Protein 3NO6 (pdb70)

Solvent-accessible surface area: 38160 Å² total

Sequence (870 aa):
HENLYFQGTFSKELREASRPIIDDDIYNDGFIQDLLLAGKLSNQAVRRQYLRADASYLKEFTNIYALIPKSSEDVKFLVEQIEFLEGEVEAHEVLADFINEPYEEIVKEKVWPPSGDHYIKHYFNAFARRENAAFTIAAAPCPYVYAVIGKRRAEDPKLNKESVVTSKWFQFYSTEDELVDDVFDQLDRRLTKHCSETEKKEEIKENFLQSTIHERHFFNAYINEKWEYGGNNTFSKELRREASRPIIDDIYNDGFIQDLLAGKLSNQAVRQQYLRADDAASSYYLLKKEEFFTTNIYALIPKSSEDVKFLVEQIEFLEGEVEAHEVLADFINEPYEEIVKKEEKKVVWWPPSGDHYIIKHYFNAFARENAAFTIIAAAPCPYVYAVIGKRAEDPKLNKESVTSKWFQFYSTEDELVDDVFDQLDRRLTKHCSETEKKEIKENFLQSTIHERHFFNAYINEKWEYGGNTFSKKELREASRPIIDDIYNDGFIQDLLLAGKLSNQAVRQYLRADASYLKEFTNIYALIPKSSEDVKFLVEQIEFLEGEVEAHEVLADFINNEEPYEEEIVKEKVWWPPSGDHYIKHYFNAFARRENAAFTIAAAPCPYVYAVIGKKRAEDPKLNKESVVTSKWFQFYSTEDELVDVFDQLDRRLTKHCSEETEKKEEIKEENFLQSTIHERHFFNAYINEKWEYGGNTFSKELREASRPIIDDIYNDGFIQDLLAGKLSNQAVRQYLRADASYLKEFTNIYALIPKSSEDVKFLVEQIEFLEGEVEAHEVLADFINNEPYEEEIVKEEKVWPPSGDHYIKHYFNAFARENAAFTIAAAPCPYVYAVIGKRAEEDPKLNKESVVTSKWFQQFYSTEDEELVDVFDQLDRRLTKHCSETEKKEIKENFLQSTIHERHFFNAYINEKWEYGGNN

Structure (mmCIF, N/CA/C/O backbone):
data_3NO6
#
_entry.id   3NO6
#
_cell.length_a   70.155
_cell.length_b   92.713
_cell.length_c   165.037
_cell.angle_alpha   90.000
_cell.angle_beta   90.000
_cell.angle_gamma   90.000
#
_symmetry.space_group_name_H-M   'P 21 21 21'
#
loop_
_entity.id
_entity.type
_entity.pdbx_description
1 polymer 'Transcriptional activator TenA'
2 non-polymer IMIDAZOLE
3 non-polymer 'ACETATE ION'
4 non-polymer (4S)-2-METHYL-2,4-PENTANEDIOL
5 non-polymer (4R)-2-METHYLPENTANE-2,4-DIOL
6 non-polymer 'SULFATE ION'
7 water water
#
loop_
_atom_site.group_PDB
_atom_site.id
_atom_site.type_symbol
_atom_site.label_atom_id
_atom_site.label_alt_id
_atom_site.label_comp_id
_atom_site.label_asym_id
_atom_site.label_entity_id
_atom_site.label_seq_id
_atom_site.pdbx_PDB_ins_code
_atom_site.Cartn_x
_atom_site.Cartn_y
_atom_site.Cartn_z
_atom_site.occupancy
_atom_site.B_iso_or_equiv
_atom_site.auth_seq_id
_atom_site.auth_comp_id
_atom_site.auth_asym_id
_atom_site.auth_atom_id
_atom_site.pdbx_PDB_model_num
ATOM 1 N N . HIS A 1 12 ? 86.232 15.759 81.864 1.00 72.14 -7 HIS A N 1
ATOM 2 C CA . HIS A 1 12 ? 86.123 16.463 80.541 1.00 71.99 -7 HIS A CA 1
ATOM 3 C C . HIS A 1 12 ? 85.632 15.497 79.474 1.00 71.03 -7 HIS A C 1
ATOM 4 O O . HIS A 1 12 ? 84.615 15.759 78.815 1.00 69.95 -7 HIS A O 1
ATOM 11 N N . GLU A 1 13 ? 86.406 14.416 79.280 1.00 71.00 -6 GLU A N 1
ATOM 12 C CA . GLU A 1 13 ? 86.099 13.345 78.299 1.00 70.16 -6 GLU A CA 1
ATOM 13 C C . GLU A 1 13 ? 84.740 12.677 78.562 1.00 68.28 -6 GLU A C 1
ATOM 14 O O . GLU A 1 13 ? 84.132 12.110 77.646 1.00 68.04 -6 GLU A O 1
ATOM 20 N N . ASN A 1 14 ? 84.294 12.747 79.820 1.00 66.82 -5 ASN A N 1
ATOM 21 C CA . ASN A 1 14 ? 82.974 12.302 80.241 1.00 64.90 -5 ASN A CA 1
ATOM 22 C C . ASN A 1 14 ? 81.883 13.259 79.679 1.00 61.92 -5 ASN A C 1
ATOM 23 O O . ASN A 1 14 ? 80.899 12.785 79.108 1.00 61.49 -5 ASN A O 1
ATOM 28 N N . LEU A 1 15 ? 82.077 14.584 79.805 1.00 59.27 -4 LEU A N 1
ATOM 29 C CA . LEU A 1 15 ? 81.075 15.594 79.357 1.00 56.30 -4 LEU A CA 1
ATOM 30 C C . LEU A 1 15 ? 80.899 15.754 77.825 1.00 53.73 -4 LEU A C 1
ATOM 31 O O . LEU A 1 15 ? 79.755 15.888 77.350 1.00 51.79 -4 LEU A O 1
ATOM 33 N N . TYR A 1 16 ? 82.005 15.714 77.069 1.00 51.64 -3 TYR A N 1
ATOM 34 C CA . TYR A 1 16 ? 81.992 15.915 75.603 1.00 49.70 -3 TYR A CA 1
ATOM 35 C C . TYR A 1 16 ? 82.543 14.725 74.797 1.00 48.42 -3 TYR A C 1
ATOM 36 O O . TYR A 1 16 ? 83.441 14.022 75.259 1.00 49.98 -3 TYR A O 1
ATOM 45 N N . PHE A 1 17 ? 81.971 14.498 73.615 1.00 45.65 -2 PHE A N 1
ATOM 46 C CA . PHE A 1 17 ? 82.396 13.468 72.643 1.00 44.16 -2 PHE A CA 1
ATOM 47 C C . PHE A 1 17 ? 82.504 14.170 71.292 1.00 41.42 -2 PHE A C 1
ATOM 48 O O . PHE A 1 17 ? 81.496 14.706 70.800 1.00 38.57 -2 PHE A O 1
ATOM 56 N N . GLN A 1 18 ? 83.716 14.168 70.711 1.00 38.69 -1 GLN A N 1
ATOM 57 C CA . GLN A 1 18 ? 84.007 14.838 69.439 1.00 36.56 -1 GLN A CA 1
ATOM 58 C C . GLN A 1 18 ? 83.545 16.317 69.467 1.00 32.15 -1 GLN A C 1
ATOM 59 O O . GLN A 1 18 ? 82.895 16.800 68.535 1.00 29.51 -1 GLN A O 1
ATOM 65 N N . GLY A 1 19 ? 83.826 16.987 70.581 1.00 29.26 0 GLY A N 1
ATOM 66 C CA . GLY A 1 19 ? 83.483 18.396 70.771 1.00 27.29 0 GLY A CA 1
ATOM 67 C C . GLY A 1 19 ? 82.034 18.732 71.047 1.00 25.22 0 GLY A C 1
ATOM 68 O O . GLY A 1 19 ? 81.687 19.894 71.041 1.00 23.75 0 GLY A O 1
ATOM 77 N N . THR A 1 21 ? 78.287 18.139 73.403 1.00 20.07 2 THR A N 1
ATOM 78 C CA . THR A 1 21 ? 77.596 17.659 74.588 1.00 21.13 2 THR A CA 1
ATOM 79 C C . THR A 1 21 ? 76.759 16.438 74.143 1.00 19.79 2 THR A C 1
ATOM 80 O O . THR A 1 21 ? 76.579 16.197 72.947 1.00 19.59 2 THR A O 1
ATOM 84 N N . PHE A 1 22 ? 76.247 15.684 75.113 1.00 19.78 3 PHE A N 1
ATOM 85 C CA . PHE A 1 22 ? 75.395 14.522 74.804 1.00 19.97 3 PHE A CA 1
ATOM 86 C C . PHE A 1 22 ? 74.138 14.918 74.012 1.00 18.87 3 PHE A C 1
ATOM 87 O O . PHE A 1 22 ? 73.852 14.295 72.971 1.00 19.15 3 PHE A O 1
ATOM 95 N N . SER A 1 23 ? 73.427 15.968 74.441 1.00 18.37 4 SER A N 1
ATOM 96 C CA . SER A 1 23 ? 72.244 16.428 73.700 1.00 18.34 4 SER A CA 1
ATOM 97 C C . SER A 1 23 ? 72.554 16.872 72.283 1.00 18.33 4 SER A C 1
ATOM 98 O O . SER A 1 23 ? 71.774 16.611 71.361 1.00 17.95 4 SER A O 1
ATOM 101 N N . LYS A 1 24 ? 73.674 17.552 72.105 1.00 18.81 5 LYS A N 1
ATOM 102 C CA . LYS A 1 24 ? 74.090 17.992 70.785 1.00 19.14 5 LYS A CA 1
ATOM 103 C C . LYS A 1 24 ? 74.415 16.788 69.876 1.00 18.32 5 LYS A C 1
ATOM 104 O O . LYS A 1 24 ? 74.014 16.758 68.719 1.00 17.90 5 LYS A O 1
ATOM 110 N N . GLU A 1 25 ? 75.086 15.792 70.434 1.00 17.63 6 GLU A N 1
ATOM 111 C CA . GLU A 1 25 ? 75.387 14.551 69.691 1.00 18.65 6 GLU A CA 1
ATOM 112 C C . GLU A 1 25 ? 74.103 13.901 69.199 1.00 18.01 6 GLU A C 1
ATOM 113 O O . GLU A 1 25 ? 74.013 13.496 68.027 1.00 17.69 6 GLU A O 1
ATOM 119 N N . LEU A 1 26 ? 73.106 13.805 70.090 1.00 17.32 7 LEU A N 1
ATOM 120 C CA . LEU A 1 26 ? 71.833 13.219 69.705 1.00 16.94 7 LEU A CA 1
ATOM 121 C C . LEU A 1 26 ? 71.141 14.030 68.602 1.00 17.04 7 LEU A C 1
ATOM 122 O O . LEU A 1 26 ? 70.681 13.458 67.600 1.00 17.32 7 LEU A O 1
ATOM 127 N N . ARG A 1 27 ? 71.034 15.338 68.799 1.00 16.71 8 ARG A N 1
ATOM 128 C CA . ARG A 1 27 ? 70.421 16.226 67.791 1.00 16.01 8 ARG A CA 1
ATOM 129 C C . ARG A 1 27 ? 71.109 16.082 66.445 1.00 17.13 8 ARG A C 1
ATOM 130 O O . ARG A 1 27 ? 70.456 15.907 65.419 1.00 17.46 8 ARG A O 1
ATOM 138 N N . GLU A 1 28 ? 72.426 16.132 66.448 1.00 18.02 9 GLU A N 1
ATOM 139 C CA . GLU A 1 28 ? 73.183 15.970 65.189 1.00 20.24 9 GLU A CA 1
ATOM 140 C C . GLU A 1 28 ? 72.961 14.640 64.492 1.00 19.43 9 GLU A C 1
ATOM 141 O O . GLU A 1 28 ? 72.785 14.600 63.267 1.00 18.30 9 GLU A O 1
ATOM 147 N N . ALA A 1 29 ? 72.934 13.570 65.279 1.00 18.30 10 ALA A N 1
ATOM 148 C CA . ALA A 1 29 ? 72.729 12.236 64.729 1.00 18.99 10 ALA A CA 1
ATOM 149 C C . ALA A 1 29 ? 71.343 12.126 64.113 1.00 18.57 10 ALA A C 1
ATOM 150 O O . ALA A 1 29 ? 71.176 11.364 63.167 1.00 18.79 10 ALA A O 1
ATOM 152 N N . SER A 1 30 ? 70.363 12.854 64.642 1.00 17.19 11 SER A N 1
ATOM 153 C CA . SER A 1 30 ? 69.003 12.789 64.149 1.00 17.01 11 SER A CA 1
ATOM 154 C C . SER A 1 30 ? 68.772 13.614 62.908 1.00 17.47 11 SER A C 1
ATOM 155 O O . SER A 1 30 ? 67.787 13.368 62.227 1.00 17.30 11 SER A O 1
ATOM 158 N N . ARG A 1 31 ? 69.632 14.590 62.607 1.00 16.98 12 ARG A N 1
ATOM 159 C CA . ARG A 1 31 ? 69.352 15.492 61.482 1.00 18.34 12 ARG A CA 1
ATOM 160 C C . ARG A 1 31 ? 69.127 14.865 60.097 1.00 18.14 12 ARG A C 1
ATOM 161 O O . ARG A 1 31 ? 68.254 15.346 59.385 1.00 17.77 12 ARG A O 1
ATOM 169 N N . PRO A 1 32 ? 69.885 13.819 59.726 1.00 18.37 13 PRO A N 1
ATOM 170 C CA . PRO A 1 32 ? 69.620 13.172 58.438 1.00 19.22 13 PRO A CA 1
ATOM 171 C C . PRO A 1 32 ? 68.201 12.596 58.330 1.00 18.73 13 PRO A C 1
ATOM 172 O O . PRO A 1 32 ? 67.583 12.665 57.255 1.00 19.65 13 PRO A O 1
ATOM 176 N N . ILE A 1 33 ? 67.660 12.098 59.450 1.00 18.62 14 ILE A N 1
ATOM 177 C CA . ILE A 1 33 ? 66.297 11.577 59.488 1.00 18.36 14 ILE A CA 1
ATOM 178 C C . ILE A 1 33 ? 65.309 12.751 59.333 1.00 17.19 14 ILE A C 1
ATOM 179 O O . ILE A 1 33 ? 64.334 12.636 58.569 1.00 17.21 14 ILE A O 1
ATOM 184 N N . ILE A 1 34 ? 65.589 13.885 59.985 1.00 16.93 15 ILE A N 1
ATOM 185 C CA . ILE A 1 34 ? 64.719 15.078 59.899 1.00 16.79 15 ILE A CA 1
ATOM 186 C C . ILE A 1 34 ? 64.687 15.592 58.460 1.00 16.99 15 ILE A C 1
ATOM 187 O O . ILE A 1 34 ? 63.629 15.978 57.956 1.00 16.43 15 ILE A O 1
ATOM 192 N N . ASP A 1 35 ? 65.823 15.540 57.769 1.00 17.89 16 ASP A N 1
ATOM 193 C CA A ASP A 1 35 ? 65.869 15.954 56.362 0.60 18.32 16 ASP A CA 1
ATOM 194 C CA B ASP A 1 35 ? 65.902 15.898 56.315 0.40 19.22 16 ASP A CA 1
ATOM 195 C C . ASP A 1 35 ? 64.903 15.079 55.531 1.00 19.29 16 ASP A C 1
ATOM 196 O O . ASP A 1 35 ? 64.184 15.588 54.683 1.00 19.50 16 ASP A O 1
ATOM 205 N N . ASP A 1 36 ? 64.886 13.773 55.805 1.00 19.33 17 ASP A N 1
ATOM 206 C CA . ASP A 1 36 ? 63.972 12.847 55.158 1.00 19.71 17 ASP A CA 1
ATOM 207 C C . ASP A 1 36 ? 62.509 13.195 55.465 1.00 18.66 17 ASP A C 1
ATOM 208 O O . ASP A 1 36 ? 61.680 13.190 54.558 1.00 19.40 17 ASP A O 1
ATOM 213 N N . ILE A 1 37 ? 62.211 13.515 56.726 1.00 17.74 18 ILE A N 1
ATOM 214 C CA . ILE A 1 37 ? 60.865 13.921 57.121 1.00 16.53 18 ILE A CA 1
ATOM 215 C C . ILE A 1 37 ? 60.430 15.162 56.341 1.00 15.59 18 ILE A C 1
ATOM 216 O O . ILE A 1 37 ? 59.329 15.209 55.765 1.00 16.21 18 ILE A O 1
ATOM 221 N N . TYR A 1 38 ? 61.314 16.154 56.282 1.00 16.61 19 TYR A N 1
ATOM 222 C CA . TYR A 1 38 ? 61.005 17.433 55.607 1.00 16.67 19 TYR A CA 1
ATOM 223 C C . TYR A 1 38 ? 60.726 17.266 54.134 1.00 17.98 19 TYR A C 1
ATOM 224 O O . TYR A 1 38 ? 59.880 17.950 53.599 1.00 18.05 19 TYR A O 1
ATOM 233 N N . ASN A 1 39 ? 61.418 16.318 53.499 1.00 19.01 20 ASN A N 1
ATOM 234 C CA . ASN A 1 39 ? 61.278 16.036 52.072 1.00 19.18 20 ASN A CA 1
ATOM 235 C C . ASN A 1 39 ? 60.284 14.967 51.690 1.00 19.17 20 ASN A C 1
ATOM 236 O O . ASN A 1 39 ? 60.129 14.695 50.488 1.00 20.82 20 ASN A O 1
ATOM 241 N N . ASP A 1 40 ? 59.617 14.377 52.686 1.00 18.67 21 ASP A N 1
ATOM 242 C CA . ASP A 1 40 ? 58.533 13.402 52.496 1.00 19.06 21 ASP A CA 1
ATOM 243 C C . ASP A 1 40 ? 57.242 14.149 52.094 1.00 19.25 21 ASP A C 1
ATOM 244 O O . ASP A 1 40 ? 57.108 15.357 52.244 1.00 18.29 21 ASP A O 1
ATOM 249 N N . GLY A 1 41 ? 56.271 13.366 51.644 1.00 18.73 22 GLY A N 1
ATOM 250 C CA . GLY A 1 41 ? 55.024 13.889 51.104 1.00 19.23 22 GLY A CA 1
ATOM 251 C C . GLY A 1 41 ? 54.193 14.720 52.050 1.00 18.64 22 GLY A C 1
ATOM 252 O O . GLY A 1 41 ? 53.666 15.762 51.663 1.00 19.19 22 GLY A O 1
ATOM 253 N N . PHE A 1 42 ? 54.059 14.272 53.291 1.00 17.65 23 PHE A N 1
ATOM 254 C CA . PHE A 1 42 ? 53.245 15.026 54.250 1.00 16.96 23 PHE A CA 1
ATOM 255 C C . PHE A 1 42 ? 53.726 16.487 54.416 1.00 16.30 23 PHE A C 1
ATOM 256 O O . PHE A 1 42 ? 52.955 17.419 54.172 1.00 17.04 23 PHE A O 1
ATOM 264 N N . ILE A 1 43 ? 54.992 16.691 54.751 1.00 17.01 24 ILE A N 1
ATOM 265 C CA . ILE A 1 43 ? 55.512 18.046 54.977 1.00 16.01 24 ILE A CA 1
ATOM 266 C C . ILE A 1 43 ? 55.607 18.826 53.673 1.00 16.77 24 ILE A C 1
ATOM 267 O O . ILE A 1 43 ? 55.283 20.012 53.643 1.00 16.44 24 ILE A O 1
ATOM 272 N N . GLN A 1 44 ? 56.000 18.167 52.593 1.00 17.35 25 GLN A N 1
ATOM 273 C CA . GLN A 1 44 ? 56.086 18.853 51.311 1.00 18.37 25 GLN A CA 1
ATOM 274 C C . GLN A 1 44 ? 54.736 19.337 50.849 1.00 17.64 25 GLN A C 1
ATOM 275 O O . GLN A 1 44 ? 54.618 20.483 50.389 1.00 18.40 25 GLN A O 1
ATOM 281 N N . ASP A 1 45 ? 53.708 18.497 50.977 1.00 18.93 26 ASP A N 1
ATOM 282 C CA . ASP A 1 45 ? 52.346 18.923 50.578 1.00 19.16 26 ASP A CA 1
ATOM 283 C C . ASP A 1 45 ? 51.830 20.031 51.490 1.00 18.99 26 ASP A C 1
ATOM 284 O O . ASP A 1 45 ? 51.230 20.977 51.011 1.00 18.87 26 ASP A O 1
ATOM 289 N N . LEU A 1 46 ? 52.130 19.938 52.780 1.00 18.17 27 LEU A N 1
ATOM 290 C CA . LEU A 1 46 ? 51.675 20.923 53.740 1.00 18.49 27 LEU A CA 1
ATOM 291 C C . LEU A 1 46 ? 52.361 22.265 53.477 1.00 17.54 27 LEU A C 1
ATOM 292 O O . LEU A 1 46 ? 51.686 23.287 53.502 1.00 17.98 27 LEU A O 1
ATOM 297 N N . LEU A 1 47 ? 53.667 22.236 53.185 1.00 17.71 28 LEU A N 1
ATOM 298 C CA A LEU A 1 47 ? 54.422 23.444 52.816 0.50 17.38 28 LEU A CA 1
ATOM 299 C CA B LEU A 1 47 ? 54.423 23.455 52.796 0.50 17.43 28 LEU A CA 1
ATOM 300 C C . LEU A 1 47 ? 53.721 24.190 51.664 1.00 18.75 28 LEU A C 1
ATOM 301 O O . LEU A 1 47 ? 53.517 25.417 51.723 1.00 19.61 28 LEU A O 1
ATOM 310 N N . ALA A 1 48 ? 53.336 23.428 50.632 1.00 18.34 29 ALA A N 1
ATOM 311 C CA . ALA A 1 48 ? 52.675 23.961 49.451 1.00 19.26 29 ALA A CA 1
ATOM 312 C C . ALA A 1 48 ? 51.203 24.336 49.666 1.00 19.27 29 ALA A C 1
ATOM 313 O O . ALA A 1 48 ? 50.616 24.918 48.775 1.00 19.36 29 ALA A O 1
ATOM 315 N N . GLY A 1 49 ? 50.605 24.028 50.821 1.00 19.04 30 GLY A N 1
ATOM 316 C CA . GLY A 1 49 ? 49.161 24.213 51.035 1.00 18.98 30 GLY A CA 1
ATOM 317 C C . GLY A 1 49 ? 48.307 23.242 50.203 1.00 18.22 30 GLY A C 1
ATOM 318 O O . GLY A 1 49 ? 47.140 23.556 49.862 1.00 19.77 30 GLY A O 1
ATOM 319 N N . LYS A 1 50 ? 48.887 22.083 49.861 1.00 18.22 31 LYS A N 1
ATOM 320 C CA . LYS A 1 50 ? 48.275 21.082 48.971 1.00 18.86 31 LYS A CA 1
ATOM 321 C C . LYS A 1 50 ? 47.994 19.731 49.647 1.00 19.05 31 LYS A C 1
ATOM 322 O O . LYS A 1 50 ? 47.585 18.772 48.990 1.00 20.44 31 LYS A O 1
ATOM 328 N N . LEU A 1 51 ? 48.194 19.659 50.963 1.00 19.60 32 LEU A N 1
ATOM 329 C CA . LEU A 1 51 ? 47.901 18.471 51.719 1.00 18.40 32 LEU A CA 1
ATOM 330 C C . LEU A 1 51 ? 46.395 18.204 51.675 1.00 18.74 32 LEU A C 1
ATOM 331 O O . LEU A 1 51 ? 45.582 19.082 51.859 1.00 18.90 32 LEU A O 1
ATOM 336 N N . SER A 1 52 ? 46.027 16.958 51.404 1.00 19.63 33 SER A N 1
ATOM 337 C CA . SER A 1 52 ? 44.644 16.573 51.289 1.00 20.14 33 SER A CA 1
ATOM 338 C C . SER A 1 52 ? 43.860 16.734 52.581 1.00 20.20 33 SER A C 1
ATOM 339 O O . SER A 1 52 ? 44.419 16.583 53.685 1.00 18.62 33 SER A O 1
ATOM 342 N N . ASN A 1 53 ? 42.567 17.025 52.448 1.00 21.73 34 ASN A N 1
ATOM 343 C CA . ASN A 1 53 ? 41.703 17.106 53.644 1.00 22.63 34 ASN A CA 1
ATOM 344 C C . ASN A 1 53 ? 41.723 15.799 54.475 1.00 21.94 34 ASN A C 1
ATOM 345 O O . ASN A 1 53 ? 41.762 15.838 55.709 1.00 21.05 34 ASN A O 1
ATOM 350 N N . GLN A 1 54 ? 41.763 14.672 53.774 1.00 22.94 35 GLN A N 1
ATOM 351 C CA . GLN A 1 54 ? 41.822 13.351 54.388 1.00 23.76 35 GLN A CA 1
ATOM 352 C C . GLN A 1 54 ? 43.078 13.197 55.228 1.00 20.97 35 GLN A C 1
ATOM 353 O O . GLN A 1 54 ? 43.021 12.736 56.372 1.00 20.37 35 GLN A O 1
ATOM 359 N N . ALA A 1 55 ? 44.230 13.561 54.670 1.00 19.51 36 ALA A N 1
ATOM 360 C CA . ALA A 1 55 ? 45.480 13.501 55.400 1.00 18.80 36 ALA A CA 1
ATOM 361 C C . ALA A 1 55 ? 45.462 14.401 56.650 1.00 19.05 36 ALA A C 1
ATOM 362 O O . ALA A 1 55 ? 45.949 14.004 57.701 1.00 18.75 36 ALA A O 1
ATOM 364 N N . VAL A 1 56 ? 44.862 15.593 56.512 1.00 18.31 37 VAL A N 1
ATOM 365 C CA . VAL A 1 56 ? 44.736 16.523 57.637 1.00 18.59 37 VAL A CA 1
ATOM 366 C C . VAL A 1 56 ? 43.907 15.871 58.751 1.00 18.75 37 VAL A C 1
ATOM 367 O O . VAL A 1 56 ? 44.311 15.888 59.895 1.00 18.77 37 VAL A O 1
ATOM 371 N N . ARG A 1 57 ? 42.742 15.325 58.404 1.00 19.98 38 ARG A N 1
ATOM 372 C CA A ARG A 1 57 ? 41.869 14.668 59.400 0.60 20.35 38 ARG A CA 1
ATOM 373 C CA B ARG A 1 57 ? 41.876 14.706 59.418 0.40 20.56 38 ARG A CA 1
ATOM 374 C C . ARG A 1 57 ? 42.551 13.502 60.079 1.00 19.68 38 ARG A C 1
ATOM 375 O O . ARG A 1 57 ? 42.455 13.339 61.303 1.00 21.00 38 ARG A O 1
ATOM 390 N N . GLN A 1 58 ? 43.228 12.676 59.278 1.00 19.42 39 GLN A N 1
ATOM 391 C CA . GLN A 1 58 ? 43.972 11.508 59.798 1.00 19.15 39 GLN A CA 1
ATOM 392 C C . GLN A 1 58 ? 45.080 11.929 60.777 1.00 18.98 39 GLN A C 1
ATOM 393 O O . GLN A 1 58 ? 45.268 11.298 61.827 1.00 19.58 39 GLN A O 1
ATOM 399 N N . TYR A 1 59 ? 45.798 12.993 60.416 1.00 18.49 40 TYR A N 1
ATOM 400 C CA . TYR A 1 59 ? 46.834 13.564 61.260 1.00 17.51 40 TYR A CA 1
ATOM 401 C C . TYR A 1 59 ? 46.223 14.075 62.575 1.00 18.59 40 TYR A C 1
ATOM 402 O O . TYR A 1 59 ? 46.709 13.726 63.663 1.00 18.03 40 TYR A O 1
ATOM 411 N N . LEU A 1 60 ? 45.191 14.901 62.469 1.00 18.22 41 LEU A N 1
ATOM 412 C CA . LEU A 1 60 ? 44.575 15.504 63.676 1.00 18.93 41 LEU A CA 1
ATOM 413 C C . LEU A 1 60 ? 44.024 14.451 64.649 1.00 19.58 41 LEU A C 1
ATOM 414 O O . LEU A 1 60 ? 44.260 14.559 65.839 1.00 20.80 41 LEU A O 1
ATOM 419 N N . ARG A 1 61 ? 43.390 13.414 64.127 1.00 19.96 42 ARG A N 1
ATOM 420 C CA . ARG A 1 61 ? 42.833 12.342 64.961 1.00 20.58 42 ARG A CA 1
ATOM 421 C C . ARG A 1 61 ? 43.939 11.614 65.712 1.00 20.34 42 ARG A C 1
ATOM 422 O O . ARG A 1 61 ? 43.873 11.484 66.928 1.00 21.65 42 ARG A O 1
ATOM 430 N N . ALA A 1 62 ? 44.997 11.228 64.997 1.00 19.51 43 ALA A N 1
ATOM 431 C CA . ALA A 1 62 ? 46.111 10.519 65.612 1.00 19.01 43 ALA A CA 1
ATOM 432 C C . ALA A 1 62 ? 46.907 11.426 66.538 1.00 19.50 43 ALA A C 1
ATOM 433 O O . ALA A 1 62 ? 47.376 10.984 67.606 1.00 19.84 43 ALA A O 1
ATOM 435 N N . ASP A 1 63 ? 47.102 12.678 66.132 1.00 19.45 44 ASP A N 1
ATOM 436 C CA . ASP A 1 63 ? 47.899 13.603 66.921 1.00 20.69 44 ASP A CA 1
ATOM 437 C C . ASP A 1 63 ? 47.231 13.920 68.252 1.00 20.74 44 ASP A C 1
ATOM 438 O O . ASP A 1 63 ? 47.935 14.007 69.291 1.00 21.79 44 ASP A O 1
ATOM 443 N N . ALA A 1 64 ? 45.911 14.070 68.254 1.00 21.16 45 ALA A N 1
ATOM 444 C CA . ALA A 1 64 ? 45.163 14.314 69.506 1.00 22.04 45 ALA A CA 1
ATOM 445 C C . ALA A 1 64 ? 45.375 13.124 70.482 1.00 21.45 45 ALA A C 1
ATOM 446 O O . ALA A 1 64 ? 45.624 13.314 71.695 1.00 22.04 45 ALA A O 1
ATOM 448 N N . SER A 1 65 ? 45.328 11.907 69.954 1.00 21.56 46 SER A N 1
ATOM 449 C CA . SER A 1 65 ? 45.604 10.706 70.778 1.00 20.82 46 SER A CA 1
ATOM 450 C C . SER A 1 65 ? 47.025 10.677 71.274 1.00 20.61 46 SER A C 1
ATOM 451 O O . SER A 1 65 ? 47.272 10.371 72.427 1.00 20.78 46 SER A O 1
ATOM 454 N N . TYR A 1 66 ? 47.985 11.005 70.413 1.00 19.33 47 TYR A N 1
ATOM 455 C CA . TYR A 1 66 ? 49.370 11.048 70.833 1.00 19.29 47 TYR A CA 1
ATOM 456 C C . TYR A 1 66 ? 49.606 12.063 71.958 1.00 19.91 47 TYR A C 1
ATOM 457 O O . TYR A 1 66 ? 50.297 11.739 72.935 1.00 19.76 47 TYR A O 1
ATOM 466 N N . LEU A 1 67 ? 49.042 13.270 71.822 1.00 19.93 48 LEU A N 1
ATOM 467 C CA . LEU A 1 67 ? 49.284 14.343 72.803 1.00 20.10 48 LEU A CA 1
ATOM 468 C C . LEU A 1 67 ? 48.674 14.009 74.157 1.00 19.90 48 LEU A C 1
ATOM 469 O O . LEU A 1 67 ? 49.263 14.379 75.182 1.00 19.98 48 LEU A O 1
ATOM 474 N N . LYS A 1 68 ? 47.543 13.305 74.159 1.00 19.48 49 LYS A N 1
ATOM 475 C CA . LYS A 1 68 ? 46.953 12.820 75.413 1.00 20.61 49 LYS A CA 1
ATOM 476 C C . LYS A 1 68 ? 47.963 11.938 76.161 1.00 19.57 49 LYS A C 1
ATOM 477 O O . LYS A 1 68 ? 48.122 12.062 77.382 1.00 21.46 49 LYS A O 1
ATOM 483 N N . GLU A 1 69 ? 48.614 11.019 75.445 1.00 18.80 50 GLU A N 1
ATOM 484 C CA . GLU A 1 69 ? 49.597 10.138 76.078 1.00 17.85 50 GLU A CA 1
ATOM 485 C C . GLU A 1 69 ? 50.863 10.869 76.470 1.00 17.97 50 GLU A C 1
ATOM 486 O O . GLU A 1 69 ? 51.463 10.562 77.533 1.00 17.96 50 GLU A O 1
ATOM 492 N N . PHE A 1 70 ? 51.304 11.817 75.645 1.00 18.13 51 PHE A N 1
ATOM 493 C CA . PHE A 1 70 ? 52.456 12.665 75.946 1.00 17.47 51 PHE A CA 1
ATOM 494 C C . PHE A 1 70 ? 52.282 13.352 77.322 1.00 18.19 51 PHE A C 1
ATOM 495 O O . PHE A 1 70 ? 53.228 13.421 78.112 1.00 18.42 51 PHE A O 1
ATOM 503 N N . THR A 1 71 ? 51.069 13.817 77.601 1.00 18.88 52 THR A N 1
ATOM 504 C CA . THR A 1 71 ? 50.719 14.414 78.872 1.00 20.06 52 THR A CA 1
ATOM 505 C C . THR A 1 71 ? 50.911 13.417 80.026 1.00 18.91 52 THR A C 1
ATOM 506 O O . THR A 1 71 ? 51.420 13.773 81.069 1.00 19.04 52 THR A O 1
ATOM 510 N N . ASN A 1 72 ? 50.473 12.180 79.820 1.00 17.66 53 ASN A N 1
ATOM 511 C CA . ASN A 1 72 ? 50.633 11.108 80.851 1.00 17.25 53 ASN A CA 1
ATOM 512 C C . ASN A 1 72 ? 52.095 10.831 81.097 1.00 16.76 53 ASN A C 1
ATOM 513 O O . ASN A 1 72 ? 52.478 10.614 82.237 1.00 18.61 53 ASN A O 1
ATOM 518 N N . ILE A 1 73 ? 52.896 10.855 80.028 1.00 15.93 54 ILE A N 1
ATOM 519 C CA . ILE A 1 73 ? 54.349 10.661 80.143 1.00 16.63 54 ILE A CA 1
ATOM 520 C C . ILE A 1 73 ? 54.982 11.761 81.034 1.00 16.85 54 ILE A C 1
ATOM 521 O O . ILE A 1 73 ? 55.764 11.461 81.936 1.00 16.46 54 ILE A O 1
ATOM 526 N N . TYR A 1 74 ? 54.606 13.015 80.820 1.00 16.21 55 TYR A N 1
ATOM 527 C CA . TYR A 1 74 ? 55.069 14.084 81.718 1.00 16.24 55 TYR A CA 1
ATOM 528 C C . TYR A 1 74 ? 54.744 13.777 83.192 1.00 16.04 55 TYR A C 1
ATOM 529 O O . TYR A 1 74 ? 55.598 14.015 84.060 1.00 17.77 55 TYR A O 1
ATOM 538 N N . ALA A 1 75 ? 53.517 13.303 83.477 1.00 15.42 56 ALA A N 1
ATOM 539 C CA . ALA A 1 75 ? 53.117 12.991 84.838 1.00 16.16 56 ALA A CA 1
ATOM 540 C C . ALA A 1 75 ? 54.018 11.881 85.425 1.00 16.39 56 ALA A C 1
ATOM 541 O O . ALA A 1 75 ? 54.488 11.993 86.547 1.00 17.72 56 ALA A O 1
ATOM 551 N N . LEU A 1 77 ? 57.074 11.261 84.608 1.00 15.87 58 LEU A N 1
ATOM 552 C CA . LEU A 1 77 ? 58.424 11.783 84.848 1.00 16.80 58 LEU A CA 1
ATOM 553 C C . LEU A 1 77 ? 58.571 12.499 86.207 1.00 17.61 58 LEU A C 1
ATOM 554 O O . LEU A 1 77 ? 59.676 12.551 86.742 1.00 17.52 58 LEU A O 1
ATOM 559 N N . ILE A 1 78 ? 57.484 13.068 86.744 1.00 17.10 59 ILE A N 1
ATOM 560 C CA . ILE A 1 78 ? 57.551 13.830 88.005 1.00 17.23 59 ILE A CA 1
ATOM 561 C C . ILE A 1 78 ? 58.304 13.093 89.146 1.00 18.31 59 ILE A C 1
ATOM 562 O O . ILE A 1 78 ? 59.201 13.666 89.754 1.00 18.31 59 ILE A O 1
ATOM 567 N N . PRO A 1 79 ? 57.916 11.846 89.449 1.00 17.39 60 PRO A N 1
ATOM 568 C CA . PRO A 1 79 ? 58.646 11.124 90.520 1.00 19.51 60 PRO A CA 1
ATOM 569 C C . PRO A 1 79 ? 60.108 10.811 90.221 1.00 19.85 60 PRO A C 1
ATOM 570 O O . PRO A 1 79 ? 60.866 10.540 91.170 1.00 22.55 60 PRO A O 1
ATOM 574 N N . LYS A 1 80 ? 60.507 10.854 88.962 1.00 19.61 61 LYS A N 1
ATOM 575 C CA . LYS A 1 80 ? 61.891 10.610 88.592 1.00 20.59 61 LYS A CA 1
ATOM 576 C C . LYS A 1 80 ? 62.776 11.823 88.804 1.00 22.84 61 LYS A C 1
ATOM 577 O O . LYS A 1 80 ? 64.007 11.666 88.740 1.00 25.92 61 LYS A O 1
ATOM 591 N N . SER A 1 82 ? 64.713 14.780 90.696 1.00 28.29 63 SER A N 1
ATOM 592 C CA . SER A 1 82 ? 65.244 15.081 92.011 1.00 30.25 63 SER A CA 1
ATOM 593 C C . SER A 1 82 ? 65.030 16.532 92.385 1.00 30.12 63 SER A C 1
ATOM 594 O O . SER A 1 82 ? 64.919 16.817 93.570 1.00 31.87 63 SER A O 1
ATOM 597 N N . SER A 1 83 ? 64.982 17.422 91.387 1.00 29.60 64 SER A N 1
ATOM 598 C CA . SER A 1 83 ? 64.846 18.863 91.573 1.00 30.38 64 SER A CA 1
ATOM 599 C C . SER A 1 83 ? 63.397 19.325 91.539 1.00 29.99 64 SER A C 1
ATOM 600 O O . SER A 1 83 ? 62.672 19.013 90.589 1.00 28.05 64 SER A O 1
ATOM 611 N N . GLU A 1 85 ? 62.411 22.362 90.976 1.00 29.20 66 GLU A N 1
ATOM 612 C CA . GLU A 1 85 ? 62.284 23.216 89.802 1.00 29.03 66 GLU A CA 1
ATOM 613 C C . GLU A 1 85 ? 61.887 22.392 88.553 1.00 26.81 66 GLU A C 1
ATOM 614 O 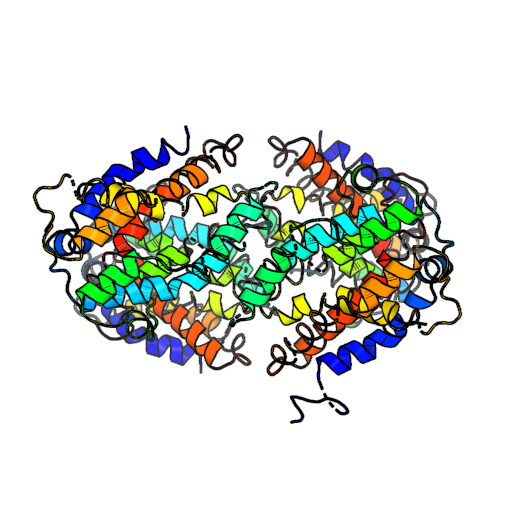O . GLU A 1 85 ? 61.099 22.858 87.732 1.00 26.51 66 GLU A O 1
ATOM 617 N N . ASP A 1 86 ? 62.463 21.198 88.403 1.00 26.18 67 ASP A N 1
ATOM 618 C CA . ASP A 1 86 ? 62.133 20.303 87.294 1.00 24.54 67 ASP A CA 1
ATOM 619 C C . ASP A 1 86 ? 60.693 19.807 87.401 1.00 22.98 67 ASP A C 1
ATOM 620 O O . ASP A 1 86 ? 59.986 19.747 86.388 1.00 22.03 67 ASP A O 1
ATOM 625 N N . VAL A 1 87 ? 60.262 19.488 88.626 1.00 23.21 68 VAL A N 1
ATOM 626 C CA . VAL A 1 87 ? 58.868 19.093 88.865 1.00 22.13 68 VAL A CA 1
ATOM 627 C C . VAL A 1 87 ? 57.923 20.239 88.442 1.00 22.29 68 VAL A C 1
ATOM 628 O O . VAL A 1 87 ? 56.952 20.045 87.684 1.00 21.50 68 VAL A O 1
ATOM 632 N N . LYS A 1 88 ? 58.248 21.462 88.864 1.00 23.27 69 LYS A N 1
ATOM 633 C CA . LYS A 1 88 ? 57.431 22.630 88.501 1.00 23.49 69 LYS A CA 1
ATOM 634 C C . LYS A 1 88 ? 57.322 22.824 86.985 1.00 22.26 69 LYS A C 1
ATOM 635 O O . LYS A 1 88 ? 56.235 23.084 86.482 1.00 21.28 69 LYS A O 1
ATOM 641 N N . PHE A 1 89 ? 58.426 22.616 86.266 1.00 21.36 70 PHE A N 1
ATOM 642 C CA . PHE A 1 89 ? 58.422 22.674 84.784 1.00 22.07 70 PHE A CA 1
ATOM 643 C C . PHE A 1 89 ? 57.437 21.662 84.177 1.00 20.10 70 PHE A C 1
ATOM 644 O O . PHE A 1 89 ? 56.626 22.008 83.318 1.00 19.35 70 PHE A O 1
ATOM 652 N N . LEU A 1 90 ? 57.494 20.426 84.688 1.00 20.19 71 LEU A N 1
ATOM 653 C CA . LEU A 1 90 ? 56.608 19.347 84.204 1.00 20.34 71 LEU A CA 1
ATOM 654 C C . LEU A 1 90 ? 55.139 19.641 84.482 1.00 19.69 71 LEU A C 1
ATOM 655 O O . LEU A 1 90 ? 54.280 19.462 83.608 1.00 19.27 71 LEU A O 1
ATOM 660 N N . VAL A 1 91 ? 54.849 20.084 85.704 1.00 21.38 72 VAL A N 1
ATOM 661 C CA . VAL A 1 91 ? 53.465 20.467 86.092 1.00 22.19 72 VAL A CA 1
ATOM 662 C C . VAL A 1 91 ? 52.948 21.610 85.183 1.00 22.20 72 VAL A C 1
ATOM 663 O O . VAL A 1 91 ? 51.797 21.578 84.709 1.00 23.08 72 VAL A O 1
ATOM 667 N N . GLU A 1 92 ? 53.803 22.596 84.919 1.00 23.24 73 GLU A N 1
ATOM 668 C CA . GLU A 1 92 ? 53.442 23.686 83.994 1.00 24.43 73 GLU A CA 1
ATOM 669 C C . GLU A 1 92 ? 53.101 23.155 82.585 1.00 25.03 73 GLU A C 1
ATOM 670 O O . GLU A 1 92 ? 52.103 23.620 81.929 1.00 22.08 73 GLU A O 1
ATOM 676 N N . GLN A 1 93 ? 53.893 22.166 82.115 1.00 22.03 74 GLN A N 1
ATOM 677 C CA . GLN A 1 93 ? 53.638 21.619 80.796 1.00 22.14 74 GLN A CA 1
ATOM 678 C C . GLN A 1 93 ? 52.324 20.898 80.791 1.00 20.77 74 GLN A C 1
ATOM 679 O O . GLN A 1 93 ? 51.561 21.062 79.867 1.00 22.04 74 GLN A O 1
ATOM 685 N N . ILE A 1 94 ? 52.033 20.142 81.849 1.00 19.95 75 ILE A N 1
ATOM 686 C CA . ILE A 1 94 ? 50.758 19.420 81.942 1.00 20.00 75 ILE A CA 1
ATOM 687 C C . ILE A 1 94 ? 49.586 20.413 81.981 1.00 20.20 75 ILE A C 1
ATOM 688 O O . ILE A 1 94 ? 48.648 20.270 81.236 1.00 21.70 75 ILE A O 1
ATOM 693 N N . GLU A 1 95 ? 49.679 21.410 82.848 1.00 22.38 76 GLU A N 1
ATOM 694 C CA . GLU A 1 95 ? 48.673 22.509 82.927 1.00 24.36 76 GLU A CA 1
ATOM 695 C C . GLU A 1 95 ? 48.374 23.113 81.530 1.00 25.25 76 GLU A C 1
ATOM 696 O O . GLU A 1 95 ? 47.192 23.248 81.146 1.00 25.56 76 GLU A O 1
ATOM 702 N N . PHE A 1 96 ? 49.436 23.436 80.782 1.00 25.88 77 PHE A N 1
ATOM 703 C CA . PHE A 1 96 ? 49.332 23.967 79.399 1.00 27.21 77 PHE A CA 1
ATOM 704 C C . PHE A 1 96 ? 48.611 22.998 78.456 1.00 28.43 77 PHE A C 1
ATOM 705 O O . PHE A 1 96 ? 47.710 23.402 77.701 1.00 28.57 77 PHE A O 1
ATOM 720 N N . LEU A 1 98 ? 46.449 20.723 79.276 1.00 30.95 79 LEU A N 1
ATOM 721 C CA . LEU A 1 98 ? 45.051 20.644 79.706 1.00 32.84 79 LEU A CA 1
ATOM 722 C C . LEU A 1 98 ? 44.189 21.864 79.330 1.00 34.88 79 LEU A C 1
ATOM 723 O O . LEU A 1 98 ? 42.971 21.724 79.303 1.00 35.70 79 LEU A O 1
ATOM 728 N N . GLU A 1 99 ? 44.792 23.025 79.064 1.00 37.75 80 GLU A N 1
ATOM 729 C CA . GLU A 1 99 ? 44.021 24.232 78.631 1.00 41.34 80 GLU A CA 1
ATOM 730 C C . GLU A 1 99 ? 43.223 23.987 77.355 1.00 42.85 80 GLU A C 1
ATOM 731 O O . GLU A 1 99 ? 42.199 24.637 77.129 1.00 44.10 80 GLU A O 1
ATOM 737 N N . GLY A 1 100 ? 43.711 23.077 76.518 1.00 44.16 81 GLY A N 1
ATOM 738 C CA . GLY A 1 100 ? 42.981 22.629 75.340 1.00 45.24 81 GLY A CA 1
ATOM 739 C C . GLY A 1 100 ? 43.599 23.118 74.069 1.00 45.29 81 GLY A C 1
ATOM 740 O O . GLY A 1 100 ? 44.467 24.002 74.101 1.00 46.02 81 GLY A O 1
ATOM 741 N N . GLU A 1 101 ? 43.088 22.531 72.979 1.00 45.77 82 GLU A N 1
ATOM 742 C CA . GLU A 1 101 ? 43.506 22.686 71.570 1.00 45.50 82 GLU A CA 1
ATOM 743 C C . GLU A 1 101 ? 44.817 23.438 71.299 1.00 44.28 82 GLU A C 1
ATOM 744 O O . GLU A 1 101 ? 44.907 24.649 71.537 1.00 44.46 82 GLU A O 1
ATOM 746 N N . VAL A 1 102 ? 45.823 22.715 70.804 1.00 42.46 83 VAL A N 1
ATOM 747 C CA . VAL A 1 102 ? 47.051 23.374 70.353 1.00 40.99 83 VAL A CA 1
ATOM 748 C C . VAL A 1 102 ? 46.579 24.250 69.173 1.00 39.02 83 VAL A C 1
ATOM 749 O O . VAL A 1 102 ? 45.744 23.822 68.352 1.00 39.05 83 VAL A O 1
ATOM 753 N N . GLU A 1 103 ? 47.029 25.500 69.151 1.00 35.93 84 GLU A N 1
ATOM 754 C CA . GLU A 1 103 ? 46.706 26.454 68.083 1.00 33.86 84 GLU A CA 1
ATOM 755 C C . GLU A 1 103 ? 47.007 25.902 66.676 1.00 31.15 84 GLU A C 1
ATOM 756 O O . GLU A 1 103 ? 46.324 26.248 65.700 1.00 29.62 84 GLU A O 1
ATOM 759 N N . ALA A 1 104 ? 48.035 25.050 66.588 1.00 28.13 85 ALA A N 1
ATOM 760 C CA . ALA A 1 104 ? 48.399 24.406 65.328 1.00 26.02 85 ALA A CA 1
ATOM 761 C C . ALA A 1 104 ? 47.276 23.543 64.806 1.00 25.02 85 ALA A C 1
ATOM 762 O O . ALA A 1 104 ? 47.088 23.444 63.590 1.00 23.69 85 ALA A O 1
ATOM 764 N N . HIS A 1 105 ? 46.565 22.865 65.715 1.00 24.74 86 HIS A N 1
ATOM 765 C CA . HIS A 1 105 ? 45.418 22.045 65.330 1.00 25.02 86 HIS A CA 1
ATOM 766 C C . HIS A 1 105 ? 44.289 22.900 64.764 1.00 24.97 86 HIS A C 1
ATOM 767 O O . HIS A 1 105 ? 43.631 22.497 63.803 1.00 24.45 86 HIS A O 1
ATOM 774 N N . GLU A 1 106 ? 44.039 24.058 65.365 1.00 24.89 87 GLU A N 1
ATOM 775 C CA . GLU A 1 106 ? 43.005 24.964 64.873 1.00 25.28 87 GLU A CA 1
ATOM 776 C C . GLU A 1 106 ? 43.329 25.495 63.479 1.00 24.11 87 GLU A C 1
ATOM 777 O O . GLU A 1 106 ? 42.403 25.652 62.651 1.00 23.10 87 GLU A O 1
ATOM 783 N N . VAL A 1 107 ? 44.627 25.713 63.204 1.00 22.47 88 VAL A N 1
ATOM 784 C CA . VAL A 1 107 ? 45.056 26.148 61.879 1.00 22.56 88 VAL A CA 1
ATOM 785 C C . VAL A 1 107 ? 44.682 25.083 60.825 1.00 21.54 88 VAL A C 1
ATOM 786 O O . VAL A 1 107 ? 44.102 25.410 59.799 1.00 22.20 88 VAL A O 1
ATOM 790 N N . LEU A 1 108 ? 44.982 23.813 61.101 1.00 20.63 89 LEU A N 1
ATOM 791 C CA . LEU A 1 108 ? 44.671 22.753 60.144 1.00 20.40 89 LEU A CA 1
ATOM 792 C C . LEU A 1 108 ? 43.156 22.564 59.958 1.00 21.56 89 LEU A C 1
ATOM 793 O O . LEU A 1 108 ? 42.706 22.282 58.856 1.00 21.13 89 LEU A O 1
ATOM 798 N N . ALA A 1 109 ? 42.390 22.681 61.051 1.00 21.37 90 ALA A N 1
ATOM 799 C CA . ALA A 1 109 ? 40.913 22.617 60.964 1.00 22.66 90 ALA A CA 1
ATOM 800 C C . ALA A 1 109 ? 40.371 23.744 60.068 1.00 23.18 90 ALA A C 1
ATOM 801 O O . ALA A 1 109 ? 39.499 23.522 59.201 1.00 23.19 90 ALA A O 1
ATOM 803 N N . ASP A 1 110 ? 40.911 24.955 60.245 1.00 23.68 91 ASP A N 1
ATOM 804 C CA . ASP A 1 110 ? 40.536 26.093 59.410 1.00 24.88 91 ASP A CA 1
ATOM 805 C C . ASP A 1 110 ? 40.897 25.832 57.936 1.00 23.59 91 ASP A C 1
ATOM 806 O O . ASP A 1 110 ? 40.103 26.134 57.067 1.00 24.15 91 ASP A O 1
ATOM 811 N N . PHE A 1 111 ? 42.055 25.213 57.683 1.00 22.17 92 PHE A N 1
ATOM 812 C CA . PHE A 1 111 ? 42.503 24.876 56.314 1.00 22.01 92 PHE A CA 1
ATOM 813 C C . PHE A 1 111 ? 41.521 23.965 55.585 1.00 22.55 92 PHE A C 1
ATOM 814 O O . PHE A 1 111 ? 41.314 24.139 54.366 1.00 22.74 92 PHE A O 1
ATOM 822 N N . ILE A 1 112 ? 40.892 23.041 56.321 1.00 22.77 93 ILE A N 1
ATOM 823 C CA . ILE A 1 112 ? 39.896 22.138 55.729 1.00 23.77 93 ILE A CA 1
ATOM 824 C C . ILE A 1 112 ? 38.454 22.586 55.919 1.00 25.45 93 ILE A C 1
ATOM 825 O O . ILE A 1 112 ? 37.524 21.859 55.507 1.00 26.02 93 ILE A O 1
ATOM 830 N N . ASN A 1 113 ? 38.245 23.782 56.478 1.00 26.27 94 ASN A N 1
ATOM 831 C CA . ASN A 1 113 ? 36.896 24.365 56.653 1.00 28.05 94 ASN A CA 1
ATOM 832 C C . ASN A 1 113 ? 35.972 23.503 57.497 1.00 28.16 94 ASN A C 1
ATOM 833 O O . ASN A 1 113 ? 34.797 23.337 57.164 1.00 27.58 94 ASN A O 1
ATOM 838 N N . GLU A 1 114 ? 36.505 22.944 58.578 1.00 27.81 95 GLU A N 1
ATOM 839 C CA . GLU A 1 114 ? 35.722 22.124 59.518 1.00 28.88 95 GLU A CA 1
ATOM 840 C C . GLU A 1 114 ? 36.038 22.482 60.947 1.00 29.45 95 GLU A C 1
ATOM 841 O O . GLU A 1 114 ? 37.190 22.799 61.245 1.00 28.51 95 GLU A O 1
ATOM 847 N N . PRO A 1 115 ? 35.035 22.422 61.854 1.00 31.12 96 PRO A N 1
ATOM 848 C CA . PRO A 1 115 ? 35.349 22.678 63.266 1.00 31.85 96 PRO A CA 1
ATOM 849 C C . PRO A 1 115 ? 36.196 21.533 63.821 1.00 32.25 96 PRO A C 1
ATOM 850 O O . PRO A 1 115 ? 35.902 20.360 63.544 1.00 32.57 96 PRO A O 1
ATOM 854 N N . TYR A 1 116 ? 37.240 21.876 64.573 1.00 32.56 97 TYR A N 1
ATOM 855 C CA . TYR A 1 116 ? 38.149 20.877 65.154 1.00 33.39 97 TYR A CA 1
ATOM 856 C C . TYR A 1 116 ? 37.405 19.779 65.954 1.00 34.24 97 TYR A C 1
ATOM 857 O O . TYR A 1 116 ? 37.674 18.589 65.775 1.00 33.48 97 TYR A O 1
ATOM 866 N N . GLU A 1 117 ? 36.448 20.190 66.792 1.00 36.24 98 GLU A N 1
ATOM 867 C CA . GLU A 1 117 ? 35.650 19.246 67.611 1.00 37.31 98 GLU A CA 1
ATOM 868 C C . GLU A 1 117 ? 34.843 18.197 66.814 1.00 38.65 98 GLU A C 1
ATOM 869 O O . GLU A 1 117 ? 34.493 17.158 67.369 1.00 39.78 98 GLU A O 1
ATOM 871 N N . GLU A 1 118 ? 34.523 18.475 65.543 1.00 39.50 99 GLU A N 1
ATOM 872 C CA . GLU A 1 118 ? 33.853 17.492 64.661 1.00 40.83 99 GLU A CA 1
ATOM 873 C C . GLU A 1 118 ? 34.843 16.543 63.951 1.00 40.17 99 GLU A C 1
ATOM 874 O O . GLU A 1 118 ? 34.433 15.478 63.454 1.00 40.46 99 GLU A O 1
ATOM 880 N N . ILE A 1 119 ? 36.127 16.931 63.893 1.00 38.71 100 ILE A N 1
ATOM 881 C CA . ILE A 1 119 ? 37.156 16.122 63.241 1.00 37.49 100 ILE A CA 1
ATOM 882 C C . ILE A 1 119 ? 37.628 15.021 64.189 1.00 37.83 100 ILE A C 1
ATOM 883 O O . ILE A 1 119 ? 37.624 13.839 63.823 1.00 37.99 100 ILE A O 1
ATOM 888 N N . VAL A 1 120 ? 38.045 15.416 65.394 1.00 38.27 101 VAL A N 1
ATOM 889 C CA . VAL A 1 120 ? 38.586 14.482 66.377 1.00 38.52 101 VAL A CA 1
ATOM 890 C C . VAL A 1 120 ? 37.479 14.110 67.340 1.00 40.07 101 VAL A C 1
ATOM 891 O O . VAL A 1 120 ? 37.066 14.942 68.133 1.00 40.82 101 VAL A O 1
ATOM 895 N N . LYS A 1 121 ? 36.995 12.872 67.237 1.00 41.46 102 LYS A N 1
ATOM 896 C CA . LYS A 1 121 ? 35.934 12.348 68.116 1.00 43.35 102 LYS A CA 1
ATOM 897 C C . LYS A 1 121 ? 36.305 11.130 68.980 1.00 43.53 102 LYS A C 1
ATOM 898 O O . LYS A 1 121 ? 35.691 10.933 70.042 1.00 44.13 102 LYS A O 1
ATOM 904 N N . GLU A 1 122 ? 37.281 10.322 68.551 1.00 43.07 103 GLU A N 1
ATOM 905 C CA . GLU A 1 122 ? 37.668 9.111 69.292 1.00 42.89 103 GLU A CA 1
ATOM 906 C C . GLU A 1 122 ? 39.172 8.853 69.273 1.00 40.44 103 GLU A C 1
ATOM 907 O O . GLU A 1 122 ? 39.887 9.346 68.393 1.00 39.27 103 GLU A O 1
ATOM 913 N N . LYS A 1 123 ? 39.613 8.098 70.278 1.00 38.42 104 LYS A N 1
ATOM 914 C CA . LYS A 1 123 ? 41.002 7.684 70.450 1.00 36.99 104 LYS A CA 1
ATOM 915 C C . LYS A 1 123 ? 41.378 6.751 69.317 1.00 34.93 104 LYS A C 1
ATOM 916 O O . LYS A 1 123 ? 40.590 5.895 68.946 1.00 34.99 104 LYS A O 1
ATOM 920 N N . VAL A 1 124 ? 42.563 6.949 68.740 1.00 31.95 105 VAL A N 1
ATOM 921 C CA . VAL A 1 124 ? 43.066 6.036 67.715 1.00 30.37 105 VAL A CA 1
ATOM 922 C C . VAL A 1 124 ? 44.587 5.996 67.801 1.00 27.78 105 VAL A C 1
ATOM 923 O O . VAL A 1 124 ? 45.231 7.079 67.856 1.00 25.56 105 VAL A O 1
ATOM 927 N N . TRP A 1 125 ? 45.136 4.773 67.900 1.00 26.56 106 TRP A N 1
ATOM 928 C CA . TRP A 1 125 ? 46.575 4.533 67.823 1.00 23.76 106 TRP A CA 1
ATOM 929 C C . TRP A 1 125 ? 46.823 3.622 66.605 1.00 23.43 106 TRP A C 1
ATOM 930 O O . TRP A 1 125 ? 46.893 2.382 66.734 1.00 22.11 106 TRP A O 1
ATOM 941 N N . PRO A 1 126 ? 46.918 4.226 65.403 1.00 21.62 107 PRO A N 1
ATOM 942 C CA . PRO A 1 126 ? 47.309 3.417 64.249 1.00 21.26 107 PRO A CA 1
ATOM 943 C C . PRO A 1 126 ? 48.705 2.785 64.465 1.00 20.70 107 PRO A C 1
ATOM 944 O O . PRO A 1 126 ? 49.442 3.210 65.396 1.00 19.56 107 PRO A O 1
ATOM 948 N N . PRO A 1 127 ? 49.114 1.856 63.593 1.00 20.96 108 PRO A N 1
ATOM 949 C CA . PRO A 1 127 ? 50.358 1.109 63.838 1.00 20.47 108 PRO A CA 1
ATOM 950 C C . PRO A 1 127 ? 51.569 1.945 64.222 1.00 19.74 108 PRO A C 1
ATOM 951 O O . PRO A 1 127 ? 52.218 1.655 65.251 1.00 20.51 108 PRO A O 1
ATOM 955 N N . SER A 1 128 ? 51.880 2.962 63.431 1.00 18.79 109 SER A N 1
ATOM 956 C CA . SER A 1 128 ? 53.048 3.815 63.733 1.00 19.27 109 SER A CA 1
ATOM 957 C C . SER A 1 128 ? 52.904 4.603 65.031 1.00 18.56 109 SER A C 1
ATOM 958 O O . SER A 1 128 ? 53.877 4.772 65.768 1.00 18.27 109 SER A O 1
ATOM 961 N N . GLY A 1 129 ? 51.705 5.077 65.316 1.00 18.00 110 GLY A N 1
ATOM 962 C CA . GLY A 1 129 ? 51.434 5.801 66.568 1.00 18.53 110 GLY A CA 1
ATOM 963 C C . GLY A 1 129 ? 51.501 4.871 67.768 1.00 18.33 110 GLY A C 1
ATOM 964 O O . GLY A 1 129 ? 52.018 5.234 68.834 1.00 17.94 110 GLY A O 1
ATOM 965 N N . ASP A 1 130 ? 50.936 3.675 67.599 1.00 18.36 111 ASP A N 1
ATOM 966 C CA . ASP A 1 130 ? 50.959 2.624 68.616 1.00 18.61 111 ASP A CA 1
ATOM 967 C C . ASP A 1 130 ? 52.406 2.298 69.019 1.00 18.37 111 ASP A C 1
ATOM 968 O O . ASP A 1 130 ? 52.742 2.262 70.212 1.00 18.20 111 ASP A O 1
ATOM 973 N N . HIS A 1 131 ? 53.285 2.161 68.021 1.00 17.10 112 HIS A N 1
ATOM 974 C CA . HIS A 1 131 ? 54.690 1.871 68.308 1.00 16.98 112 HIS A CA 1
ATOM 975 C C . HIS A 1 131 ? 55.349 3.026 69.084 1.00 16.47 112 HIS A C 1
ATOM 976 O O . HIS A 1 131 ? 56.047 2.795 70.073 1.00 16.55 112 HIS A O 1
ATOM 983 N N . TYR A 1 132 ? 55.136 4.247 68.605 1.00 16.33 113 TYR A N 1
ATOM 984 C CA . TYR A 1 132 ? 55.715 5.439 69.214 1.00 16.37 113 TYR A CA 1
ATOM 985 C C . TYR A 1 132 ? 55.260 5.601 70.684 1.00 15.94 113 TYR A C 1
ATOM 986 O O . TYR A 1 132 ? 56.078 5.744 71.621 1.00 15.82 113 TYR A O 1
ATOM 995 N N . ILE A 1 133 ? 53.963 5.512 70.877 1.00 16.56 114 ILE A N 1
ATOM 996 C CA . ILE A 1 133 ? 53.373 5.645 72.231 1.00 16.58 114 ILE A CA 1
ATOM 997 C C . ILE A 1 133 ? 53.893 4.550 73.161 1.00 15.56 114 ILE A C 1
ATOM 998 O O . ILE A 1 133 ? 54.299 4.851 74.266 1.00 15.11 114 ILE A O 1
ATOM 1003 N N . LYS A 1 134 ? 53.933 3.297 72.683 1.00 15.65 115 LYS A N 1
ATOM 1004 C CA . LYS A 1 134 ? 54.409 2.177 73.534 1.00 16.23 115 LYS A CA 1
ATOM 1005 C C . LYS A 1 134 ? 55.908 2.252 73.851 1.00 15.88 115 LYS A C 1
ATOM 1006 O O . LYS A 1 134 ? 56.350 1.791 74.892 1.00 15.83 115 LYS A O 1
ATOM 1012 N N . HIS A 1 135 ? 56.673 2.846 72.941 1.00 15.51 116 HIS A N 1
ATOM 1013 C CA . HIS A 1 135 ? 58.112 3.170 73.153 1.00 15.99 116 HIS A CA 1
ATOM 1014 C C . HIS A 1 135 ? 58.307 4.193 74.277 1.00 15.95 116 HIS A C 1
ATOM 1015 O O . HIS A 1 135 ? 59.115 3.963 75.198 1.00 16.25 116 HIS A O 1
ATOM 1030 N N . TYR A 1 137 ? 56.070 4.899 76.668 1.00 15.51 118 TYR A N 1
ATOM 1031 C CA . TYR A 1 137 ? 55.628 4.187 77.876 1.00 16.49 118 TYR A CA 1
ATOM 1032 C C . TYR A 1 137 ? 56.611 3.156 78.399 1.00 15.48 118 TYR A C 1
ATOM 1033 O O . TYR A 1 137 ? 56.809 3.056 79.617 1.00 17.15 118 TYR A O 1
ATOM 1042 N N . PHE A 1 138 ? 57.278 2.434 77.496 1.00 16.00 119 PHE A N 1
ATOM 1043 C CA . PHE A 1 138 ? 58.234 1.444 77.959 1.00 16.52 119 PHE A CA 1
ATOM 1044 C C . PHE A 1 138 ? 59.274 2.112 78.847 1.00 16.25 119 PHE A C 1
ATOM 1045 O O . PHE A 1 138 ? 59.615 1.622 79.926 1.00 16.98 119 PHE A O 1
ATOM 1053 N N . ASN A 1 139 ? 59.838 3.210 78.329 1.00 15.90 120 ASN A N 1
ATOM 1054 C CA . ASN A 1 139 ? 60.849 3.918 79.050 1.00 16.29 120 ASN A CA 1
ATOM 1055 C C . ASN A 1 139 ? 60.355 4.527 80.343 1.00 16.56 120 ASN A C 1
ATOM 1056 O O . ASN A 1 139 ? 61.059 4.463 81.344 1.00 16.56 120 ASN A O 1
ATOM 1061 N N . ALA A 1 140 ? 59.143 5.090 80.316 1.00 16.17 121 ALA A N 1
ATOM 1062 C CA . ALA A 1 140 ? 58.536 5.703 81.497 1.00 16.82 121 ALA A CA 1
ATOM 1063 C C . ALA A 1 140 ? 58.311 4.695 82.625 1.00 17.20 121 ALA A C 1
ATOM 1064 O O . ALA A 1 140 ? 58.558 4.986 83.775 1.00 17.63 121 ALA A O 1
ATOM 1066 N N . PHE A 1 141 ? 57.891 3.488 82.260 1.00 16.99 122 PHE A N 1
ATOM 1067 C CA . PHE A 1 141 ? 57.706 2.430 83.207 1.00 17.98 122 PHE A CA 1
ATOM 1068 C C . PHE A 1 141 ? 59.008 1.729 83.638 1.00 18.84 122 PHE A C 1
ATOM 1069 O O . PHE A 1 141 ? 59.194 1.458 84.828 1.00 21.29 122 PHE A O 1
ATOM 1077 N N . ALA A 1 142 ? 59.867 1.411 82.675 1.00 19.39 123 ALA A N 1
ATOM 1078 C CA . ALA A 1 142 ? 61.016 0.536 82.913 1.00 20.00 123 ALA A CA 1
ATOM 1079 C C . ALA A 1 142 ? 62.317 1.180 83.373 1.00 20.58 123 ALA A C 1
ATOM 1080 O O . ALA A 1 142 ? 63.123 0.508 84.026 1.00 22.88 123 ALA A O 1
ATOM 1082 N N . ARG A 1 143 ? 62.535 2.454 83.047 1.00 19.20 124 ARG A N 1
ATOM 1083 C CA A ARG A 1 143 ? 63.800 3.118 83.309 0.50 19.05 124 ARG A CA 1
ATOM 1084 C CA B ARG A 1 143 ? 63.800 3.131 83.307 0.50 18.77 124 ARG A CA 1
ATOM 1085 C C . ARG A 1 143 ? 63.689 4.198 84.387 1.00 18.79 124 ARG A C 1
ATOM 1086 O O . ARG A 1 143 ? 62.872 5.117 84.283 1.00 18.12 124 ARG A O 1
ATOM 1101 N N . GLU A 1 144 ? 64.526 4.069 85.409 1.00 18.23 125 GLU A N 1
ATOM 1102 C CA . GLU A 1 144 ? 64.565 4.952 86.546 1.00 18.39 125 GLU A CA 1
ATOM 1103 C C . GLU A 1 144 ? 65.077 6.355 86.206 1.00 19.36 125 GLU A C 1
ATOM 1104 O O . GLU A 1 144 ? 64.527 7.346 86.698 1.00 19.87 125 GLU A O 1
ATOM 1110 N N . ASN A 1 145 ? 66.140 6.430 85.412 1.00 19.21 126 ASN A N 1
ATOM 1111 C CA . ASN A 1 145 ? 66.744 7.690 85.014 1.00 19.66 126 ASN A CA 1
ATOM 1112 C C . ASN A 1 145 ? 65.822 8.295 83.957 1.00 18.25 126 ASN A C 1
ATOM 1113 O O . ASN A 1 145 ? 65.609 7.718 82.895 1.00 18.03 126 ASN A O 1
ATOM 1118 N N . ALA A 1 146 ? 65.310 9.479 84.258 1.00 17.50 127 ALA A N 1
ATOM 1119 C CA . ALA A 1 146 ? 64.390 10.205 83.353 1.00 17.61 127 ALA A CA 1
ATOM 1120 C C . ALA A 1 146 ? 64.961 10.442 81.963 1.00 17.12 127 ALA A C 1
ATOM 1121 O O . ALA A 1 146 ? 64.192 10.616 81.024 1.00 17.25 127 ALA A O 1
ATOM 1123 N N . ALA A 1 147 ? 66.288 10.444 81.821 1.00 17.95 128 ALA A N 1
ATOM 1124 C CA . ALA A 1 147 ? 66.905 10.609 80.498 1.00 18.16 128 ALA A CA 1
ATOM 1125 C C . ALA A 1 147 ? 66.408 9.629 79.434 1.00 16.97 128 ALA A C 1
ATOM 1126 O O . ALA A 1 147 ? 66.274 9.992 78.265 1.00 16.48 128 ALA A O 1
ATOM 1128 N N . PHE A 1 148 ? 66.126 8.385 79.844 1.00 17.59 129 PHE A N 1
ATOM 1129 C CA . PHE A 1 148 ? 65.636 7.384 78.868 1.00 17.07 129 PHE A CA 1
ATOM 1130 C C . PHE A 1 148 ? 64.313 7.802 78.268 1.00 16.17 129 PHE A C 1
ATOM 1131 O O . PHE A 1 148 ? 64.105 7.618 77.081 1.00 16.94 129 PHE A O 1
ATOM 1139 N N . THR A 1 149 ? 63.416 8.329 79.114 1.00 15.82 130 THR A N 1
ATOM 1140 C CA . THR A 1 149 ? 62.088 8.761 78.692 1.00 14.87 130 THR A CA 1
ATOM 1141 C C . THR A 1 149 ? 62.155 10.104 77.979 1.00 15.84 130 THR A C 1
ATOM 1142 O O . THR A 1 149 ? 61.493 10.294 76.938 1.00 15.76 130 THR A O 1
ATOM 1146 N N . ILE A 1 150 ? 62.928 11.041 78.515 1.00 15.57 131 ILE A N 1
ATOM 1147 C CA . ILE A 1 150 ? 63.126 12.337 77.824 1.00 16.14 131 ILE A CA 1
ATOM 1148 C C . ILE A 1 150 ? 63.654 12.117 76.398 1.00 16.06 131 ILE A C 1
ATOM 1149 O O . ILE A 1 150 ? 63.142 12.717 75.460 1.00 15.96 131 ILE A O 1
ATOM 1154 N N . ALA A 1 151 ? 64.625 11.222 76.231 1.00 16.00 132 ALA A N 1
ATOM 1155 C CA . ALA A 1 151 ? 65.147 10.884 74.921 1.00 15.44 132 ALA A CA 1
ATOM 1156 C C . ALA A 1 151 ? 64.067 10.344 73.968 1.00 16.53 132 ALA A C 1
ATOM 1157 O O . ALA A 1 151 ? 64.069 10.681 72.799 1.00 17.26 132 ALA A O 1
ATOM 1159 N N . ALA A 1 152 ? 63.175 9.498 74.470 1.00 15.04 133 ALA A N 1
ATOM 1160 C CA . ALA A 1 152 ? 62.048 8.966 73.698 1.00 16.38 133 ALA A CA 1
ATOM 1161 C C . ALA A 1 152 ? 61.011 10.010 73.312 1.00 17.03 133 ALA A C 1
ATOM 1162 O O . ALA A 1 152 ? 60.291 9.813 72.336 1.00 18.33 133 ALA A O 1
ATOM 1172 N N . ALA A 1 154 ? 61.713 13.674 73.326 1.00 17.91 135 ALA A N 1
ATOM 1173 C CA . ALA A 1 154 ? 62.327 14.925 72.845 1.00 18.28 135 ALA A CA 1
ATOM 1174 C C . ALA A 1 154 ? 62.319 15.144 71.332 1.00 18.47 135 ALA A C 1
ATOM 1175 O O . ALA A 1 154 ? 62.265 16.288 70.916 1.00 17.73 135 ALA A O 1
ATOM 1177 N N . PRO A 1 155 ? 62.327 14.061 70.500 1.00 18.05 136 PRO A N 1
ATOM 1178 C CA . PRO A 1 155 ? 62.227 14.333 69.070 1.00 17.56 136 PRO A CA 1
ATOM 1179 C C . PRO A 1 155 ? 60.928 15.021 68.675 1.00 18.18 136 PRO A C 1
ATOM 1180 O O . PRO A 1 155 ? 60.882 15.616 67.616 1.00 17.88 136 PRO A O 1
ATOM 1184 N N . CYS A 1 156 ? 59.868 14.951 69.486 1.00 16.93 137 CYS A N 1
ATOM 1185 C CA . CYS A 1 156 ? 58.624 15.596 69.155 1.00 17.86 137 CYS A CA 1
ATOM 1186 C C . CYS A 1 156 ? 58.837 17.115 69.045 1.00 17.50 137 CYS A C 1
ATOM 1187 O O . CYS A 1 156 ? 58.698 17.666 67.953 1.00 17.89 137 CYS A O 1
ATOM 1190 N N . PRO A 1 157 ? 59.254 17.771 70.130 1.00 17.85 138 PRO A N 1
ATOM 1191 C CA . PRO A 1 157 ? 59.476 19.233 69.939 1.00 18.38 138 PRO A CA 1
ATOM 1192 C C . PRO A 1 157 ? 60.652 19.548 69.024 1.00 17.34 138 PRO A C 1
ATOM 1193 O O . PRO A 1 157 ? 60.575 20.531 68.262 1.00 18.26 138 PRO A O 1
ATOM 1197 N N . TYR A 1 158 ? 61.702 18.724 69.030 1.00 17.48 139 TYR A N 1
ATOM 1198 C CA . TYR A 1 158 ? 62.877 18.983 68.196 1.00 17.02 139 TYR A CA 1
ATOM 1199 C C . TYR A 1 158 ? 62.574 18.901 66.691 1.00 16.42 139 TYR A C 1
ATOM 1200 O O . TYR A 1 158 ? 62.913 19.834 65.936 1.00 16.01 139 TYR A O 1
ATOM 1209 N N . VAL A 1 159 ? 61.938 17.809 66.271 1.00 15.62 140 VAL A N 1
ATOM 1210 C CA . VAL A 1 159 ? 61.548 17.639 64.859 1.00 15.41 140 VAL A CA 1
ATOM 1211 C C . VAL A 1 159 ? 60.665 18.797 64.425 1.00 15.91 140 VAL A C 1
ATOM 1212 O O . VAL A 1 159 ? 60.909 19.413 63.378 1.00 15.17 140 VAL A O 1
ATOM 1216 N N . TYR A 1 160 ? 59.656 19.118 65.238 1.00 15.13 141 TYR A N 1
ATOM 1217 C CA . TYR A 1 160 ? 58.717 20.179 64.872 1.00 15.81 141 TYR A CA 1
ATOM 1218 C C . TYR A 1 160 ? 59.401 21.554 64.786 1.00 14.09 141 TYR A C 1
ATOM 1219 O O . TYR A 1 160 ? 59.109 22.319 63.848 1.00 16.30 141 TYR A O 1
ATOM 1228 N N . ALA A 1 161 ? 60.318 21.848 65.707 1.00 14.48 142 ALA A N 1
ATOM 1229 C CA . ALA A 1 161 ? 61.069 23.104 65.678 1.00 14.95 142 ALA A CA 1
ATOM 1230 C C . ALA A 1 161 ? 61.943 23.229 64.433 1.00 15.54 142 ALA A C 1
ATOM 1231 O O . ALA A 1 161 ? 61.960 24.274 63.787 1.00 15.89 142 ALA A O 1
ATOM 1233 N N . VAL A 1 162 ? 62.662 22.153 64.123 1.00 16.13 143 VAL A N 1
ATOM 1234 C CA . VAL A 1 162 ? 63.566 22.157 62.968 1.00 16.58 143 VAL A CA 1
ATOM 1235 C C . VAL A 1 162 ? 62.758 22.369 61.678 1.00 15.91 143 VAL A C 1
ATOM 1236 O O . VAL A 1 162 ? 63.122 23.214 60.860 1.00 16.91 143 VAL A O 1
ATOM 1240 N N . ILE A 1 163 ? 61.648 21.637 61.549 1.00 15.53 144 ILE A N 1
ATOM 1241 C CA . ILE A 1 163 ? 60.752 21.763 60.387 1.00 15.02 144 ILE A CA 1
ATOM 1242 C C . ILE A 1 163 ? 60.167 23.187 60.264 1.00 15.59 144 ILE A C 1
ATOM 1243 O O . ILE A 1 163 ? 60.199 23.778 59.183 1.00 14.70 144 ILE A O 1
ATOM 1248 N N . GLY A 1 164 ? 59.628 23.709 61.358 1.00 15.78 145 GLY A N 1
ATOM 1249 C CA . GLY A 1 164 ? 59.027 25.036 61.374 1.00 17.06 145 GLY A CA 1
ATOM 1250 C C . GLY A 1 164 ? 60.037 26.092 60.978 1.00 15.89 145 GLY A C 1
ATOM 1251 O O . GLY A 1 164 ? 59.758 26.936 60.117 1.00 16.96 145 GLY A O 1
ATOM 1252 N N . LYS A 1 165 ? 61.240 26.027 61.556 1.00 16.15 146 LYS A N 1
ATOM 1253 C CA . LYS A 1 165 ? 62.263 27.044 61.248 1.00 16.47 146 LYS A CA 1
ATOM 1254 C C . LYS A 1 165 ? 62.732 26.942 59.795 1.00 17.32 146 LYS A C 1
ATOM 1255 O O . LYS A 1 165 ? 62.945 27.955 59.117 1.00 17.60 146 LYS A O 1
ATOM 1261 N N . ARG A 1 166 ? 62.868 25.716 59.309 1.00 16.29 147 ARG A N 1
ATOM 1262 C CA A ARG A 1 166 ? 63.298 25.466 57.932 0.65 16.80 147 ARG A CA 1
ATOM 1263 C CA B ARG A 1 166 ? 63.311 25.493 57.934 0.35 16.69 147 ARG A CA 1
ATOM 1264 C C . ARG A 1 166 ? 62.256 26.014 56.944 1.00 16.59 147 ARG A C 1
ATOM 1265 O O . ARG A 1 166 ? 62.606 26.703 55.954 1.00 18.20 147 ARG A O 1
ATOM 1280 N N . ALA A 1 167 ? 60.995 25.725 57.231 1.00 17.52 148 ALA A N 1
ATOM 1281 C CA . ALA A 1 167 ? 59.882 26.187 56.393 1.00 17.50 148 ALA A CA 1
ATOM 1282 C C . ALA A 1 167 ? 59.780 27.686 56.280 1.00 19.68 148 ALA A C 1
ATOM 1283 O O . ALA A 1 167 ? 59.483 28.189 55.181 1.00 19.93 148 ALA A O 1
ATOM 1298 N N . GLU A 1 169 ? 62.040 29.852 56.079 1.00 25.16 150 GLU A N 1
ATOM 1299 C CA . GLU A 1 169 ? 63.064 30.331 55.159 1.00 27.18 150 GLU A CA 1
ATOM 1300 C C . GLU A 1 169 ? 62.969 29.705 53.749 1.00 25.58 150 GLU A C 1
ATOM 1301 O O . GLU A 1 169 ? 63.729 30.078 52.850 1.00 25.86 150 GLU A O 1
ATOM 1307 N N . ASP A 1 170 ? 62.041 28.772 53.546 1.00 23.97 151 ASP A N 1
ATOM 1308 C CA . ASP A 1 170 ? 61.968 27.978 52.329 1.00 24.15 151 ASP A CA 1
ATOM 1309 C C . ASP A 1 170 ? 61.142 28.697 51.288 1.00 25.00 151 ASP A C 1
ATOM 1310 O O . ASP A 1 170 ? 59.979 28.978 51.539 1.00 24.70 151 ASP A O 1
ATOM 1315 N N . PRO A 1 171 ? 61.719 28.942 50.087 1.00 26.90 152 PRO A N 1
ATOM 1316 C CA . PRO A 1 171 ? 60.916 29.624 49.043 1.00 28.50 152 PRO A CA 1
ATOM 1317 C C . PRO A 1 171 ? 59.673 28.836 48.563 1.00 29.35 152 PRO A C 1
ATOM 1318 O O . PRO A 1 171 ? 58.772 29.436 47.964 1.00 30.63 152 PRO A O 1
ATOM 1322 N N . LYS A 1 172 ? 59.616 27.527 48.842 1.00 28.39 153 LYS A N 1
ATOM 1323 C CA . LYS A 1 172 ? 58.466 26.684 48.519 1.00 28.83 153 LYS A CA 1
ATOM 1324 C C . LYS A 1 172 ? 57.293 26.864 49.504 1.00 26.89 153 LYS A C 1
ATOM 1325 O O . LYS A 1 172 ? 56.195 26.334 49.260 1.00 27.05 153 LYS A O 1
ATOM 1331 N N . LEU A 1 173 ? 57.500 27.600 50.600 1.00 24.15 154 LEU A N 1
ATOM 1332 C CA . LEU A 1 173 ? 56.418 27.849 51.562 1.00 23.48 154 LEU A CA 1
ATOM 1333 C C . LEU A 1 173 ? 55.328 28.667 50.907 1.00 24.39 154 LEU A C 1
ATOM 1334 O O . LEU A 1 173 ? 55.589 29.770 50.437 1.00 24.45 154 LEU A O 1
ATOM 1339 N N . ASN A 1 174 ? 54.117 28.124 50.902 1.00 24.26 155 ASN A N 1
ATOM 1340 C CA . ASN A 1 174 ? 52.964 28.814 50.369 1.00 24.80 155 ASN A CA 1
ATOM 1341 C C . ASN A 1 174 ? 52.444 29.748 51.453 1.00 25.59 155 ASN A C 1
ATOM 1342 O O . ASN A 1 174 ? 51.715 29.328 52.330 1.00 23.94 155 ASN A O 1
ATOM 1347 N N . LYS A 1 175 ? 52.796 31.034 51.342 1.00 27.84 156 LYS A N 1
ATOM 1348 C CA . LYS A 1 175 ? 52.394 32.040 52.351 1.00 29.75 156 LYS A CA 1
ATOM 1349 C C . LYS A 1 175 ? 50.938 32.500 52.220 1.00 31.27 156 LYS A C 1
ATOM 1350 O O . LYS A 1 175 ? 50.409 33.112 53.139 1.00 32.10 156 LYS A O 1
ATOM 1356 N N . GLU A 1 176 ? 50.290 32.163 51.108 1.00 31.39 157 GLU A N 1
ATOM 1357 C CA . GLU A 1 176 ? 48.877 32.506 50.874 1.00 33.26 157 GLU A CA 1
ATOM 1358 C C . GLU A 1 176 ? 47.932 31.536 51.576 1.00 31.60 157 GLU A C 1
ATOM 1359 O O . GLU A 1 176 ? 46.758 31.842 51.719 1.00 34.13 157 GLU A O 1
ATOM 1365 N N . SER A 1 177 ? 48.410 30.335 51.898 1.00 28.50 158 SER A N 1
ATOM 1366 C CA . SER A 1 177 ? 47.615 29.317 52.574 1.00 27.00 158 SER A CA 1
ATOM 1367 C C . SER A 1 177 ? 47.757 29.491 54.067 1.00 25.25 158 SER A C 1
ATOM 1368 O O . SER A 1 177 ? 48.880 29.765 54.544 1.00 23.05 158 SER A O 1
ATOM 1371 N N . VAL A 1 178 ? 46.665 29.245 54.803 1.00 24.22 159 VAL A N 1
ATOM 1372 C CA A VAL A 1 178 ? 46.674 29.296 56.285 0.50 24.29 159 VAL A CA 1
ATOM 1373 C CA B VAL A 1 178 ? 46.690 29.318 56.282 0.50 24.48 159 VAL A CA 1
ATOM 1374 C C . VAL A 1 178 ? 47.636 28.256 56.887 1.00 23.48 159 VAL A C 1
ATOM 1375 O O . VAL A 1 178 ? 48.093 28.397 58.035 1.00 23.57 159 VAL A O 1
ATOM 1382 N N . THR A 1 179 ? 47.952 27.207 56.116 1.00 22.68 160 THR A N 1
ATOM 1383 C CA . THR A 1 179 ? 48.946 26.198 56.509 1.00 21.57 160 THR A CA 1
ATOM 1384 C C . THR A 1 179 ? 50.317 26.828 56.829 1.00 21.18 160 THR A C 1
ATOM 1385 O O . THR A 1 179 ? 51.073 26.239 57.612 1.00 20.65 160 THR A O 1
ATOM 1389 N N . SER A 1 180 ? 50.652 27.984 56.244 1.00 21.75 161 SER A N 1
ATOM 1390 C CA . SER A 1 180 ? 51.907 28.667 56.610 1.00 22.26 161 SER A CA 1
ATOM 1391 C C . SER A 1 180 ? 51.958 28.988 58.124 1.00 21.85 161 SER A C 1
ATOM 1392 O O . SER A 1 180 ? 53.061 29.018 58.695 1.00 20.33 161 SER A O 1
ATOM 1395 N N . LYS A 1 181 ? 50.784 29.198 58.756 1.00 21.18 162 LYS A N 1
ATOM 1396 C CA . LYS A 1 181 ? 50.687 29.484 60.187 1.00 21.34 162 LYS A CA 1
ATOM 1397 C C . LYS A 1 181 ? 51.046 28.277 61.060 1.00 20.55 162 LYS A C 1
ATOM 1398 O O . LYS A 1 181 ? 51.468 28.452 62.220 1.00 19.59 162 LYS A O 1
ATOM 1401 N N . TRP A 1 182 ? 50.862 27.057 60.525 1.00 18.76 163 TRP A N 1
ATOM 1402 C CA . TRP A 1 182 ? 51.259 25.834 61.223 1.00 18.33 163 TRP A CA 1
ATOM 1403 C C . TRP A 1 182 ? 52.792 25.839 61.388 1.00 18.23 163 TRP A C 1
ATOM 1404 O O . TRP A 1 182 ? 53.311 25.620 62.480 1.00 18.40 163 TRP A O 1
ATOM 1415 N N . PHE A 1 183 ? 53.500 26.085 60.292 1.00 17.88 164 PHE A N 1
ATOM 1416 C CA . PHE A 1 183 ? 54.962 26.144 60.338 1.00 17.90 164 PHE A CA 1
ATOM 1417 C C . PHE A 1 183 ? 55.424 27.293 61.231 1.00 19.35 164 PHE A C 1
ATOM 1418 O O . PHE A 1 183 ? 56.364 27.133 62.043 1.00 19.03 164 PHE A O 1
ATOM 1426 N N . GLN A 1 184 ? 54.758 28.443 61.114 1.00 21.01 165 GLN A N 1
ATOM 1427 C CA . GLN A 1 184 ? 55.131 29.604 61.933 1.00 21.18 165 GLN A CA 1
ATOM 1428 C C . GLN A 1 184 ? 55.019 29.286 63.422 1.00 21.15 165 GLN A C 1
ATOM 1429 O O . GLN A 1 184 ? 55.904 29.654 64.192 1.00 21.53 165 GLN A O 1
ATOM 1435 N N . PHE A 1 185 ? 53.925 28.632 63.824 1.00 20.24 166 PHE A N 1
ATOM 1436 C CA . PHE A 1 185 ? 53.732 28.239 65.209 1.00 19.87 166 PHE A CA 1
ATOM 1437 C C . PHE A 1 185 ? 54.911 27.373 65.718 1.00 19.04 166 PHE A C 1
ATOM 1438 O O . PHE A 1 185 ? 55.541 27.700 66.735 1.00 18.24 166 PHE A O 1
ATOM 1446 N N . TYR A 1 186 ? 55.230 26.320 64.982 1.00 18.40 167 TYR A N 1
ATOM 1447 C CA . TYR A 1 186 ? 56.310 25.414 65.368 1.00 17.89 167 TYR A CA 1
ATOM 1448 C C . TYR A 1 186 ? 57.708 26.006 65.262 1.00 18.47 167 TYR A C 1
ATOM 1449 O O . TYR A 1 186 ? 58.618 25.501 65.921 1.00 18.22 167 TYR A O 1
ATOM 1458 N N . SER A 1 187 ? 57.863 27.078 64.493 1.00 16.59 168 SER A N 1
ATOM 1459 C CA . SER A 1 187 ? 59.170 27.742 64.383 1.00 19.11 168 SER A CA 1
ATOM 1460 C C . SER A 1 187 ? 59.624 28.398 65.693 1.00 20.12 168 SER A C 1
ATOM 1461 O O . SER A 1 187 ? 60.819 28.572 65.886 1.00 20.98 168 SER A O 1
ATOM 1464 N N . THR A 1 188 ? 58.692 28.728 66.601 1.00 21.22 169 THR A N 1
ATOM 1465 C CA . THR A 1 188 ? 59.058 29.345 67.897 1.00 22.92 169 THR A CA 1
ATOM 1466 C C . THR A 1 188 ? 58.502 28.642 69.136 1.00 22.42 169 THR A C 1
ATOM 1467 O O . THR A 1 188 ? 59.146 28.680 70.189 1.00 22.88 169 THR A O 1
ATOM 1471 N N . GLU A 1 189 ? 57.327 28.021 69.043 1.00 21.62 170 GLU A N 1
ATOM 1472 C CA . GLU A 1 189 ? 56.671 27.522 70.247 1.00 22.33 170 GLU A CA 1
ATOM 1473 C C . GLU A 1 189 ? 57.248 26.301 70.913 1.00 22.41 170 GLU A C 1
ATOM 1474 O O . GLU A 1 189 ? 56.896 26.050 72.055 1.00 22.96 170 GLU A O 1
ATOM 1488 N N . ASP A 1 191 ? 60.683 26.031 71.291 1.00 21.06 172 ASP A N 1
ATOM 1489 C CA . ASP A 1 191 ? 62.075 26.373 71.660 1.00 21.56 172 ASP A CA 1
ATOM 1490 C C . ASP A 1 191 ? 62.377 26.195 73.137 1.00 22.10 172 ASP A C 1
ATOM 1491 O O . ASP A 1 191 ? 63.413 25.646 73.476 1.00 21.20 172 ASP A O 1
ATOM 1496 N N . GLU A 1 192 ? 61.463 26.606 74.008 1.00 23.44 173 GLU A N 1
ATOM 1497 C CA . GLU A 1 192 ? 61.698 26.443 75.463 1.00 24.54 173 GLU A CA 1
ATOM 1498 C C . GLU A 1 192 ? 61.824 24.979 75.842 1.00 23.15 173 GLU A C 1
ATOM 1499 O O . GLU A 1 192 ? 62.710 24.598 76.607 1.00 23.61 173 GLU A O 1
ATOM 1505 N N . LEU A 1 193 ? 60.931 24.148 75.306 1.00 21.90 174 LEU A N 1
ATOM 1506 C CA . LEU A 1 193 ? 60.926 22.741 75.613 1.00 21.71 174 LEU A CA 1
ATOM 1507 C C . LEU A 1 193 ? 62.165 22.022 75.066 1.00 20.08 174 LEU A C 1
ATOM 1508 O O . LEU A 1 193 ? 62.746 21.168 75.750 1.00 20.38 174 LEU A O 1
ATOM 1513 N N . VAL A 1 194 ? 62.589 22.383 73.853 1.00 18.50 175 VAL A N 1
ATOM 1514 C CA . VAL A 1 194 ? 63.810 21.822 73.281 1.00 18.38 175 VAL A CA 1
ATOM 1515 C C . VAL A 1 194 ? 65.002 22.146 74.225 1.00 19.06 175 VAL A C 1
ATOM 1516 O O . VAL A 1 194 ? 65.799 21.273 74.543 1.00 19.94 175 VAL A O 1
ATOM 1520 N N . ASP A 1 195 ? 65.085 23.401 74.655 1.00 20.45 176 ASP A N 1
ATOM 1521 C CA A ASP A 1 195 ? 66.166 23.882 75.525 0.50 21.15 176 ASP A CA 1
ATOM 1522 C CA B ASP A 1 195 ? 66.175 23.870 75.521 0.50 21.46 176 ASP A CA 1
ATOM 1523 C C . ASP A 1 195 ? 66.164 23.126 76.856 1.00 20.75 176 ASP A C 1
ATOM 1524 O O . ASP A 1 195 ? 67.203 22.655 77.304 1.00 20.42 176 ASP A O 1
ATOM 1533 N N . VAL A 1 196 ? 64.983 23.009 77.474 1.00 19.75 177 VAL A N 1
ATOM 1534 C CA . VAL A 1 196 ? 64.862 22.307 78.752 1.00 20.03 177 VAL A CA 1
ATOM 1535 C C . VAL A 1 196 ? 65.226 20.824 78.623 1.00 19.14 177 VAL A C 1
ATOM 1536 O O . VAL A 1 196 ? 65.976 20.308 79.451 1.00 19.25 177 VAL A O 1
ATOM 1540 N N . PHE A 1 197 ? 64.704 20.136 77.601 1.00 18.03 178 PHE A N 1
ATOM 1541 C CA . PHE A 1 197 ? 65.035 18.757 77.373 1.00 19.07 178 PHE A CA 1
ATOM 1542 C C . PHE A 1 197 ? 66.521 18.552 77.132 1.00 18.79 178 PHE A C 1
ATOM 1543 O O . PHE A 1 197 ? 67.092 17.617 77.664 1.00 19.93 178 PHE A O 1
ATOM 1551 N N . ASP A 1 198 ? 67.138 19.423 76.339 1.00 20.36 179 ASP A N 1
ATOM 1552 C CA . ASP A 1 198 ? 68.596 19.330 76.120 1.00 20.59 179 ASP A CA 1
ATOM 1553 C C . ASP A 1 198 ? 69.401 19.471 77.437 1.00 20.98 179 ASP A C 1
ATOM 1554 O O . ASP A 1 198 ? 70.297 18.676 77.709 1.00 22.22 179 ASP A O 1
ATOM 1559 N N . GLN A 1 199 ? 69.026 20.452 78.265 1.00 21.26 180 GLN A N 1
ATOM 1560 C CA . GLN A 1 199 ? 69.664 20.677 79.547 1.00 22.06 180 GLN A CA 1
ATOM 1561 C C . GLN A 1 199 ? 69.514 19.439 80.456 1.00 21.97 180 GLN A C 1
ATOM 1562 O O . GLN A 1 199 ? 70.496 19.007 81.072 1.00 21.78 180 GLN A O 1
ATOM 1568 N N . LEU A 1 200 ? 68.297 18.882 80.504 1.00 21.13 181 LEU A N 1
ATOM 1569 C CA . LEU A 1 200 ? 68.010 17.689 81.314 1.00 20.68 181 LEU A CA 1
ATOM 1570 C C . LEU A 1 200 ? 68.800 16.484 80.823 1.00 21.07 181 LEU A C 1
ATOM 1571 O O . LEU A 1 200 ? 69.386 15.776 81.636 1.00 22.12 181 LEU A O 1
ATOM 1584 N N . ASP A 1 202 ? 71.661 16.461 79.166 1.00 22.32 183 ASP A N 1
ATOM 1585 C CA . ASP A 1 202 ? 73.067 16.717 79.522 1.00 22.88 183 ASP A CA 1
ATOM 1586 C C . ASP A 1 202 ? 73.320 16.485 81.021 1.00 23.52 183 ASP A C 1
ATOM 1587 O O . ASP A 1 202 ? 74.305 15.826 81.368 1.00 25.11 183 ASP A O 1
ATOM 1592 N N . ARG A 1 203 ? 72.447 16.987 81.895 1.00 23.10 184 ARG A N 1
ATOM 1593 C CA A ARG A 1 203 ? 72.591 16.851 83.344 0.50 24.14 184 ARG A CA 1
ATOM 1594 C CA B ARG A 1 203 ? 72.658 16.835 83.327 0.50 24.31 184 ARG A CA 1
ATOM 1595 C C . ARG A 1 203 ? 72.430 15.394 83.800 1.00 23.53 184 ARG A C 1
ATOM 1596 O O . ARG A 1 203 ? 73.232 14.867 84.560 1.00 23.37 184 ARG A O 1
ATOM 1611 N N . LEU A 1 204 ? 71.357 14.766 83.335 1.00 23.37 185 LEU A N 1
ATOM 1612 C CA . LEU A 1 204 ? 71.003 13.389 83.770 1.00 24.16 185 LEU A CA 1
ATOM 1613 C C . LEU A 1 204 ? 71.914 12.260 83.266 1.00 24.54 185 LEU A C 1
ATOM 1614 O O . LEU A 1 204 ? 71.908 11.166 83.870 1.00 24.33 185 LEU A O 1
ATOM 1619 N N . THR A 1 205 ? 72.699 12.514 82.198 1.00 23.30 186 THR A N 1
ATOM 1620 C CA . THR A 1 205 ? 73.614 11.513 81.641 1.00 23.73 186 THR A CA 1
ATOM 1621 C C . THR A 1 205 ? 75.065 11.675 82.094 1.00 25.04 186 THR A C 1
ATOM 1622 O O . THR A 1 205 ? 75.907 10.894 81.692 1.00 26.31 186 THR A O 1
ATOM 1626 N N . LYS A 1 206 ? 75.357 12.672 82.930 1.00 26.98 187 LYS A N 1
ATOM 1627 C CA . LYS A 1 206 ? 76.726 12.943 83.412 1.00 29.56 187 LYS A CA 1
ATOM 1628 C C . LYS A 1 206 ? 77.486 11.731 83.964 1.00 30.52 187 LYS A C 1
ATOM 1629 O O . LYS A 1 206 ? 78.707 11.615 83.771 1.00 32.38 187 LYS A O 1
ATOM 1632 N N . HIS A 1 207 ? 76.774 10.857 84.660 1.00 30.69 188 HIS A N 1
ATOM 1633 C CA . HIS A 1 207 ? 77.351 9.657 85.283 1.00 32.25 188 HIS A CA 1
ATOM 1634 C C . HIS A 1 207 ? 76.834 8.353 84.687 1.00 31.68 188 HIS A C 1
ATOM 1635 O O . HIS A 1 207 ? 76.971 7.290 85.312 1.00 32.43 188 HIS A O 1
ATOM 1642 N N . CYS A 1 208 ? 76.266 8.413 83.482 1.00 29.00 189 CYS A N 1
ATOM 1643 C CA . CYS A 1 208 ? 75.774 7.213 82.831 1.00 28.68 189 CYS A CA 1
ATOM 1644 C C . CYS A 1 208 ? 76.952 6.460 82.222 1.00 29.25 189 CYS A C 1
ATOM 1645 O O . CYS A 1 208 ? 77.980 7.045 81.852 1.00 29.59 189 CYS A O 1
ATOM 1648 N N . SER A 1 209 ? 76.790 5.154 82.105 1.00 28.84 190 SER A N 1
ATOM 1649 C CA . SER A 1 209 ? 77.782 4.304 81.475 1.00 29.30 190 SER A CA 1
ATOM 1650 C C . SER A 1 209 ? 77.670 4.466 79.969 1.00 29.23 190 SER A C 1
ATOM 1651 O O . SER A 1 209 ? 76.656 4.989 79.465 1.00 26.53 190 SER A O 1
ATOM 1654 N N . GLU A 1 210 ? 78.687 4.008 79.240 1.00 30.10 191 GLU A N 1
ATOM 1655 C CA . GLU A 1 210 ? 78.620 4.026 77.775 1.00 31.13 191 GLU A CA 1
ATOM 1656 C C . GLU A 1 210 ? 77.428 3.202 77.252 1.00 29.34 191 GLU A C 1
ATOM 1657 O O . GLU A 1 210 ? 76.799 3.615 76.289 1.00 28.91 191 GLU A O 1
ATOM 1663 N N . THR A 1 211 ? 77.112 2.075 77.905 1.00 28.72 192 THR A N 1
ATOM 1664 C CA . THR A 1 211 ? 75.941 1.259 77.520 1.00 28.01 192 THR A CA 1
ATOM 1665 C C . THR A 1 211 ? 74.620 2.027 77.675 1.00 25.52 192 THR A C 1
ATOM 1666 O O . THR A 1 211 ? 73.791 2.001 76.756 1.00 23.82 192 THR A O 1
ATOM 1670 N N . GLU A 1 212 ? 74.438 2.688 78.815 1.00 24.59 193 GLU A N 1
ATOM 1671 C CA . GLU A 1 212 ? 73.263 3.532 79.057 1.00 23.94 193 GLU A CA 1
ATOM 1672 C C . GLU A 1 212 ? 73.161 4.641 78.000 1.00 22.82 193 GLU A C 1
ATOM 1673 O O . GLU A 1 212 ? 72.088 4.854 77.405 1.00 19.87 193 GLU A O 1
ATOM 1679 N N . LYS A 1 213 ? 74.264 5.350 77.772 1.00 22.55 194 LYS A N 1
ATOM 1680 C CA . LYS A 1 213 ? 74.275 6.435 76.753 1.00 22.34 194 LYS A CA 1
ATOM 1681 C C . LYS A 1 213 ? 73.898 5.938 75.367 1.00 22.17 194 LYS A C 1
ATOM 1682 O O . LYS A 1 213 ? 73.116 6.592 74.676 1.00 21.20 194 LYS A O 1
ATOM 1688 N N . LYS A 1 214 ? 74.398 4.763 74.975 1.00 23.31 195 LYS A N 1
ATOM 1689 C CA . LYS A 1 214 ? 74.048 4.180 73.687 1.00 23.45 195 LYS A CA 1
ATOM 1690 C C . LYS A 1 214 ? 72.524 3.945 73.595 1.00 21.99 195 LYS A C 1
ATOM 1691 O O . LYS A 1 214 ? 71.909 4.285 72.622 1.00 20.35 195 LYS A O 1
ATOM 1697 N N . GLU A 1 215 ? 71.945 3.368 74.648 1.00 21.48 196 GLU A N 1
ATOM 1698 C CA A GLU A 1 215 ? 70.492 3.096 74.683 0.50 20.89 196 GLU A CA 1
ATOM 1699 C CA B GLU A 1 215 ? 70.508 3.098 74.699 0.50 20.93 196 GLU A CA 1
ATOM 1700 C C . GLU A 1 215 ? 69.657 4.381 74.690 1.00 19.69 196 GLU A C 1
ATOM 1701 O O . GLU A 1 215 ? 68.629 4.429 74.055 1.00 19.04 196 GLU A O 1
ATOM 1712 N N . ILE A 1 216 ? 70.116 5.416 75.403 1.00 17.86 197 ILE A N 1
ATOM 1713 C CA . ILE A 1 216 ? 69.409 6.713 75.451 1.00 17.52 197 ILE A CA 1
ATOM 1714 C C . ILE A 1 216 ? 69.476 7.344 74.039 1.00 17.32 197 ILE A C 1
ATOM 1715 O O . ILE A 1 216 ? 68.454 7.827 73.494 1.00 16.43 197 ILE A O 1
ATOM 1720 N N . LYS A 1 217 ? 70.662 7.289 73.438 1.00 18.02 198 LYS A N 1
ATOM 1721 C CA . LYS A 1 217 ? 70.834 7.816 72.064 1.00 18.02 198 LYS A CA 1
ATOM 1722 C C . LYS A 1 217 ? 69.909 7.066 71.086 1.00 17.88 198 LYS A C 1
ATOM 1723 O O . LYS A 1 217 ? 69.227 7.712 70.277 1.00 17.33 198 LYS A O 1
ATOM 1729 N N . GLU A 1 218 ? 69.883 5.734 71.163 1.00 18.39 199 GLU A N 1
ATOM 1730 C CA . GLU A 1 218 ? 68.988 4.936 70.290 1.00 20.23 199 GLU A CA 1
ATOM 1731 C C . GLU A 1 218 ? 67.533 5.291 70.532 1.00 18.27 199 GLU A C 1
ATOM 1732 O O . GLU A 1 218 ? 66.755 5.378 69.580 1.00 17.21 199 GLU A O 1
ATOM 1738 N N . ASN A 1 219 ? 67.141 5.533 71.781 1.00 17.37 200 ASN A N 1
ATOM 1739 C CA . ASN A 1 219 ? 65.767 6.017 72.031 1.00 16.76 200 ASN A CA 1
ATOM 1740 C C . ASN A 1 219 ? 65.407 7.286 71.249 1.00 15.58 200 ASN A C 1
ATOM 1741 O O . ASN A 1 219 ? 64.307 7.416 70.681 1.00 16.23 200 ASN A O 1
ATOM 1746 N N . PHE A 1 220 ? 66.349 8.218 71.195 1.00 15.25 201 PHE A N 1
ATOM 1747 C CA . PHE A 1 220 ? 66.139 9.491 70.504 1.00 14.83 201 PHE A CA 1
ATOM 1748 C C . PHE A 1 220 ? 66.047 9.282 68.987 1.00 15.65 201 PHE A C 1
ATOM 1749 O O . PHE A 1 220 ? 65.161 9.814 68.338 1.00 15.31 201 PHE A O 1
ATOM 1757 N N . LEU A 1 221 ? 66.965 8.491 68.446 1.00 16.63 202 LEU A N 1
ATOM 1758 C CA . LEU A 1 221 ? 66.965 8.232 66.993 1.00 16.32 202 LEU A CA 1
ATOM 1759 C C . LEU A 1 221 ? 65.745 7.423 66.599 1.00 15.99 202 LEU A C 1
ATOM 1760 O O . LEU A 1 221 ? 65.127 7.722 65.573 1.00 17.01 202 LEU A O 1
ATOM 1765 N N . GLN A 1 222 ? 65.367 6.437 67.418 1.00 16.75 203 GLN A N 1
ATOM 1766 C CA . GLN A 1 222 ? 64.121 5.676 67.161 1.00 16.63 203 GLN A CA 1
ATOM 1767 C C . GLN A 1 222 ? 62.907 6.597 67.130 1.00 16.25 203 GLN A C 1
ATOM 1768 O O . GLN A 1 222 ? 62.082 6.505 66.206 1.00 15.28 203 GLN A O 1
ATOM 1774 N N . SER A 1 223 ? 62.808 7.501 68.111 1.00 15.22 204 SER A N 1
ATOM 1775 C CA . SER A 1 223 ? 61.695 8.454 68.144 1.00 15.42 204 SER A CA 1
ATOM 1776 C C . SER A 1 223 ? 61.696 9.429 66.971 1.00 15.29 204 SER A C 1
ATOM 1777 O O . SER A 1 223 ? 60.619 9.866 66.536 1.00 15.32 204 SER A O 1
ATOM 1780 N N . THR A 1 224 ? 62.875 9.763 66.445 1.00 15.90 205 THR A N 1
ATOM 1781 C CA . THR A 1 224 ? 62.952 10.632 65.258 1.00 16.22 205 THR A CA 1
ATOM 1782 C C . THR A 1 224 ? 62.382 9.816 64.069 1.00 16.21 205 THR A C 1
ATOM 1783 O O . THR A 1 224 ? 61.613 10.350 63.276 1.00 16.75 205 THR A O 1
ATOM 1787 N N . ILE A 1 225 ? 62.755 8.537 63.967 1.00 16.14 206 ILE A N 1
ATOM 1788 C CA . ILE A 1 225 ? 62.172 7.632 62.950 1.00 16.71 206 ILE A CA 1
ATOM 1789 C C . ILE A 1 225 ? 60.645 7.499 63.163 1.00 15.85 206 ILE A C 1
ATOM 1790 O O . ILE A 1 225 ? 59.849 7.574 62.219 1.00 15.81 206 ILE A O 1
ATOM 1795 N N . HIS A 1 226 ? 60.223 7.367 64.419 1.00 16.45 207 HIS A N 1
ATOM 1796 C CA . HIS A 1 226 ? 58.780 7.351 64.716 1.00 16.96 207 HIS A CA 1
ATOM 1797 C C . HIS A 1 226 ? 58.048 8.614 64.223 1.00 17.00 207 HIS A C 1
ATOM 1798 O O . HIS A 1 226 ? 56.901 8.523 63.773 1.00 16.22 207 HIS A O 1
ATOM 1805 N N . GLU A 1 227 ? 58.691 9.778 64.359 1.00 16.74 208 GLU A N 1
ATOM 1806 C CA . GLU A 1 227 ? 58.118 11.044 63.866 1.00 16.19 208 GLU A CA 1
ATOM 1807 C C . GLU A 1 227 ? 57.944 10.977 62.368 1.00 16.54 208 GLU A C 1
ATOM 1808 O O . GLU A 1 227 ? 56.891 11.358 61.874 1.00 16.62 208 GLU A O 1
ATOM 1814 N N . ARG A 1 228 ? 58.934 10.439 61.657 1.00 16.43 209 ARG A N 1
ATOM 1815 C CA . ARG A 1 228 ? 58.821 10.275 60.192 1.00 16.60 209 ARG A CA 1
ATOM 1816 C C . ARG A 1 228 ? 57.637 9.394 59.855 1.00 17.18 209 ARG A C 1
ATOM 1817 O O . ARG A 1 228 ? 56.832 9.706 58.981 1.00 17.05 209 ARG A O 1
ATOM 1825 N N . HIS A 1 229 ? 57.535 8.272 60.564 1.00 17.85 210 HIS A N 1
ATOM 1826 C CA . HIS A 1 229 ? 56.436 7.323 60.338 1.00 18.20 210 HIS A CA 1
ATOM 1827 C C . HIS A 1 229 ? 55.067 7.848 60.734 1.00 18.66 210 HIS A C 1
ATOM 1828 O O . HIS A 1 229 ? 54.071 7.464 60.091 1.00 18.89 210 HIS A O 1
ATOM 1835 N N . PHE A 1 230 ? 55.012 8.703 61.754 1.00 16.53 211 PHE A N 1
ATOM 1836 C CA . PHE A 1 230 ? 53.768 9.325 62.211 1.00 16.42 211 PHE A CA 1
ATOM 1837 C C . PHE A 1 230 ? 53.218 10.248 61.113 1.00 17.26 211 PHE A C 1
ATOM 1838 O O . PHE A 1 230 ? 52.064 10.144 60.749 1.00 18.34 211 PHE A O 1
ATOM 1846 N N . PHE A 1 231 ? 54.050 11.142 60.593 1.00 17.87 212 PHE A N 1
ATOM 1847 C CA . PHE A 1 231 ? 53.611 11.980 59.489 1.00 17.69 212 PHE A CA 1
ATOM 1848 C C . PHE A 1 231 ? 53.178 11.117 58.285 1.00 18.67 212 PHE A C 1
ATOM 1849 O O . PHE A 1 231 ? 52.125 11.360 57.660 1.00 19.49 212 PHE A O 1
ATOM 1857 N N . ASN A 1 232 ? 53.975 10.105 57.953 1.00 18.33 213 ASN A N 1
ATOM 1858 C CA . ASN A 1 232 ? 53.653 9.269 56.799 1.00 19.69 213 ASN A CA 1
ATOM 1859 C C . ASN A 1 232 ? 52.379 8.420 57.017 1.00 19.70 213 ASN A C 1
ATOM 1860 O O . ASN A 1 232 ? 51.623 8.197 56.079 1.00 19.49 213 ASN A O 1
ATOM 1873 N N . ALA A 1 234 ? 49.706 9.370 58.679 1.00 19.76 215 ALA A N 1
ATOM 1874 C CA . ALA A 1 234 ? 48.597 10.271 58.323 1.00 19.80 215 ALA A CA 1
ATOM 1875 C C . ALA A 1 234 ? 48.505 10.454 56.789 1.00 20.16 215 ALA A C 1
ATOM 1876 O O . ALA A 1 234 ? 47.411 10.507 56.210 1.00 21.38 215 ALA A O 1
ATOM 1878 N N . TYR A 1 235 ? 49.664 10.563 56.140 1.00 19.22 216 TYR A N 1
ATOM 1879 C CA . TYR A 1 235 ? 49.731 10.789 54.699 1.00 19.86 216 TYR A CA 1
ATOM 1880 C C . TYR A 1 235 ? 49.072 9.697 53.877 1.00 21.40 216 TYR A C 1
ATOM 1881 O O . TYR A 1 235 ? 48.347 9.990 52.919 1.00 21.76 216 TYR A O 1
ATOM 1890 N N . ILE A 1 236 ? 49.331 8.441 54.263 1.00 21.56 217 ILE A N 1
ATOM 1891 C CA . ILE A 1 236 ? 48.883 7.268 53.506 1.00 23.01 217 ILE A CA 1
ATOM 1892 C C . ILE A 1 236 ? 47.676 6.557 54.142 1.00 23.23 217 ILE A C 1
ATOM 1893 O O . ILE A 1 236 ? 47.237 5.513 53.627 1.00 23.53 217 ILE A O 1
ATOM 1898 N N . ASN A 1 237 ? 47.126 7.110 55.223 1.00 22.17 218 ASN A N 1
ATOM 1899 C CA . ASN A 1 237 ? 46.023 6.491 55.951 1.00 23.11 218 ASN A CA 1
ATOM 1900 C C . ASN A 1 237 ? 46.357 5.073 56.485 1.00 23.71 218 ASN A C 1
ATOM 1901 O O . ASN A 1 237 ? 45.611 4.096 56.270 1.00 23.28 218 ASN A O 1
ATOM 1906 N N . GLU A 1 238 ? 47.525 4.966 57.106 1.00 22.69 219 GLU A N 1
ATOM 1907 C CA . GLU A 1 238 ? 47.966 3.713 57.688 1.00 23.37 219 GLU A CA 1
ATOM 1908 C C . GLU A 1 238 ? 46.992 3.354 58.784 1.00 24.98 219 GLU A C 1
ATOM 1909 O O . GLU A 1 238 ? 46.622 4.223 59.588 1.00 25.46 219 GLU A O 1
ATOM 1915 N N . LYS A 1 239 ? 46.591 2.093 58.802 1.00 25.51 220 LYS A N 1
ATOM 1916 C CA . LYS A 1 239 ? 45.647 1.614 59.817 1.00 26.34 220 LYS A CA 1
ATOM 1917 C C . LYS A 1 239 ? 45.871 0.141 60.083 1.00 25.12 220 LYS A C 1
ATOM 1918 O O . LYS A 1 239 ? 46.532 -0.535 59.310 1.00 23.62 220 LYS A O 1
ATOM 1924 N N . TRP A 1 240 ? 45.427 -0.320 61.257 1.00 25.18 221 TRP A N 1
ATOM 1925 C CA . TRP A 1 240 ? 45.501 -1.741 61.588 1.00 26.08 221 TRP A CA 1
ATOM 1926 C C . TRP A 1 240 ? 44.551 -2.487 60.637 1.00 28.68 221 TRP A C 1
ATOM 1927 O O . TRP A 1 240 ? 43.368 -2.126 60.546 1.00 28.75 221 TRP A O 1
ATOM 1938 N N . GLU A 1 241 ? 45.083 -3.495 59.941 1.00 29.61 222 GLU A N 1
ATOM 1939 C CA . GLU A 1 241 ? 44.324 -4.273 58.964 1.00 32.61 222 GLU A CA 1
ATOM 1940 C C . GLU A 1 241 ? 44.149 -5.661 59.532 1.00 34.14 222 GLU A C 1
ATOM 1941 O O . GLU A 1 241 ? 45.022 -6.515 59.419 1.00 34.28 222 GLU A O 1
ATOM 1947 N N . TYR A 1 242 ? 43.026 -5.854 60.202 1.00 36.80 223 TYR A N 1
ATOM 1948 C CA . TYR A 1 242 ? 42.723 -7.125 60.841 1.00 39.06 223 TYR A CA 1
ATOM 1949 C C . TYR A 1 242 ? 42.075 -8.186 59.925 1.00 42.15 223 TYR A C 1
ATOM 1950 O O . TYR A 1 242 ? 41.891 -9.330 60.361 1.00 42.15 223 TYR A O 1
ATOM 1959 N N . GLY A 1 243 ? 41.755 -7.839 58.671 1.00 44.75 224 GLY A N 1
ATOM 1960 C CA . GLY A 1 243 ? 41.128 -8.770 57.718 1.00 47.68 224 GLY A CA 1
ATOM 1961 C C . GLY A 1 243 ? 42.127 -9.619 56.942 1.00 49.90 224 GLY A C 1
ATOM 1962 O O . GLY A 1 243 ? 43.345 -9.513 57.144 1.00 49.46 224 GLY A O 1
ATOM 1963 N N . GLY A 1 244 ? 41.605 -10.457 56.052 1.00 52.96 225 GLY A N 1
ATOM 1964 C CA . GLY A 1 244 ? 42.428 -11.334 55.207 1.00 55.31 225 GLY A CA 1
ATOM 1965 C C . GLY A 1 244 ? 43.014 -10.641 53.981 1.00 56.82 225 GLY A C 1
ATOM 1966 O O . GLY A 1 244 ? 42.790 -9.437 53.769 1.00 55.95 225 GLY A O 1
ATOM 1967 N N . ASN A 1 245 ? 43.772 -11.418 53.188 1.00 59.30 226 ASN A N 1
ATOM 1968 C CA . ASN A 1 245 ? 44.402 -10.980 51.918 1.00 60.70 226 ASN A CA 1
ATOM 1969 C C . ASN A 1 245 ? 44.996 -9.559 51.914 1.00 60.56 226 ASN A C 1
ATOM 1970 O O . ASN A 1 245 ? 44.559 -8.695 51.146 1.00 61.11 226 ASN A O 1
ATOM 1975 N N . ASN A 1 246 ? 45.955 -9.321 52.811 1.00 60.72 227 ASN A N 1
ATOM 1976 C CA . ASN A 1 246 ? 46.655 -8.030 52.919 1.00 60.34 227 ASN A CA 1
ATOM 1977 C C . ASN A 1 246 ? 48.007 -8.088 52.203 1.00 60.51 227 ASN A C 1
ATOM 1978 O O . ASN A 1 246 ? 48.993 -8.586 52.747 1.00 60.32 227 ASN A O 1
ATOM 1991 N N . THR B 1 21 ? 32.675 -18.593 72.709 1.00 47.51 2 THR B N 1
ATOM 1992 C CA . THR B 1 21 ? 33.407 -18.066 73.852 1.00 44.71 2 THR B CA 1
ATOM 1993 C C . THR B 1 21 ? 34.375 -16.976 73.369 1.00 40.98 2 THR B C 1
ATOM 1994 O O . THR B 1 21 ? 34.687 -16.876 72.179 1.00 38.36 2 THR B O 1
ATOM 1998 N N . PHE B 1 22 ? 34.869 -16.209 74.330 1.00 38.91 3 PHE B N 1
ATOM 1999 C CA . PHE B 1 22 ? 35.814 -15.116 74.068 1.00 36.48 3 PHE B CA 1
ATOM 2000 C C . PHE B 1 22 ? 37.099 -15.577 73.368 1.00 35.12 3 PHE B C 1
ATOM 2001 O O . PHE B 1 22 ? 37.458 -15.010 72.330 1.00 34.04 3 PHE B O 1
ATOM 2009 N N . SER B 1 23 ? 37.784 -16.573 73.921 1.00 33.83 4 SER B N 1
ATOM 2010 C CA . SER B 1 23 ? 39.030 -17.049 73.304 1.00 32.88 4 SER B CA 1
ATOM 2011 C C . SER B 1 23 ? 38.802 -17.629 71.889 1.00 32.53 4 SER B C 1
ATOM 2012 O O . SER B 1 23 ? 39.670 -17.485 71.033 1.00 31.27 4 SER B O 1
ATOM 2015 N N . LYS B 1 24 ? 37.664 -18.293 71.659 1.00 33.08 5 LYS B N 1
ATOM 2016 C CA . LYS B 1 24 ? 37.326 -18.828 70.338 1.00 33.49 5 LYS B CA 1
ATOM 2017 C C . LYS B 1 24 ? 37.125 -17.689 69.332 1.00 33.47 5 LYS B C 1
ATOM 2018 O O . LYS B 1 24 ? 37.636 -17.779 68.200 1.00 33.47 5 LYS B O 1
ATOM 2020 N N . GLU B 1 25 ? 36.441 -16.626 69.764 1.00 34.42 6 GLU B N 1
ATOM 2021 C CA . GLU B 1 25 ? 36.202 -15.412 68.955 1.00 35.01 6 GLU B CA 1
ATOM 2022 C C . GLU B 1 25 ? 37.539 -14.792 68.540 1.00 32.98 6 GLU B C 1
ATOM 2023 O O . GLU B 1 25 ? 37.716 -14.401 67.385 1.00 31.50 6 GLU B O 1
ATOM 2029 N N . LEU B 1 26 ? 38.457 -14.690 69.498 1.00 32.37 7 LEU B N 1
ATOM 2030 C CA . LEU B 1 26 ? 39.806 -14.160 69.218 1.00 30.09 7 LEU B CA 1
ATOM 2031 C C . LEU B 1 26 ? 40.545 -15.019 68.204 1.00 29.88 7 LEU B C 1
ATOM 2032 O O . LEU B 1 26 ? 41.060 -14.488 67.209 1.00 28.68 7 LEU B O 1
ATOM 2037 N N A ARG B 1 27 ? 40.590 -16.329 68.458 0.50 30.66 8 ARG B N 1
ATOM 2038 N N B ARG B 1 27 ? 40.592 -16.325 68.455 0.50 30.31 8 ARG B N 1
ATOM 2039 C CA A ARG B 1 27 ? 41.238 -17.279 67.550 0.50 30.87 8 ARG B CA 1
ATOM 2040 C CA B ARG B 1 27 ? 41.250 -17.259 67.545 0.50 30.25 8 ARG B CA 1
ATOM 2041 C C A ARG B 1 27 ? 40.661 -17.211 66.142 0.50 30.41 8 ARG B C 1
ATOM 2042 C C B ARG B 1 27 ? 40.662 -17.205 66.139 0.50 30.07 8 ARG B C 1
ATOM 2043 O O A ARG B 1 27 ? 41.437 -17.076 65.200 0.50 29.14 8 ARG B O 1
ATOM 2044 O O B ARG B 1 27 ? 41.434 -17.073 65.193 0.50 28.80 8 ARG B O 1
ATOM 2059 N N . GLU B 1 28 ? 39.331 -17.230 66.020 1.00 31.06 9 GLU B N 1
ATOM 2060 C CA . GLU B 1 28 ? 38.640 -17.146 64.705 1.00 30.98 9 GLU B CA 1
ATOM 2061 C C . GLU B 1 28 ? 38.946 -15.826 63.983 1.00 30.29 9 GLU B C 1
ATOM 2062 O O . GLU B 1 28 ? 39.280 -15.845 62.801 1.00 29.84 9 GLU B O 1
ATOM 2064 N N . ALA B 1 29 ? 38.907 -14.704 64.712 1.00 28.94 10 ALA B N 1
ATOM 2065 C CA . ALA B 1 29 ? 39.217 -13.382 64.130 1.00 28.88 10 ALA B CA 1
ATOM 2066 C C . ALA B 1 29 ? 40.661 -13.299 63.604 1.00 27.00 10 ALA B C 1
ATOM 2067 O O . ALA B 1 29 ? 40.926 -12.584 62.636 1.00 28.61 10 ALA B O 1
ATOM 2069 N N . SER B 1 30 ? 41.568 -14.022 64.241 1.00 26.04 11 SER B N 1
ATOM 2070 C CA . SER B 1 30 ? 42.972 -14.027 63.844 1.00 24.99 11 SER B CA 1
ATOM 2071 C C . SER B 1 30 ? 43.291 -14.892 62.640 1.00 24.37 11 SER B C 1
ATOM 2072 O O . SER B 1 30 ? 44.350 -14.703 62.014 1.00 23.43 11 SER B O 1
ATOM 2075 N N . ARG B 1 31 ? 42.434 -15.874 62.325 1.00 25.14 12 ARG B N 1
ATOM 2076 C CA . ARG B 1 31 ? 42.779 -16.814 61.235 1.00 25.09 12 ARG B CA 1
ATOM 2077 C C . ARG B 1 31 ? 43.115 -16.204 59.852 1.00 24.95 12 ARG B C 1
ATOM 2078 O O . ARG B 1 31 ? 44.056 -16.657 59.218 1.00 23.15 12 ARG B O 1
ATOM 2086 N N . PRO B 1 32 ? 42.392 -15.161 59.408 1.00 25.53 13 PRO B N 1
ATOM 2087 C CA . PRO B 1 32 ? 42.784 -14.552 58.104 1.00 25.71 13 PRO B CA 1
ATOM 2088 C C . PRO B 1 32 ? 44.201 -13.960 58.094 1.00 24.48 13 PRO B C 1
ATOM 2089 O O . PRO B 1 32 ? 44.893 -14.003 57.060 1.00 22.88 13 PRO B O 1
ATOM 2093 N N . ILE B 1 33 ? 44.629 -13.444 59.239 1.00 24.31 14 ILE B N 1
ATOM 2094 C CA . ILE B 1 33 ? 45.981 -12.911 59.376 1.00 23.65 14 ILE B CA 1
ATOM 2095 C C . ILE B 1 33 ? 46.976 -14.089 59.293 1.00 22.14 14 ILE B C 1
ATOM 2096 O O . ILE B 1 33 ? 47.963 -14.014 58.613 1.00 22.03 14 ILE B O 1
ATOM 2101 N N . ILE B 1 34 ? 46.669 -15.188 59.970 1.00 20.89 15 ILE B N 1
ATOM 2102 C CA . ILE B 1 34 ? 47.530 -16.384 59.953 1.00 20.85 15 ILE B CA 1
ATOM 2103 C C . ILE B 1 34 ? 47.646 -16.932 58.507 1.00 20.37 15 ILE B C 1
ATOM 2104 O O . ILE B 1 34 ? 48.714 -17.332 58.097 1.00 19.20 15 ILE B O 1
ATOM 2109 N N . ASP B 1 35 ? 46.560 -16.869 57.739 1.00 21.90 16 ASP B N 1
ATOM 2110 C CA . ASP B 1 35 ? 46.617 -17.291 56.338 1.00 22.78 16 ASP B CA 1
ATOM 2111 C C . ASP B 1 35 ? 47.639 -16.437 55.582 1.00 22.40 16 ASP B C 1
ATOM 2112 O O . ASP B 1 35 ? 48.404 -16.977 54.795 1.00 21.60 16 ASP B O 1
ATOM 2117 N N . ASP B 1 36 ? 47.678 -15.123 55.858 1.00 22.47 17 ASP B N 1
ATOM 2118 C CA . ASP B 1 36 ? 48.675 -14.240 55.243 1.00 21.80 17 ASP B CA 1
ATOM 2119 C C . ASP B 1 36 ? 50.087 -14.609 55.672 1.00 21.51 17 ASP B C 1
ATOM 2120 O O . ASP B 1 36 ? 51.006 -14.652 54.845 1.00 20.32 17 ASP B O 1
ATOM 2125 N N . ILE B 1 37 ? 50.264 -14.950 56.952 1.00 19.52 18 ILE B N 1
ATOM 2126 C CA . ILE B 1 37 ? 51.586 -15.389 57.427 1.00 19.45 18 ILE B CA 1
ATOM 2127 C C . ILE B 1 37 ? 52.032 -16.649 56.664 1.00 18.13 18 ILE B C 1
ATOM 2128 O O . ILE B 1 37 ? 53.168 -16.740 56.176 1.00 18.38 18 ILE B O 1
ATOM 2133 N N . TYR B 1 38 ? 51.121 -17.615 56.538 1.00 18.47 19 TYR B N 1
ATOM 2134 C CA . TYR B 1 38 ? 51.430 -18.888 55.919 1.00 18.50 19 TYR B CA 1
ATOM 2135 C C . TYR B 1 38 ? 51.877 -18.731 54.465 1.00 19.60 19 TYR B C 1
ATOM 2136 O O . TYR B 1 38 ? 52.741 -19.472 54.005 1.00 19.03 19 TYR B O 1
ATOM 2145 N N . ASN B 1 39 ? 51.265 -17.752 53.791 1.00 20.33 20 ASN B N 1
ATOM 2146 C CA . ASN B 1 39 ? 51.520 -17.442 52.391 1.00 21.01 20 ASN B CA 1
ATOM 2147 C C . ASN B 1 39 ? 52.611 -16.437 52.136 1.00 21.47 20 ASN B C 1
ATOM 2148 O O . ASN B 1 39 ? 52.946 -16.183 50.957 1.00 21.74 20 ASN B O 1
ATOM 2153 N N . ASP B 1 40 ? 53.200 -15.887 53.209 1.00 21.09 21 ASP B N 1
ATOM 2154 C CA . ASP B 1 40 ? 54.366 -14.981 53.084 1.00 22.04 21 ASP B CA 1
ATOM 2155 C C . ASP B 1 40 ? 55.628 -15.788 52.763 1.00 21.53 21 ASP B C 1
ATOM 2156 O O . ASP B 1 40 ? 55.652 -16.999 52.902 1.00 19.76 21 ASP B O 1
ATOM 2161 N N . GLY B 1 41 ? 56.675 -15.076 52.354 1.00 21.10 22 GLY B N 1
ATOM 2162 C CA . GLY B 1 41 ? 57.887 -15.682 51.898 1.00 20.49 22 GLY B CA 1
ATOM 2163 C C . GLY B 1 41 ? 58.640 -16.530 52.895 1.00 19.99 22 GLY B C 1
ATOM 2164 O O . GLY B 1 41 ? 59.180 -17.567 52.522 1.00 19.07 22 GLY B O 1
ATOM 2165 N N . PHE B 1 42 ? 58.681 -16.097 54.156 1.00 18.91 23 PHE B N 1
ATOM 2166 C CA . PHE B 1 42 ? 59.394 -16.862 55.169 1.00 19.75 23 PHE B CA 1
ATOM 2167 C C . PHE B 1 42 ? 58.822 -18.291 55.300 1.00 19.29 23 PHE B C 1
ATOM 2168 O O . PHE B 1 42 ? 59.516 -19.283 55.084 1.00 18.40 23 PHE B O 1
ATOM 2176 N N . ILE B 1 43 ? 57.547 -18.389 55.630 1.00 18.88 24 ILE B N 1
ATOM 2177 C CA . ILE B 1 43 ? 56.926 -19.698 55.802 1.00 19.09 24 ILE B CA 1
ATOM 2178 C C . ILE B 1 43 ? 56.860 -20.483 54.478 1.00 19.49 24 ILE B C 1
ATOM 2179 O O . ILE B 1 43 ? 57.125 -21.680 54.465 1.00 20.23 24 ILE B O 1
ATOM 2184 N N . GLN B 1 44 ? 56.590 -19.798 53.365 1.00 20.08 25 GLN B N 1
ATOM 2185 C CA . GLN B 1 44 ? 56.593 -20.493 52.062 1.00 19.59 25 GLN B CA 1
ATOM 2186 C C . GLN B 1 44 ? 57.925 -21.113 51.696 1.00 19.62 25 GLN B C 1
ATOM 2187 O O . GLN B 1 44 ? 57.975 -22.262 51.220 1.00 20.40 25 GLN B O 1
ATOM 2193 N N . ASP B 1 45 ? 58.994 -20.352 51.870 1.00 19.97 26 ASP B N 1
ATOM 2194 C CA . ASP B 1 45 ? 60.322 -20.857 51.568 1.00 21.48 26 ASP B CA 1
ATOM 2195 C C . ASP B 1 45 ? 60.706 -21.949 52.567 1.00 21.38 26 ASP B C 1
ATOM 2196 O O . ASP B 1 45 ? 61.363 -22.926 52.180 1.00 21.32 26 ASP B O 1
ATOM 2201 N N . LEU B 1 46 ? 60.305 -21.790 53.833 1.00 21.98 27 LEU B N 1
ATOM 2202 C CA . LEU B 1 46 ? 60.638 -22.805 54.835 1.00 22.41 27 LEU B CA 1
ATOM 2203 C C . LEU B 1 46 ? 59.877 -24.121 54.521 1.00 22.57 27 LEU B C 1
ATOM 2204 O O . LEU B 1 46 ? 60.471 -25.210 54.554 1.00 21.92 27 LEU B O 1
ATOM 2209 N N . LEU B 1 47 ? 58.598 -24.007 54.135 1.00 21.42 28 LEU B N 1
ATOM 2210 C CA . LEU B 1 47 ? 57.763 -25.168 53.695 1.00 22.52 28 LEU B CA 1
ATOM 2211 C C . LEU B 1 47 ? 58.480 -25.975 52.591 1.00 22.73 28 LEU B C 1
ATOM 2212 O O . LEU B 1 47 ? 58.582 -27.211 52.651 1.00 23.06 28 LEU B O 1
ATOM 2217 N N . ALA B 1 48 ? 59.028 -25.243 51.628 1.00 24.16 29 ALA B N 1
ATOM 2218 C CA . ALA B 1 48 ? 59.759 -25.807 50.484 1.00 23.71 29 ALA B CA 1
ATOM 2219 C C . ALA B 1 48 ? 61.186 -26.305 50.796 1.00 25.20 29 ALA B C 1
ATOM 2220 O O . ALA B 1 48 ? 61.809 -26.935 49.926 1.00 25.94 29 ALA B O 1
ATOM 2222 N N . GLY B 1 49 ? 61.699 -26.033 52.001 1.00 24.65 30 GLY B N 1
ATOM 2223 C CA . GLY B 1 49 ? 63.063 -26.361 52.383 1.00 25.81 30 GLY B CA 1
ATOM 2224 C C . GLY B 1 49 ? 64.105 -25.532 51.642 1.00 26.30 30 GLY B C 1
ATOM 2225 O O . GLY B 1 49 ? 65.228 -26.009 51.413 1.00 26.86 30 GLY B O 1
ATOM 2226 N N . LYS B 1 50 ? 63.739 -24.298 51.294 1.00 26.53 31 LYS B N 1
ATOM 2227 C CA . LYS B 1 50 ? 64.579 -23.388 50.512 1.00 27.10 31 LYS B CA 1
ATOM 2228 C C . LYS B 1 50 ? 64.774 -22.020 51.154 1.00 26.56 31 LYS B C 1
ATOM 2229 O O . LYS B 1 50 ? 65.253 -21.104 50.471 1.00 28.19 31 LYS B O 1
ATOM 2235 N N . LEU B 1 51 ? 64.466 -21.865 52.448 1.00 25.19 32 LEU B N 1
ATOM 2236 C CA . LEU B 1 51 ? 64.647 -20.583 53.130 1.00 24.63 32 LEU B CA 1
ATOM 2237 C C . LEU B 1 51 ? 66.151 -20.260 53.199 1.00 24.94 32 LEU B C 1
ATOM 2238 O O . LEU B 1 51 ? 66.966 -21.138 53.489 1.00 24.58 32 LEU B O 1
ATOM 2243 N N . SER B 1 52 ? 66.497 -19.006 52.905 1.00 25.72 33 SER B N 1
ATOM 2244 C CA . SER B 1 52 ? 67.898 -18.587 52.838 1.00 27.22 33 SER B CA 1
ATOM 2245 C C . SER B 1 52 ? 68.596 -18.708 54.194 1.00 27.28 33 SER B C 1
ATOM 2246 O O . SER B 1 52 ? 67.961 -18.558 55.240 1.00 26.56 33 SER B O 1
ATOM 2249 N N . ASN B 1 53 ? 69.910 -18.966 54.153 1.00 29.34 34 ASN B N 1
ATOM 2250 C CA . ASN B 1 53 ? 70.737 -19.056 55.380 1.00 30.28 34 ASN B CA 1
ATOM 2251 C C . ASN B 1 53 ? 70.634 -17.805 56.208 1.00 30.28 34 ASN B C 1
ATOM 2252 O O . ASN B 1 53 ? 70.482 -17.866 57.437 1.00 29.61 34 ASN B O 1
ATOM 2257 N N . GLN B 1 54 ? 70.670 -16.670 55.527 1.00 29.69 35 GLN B N 1
ATOM 2258 C CA . GLN B 1 54 ? 70.577 -15.363 56.160 1.00 30.08 35 GLN B CA 1
ATOM 2259 C C . GLN B 1 54 ? 69.219 -15.189 56.879 1.00 27.98 35 GLN B C 1
ATOM 2260 O O . GLN B 1 54 ? 69.195 -14.744 58.036 1.00 26.66 35 GLN B O 1
ATOM 2266 N N . ALA B 1 55 ? 68.114 -15.581 56.240 1.00 26.54 36 ALA B N 1
ATOM 2267 C CA . ALA B 1 55 ? 66.790 -15.436 56.869 1.00 25.63 36 ALA B CA 1
ATOM 2268 C C . ALA B 1 55 ? 66.677 -16.307 58.136 1.00 25.22 36 ALA B C 1
ATOM 2269 O O . ALA B 1 55 ? 66.181 -15.829 59.178 1.00 25.20 36 ALA B O 1
ATOM 2271 N N . VAL B 1 56 ? 67.174 -17.552 58.040 1.00 25.51 37 VAL B N 1
ATOM 2272 C CA . VAL B 1 56 ? 67.197 -18.472 59.179 1.00 26.31 37 VAL B CA 1
ATOM 2273 C C . VAL B 1 56 ? 68.047 -17.868 60.332 1.00 27.47 37 VAL B C 1
ATOM 2274 O O . VAL B 1 56 ? 67.618 -17.807 61.500 1.00 26.61 37 VAL B O 1
ATOM 2278 N N . ARG B 1 57 ? 69.234 -17.369 59.988 1.00 29.06 38 ARG B N 1
ATOM 2279 C CA . ARG B 1 57 ? 70.139 -16.814 60.996 1.00 30.65 38 ARG B CA 1
ATOM 2280 C C . ARG B 1 57 ? 69.502 -15.623 61.722 1.00 30.17 38 ARG B C 1
ATOM 2281 O O . ARG B 1 57 ? 69.506 -15.575 62.971 1.00 31.07 38 ARG B O 1
ATOM 2289 N N . GLN B 1 58 ? 68.921 -14.705 60.945 1.00 29.13 39 GLN B N 1
ATOM 2290 C CA A GLN B 1 58 ? 68.318 -13.509 61.518 0.50 28.73 39 GLN B CA 1
ATOM 2291 C CA B GLN B 1 58 ? 68.264 -13.497 61.440 0.50 28.55 39 GLN B CA 1
ATOM 2292 C C . GLN B 1 58 ? 67.074 -13.853 62.333 1.00 27.59 39 GLN B C 1
ATOM 2293 O O . GLN B 1 58 ? 66.878 -13.251 63.404 1.00 26.02 39 GLN B O 1
ATOM 2304 N N . TYR B 1 59 ? 66.278 -14.819 61.862 1.00 26.24 40 TYR B N 1
ATOM 2305 C CA . TYR B 1 59 ? 65.151 -15.321 62.635 1.00 25.78 40 TYR B CA 1
ATOM 2306 C C . TYR B 1 59 ? 65.621 -15.908 63.994 1.00 26.84 40 TYR B C 1
ATOM 2307 O O . TYR B 1 59 ? 65.083 -15.502 65.032 1.00 27.35 40 TYR B O 1
ATOM 2316 N N . LEU B 1 60 ? 66.579 -16.847 63.982 1.00 28.84 41 LEU B N 1
ATOM 2317 C CA . LEU B 1 60 ? 67.096 -17.512 65.207 1.00 30.51 41 LEU B CA 1
ATOM 2318 C C . LEU B 1 60 ? 67.687 -16.535 66.200 1.00 31.78 41 LEU B C 1
ATOM 2319 O O . LEU B 1 60 ? 67.463 -16.687 67.413 1.00 33.53 41 LEU B O 1
ATOM 2324 N N . ARG B 1 61 ? 68.377 -15.517 65.692 1.00 32.69 42 ARG B N 1
ATOM 2325 C CA . ARG B 1 61 ? 69.007 -14.477 66.535 1.00 33.84 42 ARG B CA 1
ATOM 2326 C C . ARG B 1 61 ? 67.947 -13.601 67.168 1.00 32.94 42 ARG B C 1
ATOM 2327 O O . ARG B 1 61 ? 67.970 -13.393 68.377 1.00 33.92 42 ARG B O 1
ATOM 2335 N N . ALA B 1 62 ? 67.000 -13.112 66.365 1.00 31.52 43 ALA B N 1
ATOM 2336 C CA . ALA B 1 62 ? 65.892 -12.309 66.883 1.00 31.13 43 ALA B CA 1
ATOM 2337 C C . ALA B 1 62 ? 65.045 -13.126 67.872 1.00 30.82 43 ALA B C 1
ATOM 2338 O O . ALA B 1 62 ? 64.665 -12.584 68.899 1.00 31.90 43 ALA B O 1
ATOM 2340 N N A ASP B 1 63 ? 64.550 -14.259 67.385 0.60 30.40 44 ASP B N 1
ATOM 2341 N N B ASP B 1 63 ? 65.020 -14.469 67.759 0.40 29.41 44 ASP B N 1
ATOM 2342 C CA A ASP B 1 63 ? 63.657 -15.142 68.136 0.60 29.99 44 ASP B CA 1
ATOM 2343 C CA B ASP B 1 63 ? 64.380 -15.369 68.768 0.40 28.49 44 ASP B CA 1
ATOM 2344 C C A ASP B 1 63 ? 64.142 -15.237 69.579 0.60 29.82 44 ASP B C 1
ATOM 2345 C C B ASP B 1 63 ? 65.213 -15.646 70.067 0.40 28.15 44 ASP B C 1
ATOM 2346 O O A ASP B 1 63 ? 63.346 -15.039 70.494 0.60 28.41 44 ASP B O 1
ATOM 2347 O O B ASP B 1 63 ? 64.655 -15.633 71.177 0.40 27.85 44 ASP B O 1
ATOM 2356 N N A ALA B 1 64 ? 65.455 -15.474 69.755 0.60 29.74 45 ALA B N 1
ATOM 2357 N N B ALA B 1 64 ? 66.510 -15.943 69.956 0.40 27.04 45 ALA B N 1
ATOM 2358 C CA A ALA B 1 64 ? 66.107 -15.511 71.070 0.60 29.31 45 ALA B CA 1
ATOM 2359 C CA B ALA B 1 64 ? 67.315 -16.181 71.167 0.40 27.00 45 ALA B CA 1
ATOM 2360 C C A ALA B 1 64 ? 65.865 -14.254 71.901 0.60 28.29 45 ALA B C 1
ATOM 2361 C C B ALA B 1 64 ? 67.489 -14.880 71.928 0.40 25.76 45 ALA B C 1
ATOM 2362 O O A ALA B 1 64 ? 65.591 -14.369 73.094 0.60 28.00 45 ALA B O 1
ATOM 2363 O O B ALA B 1 64 ? 67.615 -14.867 73.158 0.40 26.51 45 ALA B O 1
ATOM 2366 N N A SER B 1 65 ? 65.965 -13.066 71.291 0.60 26.88 46 SER B N 1
ATOM 2367 N N B SER B 1 65 ? 67.484 -13.779 71.188 0.40 24.16 46 SER B N 1
ATOM 2368 C CA A SER B 1 65 ? 65.716 -11.798 72.017 0.60 26.18 46 SER B CA 1
ATOM 2369 C CA B SER B 1 65 ? 67.676 -12.469 71.773 0.40 23.08 46 SER B CA 1
ATOM 2370 C C A SER B 1 65 ? 64.255 -11.681 72.453 0.60 24.47 46 SER B C 1
ATOM 2371 C C B SER B 1 65 ? 66.460 -11.971 72.539 0.40 22.70 46 SER B C 1
ATOM 2372 O O A SER B 1 65 ? 63.980 -11.304 73.594 0.60 24.35 46 SER B O 1
ATOM 2373 O O B SER B 1 65 ? 66.622 -11.270 73.519 0.40 23.27 46 SER B O 1
ATOM 2378 N N A TYR B 1 66 ? 63.336 -12.007 71.535 0.60 23.44 47 TYR B N 1
ATOM 2379 N N B TYR B 1 66 ? 65.256 -12.321 72.092 0.40 22.19 47 TYR B N 1
ATOM 2380 C CA A TYR B 1 66 ? 61.903 -11.993 71.808 0.60 21.73 47 TYR B CA 1
ATOM 2381 C CA B TYR B 1 66 ? 64.029 -11.896 72.790 0.40 22.05 47 TYR B CA 1
ATOM 2382 C C A TYR B 1 66 ? 61.560 -12.968 72.938 0.60 21.83 47 TYR B C 1
ATOM 2383 C C B TYR B 1 66 ? 63.590 -12.825 73.932 0.40 22.86 47 TYR B C 1
ATOM 2384 O O A TYR B 1 66 ? 60.832 -12.613 73.887 0.60 20.96 47 TYR B O 1
ATOM 2385 O O B TYR B 1 66 ? 62.695 -12.464 74.683 0.40 23.39 47 TYR B O 1
ATOM 2402 N N A LEU B 1 67 ? 62.091 -14.187 72.833 0.60 21.90 48 LEU B N 1
ATOM 2403 N N B LEU B 1 67 ? 64.235 -13.989 74.075 0.40 24.24 48 LEU B N 1
ATOM 2404 C CA A LEU B 1 67 ? 61.808 -15.223 73.834 0.60 22.66 48 LEU B CA 1
ATOM 2405 C CA B LEU B 1 67 ? 63.869 -14.986 75.124 0.40 25.08 48 LEU B CA 1
ATOM 2406 C C A LEU B 1 67 ? 62.298 -14.854 75.241 0.60 22.90 48 LEU B C 1
ATOM 2407 C C B LEU B 1 67 ? 63.904 -14.451 76.557 0.40 25.42 48 LEU B C 1
ATOM 2408 O O A LEU B 1 67 ? 61.634 -15.160 76.240 0.60 23.11 48 LEU B O 1
ATOM 2409 O O B LEU B 1 67 ? 63.010 -14.770 77.358 0.40 25.14 48 LEU B O 1
ATOM 2418 N N A LYS B 1 68 ? 63.437 -14.170 75.312 0.60 23.39 49 LYS B N 1
ATOM 2419 N N B LYS B 1 68 ? 64.921 -13.649 76.877 0.40 25.92 49 LYS B N 1
ATOM 2420 C CA A LYS B 1 68 ? 63.958 -13.652 76.587 0.60 23.87 49 LYS B CA 1
ATOM 2421 C CA B LYS B 1 68 ? 65.017 -13.010 78.195 0.40 26.63 49 LYS B CA 1
ATOM 2422 C C A LYS B 1 68 ? 62.932 -12.697 77.217 0.60 21.79 49 LYS B C 1
ATOM 2423 C C B LYS B 1 68 ? 63.793 -12.149 78.437 0.40 26.17 49 LYS B C 1
ATOM 2424 O O A LYS B 1 68 ? 62.697 -12.754 78.412 0.60 21.88 49 LYS B O 1
ATOM 2425 O O B LYS B 1 68 ? 63.151 -12.240 79.475 0.40 25.09 49 LYS B O 1
ATOM 2436 N N A GLU B 1 69 ? 62.335 -11.824 76.409 0.60 21.74 50 GLU B N 1
ATOM 2437 N N B GLU B 1 69 ? 63.469 -11.310 77.461 0.40 26.09 50 GLU B N 1
ATOM 2438 C CA A GLU B 1 69 ? 61.313 -10.905 76.925 0.60 20.65 50 GLU B CA 1
ATOM 2439 C CA B GLU B 1 69 ? 62.347 -10.398 77.606 0.40 25.53 50 GLU B CA 1
ATOM 2440 C C A GLU B 1 69 ? 59.979 -11.602 77.242 0.60 20.46 50 GLU B C 1
ATOM 2441 C C B GLU B 1 69 ? 61.013 -11.125 77.704 0.40 25.63 50 GLU B C 1
ATOM 2442 O O A GLU B 1 69 ? 59.347 -11.274 78.243 0.60 20.07 50 GLU B O 1
ATOM 2443 O O B GLU B 1 69 ? 60.160 -10.724 78.471 0.40 24.66 50 GLU B O 1
ATOM 2454 N N A PHE B 1 70 ? 59.571 -12.570 76.432 0.60 21.26 51 PHE B N 1
ATOM 2455 N N B PHE B 1 70 ? 60.828 -12.186 76.927 0.40 26.31 51 PHE B N 1
ATOM 2456 C CA A PHE B 1 70 ? 58.353 -13.387 76.704 0.60 21.37 51 PHE B CA 1
ATOM 2457 C CA B PHE B 1 70 ? 59.597 -12.976 76.971 0.40 26.89 51 PHE B CA 1
ATOM 2458 C C A PHE B 1 70 ? 58.432 -13.985 78.142 0.60 22.73 51 PHE B C 1
ATOM 2459 C C B PHE B 1 70 ? 59.428 -13.584 78.349 0.40 27.62 51 PHE B C 1
ATOM 2460 O O A PHE B 1 70 ? 57.435 -14.012 78.862 0.60 21.22 51 PHE B O 1
ATOM 2461 O O B PHE B 1 70 ? 58.385 -13.462 79.021 0.40 27.00 51 PHE B O 1
ATOM 2476 N N A THR B 1 71 ? 59.647 -14.389 78.554 0.60 24.39 52 THR B N 1
ATOM 2477 N N B THR B 1 71 ? 60.480 -14.270 78.773 0.40 28.17 52 THR B N 1
ATOM 2478 C CA A THR B 1 71 ? 59.953 -14.869 79.926 0.60 26.08 52 THR B CA 1
ATOM 2479 C CA B THR B 1 71 ? 60.505 -14.855 80.101 0.40 28.84 52 THR B CA 1
ATOM 2480 C C A THR B 1 71 ? 59.829 -13.765 81.021 0.60 26.12 52 THR B C 1
ATOM 2481 C C B THR B 1 71 ? 60.016 -13.811 81.090 0.40 27.78 52 THR B C 1
ATOM 2482 O O A THR B 1 71 ? 59.224 -14.031 82.075 0.60 26.37 52 THR B O 1
ATOM 2483 O O B THR B 1 71 ? 59.305 -14.121 82.052 0.40 28.10 52 THR B O 1
ATOM 2490 N N . ASN B 1 72 ? 60.442 -12.573 80.857 1.00 25.97 53 ASN B N 1
ATOM 2491 C CA . ASN B 1 72 ? 60.175 -11.447 81.755 1.00 25.58 53 ASN B CA 1
ATOM 2492 C C . ASN B 1 72 ? 58.701 -11.119 81.871 1.00 23.77 53 ASN B C 1
ATOM 2493 O O . ASN B 1 72 ? 58.247 -10.810 82.992 1.00 24.65 53 ASN B O 1
ATOM 2498 N N . ILE B 1 73 ? 57.985 -11.210 80.751 1.00 22.32 54 ILE B N 1
ATOM 2499 C CA . ILE B 1 73 ? 56.546 -10.954 80.747 1.00 22.53 54 ILE B CA 1
ATOM 2500 C C . ILE B 1 73 ? 55.835 -11.995 81.649 1.00 22.53 54 ILE B C 1
ATOM 2501 O O . ILE B 1 73 ? 55.016 -11.649 82.514 1.00 21.33 54 ILE B O 1
ATOM 2506 N N . TYR B 1 74 ? 56.158 -13.286 81.490 1.00 23.13 55 TYR B N 1
ATOM 2507 C CA . TYR B 1 74 ? 55.582 -14.286 82.394 1.00 23.80 55 TYR B CA 1
ATOM 2508 C C . TYR B 1 74 ? 55.797 -13.955 83.884 1.00 23.97 55 TYR B C 1
ATOM 2509 O O . TYR B 1 74 ? 54.861 -14.067 84.704 1.00 23.96 55 TYR B O 1
ATOM 2518 N N . ALA B 1 75 ? 57.010 -13.535 84.231 1.00 22.48 56 ALA B N 1
ATOM 2519 C CA . ALA B 1 75 ? 57.370 -13.176 85.593 1.00 23.64 56 ALA B CA 1
ATOM 2520 C C . ALA B 1 75 ? 56.505 -12.011 86.085 1.00 23.27 56 ALA B C 1
ATOM 2521 O O . ALA B 1 75 ? 56.018 -12.024 87.188 1.00 24.24 56 ALA B O 1
ATOM 2531 N N . LEU B 1 77 ? 53.528 -11.328 85.173 1.00 23.81 58 LEU B N 1
ATOM 2532 C CA . LEU B 1 77 ? 52.139 -11.786 85.377 1.00 24.38 58 LEU B CA 1
ATOM 2533 C C . LEU B 1 77 ? 51.923 -12.419 86.759 1.00 25.02 58 LEU B C 1
ATOM 2534 O O . LEU B 1 77 ? 50.786 -12.429 87.250 1.00 25.15 58 LEU B O 1
ATOM 2539 N N . ILE B 1 78 ? 52.985 -12.935 87.393 1.00 24.27 59 ILE B N 1
ATOM 2540 C CA . ILE B 1 78 ? 52.851 -13.648 88.685 1.00 26.01 59 ILE B CA 1
ATOM 2541 C C . ILE B 1 78 ? 52.095 -12.826 89.748 1.00 25.87 59 ILE B C 1
ATOM 2542 O O . ILE B 1 78 ? 51.129 -13.351 90.353 1.00 26.68 59 ILE B O 1
ATOM 2547 N N . PRO B 1 79 ? 52.502 -11.554 89.973 1.00 25.38 60 PRO B N 1
ATOM 2548 C CA . PRO B 1 79 ? 51.721 -10.754 90.930 1.00 26.35 60 PRO B CA 1
ATOM 2549 C C . PRO B 1 79 ? 50.255 -10.454 90.548 1.00 27.27 60 PRO B C 1
ATOM 2550 O O . PRO B 1 79 ? 49.471 -10.139 91.450 1.00 28.93 60 PRO B O 1
ATOM 2554 N N . LYS B 1 80 ? 49.877 -10.585 89.278 1.00 27.38 61 LYS B N 1
ATOM 2555 C CA . LYS B 1 80 ? 48.502 -10.331 88.828 1.00 28.18 61 LYS B CA 1
ATOM 2556 C C . LYS B 1 80 ? 47.566 -11.505 89.116 1.00 30.87 61 LYS B C 1
ATOM 2557 O O . LYS B 1 80 ? 46.356 -11.304 89.104 1.00 32.22 61 LYS B O 1
ATOM 2571 N N . SER B 1 82 ? 45.658 -14.366 91.305 1.00 40.82 63 SER B N 1
ATOM 2572 C CA . SER B 1 82 ? 45.102 -14.634 92.633 1.00 44.35 63 SER B CA 1
ATOM 2573 C C . SER B 1 82 ? 45.068 -16.141 92.913 1.00 45.99 63 SER B C 1
ATOM 2574 O O . SER B 1 82 ? 45.082 -16.544 94.072 1.00 48.25 63 SER B O 1
ATOM 2577 N N . SER B 1 83 ? 45.014 -16.961 91.859 1.00 45.65 64 SER B N 1
ATOM 2578 C CA . SER B 1 83 ? 44.943 -18.414 91.979 1.00 47.35 64 SER B CA 1
ATOM 2579 C C . SER B 1 83 ? 46.328 -19.032 92.015 1.00 46.95 64 SER B C 1
ATOM 2580 O O . SER B 1 83 ? 47.211 -18.688 91.220 1.00 45.33 64 SER B O 1
ATOM 2591 N N . GLU B 1 85 ? 47.171 -22.255 91.252 1.00 45.42 66 GLU B N 1
ATOM 2592 C CA . GLU B 1 85 ? 47.374 -23.036 90.034 1.00 43.78 66 GLU B CA 1
ATOM 2593 C C . GLU B 1 85 ? 47.895 -22.149 88.898 1.00 40.95 66 GLU B C 1
ATOM 2594 O O . GLU B 1 85 ? 48.757 -22.578 88.129 1.00 38.78 66 GLU B O 1
ATOM 2596 N N . ASP B 1 86 ? 47.381 -20.915 88.809 1.00 39.08 67 ASP B N 1
ATOM 2597 C CA . ASP B 1 86 ? 47.822 -19.994 87.762 1.00 36.70 67 ASP B CA 1
ATOM 2598 C C . ASP B 1 86 ? 49.275 -19.571 87.988 1.00 34.66 67 ASP B C 1
ATOM 2599 O O . ASP B 1 86 ? 50.038 -19.501 87.017 1.00 32.48 67 ASP B O 1
ATOM 2604 N N . VAL B 1 87 ? 49.650 -19.298 89.248 1.00 34.24 68 VAL B N 1
ATOM 2605 C CA . VAL B 1 87 ? 51.036 -18.944 89.592 1.00 33.21 68 VAL B CA 1
ATOM 2606 C C . VAL B 1 87 ? 51.991 -20.097 89.260 1.00 34.42 68 VAL B C 1
ATOM 2607 O O . VAL B 1 87 ? 53.017 -19.862 88.624 1.00 33.81 68 VAL B O 1
ATOM 2611 N N . LYS B 1 88 ? 51.652 -21.329 89.666 1.00 36.98 69 LYS B N 1
ATOM 2612 C CA . LYS B 1 88 ? 52.505 -22.496 89.344 1.00 38.33 69 LYS B CA 1
ATOM 2613 C C . LYS B 1 88 ? 52.643 -22.695 87.825 1.00 36.89 69 LYS B C 1
ATOM 2614 O O . LYS B 1 88 ? 53.744 -22.968 87.335 1.00 35.69 69 LYS B O 1
ATOM 2620 N N . PHE B 1 89 ? 51.552 -22.491 87.076 1.00 36.73 70 PHE B N 1
ATOM 2621 C CA . PHE B 1 89 ? 51.618 -22.492 85.588 1.00 34.73 70 PHE B CA 1
ATOM 2622 C C . PHE B 1 89 ? 52.678 -21.524 85.062 1.00 32.37 70 PHE B C 1
ATOM 2623 O O . PHE B 1 89 ? 53.485 -21.895 84.205 1.00 30.87 70 PHE B O 1
ATOM 2631 N N . LEU B 1 90 ? 52.652 -20.283 85.553 1.00 31.18 71 LEU B N 1
ATOM 2632 C CA . LEU B 1 90 ? 53.617 -19.264 85.145 1.00 29.71 71 LEU B CA 1
ATOM 2633 C C . LEU B 1 90 ? 55.057 -19.635 85.489 1.00 29.68 71 LEU B C 1
ATOM 2634 O O . LEU B 1 90 ? 55.963 -19.470 84.660 1.00 28.39 71 LEU B O 1
ATOM 2639 N N . VAL B 1 91 ? 55.250 -20.163 86.689 1.00 31.40 72 VAL B N 1
ATOM 2640 C CA . VAL B 1 91 ? 56.592 -20.576 87.133 1.00 32.63 72 VAL B CA 1
ATOM 2641 C C . VAL B 1 91 ? 57.096 -21.759 86.296 1.00 32.86 72 VAL B C 1
ATOM 2642 O O . VAL B 1 91 ? 58.263 -21.765 85.884 1.00 32.66 72 VAL B O 1
ATOM 2646 N N . GLU B 1 92 ? 56.202 -22.724 86.016 1.00 34.07 73 GLU B N 1
ATOM 2647 C CA . GLU B 1 92 ? 56.521 -23.880 85.169 1.00 33.97 73 GLU B CA 1
ATOM 2648 C C . GLU B 1 92 ? 56.920 -23.423 83.771 1.00 32.18 73 GLU B C 1
ATOM 2649 O O . GLU B 1 92 ? 57.851 -23.974 83.203 1.00 32.13 73 GLU B O 1
ATOM 2651 N N . GLN B 1 93 ? 56.239 -22.403 83.234 1.00 30.91 74 GLN B N 1
ATOM 2652 C CA . GLN B 1 93 ? 56.600 -21.846 81.928 1.00 29.33 74 GLN B CA 1
ATOM 2653 C C . GLN B 1 93 ? 57.978 -21.208 81.921 1.00 27.76 74 GLN B C 1
ATOM 2654 O O . GLN B 1 93 ? 58.731 -21.390 80.980 1.00 28.60 74 GLN B O 1
ATOM 2660 N N . ILE B 1 94 ? 58.291 -20.436 82.948 1.00 26.63 75 ILE B N 1
ATOM 2661 C CA . ILE B 1 94 ? 59.594 -19.784 83.078 1.00 26.71 75 ILE B CA 1
ATOM 2662 C C . ILE B 1 94 ? 60.716 -20.844 83.121 1.00 29.27 75 ILE B C 1
ATOM 2663 O O . ILE B 1 94 ? 61.713 -20.704 82.444 1.00 28.76 75 ILE B O 1
ATOM 2668 N N . GLU B 1 95 ? 60.490 -21.900 83.896 1.00 31.42 76 GLU B N 1
ATOM 2669 C CA . GLU B 1 95 ? 61.444 -23.019 83.998 1.00 34.05 76 GLU B CA 1
ATOM 2670 C C . GLU B 1 95 ? 61.645 -23.742 82.673 1.00 35.09 76 GLU B C 1
ATOM 2671 O O . GLU B 1 95 ? 62.792 -23.988 82.288 1.00 36.27 76 GLU B O 1
ATOM 2677 N N . PHE B 1 96 ? 60.549 -23.992 81.941 1.00 35.45 77 PHE B N 1
ATOM 2678 C CA . PHE B 1 96 ? 60.614 -24.602 80.604 1.00 35.77 77 PHE B CA 1
ATOM 2679 C C . PHE B 1 96 ? 61.434 -23.703 79.653 1.00 35.74 77 PHE B C 1
ATOM 2680 O O . PHE B 1 96 ? 62.270 -24.203 78.900 1.00 36.43 77 PHE B O 1
ATOM 2695 N N . LEU B 1 98 ? 63.776 -21.478 80.523 1.00 38.28 79 LEU B N 1
ATOM 2696 C CA . LEU B 1 98 ? 65.176 -21.420 80.999 1.00 40.55 79 LEU B CA 1
ATOM 2697 C C . LEU B 1 98 ? 66.006 -22.683 80.624 1.00 43.27 79 LEU B C 1
ATOM 2698 O O . LEU B 1 98 ? 67.235 -22.598 80.575 1.00 43.81 79 LEU B O 1
ATOM 2703 N N . GLU B 1 99 ? 65.341 -23.824 80.400 1.00 45.35 80 GLU B N 1
ATOM 2704 C CA . GLU B 1 99 ? 66.019 -25.075 79.984 1.00 48.21 80 GLU B CA 1
ATOM 2705 C C . GLU B 1 99 ? 66.551 -24.943 78.549 1.00 48.88 80 GLU B C 1
ATOM 2706 O O . GLU B 1 99 ? 67.596 -25.508 78.232 1.00 50.54 80 GLU B O 1
ATOM 2708 N N . GLY B 1 100 ? 65.829 -24.200 77.699 1.00 48.83 81 GLY B N 1
ATOM 2709 C CA . GLY B 1 100 ? 66.211 -23.956 76.299 1.00 48.89 81 GLY B CA 1
ATOM 2710 C C . GLY B 1 100 ? 66.218 -25.233 75.483 1.00 49.98 81 GLY B C 1
ATOM 2711 O O . GLY B 1 100 ? 65.397 -26.135 75.737 1.00 51.59 81 GLY B O 1
ATOM 2712 N N . GLU B 1 101 ? 67.151 -25.312 74.524 1.00 50.06 82 GLU B N 1
ATOM 2713 C CA . GLU B 1 101 ? 67.355 -26.491 73.639 1.00 49.90 82 GLU B CA 1
ATOM 2714 C C . GLU B 1 101 ? 66.078 -26.976 72.907 1.00 48.20 82 GLU B C 1
ATOM 2715 O O . GLU B 1 101 ? 65.841 -28.190 72.803 1.00 50.33 82 GLU B O 1
ATOM 2717 N N . VAL B 1 102 ? 65.278 -26.027 72.395 1.00 44.94 83 VAL B N 1
ATOM 2718 C CA . VAL B 1 102 ? 64.006 -26.328 71.674 1.00 41.79 83 VAL B CA 1
ATOM 2719 C C . VAL B 1 102 ? 64.362 -27.079 70.395 1.00 40.49 83 VAL B C 1
ATOM 2720 O O . VAL B 1 102 ? 65.173 -26.575 69.612 1.00 39.59 83 VAL B O 1
ATOM 2724 N N . GLU B 1 103 ? 63.770 -28.261 70.185 1.00 39.26 84 GLU B N 1
ATOM 2725 C CA . GLU B 1 103 ? 64.113 -29.105 69.027 1.00 39.01 84 GLU B CA 1
ATOM 2726 C C . GLU B 1 103 ? 64.029 -28.349 67.686 1.00 37.81 84 GLU B C 1
ATOM 2727 O O . GLU B 1 103 ? 64.889 -28.554 66.826 1.00 37.46 84 GLU B O 1
ATOM 2729 N N . ALA B 1 104 ? 63.032 -27.458 67.558 1.00 36.79 85 ALA B N 1
ATOM 2730 C CA . ALA B 1 104 ? 62.826 -26.640 66.335 1.00 36.35 85 ALA B CA 1
ATOM 2731 C C . ALA B 1 104 ? 64.028 -25.735 66.013 1.00 36.82 85 ALA B C 1
ATOM 2732 O O . ALA B 1 104 ? 64.371 -25.571 64.842 1.00 34.91 85 ALA B O 1
ATOM 2734 N N . HIS B 1 105 ? 64.657 -25.159 67.044 1.00 37.50 86 HIS B N 1
ATOM 2735 C CA . HIS B 1 105 ? 65.861 -24.334 66.832 1.00 38.69 86 HIS B CA 1
ATOM 2736 C C . HIS B 1 105 ? 67.011 -25.178 66.302 1.00 39.35 86 HIS B C 1
ATOM 2737 O O . HIS B 1 105 ? 67.725 -24.724 65.404 1.00 39.17 86 HIS B O 1
ATOM 2744 N N . GLU B 1 106 ? 67.187 -26.382 66.875 1.00 40.12 87 GLU B N 1
ATOM 2745 C CA . GLU B 1 106 ? 68.219 -27.349 66.446 1.00 41.25 87 GLU B CA 1
ATOM 2746 C C . GLU B 1 106 ? 68.005 -27.770 64.992 1.00 40.73 87 GLU B C 1
ATOM 2747 O O . GLU B 1 106 ? 68.984 -27.940 64.265 1.00 41.36 87 GLU B O 1
ATOM 2749 N N . VAL B 1 107 ? 66.734 -27.929 64.584 1.00 39.05 88 VAL B N 1
ATOM 2750 C CA . VAL B 1 107 ? 66.376 -28.247 63.201 1.00 38.57 88 VAL B CA 1
ATOM 2751 C C . VAL B 1 107 ? 66.881 -27.121 62.270 1.00 37.75 88 VAL B C 1
ATOM 2752 O O . VAL B 1 107 ? 67.586 -27.412 61.299 1.00 38.42 88 VAL B O 1
ATOM 2756 N N . LEU B 1 108 ? 66.566 -25.866 62.601 1.00 36.20 89 LEU B N 1
ATOM 2757 C CA . LEU B 1 108 ? 67.016 -24.714 61.777 1.00 35.71 89 LEU B CA 1
ATOM 2758 C C . LEU B 1 108 ? 68.552 -24.530 61.765 1.00 37.28 89 LEU B C 1
ATOM 2759 O O . LEU B 1 108 ? 69.129 -24.190 60.718 1.00 36.14 89 LEU B O 1
ATOM 2764 N N . ALA B 1 109 ? 69.178 -24.747 62.922 1.00 38.29 90 ALA B N 1
ATOM 2765 C CA . ALA B 1 109 ? 70.650 -24.718 63.046 1.00 40.41 90 ALA B CA 1
ATOM 2766 C C . ALA B 1 109 ? 71.316 -25.772 62.133 1.00 41.84 90 ALA B C 1
ATOM 2767 O O . ALA B 1 109 ? 72.265 -25.452 61.400 1.00 43.08 90 ALA B O 1
ATOM 2769 N N . ASP B 1 110 ? 70.803 -27.002 62.166 1.00 41.96 91 ASP B N 1
ATOM 2770 C CA . ASP B 1 110 ? 71.268 -28.094 61.315 1.00 43.65 91 ASP B CA 1
ATOM 2771 C C . ASP B 1 110 ? 71.121 -27.728 59.828 1.00 42.71 91 ASP B C 1
ATOM 2772 O O . ASP B 1 110 ? 72.063 -27.896 59.033 1.00 42.62 91 ASP B O 1
ATOM 2777 N N . PHE B 1 111 ? 69.946 -27.185 59.489 1.00 40.62 92 PHE B N 1
ATOM 2778 C CA . PHE B 1 111 ? 69.608 -26.795 58.123 1.00 39.82 92 PHE B CA 1
ATOM 2779 C C . PHE B 1 111 ? 70.617 -25.839 57.477 1.00 40.28 92 PHE B C 1
ATOM 2780 O O . PHE B 1 111 ? 70.880 -25.988 56.285 1.00 40.67 92 PHE B O 1
ATOM 2788 N N . ILE B 1 112 ? 71.160 -24.890 58.247 1.00 40.22 93 ILE B N 1
ATOM 2789 C CA . ILE B 1 112 ? 72.150 -23.925 57.739 1.00 41.42 93 ILE B CA 1
ATOM 2790 C C . ILE B 1 112 ? 73.638 -24.260 58.084 1.00 44.75 93 ILE B C 1
ATOM 2791 O O . ILE B 1 112 ? 74.519 -23.450 57.773 1.00 45.81 93 ILE B O 1
ATOM 2796 N N . ASN B 1 113 ? 73.894 -25.439 58.675 1.00 46.41 94 ASN B N 1
ATOM 2797 C CA . ASN B 1 113 ? 75.252 -25.932 59.032 1.00 49.55 94 ASN B CA 1
ATOM 2798 C C . ASN B 1 113 ? 76.066 -24.974 59.904 1.00 51.05 94 ASN B C 1
ATOM 2799 O O . ASN B 1 113 ? 77.235 -24.688 59.622 1.00 52.83 94 ASN B O 1
ATOM 2804 N N . GLU B 1 114 ? 75.404 -24.431 60.922 1.00 51.04 95 GLU B N 1
ATOM 2805 C CA . GLU B 1 114 ? 76.035 -23.580 61.921 1.00 52.64 95 GLU B CA 1
ATOM 2806 C C . GLU B 1 114 ? 75.461 -24.057 63.254 1.00 53.03 95 GLU B C 1
ATOM 2807 O O . GLU B 1 114 ? 74.246 -24.302 63.328 1.00 51.62 95 GLU B O 1
ATOM 2813 N N . PRO B 1 115 ? 76.318 -24.243 64.290 1.00 54.95 96 PRO B N 1
ATOM 2814 C CA . PRO B 1 115 ? 75.764 -24.648 65.600 1.00 54.79 96 PRO B CA 1
ATOM 2815 C C . PRO B 1 115 ? 74.923 -23.533 66.204 1.00 53.54 96 PRO B C 1
ATOM 2816 O O . PRO B 1 115 ? 75.254 -22.357 66.012 1.00 53.02 96 PRO B O 1
ATOM 2820 N N . TYR B 1 116 ? 73.845 -23.901 66.903 1.00 53.09 97 TYR B N 1
ATOM 2821 C CA . TYR B 1 116 ? 72.941 -22.916 67.540 1.00 52.34 97 TYR B CA 1
ATOM 2822 C C . TYR B 1 116 ? 73.679 -21.951 68.489 1.00 53.31 97 TYR B C 1
ATOM 2823 O O . TYR B 1 116 ? 73.371 -20.760 68.506 1.00 51.90 97 TYR B O 1
ATOM 2832 N N . GLU B 1 117 ? 74.652 -22.483 69.244 1.00 55.56 98 GLU B N 1
ATOM 2833 C CA . GLU B 1 117 ? 75.507 -21.694 70.156 1.00 56.60 98 GLU B CA 1
ATOM 2834 C C . GLU B 1 117 ? 76.271 -20.586 69.397 1.00 56.77 98 GLU B C 1
ATOM 2835 O O . GLU B 1 117 ? 76.292 -19.438 69.852 1.00 56.83 98 GLU B O 1
ATOM 2837 N N . GLU B 1 118 ? 76.860 -20.935 68.239 1.00 57.14 99 GLU B N 1
ATOM 2838 C CA . GLU B 1 118 ? 77.607 -19.965 67.405 1.00 57.35 99 GLU B CA 1
ATOM 2839 C C . GLU B 1 118 ? 76.693 -18.927 66.724 1.00 55.43 99 GLU B C 1
ATOM 2840 O O . GLU B 1 118 ? 77.066 -17.758 66.656 1.00 55.94 99 GLU B O 1
ATOM 2842 N N . ILE B 1 119 ? 75.515 -19.354 66.241 1.00 53.72 100 ILE B N 1
ATOM 2843 C CA . ILE B 1 119 ? 74.508 -18.457 65.590 1.00 51.88 100 ILE B CA 1
ATOM 2844 C C . ILE B 1 119 ? 73.996 -17.345 66.511 1.00 50.71 100 ILE B C 1
ATOM 2845 O O . ILE B 1 119 ? 73.938 -16.183 66.104 1.00 50.05 100 ILE B O 1
ATOM 2850 N N . VAL B 1 120 ? 73.631 -17.713 67.746 1.00 50.41 101 VAL B N 1
ATOM 2851 C CA . VAL B 1 120 ? 73.022 -16.780 68.738 1.00 49.16 101 VAL B CA 1
ATOM 2852 C C . VAL B 1 120 ? 73.967 -15.898 69.641 1.00 49.56 101 VAL B C 1
ATOM 2853 O O . VAL B 1 120 ? 73.631 -15.616 70.788 1.00 49.67 101 VAL B O 1
ATOM 2857 N N A LYS B 1 121 ? 74.926 -15.198 69.035 0.40 50.21 102 LYS B N 1
ATOM 2858 N N B LYS B 1 121 ? 75.235 -15.818 69.204 0.60 50.37 102 LYS B N 1
ATOM 2859 C CA A LYS B 1 121 ? 75.837 -14.275 69.774 0.40 50.37 102 LYS B CA 1
ATOM 2860 C CA B LYS B 1 121 ? 76.286 -15.015 69.849 0.60 50.68 102 LYS B CA 1
ATOM 2861 C C A LYS B 1 121 ? 75.243 -13.114 70.650 0.40 48.78 102 LYS B C 1
ATOM 2862 C C B LYS B 1 121 ? 76.137 -13.544 69.427 0.60 49.47 102 LYS B C 1
ATOM 2863 O O A LYS B 1 121 ? 75.609 -13.004 71.820 0.40 49.39 102 LYS B O 1
ATOM 2864 O O B LYS B 1 121 ? 76.660 -12.650 70.106 0.60 49.60 102 LYS B O 1
ATOM 2867 N N A GLU B 1 122 ? 74.345 -12.266 70.131 0.40 46.42 103 GLU B N 1
ATOM 2868 N N B GLU B 1 122 ? 75.471 -13.327 68.281 0.60 47.63 103 GLU B N 1
ATOM 2869 C CA A GLU B 1 122 ? 73.867 -11.113 70.938 0.40 44.68 103 GLU B CA 1
ATOM 2870 C CA B GLU B 1 122 ? 75.146 -12.011 67.750 0.60 46.27 103 GLU B CA 1
ATOM 2871 C C A GLU B 1 122 ? 72.395 -10.683 70.784 0.40 41.81 103 GLU B C 1
ATOM 2872 C C B GLU B 1 122 ? 73.676 -11.781 68.053 0.60 43.28 103 GLU B C 1
ATOM 2873 O O A GLU B 1 122 ? 71.658 -11.199 69.947 0.40 40.98 103 GLU B O 1
ATOM 2874 O O B GLU B 1 122 ? 72.818 -12.500 67.534 0.60 42.04 103 GLU B O 1
ATOM 2885 N N A LYS B 1 123 ? 71.993 -9.707 71.594 0.40 39.47 104 LYS B N 1
ATOM 2886 N N B LYS B 1 123 ? 73.396 -10.808 68.924 0.60 41.26 104 LYS B N 1
ATOM 2887 C CA A LYS B 1 123 ? 70.620 -9.207 71.616 0.40 36.57 104 LYS B CA 1
ATOM 2888 C CA B LYS B 1 123 ? 72.026 -10.418 69.243 0.60 38.85 104 LYS B CA 1
ATOM 2889 C C A LYS B 1 123 ? 70.263 -8.236 70.483 0.40 34.74 104 LYS B C 1
ATOM 2890 C C B LYS B 1 123 ? 71.463 -9.608 68.062 0.60 37.42 104 LYS B C 1
ATOM 2891 O O A LYS B 1 123 ? 71.095 -7.432 70.052 0.40 35.03 104 LYS B O 1
ATOM 2892 O O B LYS B 1 123 ? 72.203 -8.883 67.387 0.60 37.84 104 LYS B O 1
ATOM 2895 N N A VAL B 1 124 ? 69.012 -8.297 70.019 0.40 31.46 105 VAL B N 1
ATOM 2896 N N B VAL B 1 124 ? 70.160 -9.763 67.829 0.60 34.86 105 VAL B N 1
ATOM 2897 C CA A VAL B 1 124 ? 68.563 -7.385 68.971 0.40 29.67 105 VAL B CA 1
ATOM 2898 C CA B VAL B 1 124 ? 69.403 -9.101 66.747 0.60 33.68 105 VAL B CA 1
ATOM 2899 C C A VAL B 1 124 ? 67.053 -7.228 68.903 0.40 27.82 105 VAL B C 1
ATOM 2900 C C B VAL B 1 124 ? 68.087 -8.560 67.354 0.60 31.40 105 VAL B C 1
ATOM 2901 O O A VAL B 1 124 ? 66.298 -8.213 68.912 0.40 25.93 105 VAL B O 1
ATOM 2902 O O B VAL B 1 124 ? 67.255 -9.348 67.808 0.60 30.50 105 VAL B O 1
ATOM 2909 N N A TRP B 1 125 ? 66.616 -5.977 68.850 0.60 26.72 106 TRP B N 1
ATOM 2910 N N B TRP B 1 125 ? 67.954 -7.223 67.405 0.40 30.29 106 TRP B N 1
ATOM 2911 C CA A TRP B 1 125 ? 65.202 -5.712 68.635 0.60 24.92 106 TRP B CA 1
ATOM 2912 C CA B TRP B 1 125 ? 66.800 -6.476 67.992 0.40 29.04 106 TRP B CA 1
ATOM 2913 C C A TRP B 1 125 ? 65.137 -5.002 67.285 0.60 25.89 106 TRP B C 1
ATOM 2914 C C B TRP B 1 125 ? 66.251 -5.443 66.946 0.40 27.51 106 TRP B C 1
ATOM 2915 O O A TRP B 1 125 ? 65.083 -3.721 67.304 0.60 25.29 106 TRP B O 1
ATOM 2916 O O B TRP B 1 125 ? 66.711 -4.329 66.944 0.40 27.25 106 TRP B O 1
ATOM 2937 N N . PRO B 1 126 ? 65.230 -5.789 66.115 1.00 26.32 107 PRO B N 1
ATOM 2938 C CA . PRO B 1 126 ? 64.839 -4.941 64.943 1.00 25.57 107 PRO B CA 1
ATOM 2939 C C . PRO B 1 126 ? 63.501 -4.218 65.105 1.00 23.43 107 PRO B C 1
ATOM 2940 O O . PRO B 1 126 ? 62.740 -4.556 66.021 1.00 23.48 107 PRO B O 1
ATOM 2944 N N . PRO B 1 127 ? 63.197 -3.254 64.226 1.00 23.06 108 PRO B N 1
ATOM 2945 C CA . PRO B 1 127 ? 61.960 -2.453 64.447 1.00 22.76 108 PRO B CA 1
ATOM 2946 C C . PRO B 1 127 ? 60.684 -3.219 64.747 1.00 22.25 108 PRO B C 1
ATOM 2947 O O . PRO B 1 127 ? 60.006 -2.907 65.713 1.00 21.12 108 PRO B O 1
ATOM 2951 N N . SER B 1 128 ? 60.391 -4.264 63.974 1.00 21.05 109 SER B N 1
ATOM 2952 C CA . SER B 1 128 ? 59.160 -5.027 64.232 1.00 20.40 109 SER B CA 1
ATOM 2953 C C . SER B 1 128 ? 59.176 -5.792 65.560 1.00 19.59 109 SER B C 1
ATOM 2954 O O . SER B 1 128 ? 58.143 -5.917 66.190 1.00 19.32 109 SER B O 1
ATOM 2957 N N . GLY B 1 129 ? 60.357 -6.256 65.966 1.00 19.21 110 GLY B N 1
ATOM 2958 C CA . GLY B 1 129 ? 60.557 -6.919 67.239 1.00 19.66 110 GLY B CA 1
ATOM 2959 C C . GLY B 1 129 ? 60.373 -5.950 68.388 1.00 17.33 110 GLY B C 1
ATOM 2960 O O . GLY B 1 129 ? 59.752 -6.270 69.399 1.00 18.24 110 GLY B O 1
ATOM 2961 N N . ASP B 1 130 ? 60.930 -4.748 68.220 1.00 17.30 111 ASP B N 1
ATOM 2962 C CA . ASP B 1 130 ? 60.826 -3.689 69.223 1.00 17.66 111 ASP B CA 1
ATOM 2963 C C . ASP B 1 130 ? 59.347 -3.338 69.461 1.00 16.70 111 ASP B C 1
ATOM 2964 O O . ASP B 1 130 ? 58.899 -3.186 70.590 1.00 16.49 111 ASP B O 1
ATOM 2969 N N . HIS B 1 131 ? 58.592 -3.191 68.377 1.00 17.07 112 HIS B N 1
ATOM 2970 C CA . HIS B 1 131 ? 57.158 -2.918 68.502 1.00 17.59 112 HIS B CA 1
ATOM 2971 C C . HIS B 1 131 ? 56.441 -4.038 69.255 1.00 17.00 112 HIS B C 1
ATOM 2972 O O . HIS B 1 131 ? 55.676 -3.785 70.196 1.00 16.48 112 HIS B O 1
ATOM 2979 N N . TYR B 1 132 ? 56.666 -5.286 68.842 1.00 17.09 113 TYR B N 1
ATOM 2980 C CA . TYR B 1 132 ? 56.000 -6.428 69.465 1.00 17.09 113 TYR B CA 1
ATOM 2981 C C . TYR B 1 132 ? 56.324 -6.520 70.966 1.00 16.57 113 TYR B C 1
ATOM 2982 O O . TYR B 1 132 ? 55.416 -6.640 71.812 1.00 17.61 113 TYR B O 1
ATOM 2991 N N . ILE B 1 133 ? 57.607 -6.460 71.303 1.00 16.15 114 ILE B N 1
ATOM 2992 C CA A ILE B 1 133 ? 58.069 -6.551 72.681 0.60 17.31 114 ILE B CA 1
ATOM 2993 C CA B ILE B 1 133 ? 58.027 -6.578 72.717 0.40 17.14 114 ILE B CA 1
ATOM 2994 C C . ILE B 1 133 ? 57.476 -5.404 73.552 1.00 17.11 114 ILE B C 1
ATOM 2995 O O . ILE B 1 133 ? 57.025 -5.605 74.682 1.00 17.94 114 ILE B O 1
ATOM 3004 N N . LYS B 1 134 ? 57.508 -4.184 72.995 1.00 16.89 115 LYS B N 1
ATOM 3005 C CA . LYS B 1 134 ? 56.971 -3.024 73.736 1.00 16.66 115 LYS B CA 1
ATOM 3006 C C . LYS B 1 134 ? 55.435 -3.096 73.899 1.00 16.59 115 LYS B C 1
ATOM 3007 O O . LYS B 1 134 ? 54.902 -2.579 74.864 1.00 17.10 115 LYS B O 1
ATOM 3013 N N . HIS B 1 135 ? 54.750 -3.770 72.984 1.00 15.94 116 HIS B N 1
ATOM 3014 C CA . HIS B 1 135 ? 53.305 -4.065 73.105 1.00 16.99 116 HIS B CA 1
ATOM 3015 C C . HIS B 1 135 ? 53.059 -4.989 74.297 1.00 17.53 116 HIS B C 1
ATOM 3016 O O . HIS B 1 135 ? 52.165 -4.727 75.147 1.00 17.29 116 HIS B O 1
ATOM 3036 N N . TYR B 1 137 ? 55.107 -5.483 76.935 1.00 18.90 118 TYR B N 1
ATOM 3037 C CA . TYR B 1 137 ? 55.463 -4.734 78.141 1.00 18.69 118 TYR B CA 1
ATOM 3038 C C . TYR B 1 137 ? 54.432 -3.670 78.516 1.00 18.56 118 TYR B C 1
ATOM 3039 O O . TYR B 1 137 ? 54.142 -3.486 79.685 1.00 19.69 118 TYR B O 1
ATOM 3048 N N . PHE B 1 138 ? 53.853 -3.000 77.533 1.00 18.60 119 PHE B N 1
ATOM 3049 C CA . PHE B 1 138 ? 52.888 -1.957 77.840 1.00 18.08 119 PHE B CA 1
ATOM 3050 C C . PHE B 1 138 ? 51.762 -2.551 78.655 1.00 18.36 119 PHE B C 1
ATOM 3051 O O . PHE B 1 138 ? 51.380 -2.022 79.680 1.00 18.26 119 PHE B O 1
ATOM 3059 N N . ASN B 1 139 ? 51.255 -3.680 78.174 1.00 17.45 120 ASN B N 1
ATOM 3060 C CA . ASN B 1 139 ? 50.166 -4.345 78.875 1.00 17.86 120 ASN B CA 1
ATOM 3061 C C . ASN B 1 139 ? 50.579 -4.865 80.246 1.00 17.48 120 ASN B C 1
ATOM 3062 O O . ASN B 1 139 ? 49.824 -4.736 81.205 1.00 19.42 120 ASN B O 1
ATOM 3067 N N . ALA B 1 140 ? 51.776 -5.440 80.328 1.00 18.45 121 ALA B N 1
ATOM 3068 C CA . ALA B 1 140 ? 52.262 -6.001 81.576 1.00 19.13 121 ALA B CA 1
ATOM 3069 C C . ALA B 1 140 ? 52.435 -4.929 82.655 1.00 20.12 121 ALA B C 1
ATOM 3070 O O . ALA B 1 140 ? 52.177 -5.169 83.837 1.00 19.92 121 ALA B O 1
ATOM 3072 N N . PHE B 1 141 ? 52.862 -3.726 82.260 1.00 19.14 122 PHE B N 1
ATOM 3073 C CA . PHE B 1 141 ? 52.999 -2.637 83.219 1.00 19.41 122 PHE B CA 1
ATOM 3074 C C . PHE B 1 141 ? 51.689 -1.925 83.535 1.00 18.84 122 PHE B C 1
ATOM 3075 O O . PHE B 1 141 ? 51.423 -1.593 84.681 1.00 20.87 122 PHE B O 1
ATOM 3083 N N . ALA B 1 142 ? 50.910 -1.653 82.490 1.00 20.50 123 ALA B N 1
ATOM 3084 C CA . ALA B 1 142 ? 49.743 -0.751 82.582 1.00 19.51 123 ALA B CA 1
ATOM 3085 C C . ALA B 1 142 ? 48.425 -1.372 83.013 1.00 20.38 123 ALA B C 1
ATOM 3086 O O . ALA B 1 142 ? 47.550 -0.645 83.480 1.00 22.09 123 ALA B O 1
ATOM 3088 N N . ARG B 1 143 ? 48.254 -2.686 82.825 1.00 20.08 124 ARG B N 1
ATOM 3089 C CA . ARG B 1 143 ? 46.996 -3.375 83.075 1.00 20.36 124 ARG B CA 1
ATOM 3090 C C . ARG B 1 143 ? 47.103 -4.365 84.201 1.00 21.56 124 ARG B C 1
ATOM 3091 O O . ARG B 1 143 ? 47.896 -5.304 84.144 1.00 21.50 124 ARG B O 1
ATOM 3099 N N . GLU B 1 144 ? 46.248 -4.191 85.188 1.00 21.72 125 GLU B N 1
ATOM 3100 C CA . GLU B 1 144 ? 46.208 -5.066 86.360 1.00 23.19 125 GLU B CA 1
ATOM 3101 C C . GLU B 1 144 ? 45.659 -6.456 86.043 1.00 23.64 125 GLU B C 1
ATOM 3102 O O . GLU B 1 144 ? 46.061 -7.406 86.667 1.00 25.23 125 GLU B O 1
ATOM 3108 N N . ASN B 1 145 ? 44.692 -6.541 85.138 1.00 24.40 126 ASN B N 1
ATOM 3109 C CA . ASN B 1 145 ? 44.067 -7.827 84.762 1.00 25.99 126 ASN B CA 1
ATOM 3110 C C . ASN B 1 145 ? 45.032 -8.478 83.776 1.00 24.36 126 ASN B C 1
ATOM 3111 O O . ASN B 1 145 ? 45.340 -7.916 82.714 1.00 24.30 126 ASN B O 1
ATOM 3116 N N . ALA B 1 146 ? 45.494 -9.685 84.125 1.00 25.44 127 ALA B N 1
ATOM 3117 C CA . ALA B 1 146 ? 46.424 -10.457 83.284 1.00 23.89 127 ALA B CA 1
ATOM 3118 C C . ALA B 1 146 ? 45.919 -10.743 81.883 1.00 24.36 127 ALA B C 1
ATOM 3119 O O . ALA B 1 146 ? 46.741 -10.897 80.978 1.00 24.05 127 ALA B O 1
ATOM 3121 N N . ALA B 1 147 ? 44.607 -10.764 81.677 1.00 25.02 128 ALA B N 1
ATOM 3122 C CA . ALA B 1 147 ? 44.022 -11.003 80.331 1.00 25.01 128 ALA B CA 1
ATOM 3123 C C . ALA B 1 147 ? 44.571 -10.070 79.252 1.00 22.36 128 ALA B C 1
ATOM 3124 O O . ALA B 1 147 ? 44.811 -10.481 78.111 1.00 21.90 128 ALA B O 1
ATOM 3126 N N . PHE B 1 148 ? 44.837 -8.805 79.612 1.00 22.19 129 PHE B N 1
ATOM 3127 C CA . PHE B 1 148 ? 45.390 -7.846 78.626 1.00 20.77 129 PHE B CA 1
ATOM 3128 C C . PHE B 1 148 ? 46.755 -8.290 78.076 1.00 20.09 129 PHE B C 1
ATOM 3129 O O . PHE B 1 148 ? 47.030 -8.148 76.887 1.00 20.59 129 PHE B O 1
ATOM 3137 N N . THR B 1 149 ? 47.600 -8.817 78.963 1.00 19.88 130 THR B N 1
ATOM 3138 C CA . THR B 1 149 ? 48.935 -9.267 78.610 1.00 20.33 130 THR B CA 1
ATOM 3139 C C . THR B 1 149 ? 48.891 -10.638 77.992 1.00 20.66 130 THR B C 1
ATOM 3140 O O . THR B 1 149 ? 49.608 -10.890 77.009 1.00 20.68 130 THR B O 1
ATOM 3144 N N . ILE B 1 150 ? 48.055 -11.517 78.542 1.00 22.64 131 ILE B N 1
ATOM 3145 C CA A ILE B 1 150 ? 47.924 -12.864 77.989 0.50 23.47 131 ILE B CA 1
ATOM 3146 C CA B ILE B 1 150 ? 47.921 -12.865 77.994 0.50 23.24 131 ILE B CA 1
ATOM 3147 C C . ILE B 1 150 ? 47.487 -12.769 76.529 1.00 23.37 131 ILE B C 1
ATOM 3148 O O . ILE B 1 150 ? 48.022 -13.493 75.684 1.00 23.03 131 ILE B O 1
ATOM 3157 N N . ALA B 1 151 ? 46.538 -11.869 76.230 1.00 23.76 132 ALA B N 1
ATOM 3158 C CA . ALA B 1 151 ? 46.060 -11.666 74.844 1.00 23.65 132 ALA B CA 1
ATOM 3159 C C . ALA B 1 151 ? 47.185 -11.192 73.918 1.00 23.26 132 ALA B C 1
ATOM 3160 O O . ALA B 1 151 ? 47.196 -11.460 72.734 1.00 22.95 132 ALA B O 1
ATOM 3162 N N . ALA B 1 152 ? 48.141 -10.450 74.466 1.00 22.16 133 ALA B N 1
ATOM 3163 C CA . ALA B 1 152 ? 49.281 -9.970 73.703 1.00 22.33 133 ALA B CA 1
ATOM 3164 C C . ALA B 1 152 ? 50.337 -11.048 73.429 1.00 23.03 133 ALA B C 1
ATOM 3165 O O . ALA B 1 152 ? 51.133 -10.891 72.472 1.00 23.77 133 ALA B O 1
ATOM 3180 N N . ALA B 1 154 ? 49.504 -14.692 73.647 1.00 24.15 135 ALA B N 1
ATOM 3181 C CA . ALA B 1 154 ? 48.829 -15.897 73.143 1.00 24.83 135 ALA B CA 1
ATOM 3182 C C . ALA B 1 154 ? 48.920 -16.188 71.639 1.00 23.98 135 ALA B C 1
ATOM 3183 O O . ALA B 1 154 ? 48.911 -17.366 71.271 1.00 24.33 135 ALA B O 1
ATOM 3185 N N . PRO B 1 155 ? 48.956 -15.145 70.789 1.00 24.22 136 PRO B N 1
ATOM 3186 C CA . PRO B 1 155 ? 49.093 -15.401 69.360 1.00 23.73 136 PRO B CA 1
ATOM 3187 C C . PRO B 1 155 ? 50.367 -16.126 68.998 1.00 25.62 136 PRO B C 1
ATOM 3188 O O . PRO B 1 155 ? 50.371 -16.831 67.989 1.00 28.00 136 PRO B O 1
ATOM 3192 N N . CYS B 1 156 ? 51.412 -16.018 69.809 1.00 23.67 137 CYS B N 1
ATOM 3193 C CA . CYS B 1 156 ? 52.640 -16.760 69.512 1.00 24.46 137 CYS B CA 1
ATOM 3194 C C . CYS B 1 156 ? 52.430 -18.286 69.404 1.00 23.83 137 CYS B C 1
ATOM 3195 O O . CYS B 1 156 ? 52.576 -18.860 68.315 1.00 24.74 137 CYS B O 1
ATOM 3198 N N . PRO B 1 157 ? 51.993 -18.972 70.472 1.00 23.78 138 PRO B N 1
ATOM 3199 C CA . PRO B 1 157 ? 51.796 -20.401 70.275 1.00 23.59 138 PRO B CA 1
ATOM 3200 C C . PRO B 1 157 ? 50.641 -20.773 69.310 1.00 23.81 138 PRO B C 1
ATOM 3201 O O . PRO B 1 157 ? 50.726 -21.795 68.635 1.00 23.97 138 PRO B O 1
ATOM 3205 N N . TYR B 1 158 ? 49.607 -19.935 69.240 1.00 23.86 139 TYR B N 1
ATOM 3206 C CA . TYR B 1 158 ? 48.460 -20.251 68.353 1.00 24.95 139 TYR B CA 1
ATOM 3207 C C . TYR B 1 158 ? 48.893 -20.182 66.881 1.00 22.91 139 TYR B C 1
ATOM 3208 O O . TYR B 1 158 ? 48.617 -21.103 66.110 1.00 22.14 139 TYR B O 1
ATOM 3217 N N . VAL B 1 159 ? 49.603 -19.115 66.529 1.00 21.97 140 VAL B N 1
ATOM 3218 C CA . VAL B 1 159 ? 50.105 -18.940 65.143 1.00 20.62 140 VAL B CA 1
ATOM 3219 C C . VAL B 1 159 ? 50.980 -20.100 64.730 1.00 21.30 140 VAL B C 1
ATOM 3220 O O . VAL B 1 159 ? 50.803 -20.700 63.647 1.00 20.09 140 VAL B O 1
ATOM 3224 N N . TYR B 1 160 ? 51.926 -20.458 65.595 1.00 20.11 141 TYR B N 1
ATOM 3225 C CA . TYR B 1 160 ? 52.824 -21.570 65.291 1.00 21.04 141 TYR B CA 1
ATOM 3226 C C . TYR B 1 160 ? 52.085 -22.906 65.146 1.00 21.58 141 TYR B C 1
ATOM 3227 O O . TYR B 1 160 ? 52.397 -23.710 64.267 1.00 22.41 141 TYR B O 1
ATOM 3236 N N . ALA B 1 161 ? 51.099 -23.153 66.024 1.00 22.11 142 ALA B N 1
ATOM 3237 C CA . ALA B 1 161 ? 50.306 -24.363 65.962 1.00 22.56 142 ALA B CA 1
ATOM 3238 C C . ALA B 1 161 ? 49.534 -24.473 64.640 1.00 22.67 142 ALA B C 1
ATOM 3239 O O . ALA B 1 161 ? 49.570 -25.525 63.998 1.00 23.31 142 ALA B O 1
ATOM 3241 N N . VAL B 1 162 ? 48.876 -23.381 64.256 1.00 22.12 143 VAL B N 1
ATOM 3242 C CA . VAL B 1 162 ? 48.068 -23.365 63.011 1.00 22.55 143 VAL B CA 1
ATOM 3243 C C . VAL B 1 162 ? 48.984 -23.651 61.816 1.00 21.28 143 VAL B C 1
ATOM 3244 O O . VAL B 1 162 ? 48.660 -24.513 60.974 1.00 21.62 143 VAL B O 1
ATOM 3248 N N . ILE B 1 163 ? 50.126 -22.963 61.779 1.00 21.44 144 ILE B N 1
ATOM 3249 C CA . ILE B 1 163 ? 51.076 -23.118 60.696 1.00 21.18 144 ILE B CA 1
ATOM 3250 C C . ILE B 1 163 ? 51.604 -24.539 60.605 1.00 22.13 144 ILE B C 1
ATOM 3251 O O . ILE B 1 163 ? 51.600 -25.120 59.525 1.00 22.33 144 ILE B O 1
ATOM 3256 N N . GLY B 1 164 ? 52.055 -25.088 61.737 1.00 21.81 145 GLY B N 1
ATOM 3257 C CA . GLY B 1 164 ? 52.574 -26.447 61.769 1.00 22.43 145 GLY B CA 1
ATOM 3258 C C . GLY B 1 164 ? 51.580 -27.479 61.284 1.00 22.89 145 GLY B C 1
ATOM 3259 O O . GLY B 1 164 ? 51.928 -28.333 60.459 1.00 24.09 145 GLY B O 1
ATOM 3260 N N . LYS B 1 165 ? 50.336 -27.371 61.760 1.00 23.83 146 LYS B N 1
ATOM 3261 C CA . LYS B 1 165 ? 49.282 -28.335 61.414 1.00 25.19 146 LYS B CA 1
ATOM 3262 C C . LYS B 1 165 ? 48.938 -28.260 59.930 1.00 24.71 146 LYS B C 1
ATOM 3263 O O . LYS B 1 165 ? 48.769 -29.293 59.254 1.00 25.86 146 LYS B O 1
ATOM 3269 N N . ARG B 1 166 ? 48.846 -27.037 59.428 1.00 23.30 147 ARG B N 1
ATOM 3270 C CA . ARG B 1 166 ? 48.562 -26.808 58.020 1.00 22.86 147 ARG B CA 1
ATOM 3271 C C . ARG B 1 166 ? 49.667 -27.377 57.111 1.00 22.88 147 ARG B C 1
ATOM 3272 O O . ARG B 1 166 ? 49.378 -28.048 56.107 1.00 23.10 147 ARG B O 1
ATOM 3280 N N . ALA B 1 167 ? 50.928 -27.116 57.485 1.00 22.24 148 ALA B N 1
ATOM 3281 C CA . ALA B 1 167 ? 52.083 -27.605 56.729 1.00 22.25 148 ALA B CA 1
ATOM 3282 C C . ALA B 1 167 ? 52.085 -29.135 56.616 1.00 23.61 148 ALA B C 1
ATOM 3283 O O . ALA B 1 167 ? 52.311 -29.682 55.539 1.00 24.56 148 ALA B O 1
ATOM 3293 N N . GLU B 1 169 ? 49.741 -31.166 56.270 1.00 27.77 150 GLU B N 1
ATOM 3294 C CA . GLU B 1 169 ? 48.791 -31.608 55.243 1.00 28.10 150 GLU B CA 1
ATOM 3295 C C . GLU B 1 169 ? 48.856 -30.883 53.919 1.00 26.77 150 GLU B C 1
ATOM 3296 O O . GLU B 1 169 ? 48.012 -31.094 53.029 1.00 26.38 150 GLU B O 1
ATOM 3302 N N . ASP B 1 170 ? 49.898 -30.071 53.756 1.00 25.17 151 ASP B N 1
ATOM 3303 C CA . ASP B 1 170 ? 50.068 -29.295 52.567 1.00 24.78 151 ASP B CA 1
ATOM 3304 C C . ASP B 1 170 ? 50.860 -30.175 51.591 1.00 25.93 151 ASP B C 1
ATOM 3305 O O . ASP B 1 170 ? 51.972 -30.591 51.944 1.00 25.08 151 ASP B O 1
ATOM 3310 N N . PRO B 1 171 ? 50.312 -30.439 50.368 1.00 27.35 152 PRO B N 1
ATOM 3311 C CA . PRO B 1 171 ? 51.058 -31.221 49.371 1.00 29.19 152 PRO B CA 1
ATOM 3312 C C . PRO B 1 171 ? 52.431 -30.594 48.985 1.00 29.51 152 PRO B C 1
ATOM 3313 O O . PRO B 1 171 ? 53.305 -31.319 48.469 1.00 30.11 152 PRO B O 1
ATOM 3317 N N . LYS B 1 172 ? 52.607 -29.291 49.236 1.00 28.40 153 LYS B N 1
ATOM 3318 C CA . LYS B 1 172 ? 53.867 -28.575 48.943 1.00 28.80 153 LYS B CA 1
ATOM 3319 C C . LYS B 1 172 ? 54.924 -28.673 50.051 1.00 28.25 153 LYS B C 1
ATOM 3320 O O . LYS B 1 172 ? 56.026 -28.152 49.883 1.00 28.03 153 LYS B O 1
ATOM 3326 N N . LEU B 1 173 ? 54.614 -29.333 51.160 1.00 28.01 154 LEU B N 1
ATOM 3327 C CA . LEU B 1 173 ? 55.610 -29.586 52.200 1.00 28.38 154 LEU B CA 1
ATOM 3328 C C . LEU B 1 173 ? 56.761 -30.422 51.648 1.00 29.43 154 LEU B C 1
ATOM 3329 O O . LEU B 1 173 ? 56.524 -31.525 51.120 1.00 30.71 154 LEU B O 1
ATOM 3334 N N . ASN B 1 174 ? 57.989 -29.913 51.781 1.00 30.04 155 ASN B N 1
ATOM 3335 C CA . ASN B 1 174 ? 59.188 -30.641 51.352 1.00 31.73 155 ASN B CA 1
ATOM 3336 C C . ASN B 1 174 ? 59.540 -31.566 52.518 1.00 34.02 155 ASN B C 1
ATOM 3337 O O . ASN B 1 174 ? 60.145 -31.141 53.507 1.00 33.55 155 ASN B O 1
ATOM 3342 N N . LYS B 1 175 ? 59.127 -32.826 52.381 1.00 36.43 156 LYS B N 1
ATOM 3343 C CA . LYS B 1 175 ? 59.364 -33.848 53.399 1.00 39.60 156 LYS B CA 1
ATOM 3344 C C . LYS B 1 175 ? 60.795 -34.391 53.376 1.00 40.95 156 LYS B C 1
ATOM 3345 O O . LYS B 1 175 ? 61.212 -35.001 54.354 1.00 42.47 156 LYS B O 1
ATOM 3351 N N . GLU B 1 176 ? 61.539 -34.122 52.301 1.00 41.57 157 GLU B N 1
ATOM 3352 C CA . GLU B 1 176 ? 62.930 -34.577 52.145 1.00 43.71 157 GLU B CA 1
ATOM 3353 C C . GLU B 1 176 ? 63.947 -33.631 52.786 1.00 42.77 157 GLU B C 1
ATOM 3354 O O . GLU B 1 176 ? 65.136 -33.947 52.793 1.00 44.78 157 GLU B O 1
ATOM 3360 N N . SER B 1 177 ? 63.486 -32.485 53.296 1.00 40.40 158 SER B N 1
ATOM 3361 C CA . SER B 1 177 ? 64.321 -31.507 53.981 1.00 38.62 158 SER B CA 1
ATOM 3362 C C . SER B 1 177 ? 64.078 -31.616 55.474 1.00 37.84 158 SER B C 1
ATOM 3363 O O . SER B 1 177 ? 62.951 -31.868 55.913 1.00 36.30 158 SER B O 1
ATOM 3366 N N . VAL B 1 178 ? 65.132 -31.382 56.253 1.00 37.70 159 VAL B N 1
ATOM 3367 C CA . VAL B 1 178 ? 65.030 -31.380 57.728 1.00 37.31 159 VAL B CA 1
ATOM 3368 C C . VAL B 1 178 ? 64.073 -30.285 58.246 1.00 35.20 159 VAL B C 1
ATOM 3369 O O . VAL B 1 178 ? 63.564 -30.398 59.357 1.00 35.13 159 VAL B O 1
ATOM 3373 N N . THR B 1 179 ? 63.842 -29.235 57.438 1.00 33.32 160 THR B N 1
ATOM 3374 C CA . THR B 1 179 ? 62.868 -28.173 57.745 1.00 31.69 160 THR B CA 1
ATOM 3375 C C . THR B 1 179 ? 61.455 -28.733 58.007 1.00 31.24 160 THR B C 1
ATOM 3376 O O . THR B 1 179 ? 60.682 -28.092 58.706 1.00 30.52 160 THR B O 1
ATOM 3380 N N . SER B 1 180 ? 61.120 -29.897 57.432 1.00 32.09 161 SER B N 1
ATOM 3381 C CA . SER B 1 180 ? 59.819 -30.558 57.691 1.00 32.75 161 SER B CA 1
ATOM 3382 C C . SER B 1 180 ? 59.586 -30.832 59.180 1.00 33.27 161 SER B C 1
ATOM 3383 O O . SER B 1 180 ? 58.447 -30.720 59.647 1.00 32.75 161 SER B O 1
ATOM 3386 N N . LYS B 1 181 ? 60.665 -31.135 59.917 1.00 33.71 162 LYS B N 1
ATOM 3387 C CA . LYS B 1 181 ? 60.591 -31.384 61.362 1.00 34.42 162 LYS B CA 1
ATOM 3388 C C . LYS B 1 181 ? 60.267 -30.145 62.198 1.00 32.94 162 LYS B C 1
ATOM 3389 O O . LYS B 1 181 ? 59.743 -30.261 63.316 1.00 31.96 162 LYS B O 1
ATOM 3395 N N . TRP B 1 182 ? 60.568 -28.956 61.664 1.00 30.71 163 TRP B N 1
ATOM 3396 C CA . TRP B 1 182 ? 60.196 -27.708 62.294 1.00 28.55 163 TRP B CA 1
ATOM 3397 C C . TRP B 1 182 ? 58.653 -27.624 62.338 1.00 27.37 163 TRP B C 1
ATOM 3398 O O . TRP B 1 182 ? 58.076 -27.386 63.393 1.00 28.00 163 TRP B O 1
ATOM 3409 N N . PHE B 1 183 ? 58.007 -27.872 61.193 1.00 26.84 164 PHE B N 1
ATOM 3410 C CA . PHE B 1 183 ? 56.539 -27.854 61.122 1.00 26.04 164 PHE B CA 1
ATOM 3411 C C . PHE B 1 183 ? 55.925 -28.969 61.989 1.00 27.17 164 PHE B C 1
ATOM 3412 O O . PHE B 1 183 ? 54.981 -28.712 62.738 1.00 27.35 164 PHE B O 1
ATOM 3420 N N . GLN B 1 184 ? 56.504 -30.172 61.918 1.00 28.47 165 GLN B N 1
ATOM 3421 C CA . GLN B 1 184 ? 56.036 -31.318 62.737 1.00 30.19 165 GLN B CA 1
ATOM 3422 C C . GLN B 1 184 ? 56.063 -30.966 64.217 1.00 29.82 165 GLN B C 1
ATOM 3423 O O . GLN B 1 184 ? 55.094 -31.224 64.926 1.00 30.17 165 GLN B O 1
ATOM 3429 N N . PHE B 1 185 ? 57.162 -30.355 64.671 1.00 29.31 166 PHE B N 1
ATOM 3430 C CA . PHE B 1 185 ? 57.276 -29.885 66.065 1.00 28.72 166 PHE B CA 1
ATOM 3431 C C . PHE B 1 185 ? 56.111 -28.957 66.488 1.00 28.64 166 PHE B C 1
ATOM 3432 O O . PHE B 1 185 ? 55.421 -29.205 67.482 1.00 29.61 166 PHE B O 1
ATOM 3440 N N . TYR B 1 186 ? 55.892 -27.887 65.744 1.00 26.31 167 TYR B N 1
ATOM 3441 C CA . TYR B 1 186 ? 54.828 -26.918 66.083 1.00 25.94 167 TYR B CA 1
ATOM 3442 C C . TYR B 1 186 ? 53.378 -27.426 65.901 1.00 25.94 167 TYR B C 1
ATOM 3443 O O . TYR B 1 186 ? 52.454 -26.870 66.502 1.00 25.55 167 TYR B O 1
ATOM 3452 N N . SER B 1 187 ? 53.221 -28.466 65.098 1.00 27.26 168 SER B N 1
ATOM 3453 C CA . SER B 1 187 ? 51.919 -29.095 64.838 1.00 28.26 168 SER B CA 1
ATOM 3454 C C . SER B 1 187 ? 51.331 -29.748 66.110 1.00 30.88 168 SER B C 1
ATOM 3455 O O . SER B 1 187 ? 50.102 -29.883 66.218 1.00 31.41 168 SER B O 1
ATOM 3458 N N . THR B 1 188 ? 52.208 -30.150 67.035 1.00 31.89 169 THR B N 1
ATOM 3459 C CA . THR B 1 188 ? 51.776 -30.810 68.290 1.00 34.75 169 THR B CA 1
ATOM 3460 C C . THR B 1 188 ? 52.232 -30.127 69.586 1.00 34.99 169 THR B C 1
ATOM 3461 O O . THR B 1 188 ? 51.457 -30.104 70.569 1.00 35.78 169 THR B O 1
ATOM 3465 N N . GLU B 1 189 ? 53.436 -29.542 69.604 1.00 33.86 170 GLU B N 1
ATOM 3466 C CA . GLU B 1 189 ? 54.006 -29.045 70.879 1.00 34.29 170 GLU B CA 1
ATOM 3467 C C . GLU B 1 189 ? 53.458 -27.761 71.475 1.00 32.79 170 GLU B C 1
ATOM 3468 O O . GLU B 1 189 ? 53.790 -27.440 72.621 1.00 33.03 170 GLU B O 1
ATOM 3482 N N . ASP B 1 191 ? 49.905 -27.072 71.557 1.00 31.84 172 ASP B N 1
ATOM 3483 C CA . ASP B 1 191 ? 48.473 -27.268 71.914 1.00 32.98 172 ASP B CA 1
ATOM 3484 C C . ASP B 1 191 ? 48.162 -27.114 73.401 1.00 34.04 172 ASP B C 1
ATOM 3485 O O . ASP B 1 191 ? 47.196 -26.432 73.763 1.00 33.18 172 ASP B O 1
ATOM 3490 N N . GLU B 1 192 ? 49.009 -27.690 74.248 1.00 35.61 173 GLU B N 1
ATOM 3491 C CA . GLU B 1 192 ? 48.821 -27.590 75.713 1.00 36.60 173 GLU B CA 1
ATOM 3492 C C . GLU B 1 192 ? 48.845 -26.125 76.176 1.00 35.27 173 GLU B C 1
ATOM 3493 O O . GLU B 1 192 ? 47.960 -25.683 76.905 1.00 36.71 173 GLU B O 1
ATOM 3495 N N . LEU B 1 193 ? 49.807 -25.336 75.685 1.00 33.76 174 LEU B N 1
ATOM 3496 C CA . LEU B 1 193 ? 49.904 -23.923 76.030 1.00 31.82 174 LEU B CA 1
ATOM 3497 C C . LEU B 1 193 ? 48.725 -23.123 75.436 1.00 30.94 174 LEU B C 1
ATOM 3498 O O . LEU B 1 193 ? 48.186 -22.252 76.096 1.00 30.88 174 LEU B O 1
ATOM 3503 N N . VAL B 1 194 ? 48.326 -23.417 74.190 1.00 29.98 175 VAL B N 1
ATOM 3504 C CA . VAL B 1 194 ? 47.178 -22.730 73.577 1.00 29.33 175 VAL B CA 1
ATOM 3505 C C . VAL B 1 194 ? 45.900 -22.958 74.454 1.00 30.37 175 VAL B C 1
ATOM 3506 O O . VAL B 1 194 ? 45.167 -21.995 74.748 1.00 30.36 175 VAL B O 1
ATOM 3510 N N . ASP B 1 195 ? 45.697 -24.192 74.907 1.00 32.70 176 ASP B N 1
ATOM 3511 C CA A ASP B 1 195 ? 44.523 -24.530 75.733 0.50 34.37 176 ASP B CA 1
ATOM 3512 C CA B ASP B 1 195 ? 44.528 -24.557 75.761 0.50 34.56 176 ASP B CA 1
ATOM 3513 C C . ASP B 1 195 ? 44.513 -23.747 77.063 1.00 34.94 176 ASP B C 1
ATOM 3514 O O . ASP B 1 195 ? 43.460 -23.217 77.463 1.00 34.49 176 ASP B O 1
ATOM 3523 N N . VAL B 1 196 ? 45.685 -23.627 77.699 1.00 34.82 177 VAL B N 1
ATOM 3524 C CA . VAL B 1 196 ? 45.816 -22.880 78.960 1.00 34.68 177 VAL B CA 1
ATOM 3525 C C . VAL B 1 196 ? 45.540 -21.414 78.752 1.00 33.69 177 VAL B C 1
ATOM 3526 O O . VAL B 1 196 ? 44.768 -20.822 79.503 1.00 34.48 177 VAL B O 1
ATOM 3530 N N . PHE B 1 197 ? 46.160 -20.798 77.727 1.00 30.85 178 PHE B N 1
ATOM 3531 C CA . PHE B 1 197 ? 45.868 -19.411 77.461 1.00 30.79 178 PHE B CA 1
ATOM 3532 C C . PHE B 1 197 ? 44.381 -19.153 77.159 1.00 31.57 178 PHE B C 1
ATOM 3533 O O . PHE B 1 197 ? 43.848 -18.125 77.586 1.00 31.08 178 PHE B O 1
ATOM 3541 N N . ASP B 1 198 ? 43.729 -20.062 76.417 1.00 32.82 179 ASP B N 1
ATOM 3542 C CA . ASP B 1 198 ? 42.291 -19.896 76.133 1.00 34.26 179 ASP B CA 1
ATOM 3543 C C . ASP B 1 198 ? 41.477 -19.934 77.438 1.00 34.96 179 ASP B C 1
ATOM 3544 O O . ASP B 1 198 ? 40.645 -19.050 77.652 1.00 36.23 179 ASP B O 1
ATOM 3549 N N . GLN B 1 199 ? 41.765 -20.908 78.303 1.00 35.36 180 GLN B N 1
ATOM 3550 C CA . GLN B 1 199 ? 41.078 -21.035 79.624 1.00 37.24 180 GLN B CA 1
ATOM 3551 C C . GLN B 1 199 ? 41.276 -19.781 80.492 1.00 36.91 180 GLN B C 1
ATOM 3552 O O . GLN B 1 199 ? 40.359 -19.356 81.177 1.00 36.45 180 GLN B O 1
ATOM 3558 N N . LEU B 1 200 ? 42.477 -19.207 80.448 1.00 34.93 181 LEU B N 1
ATOM 3559 C CA . LEU B 1 200 ? 42.780 -17.989 81.222 1.00 34.35 181 LEU B CA 1
ATOM 3560 C C . LEU B 1 200 ? 42.039 -16.787 80.637 1.00 34.34 181 LEU B C 1
ATOM 3561 O O . LEU B 1 200 ? 41.404 -16.052 81.363 1.00 34.73 181 LEU B O 1
ATOM 3574 N N . ASP B 1 202 ? 39.297 -16.757 78.869 1.00 35.86 183 ASP B N 1
ATOM 3575 C CA . ASP B 1 202 ? 37.877 -16.980 79.136 1.00 36.37 183 ASP B CA 1
ATOM 3576 C C . ASP B 1 202 ? 37.502 -16.665 80.592 1.00 37.41 183 ASP B C 1
ATOM 3577 O O . ASP B 1 202 ? 36.496 -15.975 80.818 1.00 37.84 183 ASP B O 1
ATOM 3582 N N . ARG B 1 203 ? 38.346 -17.113 81.532 1.00 36.41 184 ARG B N 1
ATOM 3583 C CA A ARG B 1 203 ? 38.127 -16.932 82.964 0.60 37.34 184 ARG B CA 1
ATOM 3584 C CA B ARG B 1 203 ? 38.074 -16.918 82.960 0.40 37.81 184 ARG B CA 1
ATOM 3585 C C . ARG B 1 203 ? 38.397 -15.501 83.430 1.00 36.68 184 ARG B C 1
ATOM 3586 O O . ARG B 1 203 ? 37.599 -14.901 84.137 1.00 36.24 184 ARG B O 1
ATOM 3601 N N . LEU B 1 204 ? 39.552 -14.963 83.037 1.00 35.48 185 LEU B N 1
ATOM 3602 C CA . LEU B 1 204 ? 39.931 -13.593 83.471 1.00 35.37 185 LEU B CA 1
ATOM 3603 C C . LEU B 1 204 ? 39.057 -12.480 82.885 1.00 36.62 185 LEU B C 1
ATOM 3604 O O . LEU B 1 204 ? 39.066 -11.365 83.428 1.00 37.13 185 LEU B O 1
ATOM 3609 N N . THR B 1 205 ? 38.326 -12.750 81.797 1.00 36.98 186 THR B N 1
ATOM 3610 C CA . THR B 1 205 ? 37.457 -11.749 81.165 1.00 37.98 186 THR B CA 1
ATOM 3611 C C . THR B 1 205 ? 35.959 -11.859 81.485 1.00 41.19 186 THR B C 1
ATOM 3612 O O . THR B 1 205 ? 35.171 -11.080 80.933 1.00 41.99 186 THR B O 1
ATOM 3616 N N . LYS B 1 206 ? 35.561 -12.777 82.377 1.00 45.13 187 LYS B N 1
ATOM 3617 C CA . LYS B 1 206 ? 34.126 -12.981 82.746 1.00 48.56 187 LYS B CA 1
ATOM 3618 C C . LYS B 1 206 ? 33.401 -11.720 83.236 1.00 49.34 187 LYS B C 1
ATOM 3619 O O . LYS B 1 206 ? 32.218 -11.506 82.929 1.00 51.94 187 LYS B O 1
ATOM 3625 N N . HIS B 1 207 ? 34.102 -10.928 84.036 1.00 48.57 188 HIS B N 1
ATOM 3626 C CA . HIS B 1 207 ? 33.568 -9.698 84.622 1.00 48.94 188 HIS B CA 1
ATOM 3627 C C . HIS B 1 207 ? 34.087 -8.418 83.954 1.00 46.97 188 HIS B C 1
ATOM 3628 O O . HIS B 1 207 ? 33.935 -7.336 84.521 1.00 47.16 188 HIS B O 1
ATOM 3635 N N . CYS B 1 208 ? 34.693 -8.533 82.761 1.00 44.77 189 CYS B N 1
ATOM 3636 C CA . CYS B 1 208 ? 35.167 -7.370 82.022 1.00 43.12 189 CYS B CA 1
ATOM 3637 C C . CYS B 1 208 ? 34.042 -6.681 81.266 1.00 43.96 189 CYS B C 1
ATOM 3638 O O . CYS B 1 208 ? 33.114 -7.331 80.765 1.00 45.17 189 CYS B O 1
ATOM 3641 N N . SER B 1 209 ? 34.170 -5.366 81.120 1.00 43.60 190 SER B N 1
ATOM 3642 C CA . SER B 1 209 ? 33.228 -4.579 80.318 1.00 44.48 190 SER B CA 1
ATOM 3643 C C . SER B 1 209 ? 33.439 -4.833 78.822 1.00 43.87 190 SER B C 1
ATOM 3644 O O . SER B 1 209 ? 34.480 -5.380 78.402 1.00 41.22 190 SER B O 1
ATOM 3647 N N . GLU B 1 210 ? 32.471 -4.409 78.009 1.00 45.03 191 GLU B N 1
ATOM 3648 C CA . GLU B 1 210 ? 32.601 -4.527 76.540 1.00 44.92 191 GLU B CA 1
ATOM 3649 C C . GLU B 1 210 ? 33.814 -3.737 75.991 1.00 41.92 191 GLU B C 1
ATOM 3650 O O . GLU B 1 210 ? 34.487 -4.212 75.076 1.00 40.50 191 GLU B O 1
ATOM 3656 N N . THR B 1 211 ? 34.109 -2.562 76.557 1.00 41.00 192 THR B N 1
ATOM 3657 C CA . THR B 1 211 ? 35.274 -1.756 76.121 1.00 39.33 192 THR B CA 1
ATOM 3658 C C . THR B 1 211 ? 36.599 -2.466 76.447 1.00 36.62 192 THR B C 1
ATOM 3659 O O . THR B 1 211 ? 37.531 -2.458 75.624 1.00 34.25 192 THR B O 1
ATOM 3663 N N . GLU B 1 212 ? 36.672 -3.090 77.628 1.00 35.02 193 GLU B N 1
ATOM 3664 C CA . GLU B 1 212 ? 37.845 -3.897 78.005 1.00 33.05 193 GLU B CA 1
ATOM 3665 C C . GLU B 1 212 ? 38.025 -5.093 77.089 1.00 31.06 193 GLU B C 1
ATOM 3666 O O . GLU B 1 212 ? 39.121 -5.338 76.614 1.00 28.21 193 GLU B O 1
ATOM 3672 N N . LYS B 1 213 ? 36.947 -5.837 76.844 1.00 31.30 194 LYS B N 1
ATOM 3673 C CA . LYS B 1 213 ? 37.023 -7.006 75.961 1.00 31.09 194 LYS B CA 1
ATOM 3674 C C . LYS B 1 213 ? 37.474 -6.594 74.534 1.00 29.95 194 LYS B C 1
ATOM 3675 O O . LYS B 1 213 ? 38.252 -7.303 73.902 1.00 29.16 194 LYS B O 1
ATOM 3681 N N . LYS B 1 214 ? 37.044 -5.424 74.068 1.00 31.32 195 LYS B N 1
ATOM 3682 C CA . LYS B 1 214 ? 37.450 -4.912 72.750 1.00 31.59 195 LYS B CA 1
ATOM 3683 C C . LYS B 1 214 ? 38.967 -4.675 72.710 1.00 29.81 195 LYS B C 1
ATOM 3684 O O . LYS B 1 214 ? 39.646 -5.061 71.761 1.00 29.03 195 LYS B O 1
ATOM 3690 N N . GLU B 1 215 ? 39.479 -4.036 73.757 1.00 28.88 196 GLU B N 1
ATOM 3691 C CA . GLU B 1 215 ? 40.909 -3.785 73.890 1.00 27.74 196 GLU B CA 1
ATOM 3692 C C . GLU B 1 215 ? 41.748 -5.081 73.968 1.00 26.06 196 GLU B C 1
ATOM 3693 O O . GLU B 1 215 ? 42.818 -5.171 73.369 1.00 24.58 196 GLU B O 1
ATOM 3699 N N . ILE B 1 216 ? 41.251 -6.067 74.715 1.00 26.19 197 ILE B N 1
ATOM 3700 C CA . ILE B 1 216 ? 41.921 -7.367 74.863 1.00 25.56 197 ILE B CA 1
ATOM 3701 C C . ILE B 1 216 ? 41.933 -8.096 73.508 1.00 24.92 197 ILE B C 1
ATOM 3702 O O . ILE B 1 216 ? 42.952 -8.636 73.108 1.00 24.63 197 ILE B O 1
ATOM 3707 N N . LYS B 1 217 ? 40.798 -8.080 72.807 1.00 25.90 198 LYS B N 1
ATOM 3708 C CA . LYS B 1 217 ? 40.688 -8.661 71.450 1.00 26.30 198 LYS B CA 1
ATOM 3709 C C . LYS B 1 217 ? 41.682 -8.002 70.492 1.00 24.02 198 LYS B C 1
ATOM 3710 O O . LYS B 1 217 ? 42.393 -8.697 69.733 1.00 24.04 198 LYS B O 1
ATOM 3716 N N . GLU B 1 218 ? 41.723 -6.664 70.518 1.00 24.79 199 GLU B N 1
ATOM 3717 C CA . GLU B 1 218 ? 42.666 -5.906 69.701 1.00 25.03 199 GLU B CA 1
ATOM 3718 C C . GLU B 1 218 ? 44.120 -6.294 70.014 1.00 22.20 199 GLU B C 1
ATOM 3719 O O . GLU B 1 218 ? 44.927 -6.394 69.093 1.00 21.05 199 GLU B O 1
ATOM 3725 N N . ASN B 1 219 ? 44.446 -6.517 71.292 1.00 20.36 200 ASN B N 1
ATOM 3726 C CA . ASN B 1 219 ? 45.777 -6.938 71.676 1.00 20.61 200 ASN B CA 1
ATOM 3727 C C . ASN B 1 219 ? 46.177 -8.232 71.002 1.00 19.95 200 ASN B C 1
ATOM 3728 O O . ASN B 1 219 ? 47.318 -8.355 70.542 1.00 19.16 200 ASN B O 1
ATOM 3733 N N . PHE B 1 220 ? 45.219 -9.169 70.945 1.00 19.98 201 PHE B N 1
ATOM 3734 C CA . PHE B 1 220 ? 45.431 -10.470 70.305 1.00 19.99 201 PHE B CA 1
ATOM 3735 C C . PHE B 1 220 ? 45.607 -10.311 68.795 1.00 18.84 201 PHE B C 1
ATOM 3736 O O . PHE B 1 220 ? 46.537 -10.904 68.219 1.00 20.00 201 PHE B O 1
ATOM 3744 N N . LEU B 1 221 ? 44.743 -9.535 68.149 1.00 19.48 202 LEU B N 1
ATOM 3745 C CA . LEU B 1 221 ? 44.850 -9.333 66.706 1.00 20.17 202 LEU B CA 1
ATOM 3746 C C . LEU B 1 221 ? 46.153 -8.618 66.354 1.00 20.34 202 LEU B C 1
ATOM 3747 O O . LEU B 1 221 ? 46.860 -9.043 65.386 1.00 21.57 202 LEU B O 1
ATOM 3752 N N . GLN B 1 222 ? 46.502 -7.586 67.131 1.00 20.77 203 GLN B N 1
ATOM 3753 C CA . GLN B 1 222 ? 47.782 -6.877 66.900 1.00 19.62 203 GLN B CA 1
ATOM 3754 C C . GLN B 1 222 ? 48.989 -7.801 67.039 1.00 19.24 203 GLN B C 1
ATOM 3755 O O . GLN B 1 222 ? 49.892 -7.741 66.213 1.00 19.18 203 GLN B O 1
ATOM 3761 N N . SER B 1 223 ? 48.998 -8.652 68.058 1.00 19.23 204 SER B N 1
ATOM 3762 C CA . SER B 1 223 ? 50.078 -9.628 68.236 1.00 20.23 204 SER B CA 1
ATOM 3763 C C . SER B 1 223 ? 50.138 -10.660 67.136 1.00 20.45 204 SER B C 1
ATOM 3764 O O . SER B 1 223 ? 51.241 -11.109 66.803 1.00 21.18 204 SER B O 1
ATOM 3767 N N . THR B 1 224 ? 48.988 -11.021 66.562 1.00 21.18 205 THR B N 1
ATOM 3768 C CA . THR B 1 224 ? 48.996 -11.920 65.379 1.00 21.08 205 THR B CA 1
ATOM 3769 C C . THR B 1 224 ? 49.705 -11.170 64.202 1.00 20.78 205 THR B C 1
ATOM 3770 O O . THR B 1 224 ? 50.525 -11.743 63.490 1.00 21.37 205 THR B O 1
ATOM 3774 N N . ILE B 1 225 ? 49.386 -9.881 64.020 1.00 21.20 206 ILE B N 1
ATOM 3775 C CA . ILE B 1 225 ? 50.076 -9.026 63.013 1.00 21.95 206 ILE B CA 1
ATOM 3776 C C . ILE B 1 225 ? 51.573 -8.930 63.337 1.00 21.76 206 ILE B C 1
ATOM 3777 O O . ILE B 1 225 ? 52.394 -8.995 62.415 1.00 21.10 206 ILE B O 1
ATOM 3782 N N . HIS B 1 226 ? 51.916 -8.788 64.626 1.00 22.01 207 HIS B N 1
ATOM 3783 C CA . HIS B 1 226 ? 53.332 -8.727 65.057 1.00 22.11 207 HIS B CA 1
ATOM 3784 C C . HIS B 1 226 ? 54.097 -10.012 64.700 1.00 22.33 207 HIS B C 1
ATOM 3785 O O . HIS B 1 226 ? 55.260 -9.975 64.303 1.00 20.56 207 HIS B O 1
ATOM 3792 N N . GLU B 1 227 ? 53.396 -11.150 64.775 1.00 21.33 208 GLU B N 1
ATOM 3793 C CA . GLU B 1 227 ? 53.963 -12.426 64.371 1.00 22.69 208 GLU B CA 1
ATOM 3794 C C . GLU B 1 227 ? 54.263 -12.463 62.892 1.00 21.89 208 GLU B C 1
ATOM 3795 O O . GLU B 1 227 ? 55.306 -12.998 62.500 1.00 22.87 208 GLU B O 1
ATOM 3801 N N . ARG B 1 228 ? 53.337 -11.965 62.084 1.00 22.33 209 ARG B N 1
ATOM 3802 C CA . ARG B 1 228 ? 53.538 -11.831 60.641 1.00 22.75 209 ARG B CA 1
ATOM 3803 C C . ARG B 1 228 ? 54.786 -10.998 60.373 1.00 24.58 209 ARG B C 1
ATOM 3804 O O . ARG B 1 228 ? 55.681 -11.393 59.577 1.00 23.94 209 ARG B O 1
ATOM 3812 N N . HIS B 1 229 ? 54.836 -9.844 61.044 1.00 24.94 210 HIS B N 1
ATOM 3813 C CA . HIS B 1 229 ? 55.972 -8.931 60.879 1.00 26.21 210 HIS B CA 1
ATOM 3814 C C . HIS B 1 229 ? 57.286 -9.472 61.392 1.00 27.28 210 HIS B C 1
ATOM 3815 O O . HIS B 1 229 ? 58.352 -9.088 60.832 1.00 27.89 210 HIS B O 1
ATOM 3822 N N . PHE B 1 230 ? 57.236 -10.341 62.395 1.00 26.43 211 PHE B N 1
ATOM 3823 C CA . PHE B 1 230 ? 58.413 -10.958 62.969 1.00 27.56 211 PHE B CA 1
ATOM 3824 C C . PHE B 1 230 ? 59.058 -11.936 61.978 1.00 27.29 211 PHE B C 1
ATOM 3825 O O . PHE B 1 230 ? 60.273 -11.886 61.727 1.00 27.52 211 PHE B O 1
ATOM 3833 N N . PHE B 1 231 ? 58.263 -12.861 61.438 1.00 25.79 212 PHE B N 1
ATOM 3834 C CA . PHE B 1 231 ? 58.834 -13.720 60.386 1.00 24.54 212 PHE B CA 1
ATOM 3835 C C . PHE B 1 231 ? 59.394 -12.890 59.215 1.00 24.53 212 PHE B C 1
ATOM 3836 O O . PHE B 1 231 ? 60.487 -13.199 58.688 1.00 25.19 212 PHE B O 1
ATOM 3844 N N . ASN B 1 232 ? 58.648 -11.881 58.780 1.00 23.56 213 ASN B N 1
ATOM 3845 C CA . ASN B 1 232 ? 59.058 -11.074 57.631 1.00 24.58 213 ASN B CA 1
ATOM 3846 C C . ASN B 1 232 ? 60.292 -10.218 57.902 1.00 24.43 213 ASN B C 1
ATOM 3847 O O . ASN B 1 232 ? 61.122 -10.034 57.015 1.00 23.80 213 ASN B O 1
ATOM 3860 N N . ALA B 1 234 ? 62.833 -11.068 59.716 1.00 24.49 215 ALA B N 1
ATOM 3861 C CA . ALA B 1 234 ? 63.933 -11.990 59.431 1.00 24.28 215 ALA B CA 1
ATOM 3862 C C . ALA B 1 234 ? 64.097 -12.183 57.915 1.00 24.25 215 ALA B C 1
ATOM 3863 O O . ALA B 1 234 ? 65.207 -12.198 57.413 1.00 24.90 215 ALA B O 1
ATOM 3865 N N . TYR B 1 235 ? 62.973 -12.323 57.214 1.00 22.95 216 TYR B N 1
ATOM 3866 C CA . TYR B 1 235 ? 62.997 -12.553 55.767 1.00 23.87 216 TYR B CA 1
ATOM 3867 C C . TYR B 1 235 ? 63.648 -11.437 54.969 1.00 25.33 216 TYR B C 1
ATOM 3868 O O . TYR B 1 235 ? 64.383 -11.713 53.989 1.00 25.71 216 TYR B O 1
ATOM 3877 N N . ILE B 1 236 ? 63.366 -10.194 55.362 1.00 25.26 217 ILE B N 1
ATOM 3878 C CA . ILE B 1 236 ? 63.884 -9.009 54.622 1.00 26.08 217 ILE B CA 1
ATOM 3879 C C . ILE B 1 236 ? 65.089 -8.311 55.271 1.00 27.19 217 ILE B C 1
ATOM 3880 O O . ILE B 1 236 ? 65.572 -7.310 54.724 1.00 27.21 217 ILE B O 1
ATOM 3885 N N . ASN B 1 237 ? 65.595 -8.865 56.364 1.00 26.17 218 ASN B N 1
ATOM 3886 C CA . ASN B 1 237 ? 66.678 -8.274 57.162 1.00 27.15 218 ASN B CA 1
ATOM 3887 C C . ASN B 1 237 ? 66.377 -6.823 57.563 1.00 26.83 218 ASN B C 1
ATOM 3888 O O . ASN B 1 237 ? 67.194 -5.893 57.377 1.00 26.97 218 ASN B O 1
ATOM 3893 N N . GLU B 1 238 ? 65.197 -6.670 58.156 1.00 24.32 219 GLU B N 1
ATOM 3894 C CA . GLU B 1 238 ? 64.725 -5.369 58.628 1.00 26.01 219 GLU B CA 1
ATOM 3895 C C . GLU B 1 238 ? 65.688 -4.870 59.689 1.00 25.84 219 GLU B C 1
ATOM 3896 O O . GLU B 1 238 ? 66.083 -5.633 60.578 1.00 25.47 219 GLU B O 1
ATOM 3902 N N . LYS B 1 239 ? 66.100 -3.612 59.554 1.00 26.21 220 LYS B N 1
ATOM 3903 C CA . LYS B 1 239 ? 66.974 -2.971 60.524 1.00 27.53 220 LYS B CA 1
ATOM 3904 C C . LYS B 1 239 ? 66.509 -1.539 60.803 1.00 26.86 220 LYS B C 1
ATOM 3905 O O . LYS B 1 239 ? 65.814 -0.921 59.994 1.00 26.67 220 LYS B O 1
ATOM 3908 N N . TRP B 1 240 ? 66.953 -1.007 61.927 1.00 27.29 221 TRP B N 1
ATOM 3909 C CA . TRP B 1 240 ? 66.753 0.392 62.233 1.00 27.87 221 TRP B CA 1
ATOM 3910 C C . TRP B 1 240 ? 67.729 1.119 61.357 1.00 30.90 221 TRP B C 1
ATOM 3911 O O . TRP B 1 240 ? 68.949 0.839 61.417 1.00 31.31 221 TRP B O 1
ATOM 3922 N N . GLU B 1 241 ? 67.200 2.027 60.542 1.00 32.24 222 GLU B N 1
ATOM 3923 C CA . GLU B 1 241 ? 68.005 2.790 59.595 1.00 34.46 222 GLU B CA 1
ATOM 3924 C C . GLU B 1 241 ? 68.181 4.185 60.141 1.00 35.55 222 GLU B C 1
ATOM 3925 O O . GLU B 1 241 ? 67.416 5.077 59.857 1.00 35.62 222 GLU B O 1
ATOM 3931 N N . TYR B 1 242 ? 69.217 4.333 60.943 1.00 36.54 223 TYR B N 1
ATOM 3932 C CA . TYR B 1 242 ? 69.516 5.585 61.609 1.00 39.05 223 TYR B CA 1
ATOM 3933 C C . TYR B 1 242 ? 70.215 6.625 60.745 1.00 42.30 223 TYR B C 1
ATOM 3934 O O . TYR B 1 242 ? 70.196 7.809 61.095 1.00 43.09 223 TYR B O 1
ATOM 3943 N N . GLY B 1 243 ? 70.828 6.221 59.633 1.00 45.29 224 GLY B N 1
ATOM 3944 C CA . GLY B 1 243 ? 71.498 7.163 58.734 1.00 48.98 224 GLY B CA 1
ATOM 3945 C C . GLY B 1 243 ? 70.573 7.933 57.801 1.00 51.09 224 GLY B C 1
ATOM 3946 O O . GLY B 1 243 ? 71.027 8.823 57.093 1.00 52.44 224 GLY B O 1
ATOM 3947 N N . GLY B 1 244 ? 69.275 7.595 57.800 1.00 52.34 225 GLY B N 1
ATOM 3948 C CA . GLY B 1 244 ? 68.317 8.233 56.916 1.00 54.96 225 GLY B CA 1
ATOM 3949 C C . GLY B 1 244 ? 68.502 7.731 55.490 1.00 57.52 225 GLY B C 1
ATOM 3950 O O . GLY B 1 244 ? 68.746 6.535 55.297 1.00 58.34 225 GLY B O 1
ATOM 3951 N N . ASN B 1 245 ? 68.363 8.637 54.510 1.00 61.02 226 ASN B N 1
ATOM 3952 C CA . ASN B 1 245 ? 68.494 8.356 53.062 1.00 63.09 226 ASN B CA 1
ATOM 3953 C C . ASN B 1 245 ? 69.286 9.479 52.388 1.00 65.80 226 ASN B C 1
ATOM 3954 O O . ASN B 1 245 ? 69.476 9.485 51.161 1.00 67.60 226 ASN B O 1
ATOM 3967 N N . THR C 1 21 ? 26.564 6.154 101.528 1.00 32.75 2 THR C N 1
ATOM 3968 C CA . THR C 1 21 ? 27.507 6.026 100.408 1.00 30.08 2 THR C CA 1
ATOM 3969 C C . THR C 1 21 ? 28.775 5.302 100.897 1.00 27.12 2 THR C C 1
ATOM 3970 O O . THR C 1 21 ? 29.042 5.246 102.103 1.00 26.13 2 THR C O 1
ATOM 3974 N N . PHE C 1 22 ? 29.542 4.791 99.949 1.00 25.00 3 PHE C N 1
ATOM 3975 C CA . PHE C 1 22 ? 30.796 4.105 100.250 1.00 23.64 3 PHE C CA 1
ATOM 3976 C C . PHE C 1 22 ? 31.733 4.996 101.040 1.00 22.29 3 PHE C C 1
ATOM 3977 O O . PHE C 1 22 ? 32.265 4.584 102.072 1.00 21.85 3 PHE C O 1
ATOM 3985 N N . SER C 1 23 ? 31.941 6.217 100.563 1.00 21.23 4 SER C N 1
ATOM 3986 C CA . SER C 1 23 ? 32.852 7.144 101.247 1.00 20.70 4 SER C CA 1
ATOM 3987 C C . SER C 1 23 ? 32.386 7.504 102.640 1.00 20.29 4 SER C C 1
ATOM 3988 O O . SER C 1 23 ? 33.222 7.596 103.535 1.00 19.13 4 SER C O 1
ATOM 3991 N N . LYS C 1 24 ? 31.084 7.700 102.839 1.00 20.98 5 LYS C N 1
ATOM 3992 C CA A LYS C 1 24 ? 30.551 8.015 104.180 0.50 21.11 5 LYS C CA 1
ATOM 3993 C CA B LYS C 1 24 ? 30.570 8.027 104.183 0.50 21.33 5 LYS C CA 1
ATOM 3994 C C . LYS C 1 24 ? 30.772 6.829 105.127 1.00 20.62 5 LYS C C 1
ATOM 3995 O O . LYS C 1 24 ? 31.051 7.009 106.323 1.00 21.14 5 LYS C O 1
ATOM 4006 N N . GLU C 1 25 ? 30.638 5.615 104.598 1.00 20.98 6 GLU C N 1
ATOM 4007 C CA . GLU C 1 25 ? 30.875 4.376 105.374 1.00 22.18 6 GLU C CA 1
ATOM 4008 C C . GLU C 1 25 ? 32.333 4.349 105.867 1.00 20.55 6 GLU C C 1
ATOM 4009 O O . GLU C 1 25 ? 32.606 4.005 107.027 1.00 19.41 6 GLU C O 1
ATOM 4015 N N . LEU C 1 26 ? 33.261 4.674 104.971 1.00 19.27 7 LEU C N 1
ATOM 4016 C CA . LEU C 1 26 ? 34.676 4.732 105.336 1.00 18.81 7 LEU C CA 1
ATOM 4017 C C . LEU C 1 26 ? 34.939 5.757 106.457 1.00 18.44 7 LEU C C 1
ATOM 4018 O O . LEU C 1 26 ? 35.619 5.483 107.471 1.00 18.46 7 LEU C O 1
ATOM 4023 N N . ARG C 1 27 ? 34.368 6.950 106.285 1.00 17.46 8 ARG C N 1
ATOM 4024 C CA . ARG C 1 27 ? 34.576 8.009 107.246 1.00 17.25 8 ARG C CA 1
ATOM 4025 C C . ARG C 1 27 ? 33.992 7.664 108.608 1.00 17.97 8 ARG C C 1
ATOM 4026 O O . ARG C 1 27 ? 34.652 7.892 109.622 1.00 18.35 8 ARG C O 1
ATOM 4034 N N . GLU C 1 28 ? 32.770 7.131 108.633 1.00 19.92 9 GLU C N 1
ATOM 4035 C CA . GLU C 1 28 ? 32.146 6.686 109.881 1.00 21.45 9 GLU C CA 1
ATOM 4036 C C . GLU C 1 28 ? 33.000 5.608 110.554 1.00 21.00 9 GLU C C 1
ATOM 4037 O O . GLU C 1 28 ? 33.242 5.679 111.747 1.00 20.40 9 GLU C O 1
ATOM 4043 N N . ALA C 1 29 ? 33.510 4.657 109.779 1.00 20.49 10 ALA C N 1
ATOM 4044 C CA . ALA C 1 29 ? 34.345 3.590 110.336 1.00 20.08 10 ALA C CA 1
ATOM 4045 C C . ALA C 1 29 ? 35.640 4.136 110.941 1.00 20.31 10 ALA C C 1
ATOM 4046 O O . ALA C 1 29 ? 36.163 3.524 111.862 1.00 21.86 10 ALA C O 1
ATOM 4048 N N . SER C 1 30 ? 36.146 5.256 110.433 1.00 19.61 11 SER C N 1
ATOM 4049 C CA . SER C 1 30 ? 37.388 5.835 110.898 1.00 19.31 11 SER C CA 1
ATOM 4050 C C . SER C 1 30 ? 37.260 6.610 112.222 1.00 19.55 11 SER C C 1
ATOM 4051 O O . SER C 1 30 ? 38.280 6.935 112.853 1.00 19.98 11 SER C O 1
ATOM 4054 N N . ARG C 1 31 ? 36.035 6.919 112.630 1.00 19.97 12 ARG C N 1
ATOM 4055 C CA . ARG C 1 31 ? 35.840 7.784 113.788 1.00 20.23 12 ARG C CA 1
ATOM 4056 C C . ARG C 1 31 ? 36.469 7.308 115.102 1.00 20.28 12 ARG C C 1
ATOM 4057 O O . ARG C 1 31 ? 37.027 8.134 115.794 1.00 21.08 12 ARG C O 1
ATOM 4065 N N . PRO C 1 32 ? 36.373 6.005 115.445 1.00 21.03 13 PRO C N 1
ATOM 4066 C CA . PRO C 1 32 ? 37.038 5.545 116.674 1.00 21.01 13 PRO C CA 1
ATOM 4067 C C . PRO C 1 32 ? 38.556 5.773 116.700 1.00 20.47 13 PRO C C 1
ATOM 4068 O O . PRO C 1 32 ? 39.117 6.028 117.779 1.00 20.50 13 PRO C O 1
ATOM 4072 N N . ILE C 1 33 ? 39.199 5.710 115.527 1.00 19.16 14 ILE C N 1
ATOM 4073 C CA . ILE C 1 33 ? 40.621 5.956 115.413 1.00 18.78 14 ILE C CA 1
ATOM 4074 C C . ILE C 1 33 ? 40.879 7.436 115.661 1.00 18.33 14 ILE C C 1
ATOM 4075 O O . ILE C 1 33 ? 41.806 7.809 116.386 1.00 19.03 14 ILE C O 1
ATOM 4080 N N . ILE C 1 34 ? 40.054 8.292 115.051 1.00 17.05 15 ILE C N 1
ATOM 4081 C CA . ILE C 1 34 ? 40.192 9.746 115.218 1.00 17.29 15 ILE C CA 1
ATOM 4082 C C . ILE C 1 34 ? 40.007 10.146 116.708 1.00 18.27 15 ILE C C 1
ATOM 4083 O O . ILE C 1 34 ? 40.720 11.026 117.217 1.00 18.38 15 ILE C O 1
ATOM 4088 N N . ASP C 1 35 ? 39.101 9.469 117.404 1.00 19.00 16 ASP C N 1
ATOM 4089 C CA . ASP C 1 35 ? 38.906 9.695 118.855 1.00 20.63 16 ASP C CA 1
ATOM 4090 C C . ASP C 1 35 ? 40.221 9.382 119.625 1.00 20.76 16 ASP C C 1
ATOM 4091 O O . ASP C 1 35 ? 40.608 10.168 120.479 1.00 21.95 16 ASP C O 1
ATOM 4096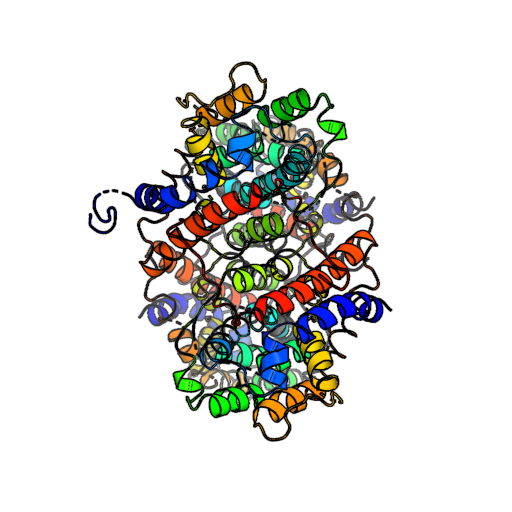 N N . ASP C 1 36 ? 40.908 8.293 119.257 1.00 21.21 17 ASP C N 1
ATOM 4097 C CA . ASP C 1 36 ? 42.227 7.944 119.813 1.00 21.53 17 ASP C CA 1
ATOM 4098 C C . ASP C 1 36 ? 43.242 9.078 119.489 1.00 20.69 17 ASP C C 1
ATOM 4099 O O . ASP C 1 36 ? 44.018 9.475 120.353 1.00 19.63 17 ASP C O 1
ATOM 4104 N N . ILE C 1 37 ? 43.238 9.591 118.251 1.00 19.22 18 ILE C N 1
ATOM 4105 C CA . ILE C 1 37 ? 44.184 10.656 117.874 1.00 18.82 18 ILE C CA 1
ATOM 4106 C C . ILE C 1 37 ? 43.954 11.883 118.739 1.00 18.08 18 ILE C C 1
ATOM 4107 O O . ILE C 1 37 ? 44.922 12.494 119.229 1.00 18.58 18 ILE C O 1
ATOM 4112 N N . TYR C 1 38 ? 42.689 12.247 118.907 1.00 18.93 19 TYR C N 1
ATOM 4113 C CA . TYR C 1 38 ? 42.322 13.461 119.652 1.00 19.74 19 TYR C CA 1
ATOM 4114 C C . TYR C 1 38 ? 42.816 13.390 121.112 1.00 19.34 19 TYR C C 1
ATOM 4115 O O . TYR C 1 38 ? 43.219 14.399 121.666 1.00 19.59 19 TYR C O 1
ATOM 4124 N N . ASN C 1 39 ? 42.760 12.189 121.690 1.00 20.85 20 ASN C N 1
ATOM 4125 C CA . ASN C 1 39 ? 43.170 11.930 123.087 1.00 21.29 20 ASN C CA 1
ATOM 4126 C C . ASN C 1 39 ? 44.649 11.632 123.306 1.00 21.18 20 ASN C C 1
ATOM 4127 O O . ASN C 1 39 ? 45.082 11.473 124.486 1.00 22.14 20 ASN C O 1
ATOM 4132 N N . ASP C 1 40 ? 45.413 11.519 122.218 1.00 19.74 21 ASP C N 1
ATOM 4133 C CA . ASP C 1 40 ? 46.854 11.333 122.282 1.00 20.13 21 ASP C CA 1
ATOM 4134 C C . ASP C 1 40 ? 47.554 12.647 122.735 1.00 19.74 21 ASP C C 1
ATOM 4135 O O . ASP C 1 40 ? 46.971 13.730 122.705 1.00 19.87 21 ASP C O 1
ATOM 4140 N N . GLY C 1 41 ? 48.819 12.517 123.109 1.00 20.02 22 GLY C N 1
ATOM 4141 C CA . GLY C 1 41 ? 49.620 13.621 123.627 1.00 20.42 22 GLY C CA 1
ATOM 4142 C C . GLY C 1 41 ? 49.775 14.831 122.720 1.00 20.62 22 GLY C C 1
ATOM 4143 O O . GLY C 1 41 ? 49.689 15.974 123.191 1.00 20.62 22 GLY C O 1
ATOM 4144 N N . PHE C 1 42 ? 49.971 14.599 121.414 1.00 20.10 23 PHE C N 1
ATOM 4145 C CA . PHE C 1 42 ? 50.170 15.701 120.502 1.00 19.01 23 PHE C CA 1
ATOM 4146 C C . PHE C 1 42 ? 48.962 16.631 120.476 1.00 18.67 23 PHE C C 1
ATOM 4147 O O . PHE C 1 42 ? 49.104 17.820 120.722 1.00 18.63 23 PHE C O 1
ATOM 4155 N N . ILE C 1 43 ? 47.788 16.094 120.151 1.00 18.30 24 ILE C N 1
ATOM 4156 C CA . ILE C 1 43 ? 46.603 16.933 120.094 1.00 18.17 24 ILE C CA 1
ATOM 4157 C C . ILE C 1 43 ? 46.210 17.494 121.471 1.00 18.51 24 ILE C C 1
ATOM 4158 O O . ILE C 1 43 ? 45.846 18.658 121.563 1.00 18.44 24 ILE C O 1
ATOM 4163 N N . GLN C 1 44 ? 46.272 16.689 122.520 1.00 19.89 25 GLN C N 1
ATOM 4164 C CA . GLN C 1 44 ? 45.929 17.182 123.860 1.00 19.85 25 GLN C CA 1
ATOM 4165 C C . GLN C 1 44 ? 46.823 18.330 124.328 1.00 20.06 25 GLN C C 1
ATOM 4166 O O . GLN C 1 44 ? 46.316 19.319 124.875 1.00 21.03 25 GLN C O 1
ATOM 4172 N N . ASP C 1 45 ? 48.129 18.213 124.089 1.00 20.04 26 ASP C N 1
ATOM 4173 C CA . ASP C 1 45 ? 49.065 19.291 124.465 1.00 20.95 26 ASP C CA 1
ATOM 4174 C C . ASP C 1 45 ? 48.817 20.505 123.581 1.00 20.88 26 ASP C C 1
ATOM 4175 O O . ASP C 1 45 ? 48.880 21.632 124.057 1.00 21.48 26 ASP C O 1
ATOM 4180 N N . LEU C 1 46 ? 48.539 20.279 122.299 1.00 19.88 27 LEU C N 1
ATOM 4181 C CA . LEU C 1 46 ? 48.269 21.406 121.386 1.00 18.76 27 LEU C CA 1
ATOM 4182 C C . LEU C 1 46 ? 46.973 22.107 121.811 1.00 19.24 27 LEU C C 1
ATOM 4183 O O . LEU C 1 46 ? 46.910 23.351 121.846 1.00 18.71 27 LEU C O 1
ATOM 4188 N N . LEU C 1 47 ? 45.944 21.328 122.171 1.00 19.65 28 LEU C N 1
ATOM 4189 C CA A LEU C 1 47 ? 44.677 21.885 122.652 0.50 20.13 28 LEU C CA 1
ATOM 4190 C CA B LEU C 1 47 ? 44.674 21.902 122.684 0.50 20.43 28 LEU C CA 1
ATOM 4191 C C . LEU C 1 47 ? 44.923 22.846 123.848 1.00 21.39 28 LEU C C 1
ATOM 4192 O O . LEU C 1 47 ? 44.377 23.955 123.895 1.00 23.37 28 LEU C O 1
ATOM 4201 N N . ALA C 1 48 ? 45.763 22.409 124.793 1.00 21.08 29 ALA C N 1
ATOM 4202 C CA . ALA C 1 48 ? 46.129 23.172 125.975 1.00 21.77 29 ALA C CA 1
ATOM 4203 C C . ALA C 1 48 ? 47.118 24.342 125.707 1.00 21.58 29 ALA C C 1
ATOM 4204 O O . ALA C 1 48 ? 47.408 25.113 126.623 1.00 23.29 29 ALA C O 1
ATOM 4206 N N . GLY C 1 49 ? 47.646 24.471 124.475 1.00 20.21 30 GLY C N 1
ATOM 4207 C CA . GLY C 1 49 ? 48.624 25.515 124.125 1.00 20.34 30 GLY C CA 1
ATOM 4208 C C . GLY C 1 49 ? 49.978 25.291 124.793 1.00 22.15 30 GLY C C 1
ATOM 4209 O O . GLY C 1 49 ? 50.672 26.246 125.127 1.00 22.48 30 GLY C O 1
ATOM 4210 N N . LYS C 1 50 ? 50.339 24.022 124.961 1.00 22.88 31 LYS C N 1
ATOM 4211 C CA . LYS C 1 50 ? 51.591 23.649 125.618 1.00 23.85 31 LYS C CA 1
ATOM 4212 C C . LYS C 1 50 ? 52.428 22.588 124.889 1.00 23.17 31 LYS C C 1
ATOM 4213 O O . LYS C 1 50 ? 53.407 22.107 125.461 1.00 25.28 31 LYS C O 1
ATOM 4219 N N . LEU C 1 51 ? 52.081 22.240 123.657 1.00 22.17 32 LEU C N 1
ATOM 4220 C CA . LEU C 1 51 ? 52.877 21.314 122.861 1.00 21.55 32 LEU C CA 1
ATOM 4221 C C . LEU C 1 51 ? 54.304 21.886 122.783 1.00 21.40 32 LEU C C 1
ATOM 4222 O O . LEU C 1 51 ? 54.485 23.093 122.528 1.00 21.50 32 LEU C O 1
ATOM 4227 N N . SER C 1 52 ? 55.289 21.029 123.039 1.00 21.24 33 SER C N 1
ATOM 4228 C CA . SER C 1 52 ? 56.683 21.465 123.146 1.00 21.50 33 SER C CA 1
ATOM 4229 C C . SER C 1 52 ? 57.182 22.024 121.814 1.00 19.91 33 SER C C 1
ATOM 4230 O O . SER C 1 52 ? 56.705 21.670 120.726 1.00 19.15 33 SER C O 1
ATOM 4233 N N . ASN C 1 53 ? 58.180 22.880 121.920 1.00 20.30 34 ASN C N 1
ATOM 4234 C CA . ASN C 1 53 ? 58.792 23.458 120.738 1.00 21.45 34 ASN C CA 1
ATOM 4235 C C . ASN C 1 53 ? 59.357 22.387 119.845 1.00 20.77 34 ASN C C 1
ATOM 4236 O O . ASN C 1 53 ? 59.170 22.455 118.630 1.00 20.35 34 ASN C O 1
ATOM 4241 N N . GLN C 1 54 ? 60.013 21.386 120.453 1.00 21.00 35 GLN C N 1
ATOM 4242 C CA . GLN C 1 54 ? 60.607 20.314 119.662 1.00 21.60 35 GLN C CA 1
ATOM 4243 C C . GLN C 1 54 ? 59.528 19.538 118.874 1.00 20.21 35 GLN C C 1
ATOM 4244 O O . GLN C 1 54 ? 59.750 19.204 117.735 1.00 20.88 35 GLN C O 1
ATOM 4250 N N . ALA C 1 55 ? 58.388 19.240 119.497 1.00 19.79 36 ALA C N 1
ATOM 4251 C CA . ALA C 1 55 ? 57.342 18.483 118.810 1.00 19.58 36 ALA C CA 1
ATOM 4252 C C . ALA C 1 55 ? 56.790 19.260 117.620 1.00 18.77 36 ALA C C 1
ATOM 4253 O O . ALA C 1 55 ? 56.524 18.703 116.547 1.00 17.20 36 ALA C O 1
ATOM 4255 N N . VAL C 1 56 ? 56.568 20.556 117.831 1.00 19.02 37 VAL C N 1
ATOM 4256 C CA . VAL C 1 56 ? 56.104 21.428 116.758 1.00 19.03 37 VAL C CA 1
ATOM 4257 C C . VAL C 1 56 ? 57.102 21.438 115.593 1.00 18.82 37 VAL C C 1
ATOM 4258 O O . VAL C 1 56 ? 56.713 21.257 114.445 1.00 18.19 37 VAL C O 1
ATOM 4262 N N . ARG C 1 57 ? 58.391 21.608 115.884 1.00 19.42 38 ARG C N 1
ATOM 4263 C CA . ARG C 1 57 ? 59.377 21.647 114.805 1.00 20.39 38 ARG C CA 1
ATOM 4264 C C . ARG C 1 57 ? 59.458 20.361 114.060 1.00 19.02 38 ARG C C 1
ATOM 4265 O O . ARG C 1 57 ? 59.601 20.376 112.850 1.00 18.61 38 ARG C O 1
ATOM 4273 N N . GLN C 1 58 ? 59.460 19.245 114.788 1.00 19.51 39 GLN C N 1
ATOM 4274 C CA . GLN C 1 58 ? 59.558 17.938 114.132 1.00 19.92 39 GLN C CA 1
ATOM 4275 C C . GLN C 1 58 ? 58.336 17.653 113.245 1.00 18.72 39 GLN C C 1
ATOM 4276 O O . GLN C 1 58 ? 58.476 17.105 112.137 1.00 18.31 39 GLN C O 1
ATOM 4282 N N . TYR C 1 59 ? 57.164 18.086 113.707 1.00 17.97 40 TYR C N 1
ATOM 4283 C CA . TYR C 1 59 ? 55.915 17.979 112.950 1.00 17.73 40 TYR C CA 1
ATOM 4284 C C . TYR C 1 59 ? 55.973 18.787 111.647 1.00 17.02 40 TYR C C 1
ATOM 4285 O O . TYR C 1 59 ? 55.701 18.259 110.544 1.00 16.13 40 TYR C O 1
ATOM 4294 N N . LEU C 1 60 ? 56.334 20.047 111.778 1.00 17.03 41 LEU C N 1
ATOM 4295 C CA . LEU C 1 60 ? 56.448 20.938 110.607 1.00 17.16 41 LEU C CA 1
ATOM 4296 C C . LEU C 1 60 ? 57.521 20.454 109.654 1.00 17.81 41 LEU C C 1
ATOM 4297 O O . LEU C 1 60 ? 57.322 20.490 108.422 1.00 18.23 41 LEU C O 1
ATOM 4302 N N . ARG C 1 61 ? 58.653 20.003 110.199 1.00 17.54 42 ARG C N 1
ATOM 4303 C CA . ARG C 1 61 ? 59.715 19.476 109.326 1.00 18.30 42 ARG C CA 1
ATOM 4304 C C . ARG C 1 61 ? 59.225 18.234 108.567 1.00 18.32 42 ARG C C 1
ATOM 4305 O O . ARG C 1 61 ? 59.450 18.120 107.369 1.00 17.93 42 ARG C O 1
ATOM 4313 N N . ALA C 1 62 ? 58.518 17.334 109.245 1.00 18.90 43 ALA C N 1
ATOM 4314 C CA . ALA C 1 62 ? 58.015 16.110 108.570 1.00 19.45 43 ALA C CA 1
ATOM 4315 C C . ALA C 1 62 ? 57.002 16.439 107.489 1.00 19.81 43 ALA C C 1
ATOM 4316 O O . ALA C 1 62 ? 57.040 15.890 106.381 1.00 18.79 43 ALA C O 1
ATOM 4318 N N . ASP C 1 63 ? 56.100 17.368 107.794 1.00 20.23 44 ASP C N 1
ATOM 4319 C CA . ASP C 1 63 ? 55.111 17.803 106.847 1.00 21.05 44 ASP C CA 1
ATOM 4320 C C . ASP C 1 63 ? 55.803 18.351 105.585 1.00 20.48 44 ASP C C 1
ATOM 4321 O O . ASP C 1 63 ? 55.477 17.955 104.471 1.00 21.50 44 ASP C O 1
ATOM 4326 N N . ALA C 1 64 ? 56.773 19.231 105.770 1.00 19.85 45 ALA C N 1
ATOM 4327 C CA . ALA C 1 64 ? 57.515 19.793 104.657 1.00 20.18 45 ALA C CA 1
ATOM 4328 C C . ALA C 1 64 ? 58.336 18.767 103.886 1.00 19.87 45 ALA C C 1
ATOM 4329 O O . ALA C 1 64 ? 58.466 18.859 102.643 1.00 21.58 45 ALA C O 1
ATOM 4331 N N . SER C 1 65 ? 58.864 17.773 104.591 1.00 18.99 46 SER C N 1
ATOM 4332 C CA . SER C 1 65 ? 59.695 16.735 103.997 1.00 19.53 46 SER C CA 1
ATOM 4333 C C . SER C 1 65 ? 58.897 15.790 103.107 1.00 21.17 46 SER C C 1
ATOM 4334 O O . SER C 1 65 ? 59.438 15.358 102.086 1.00 23.70 46 SER C O 1
ATOM 4337 N N . TYR C 1 66 ? 57.648 15.481 103.442 1.00 20.30 47 TYR C N 1
ATOM 4338 C CA . TYR C 1 66 ? 56.851 14.543 102.634 1.00 20.28 47 TYR C CA 1
ATOM 4339 C C . TYR C 1 66 ? 56.092 15.216 101.478 1.00 21.30 47 TYR C C 1
ATOM 4340 O O . TYR C 1 66 ? 55.528 14.518 100.631 1.00 20.33 47 TYR C O 1
ATOM 4349 N N . LEU C 1 67 ? 56.069 16.552 101.431 1.00 22.30 48 LEU C N 1
ATOM 4350 C CA . LEU C 1 67 ? 55.356 17.279 100.354 1.00 22.68 48 LEU C CA 1
ATOM 4351 C C . LEU C 1 67 ? 55.728 16.807 98.932 1.00 21.87 48 LEU C C 1
ATOM 4352 O O . LEU C 1 67 ? 54.840 16.565 98.117 1.00 22.06 48 LEU C O 1
ATOM 4357 N N . LYS C 1 68 ? 57.012 16.634 98.659 1.00 21.29 49 LYS C N 1
ATOM 4358 C CA . LYS C 1 68 ? 57.462 16.129 97.354 1.00 21.81 49 LYS C CA 1
ATOM 4359 C C . LYS C 1 68 ? 56.979 14.690 97.081 1.00 20.25 49 LYS C C 1
ATOM 4360 O O . LYS C 1 68 ? 56.653 14.372 95.943 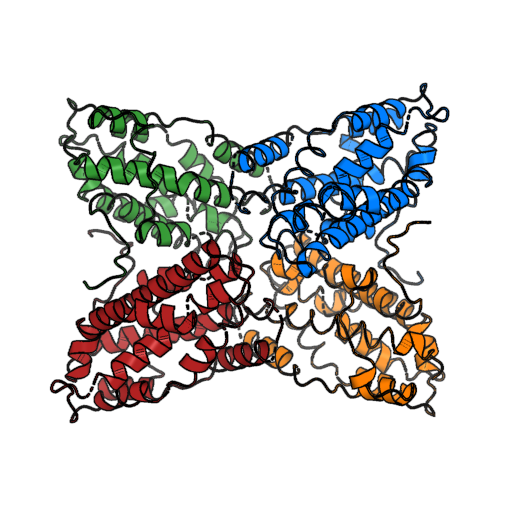1.00 18.43 49 LYS C O 1
ATOM 4366 N N . GLU C 1 69 ? 56.971 13.838 98.120 1.00 19.21 50 GLU C N 1
ATOM 4367 C CA . GLU C 1 69 ? 56.491 12.472 98.004 1.00 19.21 50 GLU C CA 1
ATOM 4368 C C . GLU C 1 69 ? 54.985 12.451 97.727 1.00 18.83 50 GLU C C 1
ATOM 4369 O O . GLU C 1 69 ? 54.514 11.734 96.847 1.00 16.94 50 GLU C O 1
ATOM 4375 N N . PHE C 1 70 ? 54.214 13.254 98.460 1.00 18.84 51 PHE C N 1
ATOM 4376 C CA . PHE C 1 70 ? 52.768 13.361 98.164 1.00 19.50 51 PHE C CA 1
ATOM 4377 C C . PHE C 1 70 ? 52.501 13.862 96.739 1.00 18.23 51 PHE C C 1
ATOM 4378 O O . PHE C 1 70 ? 51.571 13.386 96.074 1.00 18.51 51 PHE C O 1
ATOM 4386 N N . THR C 1 71 ? 53.314 14.812 96.269 1.00 18.90 52 THR C N 1
ATOM 4387 C CA . THR C 1 71 ? 53.233 15.310 94.886 1.00 18.62 52 THR C CA 1
ATOM 4388 C C . THR C 1 71 ? 53.407 14.167 93.891 1.00 18.50 52 THR C C 1
ATOM 4389 O O . THR C 1 71 ? 52.649 14.068 92.912 1.00 18.12 52 THR C O 1
ATOM 4393 N N . ASN C 1 72 ? 54.365 13.272 94.165 1.00 16.83 53 ASN C N 1
ATOM 4394 C CA . ASN C 1 72 ? 54.609 12.121 93.304 1.00 17.09 53 ASN C CA 1
ATOM 4395 C C . ASN C 1 72 ? 53.402 11.205 93.234 1.00 16.88 53 ASN C C 1
ATOM 4396 O O . ASN C 1 72 ? 53.061 10.708 92.150 1.00 17.14 53 ASN C O 1
ATOM 4401 N N . ILE C 1 73 ? 52.752 11.016 94.388 1.00 15.39 54 ILE C N 1
ATOM 4402 C CA . ILE C 1 73 ? 51.590 10.142 94.454 1.00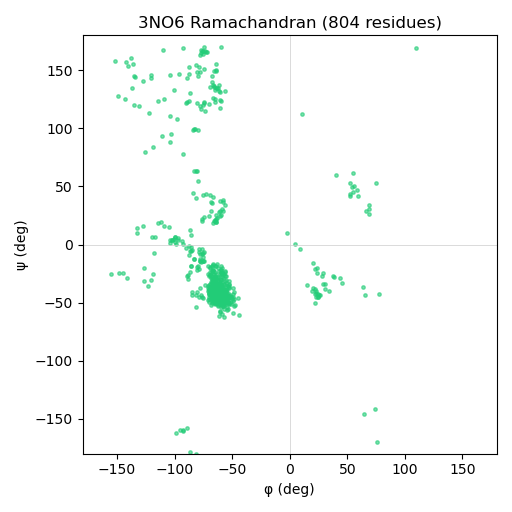 16.43 54 ILE C CA 1
ATOM 4403 C C . ILE C 1 73 ? 50.460 10.704 93.560 1.00 15.78 54 ILE C C 1
ATOM 4404 O O . ILE C 1 73 ? 49.893 9.966 92.724 1.00 16.90 54 ILE C O 1
ATOM 4409 N N . TYR C 1 74 ? 50.163 11.999 93.705 1.00 16.04 55 TYR C N 1
ATOM 4410 C CA . TYR C 1 74 ? 49.148 12.620 92.840 1.00 15.49 55 TYR C CA 1
ATOM 4411 C C . TYR C 1 74 ? 49.528 12.509 91.360 1.00 14.84 55 TYR C C 1
ATOM 4412 O O . TYR C 1 74 ? 48.673 12.157 90.525 1.00 16.35 55 TYR C O 1
ATOM 4421 N N . ALA C 1 75 ? 50.794 12.771 91.000 1.00 15.75 56 ALA C N 1
ATOM 4422 C CA . ALA C 1 75 ? 51.256 12.674 89.599 1.00 15.68 56 ALA C CA 1
ATOM 4423 C C . ALA C 1 75 ? 51.046 11.258 89.035 1.00 16.20 56 ALA C C 1
ATOM 4424 O O . ALA C 1 75 ? 50.594 11.074 87.902 1.00 16.89 56 ALA C O 1
ATOM 4434 N N . LEU C 1 77 ? 48.816 9.164 89.772 1.00 15.56 58 LEU C N 1
ATOM 4435 C CA . LEU C 1 77 ? 47.402 8.885 89.506 1.00 16.40 58 LEU C CA 1
ATOM 4436 C C . LEU C 1 77 ? 46.891 9.500 88.217 1.00 17.03 58 LEU C C 1
ATOM 4437 O O . LEU C 1 77 ? 45.878 9.037 87.694 1.00 16.82 58 LEU C O 1
ATOM 4442 N N . ILE C 1 78 ? 47.571 10.518 87.671 1.00 15.63 59 ILE C N 1
ATOM 4443 C CA . ILE C 1 78 ? 47.071 11.178 86.439 1.00 16.25 59 ILE C CA 1
ATOM 4444 C C . ILE C 1 78 ? 46.747 10.209 85.308 1.00 16.19 59 ILE C C 1
ATOM 4445 O O . ILE C 1 78 ? 45.640 10.270 84.736 1.00 17.35 59 ILE C O 1
ATOM 4450 N N . PRO C 1 79 ? 47.685 9.274 84.968 1.00 16.71 60 PRO C N 1
ATOM 4451 C CA . PRO C 1 79 ? 47.353 8.343 83.883 1.00 17.27 60 PRO C CA 1
ATOM 4452 C C . PRO C 1 79 ? 46.217 7.351 84.177 1.00 18.97 60 PRO C C 1
ATOM 4453 O O . PRO C 1 79 ? 45.685 6.776 83.244 1.00 19.71 60 PRO C O 1
ATOM 4457 N N . LYS C 1 80 ? 45.853 7.168 85.442 1.00 18.80 61 LYS C N 1
ATOM 4458 C CA . LYS C 1 80 ? 44.786 6.234 85.826 1.00 19.81 61 LYS C CA 1
ATOM 4459 C C . LYS C 1 80 ? 43.382 6.834 85.702 1.00 20.74 61 LYS C C 1
ATOM 4460 O O . LYS C 1 80 ? 42.408 6.082 85.726 1.00 20.67 61 LYS C O 1
ATOM 4479 N N . SER C 1 82 ? 40.129 8.445 83.906 1.00 25.88 63 SER C N 1
ATOM 4480 C CA . SER C 1 82 ? 39.447 8.480 82.594 1.00 28.61 63 SER C CA 1
ATOM 4481 C C . SER C 1 82 ? 38.824 9.844 82.357 1.00 29.30 63 SER C C 1
ATOM 4482 O O . SER C 1 82 ? 38.617 10.229 81.207 1.00 30.41 63 SER C O 1
ATOM 4485 N N . SER C 1 83 ? 38.519 10.574 83.436 1.00 28.75 64 SER C N 1
ATOM 4486 C CA . SER C 1 83 ? 37.897 11.869 83.375 1.00 29.28 64 SER C CA 1
ATOM 4487 C C . SER C 1 83 ? 38.907 13.010 83.428 1.00 28.75 64 SER C C 1
ATOM 4488 O O . SER C 1 83 ? 39.745 13.038 84.335 1.00 26.39 64 SER C O 1
ATOM 4504 N N . GLU C 1 85 ? 38.191 16.048 84.248 1.00 28.28 66 GLU C N 1
ATOM 4505 C CA . GLU C 1 85 ? 37.934 16.815 85.470 1.00 27.48 66 GLU C CA 1
ATOM 4506 C C . GLU C 1 85 ? 38.679 16.215 86.678 1.00 25.00 66 GLU C C 1
ATOM 4507 O O . GLU C 1 85 ? 39.146 16.978 87.549 1.00 23.06 66 GLU C O 1
ATOM 4513 N N . ASP C 1 86 ? 38.821 14.874 86.702 1.00 23.00 67 ASP C N 1
ATOM 4514 C CA . ASP C 1 86 ? 39.607 14.198 87.752 1.00 22.31 67 ASP C CA 1
ATOM 4515 C C . ASP C 1 86 ? 41.100 14.496 87.571 1.00 21.13 67 ASP C C 1
ATOM 4516 O O . ASP C 1 86 ? 41.794 14.718 88.544 1.00 20.07 67 ASP C O 1
ATOM 4521 N N . VAL C 1 87 ? 41.584 14.481 86.329 1.00 20.24 68 VAL C N 1
ATOM 4522 C CA . VAL C 1 87 ? 42.973 14.905 86.045 1.00 20.42 68 VAL C CA 1
ATOM 4523 C C . VAL C 1 87 ? 43.217 16.354 86.495 1.00 20.72 68 VAL C C 1
ATOM 4524 O O . VAL C 1 87 ? 44.205 16.626 87.178 1.00 21.52 68 VAL C O 1
ATOM 4528 N N . LYS C 1 88 ? 42.288 17.266 86.170 1.00 22.24 69 LYS C N 1
ATOM 4529 C CA . LYS C 1 88 ? 42.411 18.669 86.609 1.00 23.24 69 LYS C CA 1
ATOM 4530 C C . LYS C 1 88 ? 42.481 18.783 88.122 1.00 22.21 69 LYS C C 1
ATOM 4531 O O . LYS C 1 88 ? 43.276 19.552 88.656 1.00 21.93 69 LYS C O 1
ATOM 4537 N N . PHE C 1 89 ? 41.661 17.996 88.820 1.00 22.46 70 PHE C N 1
ATOM 4538 C CA . PHE C 1 89 ? 41.708 17.965 90.294 1.00 22.15 70 PHE C CA 1
ATOM 4539 C C . PHE C 1 89 ? 43.100 17.593 90.834 1.00 20.48 70 PHE C C 1
ATOM 4540 O O . PHE C 1 89 ? 43.633 18.258 91.728 1.00 20.25 70 PHE C O 1
ATOM 4548 N N . LEU C 1 90 ? 43.669 16.523 90.284 1.00 19.40 71 LEU C N 1
ATOM 4549 C CA . LEU C 1 90 ? 44.976 16.062 90.722 1.00 18.56 71 LEU C CA 1
ATOM 4550 C C . LEU C 1 90 ? 46.024 17.159 90.468 1.00 18.68 71 LEU C C 1
ATOM 4551 O O . LEU C 1 90 ? 46.861 17.415 91.327 1.00 18.34 71 LEU C O 1
ATOM 4556 N N . VAL C 1 91 ? 45.954 17.794 89.302 1.00 20.53 72 VAL C N 1
ATOM 4557 C CA . VAL C 1 91 ? 46.900 18.856 88.950 1.00 21.25 72 VAL C CA 1
ATOM 4558 C C . VAL C 1 91 ? 46.726 20.075 89.890 1.00 22.00 72 VAL C C 1
ATOM 4559 O O . VAL C 1 91 ? 47.703 20.600 90.386 1.00 21.85 72 VAL C O 1
ATOM 4563 N N . GLU C 1 92 ? 45.486 20.474 90.152 1.00 23.05 73 GLU C N 1
ATOM 4564 C CA . GLU C 1 92 ? 45.188 21.566 91.097 1.00 24.92 73 GLU C CA 1
ATOM 4565 C C . GLU C 1 92 ? 45.708 21.272 92.518 1.00 24.64 73 GLU C C 1
ATOM 4566 O O . GLU C 1 92 ? 46.254 22.190 93.200 1.00 24.23 73 GLU C O 1
ATOM 4572 N N . GLN C 1 93 ? 45.611 20.006 92.965 1.00 22.66 74 GLN C N 1
ATOM 4573 C CA . GLN C 1 93 ? 46.197 19.618 94.267 1.00 23.17 74 GLN C CA 1
ATOM 4574 C C . GLN C 1 93 ? 47.683 19.777 94.266 1.00 21.69 74 GLN C C 1
ATOM 4575 O O . GLN C 1 93 ? 48.260 20.248 95.259 1.00 22.08 74 GLN C O 1
ATOM 4581 N N . ILE C 1 94 ? 48.331 19.324 93.187 1.00 20.24 75 ILE C N 1
ATOM 4582 C CA . ILE C 1 94 ? 49.783 19.468 93.086 1.00 18.76 75 ILE C CA 1
ATOM 4583 C C . ILE C 1 94 ? 50.172 20.949 93.116 1.00 18.54 75 ILE C C 1
ATOM 4584 O O . ILE C 1 94 ? 51.043 21.342 93.851 1.00 19.55 75 ILE C O 1
ATOM 4589 N N . GLU C 1 95 ? 49.503 21.757 92.291 1.00 19.01 76 GLU C N 1
ATOM 4590 C CA . GLU C 1 95 ? 49.746 23.187 92.254 1.00 20.75 76 GLU C CA 1
ATOM 4591 C C . GLU C 1 95 ? 49.599 23.791 93.642 1.00 21.58 76 GLU C C 1
ATOM 4592 O O . GLU C 1 95 ? 50.413 24.632 94.027 1.00 21.65 76 GLU C O 1
ATOM 4598 N N . PHE C 1 96 ? 48.550 23.399 94.375 1.00 22.69 77 PHE C N 1
ATOM 4599 C CA . PHE C 1 96 ? 48.343 23.981 95.706 1.00 25.41 77 PHE C CA 1
ATOM 4600 C C . PHE C 1 96 ? 49.482 23.648 96.627 1.00 26.11 77 PHE C C 1
ATOM 4601 O O . PHE C 1 96 ? 50.005 24.508 97.339 1.00 28.01 77 PHE C O 1
ATOM 4622 N N . LEU C 1 98 ? 52.583 22.820 95.838 1.00 28.76 79 LEU C N 1
ATOM 4623 C CA . LEU C 1 98 ? 53.802 23.466 95.390 1.00 29.37 79 LEU C CA 1
ATOM 4624 C C . LEU C 1 98 ? 53.843 24.960 95.525 1.00 29.20 79 LEU C C 1
ATOM 4625 O O . LEU C 1 98 ? 54.926 25.489 95.748 1.00 30.26 79 LEU C O 1
ATOM 4630 N N . GLU C 1 99 ? 52.708 25.647 95.337 1.00 27.66 80 GLU C N 1
ATOM 4631 C CA . GLU C 1 99 ? 52.675 27.132 95.361 1.00 28.94 80 GLU C CA 1
ATOM 4632 C C . GLU C 1 99 ? 51.816 27.790 96.438 1.00 28.46 80 GLU C C 1
ATOM 4633 O O . GLU C 1 99 ? 51.842 29.026 96.569 1.00 29.37 80 GLU C O 1
ATOM 4639 N N . GLY C 1 100 ? 51.045 27.006 97.172 1.00 27.52 81 GLY C N 1
ATOM 4640 C CA . GLY C 1 100 ? 50.159 27.542 98.194 1.00 28.69 81 GLY C CA 1
ATOM 4641 C C . GLY C 1 100 ? 50.837 27.558 99.549 1.00 29.24 81 GLY C C 1
ATOM 4642 O O . GLY C 1 100 ? 51.906 26.966 99.750 1.00 29.62 81 GLY C O 1
ATOM 4643 N N . GLU C 1 101 ? 50.200 28.233 100.481 1.00 30.75 82 GLU C N 1
ATOM 4644 C CA . GLU C 1 101 ? 50.716 28.345 101.857 1.00 31.09 82 GLU C CA 1
ATOM 4645 C C . GLU C 1 101 ? 49.558 27.912 102.779 1.00 30.29 82 GLU C C 1
ATOM 4646 O O . GLU C 1 101 ? 48.406 28.196 102.497 1.00 31.29 82 GLU C O 1
ATOM 4648 N N . VAL C 1 102 ? 49.886 27.178 103.836 1.00 29.19 83 VAL C N 1
ATOM 4649 C CA . VAL C 1 102 ? 48.906 26.678 104.778 1.00 26.88 83 VAL C CA 1
ATOM 4650 C C . VAL C 1 102 ? 49.047 27.575 105.999 1.00 26.10 83 VAL C C 1
ATOM 4651 O O . VAL C 1 102 ? 50.052 27.520 106.690 1.00 24.29 83 VAL C O 1
ATOM 4655 N N . GLU C 1 103 ? 48.042 28.408 106.251 1.00 23.67 84 GLU C N 1
ATOM 4656 C CA . GLU C 1 103 ? 48.074 29.334 107.360 1.00 24.52 84 GLU C CA 1
ATOM 4657 C C . GLU C 1 103 ? 48.309 28.643 108.701 1.00 22.34 84 GLU C C 1
ATOM 4658 O O . GLU C 1 103 ? 49.001 29.218 109.558 1.00 21.78 84 GLU C O 1
ATOM 4664 N N . ALA C 1 104 ? 47.774 27.429 108.869 1.00 20.93 85 ALA C N 1
ATOM 4665 C CA . ALA C 1 104 ? 48.004 26.667 110.116 1.00 21.49 85 ALA C CA 1
ATOM 4666 C C . ALA C 1 104 ? 49.506 26.484 110.407 1.00 21.66 85 ALA C C 1
ATOM 4667 O O . ALA C 1 104 ? 49.902 26.396 111.572 1.00 21.10 85 ALA C O 1
ATOM 4669 N N . HIS C 1 105 ? 50.340 26.408 109.365 1.00 21.72 86 HIS C N 1
ATOM 4670 C CA . HIS C 1 105 ? 51.810 26.307 109.587 1.00 22.21 86 HIS C CA 1
ATOM 4671 C C . HIS C 1 105 ? 52.379 27.542 110.199 1.00 22.20 86 HIS C C 1
ATOM 4672 O O . HIS C 1 105 ? 53.199 27.471 111.105 1.00 22.76 86 HIS C O 1
ATOM 4679 N N . GLU C 1 106 ? 51.909 28.696 109.731 1.00 22.10 87 GLU C N 1
ATOM 4680 C CA . GLU C 1 106 ? 52.330 29.960 110.280 1.00 23.33 87 GLU C CA 1
ATOM 4681 C C . GLU C 1 106 ? 51.881 30.115 111.733 1.00 21.70 87 GLU C C 1
ATOM 4682 O O . GLU C 1 106 ? 52.574 30.753 112.514 1.00 24.28 87 GLU C O 1
ATOM 4688 N N . VAL C 1 107 ? 50.730 29.541 112.090 1.00 20.77 88 VAL C N 1
ATOM 4689 C CA . VAL C 1 107 ? 50.216 29.627 113.457 1.00 19.66 88 VAL C CA 1
ATOM 4690 C C . VAL C 1 107 ? 51.170 28.856 114.394 1.00 18.64 88 VAL C C 1
ATOM 4691 O O . VAL C 1 107 ? 51.508 29.355 115.454 1.00 19.22 88 VAL C O 1
ATOM 4695 N N . LEU C 1 108 ? 51.599 27.670 113.977 1.00 19.56 89 LEU C N 1
ATOM 4696 C CA . LEU C 1 108 ? 52.511 26.868 114.804 1.00 19.27 89 LEU C CA 1
ATOM 4697 C C . LEU C 1 108 ? 53.883 27.546 114.900 1.00 20.15 89 LEU C C 1
ATOM 4698 O O . LEU C 1 108 ? 54.482 27.562 115.984 1.00 19.87 89 LEU C O 1
ATOM 4703 N N . ALA C 1 109 ? 54.349 28.124 113.787 1.00 20.55 90 ALA C N 1
ATOM 4704 C CA . ALA C 1 109 ? 55.602 28.883 113.772 1.00 21.82 90 ALA C CA 1
ATOM 4705 C C . ALA C 1 109 ? 55.548 30.076 114.724 1.00 22.09 90 ALA C C 1
ATOM 4706 O O . ALA C 1 109 ? 56.498 30.333 115.477 1.00 22.84 90 ALA C O 1
ATOM 4708 N N . ASP C 1 110 ? 54.422 30.789 114.729 1.00 21.84 91 ASP C N 1
ATOM 4709 C CA . ASP C 1 110 ? 54.187 31.913 115.627 1.00 22.95 91 ASP C CA 1
ATOM 4710 C C . ASP C 1 110 ? 54.157 31.441 117.073 1.00 22.20 91 ASP C C 1
ATOM 4711 O O . ASP C 1 110 ? 54.781 32.058 117.950 1.00 23.12 91 ASP C O 1
ATOM 4716 N N . PHE C 1 111 ? 53.477 30.323 117.318 1.00 21.34 92 PHE C N 1
ATOM 4717 C CA . PHE C 1 111 ? 53.386 29.730 118.656 1.00 21.68 92 PHE C CA 1
ATOM 4718 C C . PHE C 1 111 ? 54.756 29.488 119.326 1.00 22.49 92 PHE C C 1
ATOM 4719 O O . PHE C 1 111 ? 54.934 29.780 120.540 1.00 22.80 92 PHE C O 1
ATOM 4727 N N . ILE C 1 112 ? 55.702 28.959 118.546 1.00 22.23 93 ILE C N 1
ATOM 4728 C CA . ILE C 1 112 ? 57.036 28.670 119.079 1.00 23.43 93 ILE C CA 1
ATOM 4729 C C . ILE C 1 112 ? 58.044 29.833 118.844 1.00 25.08 93 ILE C C 1
ATOM 4730 O O . ILE C 1 112 ? 59.222 29.687 119.210 1.00 26.42 93 ILE C O 1
ATOM 4735 N N . ASN C 1 113 ? 57.583 30.960 118.255 1.00 25.37 94 ASN C N 1
ATOM 4736 C CA A ASN C 1 113 ? 58.406 32.159 117.981 0.50 26.80 94 ASN C CA 1
ATOM 4737 C CA B ASN C 1 113 ? 58.423 32.150 118.001 0.50 26.66 94 ASN C CA 1
ATOM 4738 C C . ASN C 1 113 ? 59.634 31.876 117.104 1.00 27.08 94 ASN C C 1
ATOM 4739 O O . ASN C 1 113 ? 60.748 32.362 117.378 1.00 27.72 94 ASN C O 1
ATOM 4748 N N . GLU C 1 114 ? 59.427 31.085 116.043 1.00 26.10 95 GLU C N 1
ATOM 4749 C CA A GLU C 1 114 ? 60.483 30.726 115.089 0.50 25.99 95 GLU C CA 1
ATOM 4750 C CA B GLU C 1 114 ? 60.485 30.768 115.077 0.50 26.39 95 GLU C CA 1
ATOM 4751 C C . GLU C 1 114 ? 59.906 30.919 113.676 1.00 26.42 95 GLU C C 1
ATOM 4752 O O . GLU C 1 114 ? 58.742 30.572 113.448 1.00 26.25 95 GLU C O 1
ATOM 4763 N N . PRO C 1 115 ? 60.681 31.495 112.734 1.00 26.23 96 PRO C N 1
ATOM 4764 C CA . PRO C 1 115 ? 60.096 31.631 111.387 1.00 26.18 96 PRO C CA 1
ATOM 4765 C C . PRO C 1 115 ? 59.901 30.276 110.722 1.00 24.88 96 PRO C C 1
ATOM 4766 O O . PRO C 1 115 ? 60.773 29.414 110.855 1.00 23.67 96 PRO C O 1
ATOM 4770 N N . TYR C 1 116 ? 58.779 30.086 110.028 1.00 23.51 97 TYR C N 1
ATOM 4771 C CA . TYR C 1 116 ? 58.481 28.825 109.352 1.00 22.67 97 TYR C CA 1
ATOM 4772 C C . TYR C 1 116 ? 59.617 28.393 108.425 1.00 22.81 97 TYR C C 1
ATOM 4773 O O . TYR C 1 116 ? 60.032 27.242 108.497 1.00 22.53 97 TYR C O 1
ATOM 4782 N N . GLU C 1 117 ? 60.138 29.336 107.616 1.00 24.51 98 GLU C N 1
ATOM 4783 C CA . GLU C 1 117 ? 61.198 29.045 106.643 1.00 25.22 98 GLU C CA 1
ATOM 4784 C C . GLU C 1 117 ? 62.471 28.512 107.336 1.00 25.17 98 GLU C C 1
ATOM 4785 O O . GLU C 1 117 ? 63.138 27.633 106.774 1.00 26.75 98 GLU C O 1
ATOM 4787 N N . GLU C 1 118 ? 62.761 29.011 108.546 1.00 25.27 99 GLU C N 1
ATOM 4788 C CA A GLU C 1 118 ? 63.905 28.551 109.368 0.50 25.55 99 GLU C CA 1
ATOM 4789 C CA B GLU C 1 118 ? 63.907 28.541 109.335 0.50 25.61 99 GLU C CA 1
ATOM 4790 C C . GLU C 1 118 ? 63.659 27.126 109.891 1.00 24.86 99 GLU C C 1
ATOM 4791 O O . GLU C 1 118 ? 64.538 26.280 109.855 1.00 24.74 99 GLU C O 1
ATOM 4802 N N . ILE C 1 119 ? 62.451 26.871 110.389 1.00 22.97 100 ILE C N 1
ATOM 4803 C CA . ILE C 1 119 ? 62.109 25.566 110.950 1.00 22.45 100 ILE C CA 1
ATOM 4804 C C . ILE C 1 119 ? 62.316 24.437 109.937 1.00 21.92 100 ILE C C 1
ATOM 4805 O O . ILE C 1 119 ? 62.874 23.396 110.287 1.00 21.45 100 ILE C O 1
ATOM 4810 N N . VAL C 1 120 ? 61.868 24.663 108.708 1.00 21.16 101 VAL C N 1
ATOM 4811 C CA . VAL C 1 120 ? 61.886 23.623 107.667 1.00 21.84 101 VAL C CA 1
ATOM 4812 C C . VAL C 1 120 ? 63.167 23.480 106.841 1.00 23.16 101 VAL C C 1
ATOM 4813 O O . VAL C 1 120 ? 63.167 22.780 105.843 1.00 22.85 101 VAL C O 1
ATOM 4817 N N . LYS C 1 121 ? 64.256 24.120 107.271 1.00 24.77 102 LYS C N 1
ATOM 4818 C CA . LYS C 1 121 ? 65.552 23.963 106.601 1.00 26.80 102 LYS C CA 1
ATOM 4819 C C . LYS C 1 121 ? 66.085 22.529 106.737 1.00 27.05 102 LYS C C 1
ATOM 4820 O O . LYS C 1 121 ? 66.744 22.036 105.829 1.00 27.88 102 LYS C O 1
ATOM 4826 N N . GLU C 1 122 ? 65.734 21.858 107.826 1.00 26.99 103 GLU C N 1
ATOM 4827 C CA . GLU C 1 122 ? 66.137 20.479 108.060 1.00 29.42 103 GLU C CA 1
ATOM 4828 C C . GLU C 1 122 ? 64.992 19.524 107.723 1.00 28.34 103 GLU C C 1
ATOM 4829 O O . GLU C 1 122 ? 63.857 19.774 108.109 1.00 28.77 103 GLU C O 1
ATOM 4835 N N . LYS C 1 123 ? 65.309 18.465 106.977 1.00 27.43 104 LYS C N 1
ATOM 4836 C CA . LYS C 1 123 ? 64.360 17.416 106.586 1.00 26.88 104 LYS C CA 1
ATOM 4837 C C . LYS C 1 123 ? 64.319 16.352 107.679 1.00 26.20 104 LYS C C 1
ATOM 4838 O O . LYS C 1 123 ? 65.302 16.149 108.411 1.00 27.03 104 LYS C O 1
ATOM 4844 N N . VAL C 1 124 ? 63.185 15.671 107.778 1.00 24.99 105 VAL C N 1
ATOM 4845 C CA . VAL C 1 124 ? 62.920 14.649 108.817 1.00 25.51 105 VAL C CA 1
ATOM 4846 C C . VAL C 1 124 ? 62.097 13.545 108.149 1.00 23.62 105 VAL C C 1
ATOM 4847 O O . VAL C 1 124 ? 61.050 13.861 107.594 1.00 24.17 105 VAL C O 1
ATOM 4851 N N . TRP C 1 125 ? 62.570 12.289 108.234 1.00 23.32 106 TRP C N 1
ATOM 4852 C CA A TRP C 1 125 ? 61.890 11.122 107.605 0.50 22.79 106 TRP C CA 1
ATOM 4853 C CA B TRP C 1 125 ? 61.982 11.119 107.598 0.50 22.30 106 TRP C CA 1
ATOM 4854 C C . TRP C 1 125 ? 61.841 9.976 108.616 1.00 22.20 106 TRP C C 1
ATOM 4855 O O . TRP C 1 125 ? 62.620 9.003 108.560 1.00 22.26 106 TRP C O 1
ATOM 4876 N N . PRO C 1 126 ? 60.865 10.058 109.553 1.00 20.70 107 PRO C N 1
ATOM 4877 C CA . PRO C 1 126 ? 60.851 9.026 110.586 1.00 20.29 107 PRO C CA 1
ATOM 4878 C C . PRO C 1 126 ? 60.273 7.692 110.126 1.00 19.39 107 PRO C C 1
ATOM 4879 O O . PRO C 1 126 ? 59.600 7.648 109.104 1.00 17.55 107 PRO C O 1
ATOM 4883 N N . PRO C 1 127 ? 60.532 6.616 110.881 1.00 19.98 108 PRO C N 1
ATOM 4884 C CA . PRO C 1 127 ? 60.000 5.291 110.547 1.00 19.79 108 PRO C CA 1
ATOM 4885 C C . PRO C 1 127 ? 58.500 5.240 110.240 1.00 20.08 108 PRO C C 1
ATOM 4886 O O . PRO C 1 127 ? 58.089 4.603 109.265 1.00 19.31 108 PRO C O 1
ATOM 4890 N N . SER C 1 128 ? 57.690 5.950 111.036 1.00 18.67 109 SER C N 1
ATOM 4891 C CA . SER C 1 128 ? 56.239 5.974 110.819 1.00 18.41 109 SER C CA 1
ATOM 4892 C C . SER C 1 128 ? 55.876 6.664 109.506 1.00 17.48 109 SER C C 1
ATOM 4893 O O . SER C 1 128 ? 54.902 6.278 108.837 1.00 17.58 109 SER C O 1
ATOM 4896 N N . GLY C 1 129 ? 56.655 7.695 109.137 1.00 16.98 110 GLY C N 1
ATOM 4897 C CA . GLY C 1 129 ? 56.500 8.363 107.853 1.00 17.72 110 GLY C CA 1
ATOM 4898 C C . GLY C 1 129 ? 56.883 7.454 106.671 1.00 17.56 110 GLY C C 1
ATOM 4899 O O . GLY C 1 129 ? 56.190 7.453 105.642 1.00 17.48 110 GLY C O 1
ATOM 4900 N N . ASP C 1 130 ? 57.962 6.682 106.829 1.00 17.41 111 ASP C N 1
ATOM 4901 C CA . ASP C 1 130 ? 58.384 5.700 105.820 1.00 17.40 111 ASP C CA 1
ATOM 4902 C C . ASP C 1 130 ? 57.223 4.698 105.546 1.00 16.95 111 ASP C C 1
ATOM 4903 O O . ASP C 1 130 ? 56.884 4.410 104.396 1.00 17.37 111 ASP C O 1
ATOM 4908 N N . HIS C 1 131 ? 56.599 4.210 106.623 1.00 16.56 112 HIS C N 1
ATOM 4909 C CA . HIS C 1 131 ? 55.466 3.264 106.519 1.00 16.74 112 HIS C CA 1
ATOM 4910 C C . HIS C 1 131 ? 54.318 3.900 105.727 1.00 16.47 112 HIS C C 1
ATOM 4911 O O . HIS C 1 131 ? 53.782 3.315 104.776 1.00 16.13 112 HIS C O 1
ATOM 4918 N N . TYR C 1 132 ? 53.947 5.096 106.162 1.00 17.06 113 TYR C N 1
ATOM 4919 C CA . TYR C 1 132 ? 52.845 5.828 105.553 1.00 16.75 113 TYR C CA 1
ATOM 4920 C C . TYR C 1 132 ? 53.059 6.064 104.065 1.00 16.66 113 TYR C C 1
ATOM 4921 O O . TYR C 1 132 ? 52.210 5.689 103.236 1.00 16.95 113 TYR C O 1
ATOM 4930 N N . ILE C 1 133 ? 54.207 6.625 103.708 1.00 16.66 114 ILE C N 1
ATOM 4931 C CA . ILE C 1 133 ? 54.472 6.920 102.317 1.00 17.40 114 ILE C CA 1
ATOM 4932 C C . ILE C 1 133 ? 54.573 5.636 101.456 1.00 16.78 114 ILE C C 1
ATOM 4933 O O . ILE C 1 133 ? 54.093 5.620 100.336 1.00 17.72 114 ILE C O 1
ATOM 4938 N N . LYS C 1 134 ? 55.165 4.563 101.997 1.00 17.24 115 LYS C N 1
ATOM 4939 C CA . LYS C 1 134 ? 55.267 3.272 101.282 1.00 17.63 115 LYS C CA 1
ATOM 4940 C C . LYS C 1 134 ? 53.903 2.617 101.063 1.00 17.86 115 LYS C C 1
ATOM 4941 O O . LYS C 1 134 ? 53.686 1.961 100.044 1.00 18.53 115 LYS C O 1
ATOM 4947 N N . HIS C 1 135 ? 52.957 2.872 101.978 1.00 16.49 116 HIS C N 1
ATOM 4948 C CA . HIS C 1 135 ? 51.542 2.464 101.793 1.00 15.93 116 HIS C CA 1
ATOM 4949 C C . HIS C 1 135 ? 50.924 3.208 100.608 1.00 16.35 116 HIS C C 1
ATOM 4950 O O . HIS C 1 135 ? 50.320 2.587 99.718 1.00 16.62 116 HIS C O 1
ATOM 4965 N N . TYR C 1 137 ? 52.569 4.693 98.042 1.00 16.67 118 TYR C N 1
ATOM 4966 C CA . TYR C 1 137 ? 53.293 4.221 96.845 1.00 16.96 118 TYR C CA 1
ATOM 4967 C C . TYR C 1 137 ? 52.857 2.835 96.425 1.00 16.80 118 TYR C C 1
ATOM 4968 O O . TYR C 1 137 ? 52.706 2.572 95.229 1.00 16.38 118 TYR C O 1
ATOM 4977 N N . PHE C 1 138 ? 52.659 1.931 97.390 1.00 17.24 119 PHE C N 1
ATOM 4978 C CA . PHE C 1 138 ? 52.240 0.596 97.050 1.00 17.02 119 PHE C CA 1
ATOM 4979 C C . PHE C 1 138 ? 50.972 0.623 96.160 1.00 17.03 119 PHE C C 1
ATOM 4980 O O . PHE C 1 138 ? 50.892 -0.024 95.100 1.00 16.76 119 PHE C O 1
ATOM 4988 N N . ASN C 1 139 ? 50.003 1.393 96.620 1.00 15.80 120 ASN C N 1
ATOM 4989 C CA . ASN C 1 139 ? 48.764 1.539 95.905 1.00 16.42 120 ASN C CA 1
ATOM 4990 C C . ASN C 1 139 ? 48.889 2.220 94.564 1.00 16.23 120 ASN C C 1
ATOM 4991 O O . ASN C 1 139 ? 48.251 1.785 93.570 1.00 15.98 120 ASN C O 1
ATOM 4996 N N . ALA C 1 140 ? 49.700 3.278 94.527 1.00 15.92 121 ALA C N 1
ATOM 4997 C CA . ALA C 1 140 ? 49.925 4.032 93.261 1.00 16.45 121 ALA C CA 1
ATOM 4998 C C . ALA C 1 140 ? 50.559 3.147 92.175 1.00 17.43 121 ALA C C 1
ATOM 4999 O O . ALA C 1 140 ? 50.198 3.222 90.996 1.00 18.40 121 ALA C O 1
ATOM 5001 N N . PHE C 1 141 ? 51.495 2.298 92.589 1.00 17.18 122 PHE C N 1
ATOM 5002 C CA . PHE C 1 141 ? 52.150 1.360 91.674 1.00 18.38 122 PHE C CA 1
ATOM 5003 C C . PHE C 1 141 ? 51.326 0.143 91.277 1.00 18.44 122 PHE C C 1
ATOM 5004 O O . PHE C 1 141 ? 51.269 -0.257 90.080 1.00 19.33 122 PHE C O 1
ATOM 5012 N N . ALA C 1 142 ? 50.689 -0.466 92.282 1.00 18.11 123 ALA C N 1
ATOM 5013 C CA . ALA C 1 142 ? 50.073 -1.796 92.119 1.00 19.31 123 ALA C CA 1
ATOM 5014 C C . ALA C 1 142 ? 48.643 -1.873 91.646 1.00 19.69 123 ALA C C 1
ATOM 5015 O O . ALA C 1 142 ? 48.254 -2.886 91.025 1.00 21.24 123 ALA C O 1
ATOM 5017 N N . ARG C 1 143 ? 47.861 -0.835 91.921 1.00 18.76 124 ARG C N 1
ATOM 5018 C CA A ARG C 1 143 ? 46.427 -0.829 91.651 0.50 18.94 124 ARG C CA 1
ATOM 5019 C CA B ARG C 1 143 ? 46.437 -0.852 91.653 0.50 18.90 124 ARG C CA 1
ATOM 5020 C C . ARG C 1 143 ? 46.076 0.108 90.508 1.00 19.41 124 ARG C C 1
ATOM 5021 O O . ARG C 1 143 ? 46.346 1.337 90.574 1.00 18.53 124 ARG C O 1
ATOM 5036 N N . GLU C 1 144 ? 45.474 -0.439 89.463 1.00 19.40 125 GLU C N 1
ATOM 5037 C CA . GLU C 1 144 ? 45.083 0.372 88.296 1.00 19.69 125 GLU C CA 1
ATOM 5038 C C . GLU C 1 144 ? 43.981 1.397 88.591 1.00 20.01 125 GLU C C 1
ATOM 5039 O O . GLU C 1 144 ? 43.954 2.488 88.002 1.00 20.32 125 GLU C O 1
ATOM 5045 N N . ASN C 1 145 ? 43.045 1.021 89.448 1.00 19.35 126 ASN C N 1
ATOM 5046 C CA . ASN C 1 145 ? 41.948 1.909 89.850 1.00 19.80 126 ASN C CA 1
ATOM 5047 C C . ASN C 1 145 ? 42.507 2.882 90.879 1.00 18.71 126 ASN C C 1
ATOM 5048 O O . ASN C 1 145 ? 42.991 2.478 91.958 1.00 18.49 126 ASN C O 1
ATOM 5053 N N . ALA C 1 146 ? 42.450 4.177 90.559 1.00 18.08 127 ALA C N 1
ATOM 5054 C CA . ALA C 1 146 ? 42.944 5.222 91.459 1.00 17.76 127 ALA C CA 1
ATOM 5055 C C . ALA C 1 146 ? 42.313 5.216 92.839 1.00 18.07 127 ALA C C 1
ATOM 5056 O O . ALA C 1 146 ? 42.905 5.725 93.752 1.00 18.12 127 ALA C O 1
ATOM 5058 N N . ALA C 1 147 ? 41.122 4.650 92.979 1.00 17.86 128 ALA C N 1
ATOM 5059 C CA . ALA C 1 147 ? 40.445 4.591 94.293 1.00 17.84 128 ALA C CA 1
ATOM 5060 C C . ALA C 1 147 ? 41.299 3.985 95.395 1.00 17.21 128 ALA C C 1
ATOM 5061 O O . ALA C 1 147 ? 41.189 4.376 96.560 1.00 16.92 128 ALA C O 1
ATOM 5063 N N . PHE C 1 148 ? 42.127 2.992 95.036 1.00 16.34 129 PHE C N 1
ATOM 5064 C CA . PHE C 1 148 ? 42.952 2.347 96.077 1.00 16.87 129 PHE C CA 1
ATOM 5065 C C . PHE C 1 148 ? 43.910 3.337 96.725 1.00 17.11 129 PHE C C 1
ATOM 5066 O O . PHE C 1 148 ? 44.177 3.266 97.935 1.00 17.30 129 PHE C O 1
ATOM 5074 N N . THR C 1 149 ? 44.434 4.261 95.908 1.00 16.71 130 THR C N 1
ATOM 5075 C CA . THR C 1 149 ? 45.412 5.270 96.388 1.00 14.99 130 THR C CA 1
ATOM 5076 C C . THR C 1 149 ? 44.645 6.432 96.981 1.00 15.36 130 THR C C 1
ATOM 5077 O O . THR C 1 149 ? 45.049 6.975 97.998 1.00 15.40 130 THR C O 1
ATOM 5081 N N . ILE C 1 150 ? 43.576 6.886 96.321 1.00 15.54 131 ILE C N 1
ATOM 5082 C CA . ILE C 1 150 ? 42.743 7.942 96.927 1.00 15.39 131 ILE C CA 1
ATOM 5083 C C . ILE C 1 150 ? 42.343 7.582 98.358 1.00 15.65 131 ILE C C 1
ATOM 5084 O O . ILE C 1 150 ? 42.435 8.419 99.253 1.00 15.83 131 ILE C O 1
ATOM 5089 N N . ALA C 1 151 ? 41.910 6.340 98.597 1.00 16.54 132 ALA C N 1
ATOM 5090 C CA . ALA C 1 151 ? 41.521 5.907 99.975 1.00 16.62 132 ALA C CA 1
ATOM 5091 C C . ALA C 1 151 ? 42.690 5.977 100.962 1.00 16.36 132 ALA C C 1
ATOM 5092 O O . ALA C 1 151 ? 42.487 6.167 102.144 1.00 17.98 132 ALA C O 1
ATOM 5094 N N . ALA C 1 152 ? 43.914 5.825 100.461 1.00 16.84 133 ALA C N 1
ATOM 5095 C CA . ALA C 1 152 ? 45.140 5.958 101.294 1.00 16.88 133 ALA C CA 1
ATOM 5096 C C . ALA C 1 152 ? 45.514 7.413 101.627 1.00 16.24 133 ALA C C 1
ATOM 5097 O O . ALA C 1 152 ? 46.301 7.660 102.531 1.00 18.42 133 ALA C O 1
ATOM 5112 N N . ALA C 1 154 ? 42.888 10.097 101.464 1.00 16.13 135 ALA C N 1
ATOM 5113 C CA . ALA C 1 154 ? 41.694 10.823 101.930 1.00 16.44 135 ALA C CA 1
ATOM 5114 C C . ALA C 1 154 ? 41.501 10.997 103.435 1.00 16.81 135 ALA C C 1
ATOM 5115 O O . ALA C 1 154 ? 40.876 11.980 103.864 1.00 17.79 135 ALA C O 1
ATOM 5117 N N . PRO C 1 155 ? 42.041 10.086 104.267 1.00 16.65 136 PRO C N 1
ATOM 5118 C CA . PRO C 1 155 ? 41.844 10.293 105.708 1.00 16.56 136 PRO C CA 1
ATOM 5119 C C . PRO C 1 155 ? 42.393 11.579 106.258 1.00 16.67 136 PRO C C 1
ATOM 5120 O O . PRO C 1 155 ? 41.762 12.160 107.149 1.00 19.07 136 PRO C O 1
ATOM 5124 N N . CYS C 1 156 ? 43.514 12.056 105.724 1.00 16.44 137 CYS C N 1
ATOM 5125 C CA . CYS C 1 156 ? 44.154 13.249 106.241 1.00 16.80 137 CYS C CA 1
ATOM 5126 C C . CYS C 1 156 ? 43.202 14.439 106.437 1.00 16.59 137 CYS C C 1
ATOM 5127 O O . CYS C 1 156 ? 43.022 14.916 107.559 1.00 15.90 137 CYS C O 1
ATOM 5130 N N . PRO C 1 157 ? 42.537 14.894 105.356 1.00 15.80 138 PRO C N 1
ATOM 5131 C CA . PRO C 1 157 ? 41.675 16.034 105.605 1.00 16.19 138 PRO C CA 1
ATOM 5132 C C . PRO C 1 157 ? 40.515 15.772 106.552 1.00 15.56 138 PRO C C 1
ATOM 5133 O O . PRO C 1 157 ? 40.153 16.676 107.325 1.00 16.82 138 PRO C O 1
ATOM 5137 N N . TYR C 1 158 ? 39.954 14.567 106.547 1.00 14.77 139 TYR C N 1
ATOM 5138 C CA . TYR C 1 158 ? 38.869 14.248 107.453 1.00 15.41 139 TYR C CA 1
ATOM 5139 C C . TYR C 1 158 ? 39.338 14.199 108.920 1.00 16.10 139 TYR C C 1
ATOM 5140 O O . TYR C 1 158 ? 38.671 14.723 109.803 1.00 17.98 139 TYR C O 1
ATOM 5149 N N . VAL C 1 159 ? 40.501 13.612 109.154 1.00 16.17 140 VAL C N 1
ATOM 5150 C CA . VAL C 1 159 ? 41.067 13.564 110.510 1.00 15.88 140 VAL C CA 1
ATOM 5151 C C . VAL C 1 159 ? 41.194 14.998 111.048 1.00 16.01 140 VAL C C 1
ATOM 5152 O O . VAL C 1 159 ? 40.756 15.301 112.146 1.00 16.36 140 VAL C O 1
ATOM 5156 N N . TYR C 1 160 ? 41.781 15.883 110.243 1.00 14.44 141 TYR C N 1
ATOM 5157 C CA . TYR C 1 160 ? 41.978 17.283 110.661 1.00 15.74 141 TYR C CA 1
ATOM 5158 C C . TYR C 1 160 ? 40.647 18.024 110.863 1.00 16.47 141 TYR C C 1
ATOM 5159 O O . TYR C 1 160 ? 40.524 18.783 111.829 1.00 16.93 141 TYR C O 1
ATOM 5168 N N . ALA C 1 161 ? 39.660 17.783 109.990 1.00 15.10 142 ALA C N 1
ATOM 5169 C CA . ALA C 1 161 ? 38.345 18.410 110.139 1.00 15.43 142 ALA C CA 1
ATOM 5170 C C . ALA C 1 161 ? 37.651 18.003 111.410 1.00 16.54 142 ALA C C 1
ATOM 5171 O O . ALA C 1 161 ? 37.090 18.850 112.114 1.00 17.76 142 ALA C O 1
ATOM 5173 N N . VAL C 1 162 ? 37.665 16.703 111.687 1.00 17.23 143 VAL C N 1
ATOM 5174 C CA . VAL C 1 162 ? 36.991 16.186 112.894 1.00 18.05 143 VAL C CA 1
ATOM 5175 C C . VAL C 1 162 ? 37.659 16.781 114.145 1.00 17.78 143 VAL C C 1
ATOM 5176 O O . VAL C 1 162 ? 36.978 17.228 115.068 1.00 18.48 143 VAL C O 1
ATOM 5180 N N . ILE C 1 163 ? 38.992 16.747 114.184 1.00 16.56 144 ILE C N 1
ATOM 5181 C CA . ILE C 1 163 ? 39.787 17.284 115.288 1.00 17.13 144 ILE C CA 1
ATOM 5182 C C . ILE C 1 163 ? 39.491 18.762 115.476 1.00 17.22 144 ILE C C 1
ATOM 5183 O O . ILE C 1 163 ? 39.261 19.210 116.597 1.00 17.67 144 ILE C O 1
ATOM 5188 N N . GLY C 1 164 ? 39.532 19.529 114.390 1.00 17.55 145 GLY C N 1
ATOM 5189 C CA . GLY C 1 164 ? 39.247 20.957 114.456 1.00 17.68 145 GLY C CA 1
ATOM 5190 C C . GLY C 1 164 ? 37.873 21.270 115.017 1.00 18.77 145 GLY C C 1
ATOM 5191 O O . GLY C 1 164 ? 37.739 22.124 115.913 1.00 18.65 145 GLY C O 1
ATOM 5192 N N . LYS C 1 165 ? 36.856 20.607 114.491 1.00 18.30 146 LYS C N 1
ATOM 5193 C CA A LYS C 1 165 ? 35.486 20.876 114.945 0.50 19.21 146 LYS C CA 1
ATOM 5194 C CA B LYS C 1 165 ? 35.476 20.845 114.937 0.50 19.11 146 LYS C CA 1
ATOM 5195 C C . LYS C 1 165 ? 35.288 20.479 116.411 1.00 19.48 146 LYS C C 1
ATOM 5196 O O . LYS C 1 165 ? 34.629 21.202 117.171 1.00 20.42 146 LYS C O 1
ATOM 5207 N N . ARG C 1 166 ? 35.863 19.339 116.806 1.00 19.66 147 ARG C N 1
ATOM 5208 C CA . ARG C 1 166 ? 35.753 18.858 118.195 1.00 20.30 147 ARG C CA 1
ATOM 5209 C C . ARG C 1 166 ? 36.405 19.844 119.194 1.00 20.54 147 ARG C C 1
ATOM 5210 O O . ARG C 1 166 ? 35.827 20.160 120.237 1.00 20.68 147 ARG C O 1
ATOM 5218 N N . ALA C 1 167 ? 37.606 20.316 118.834 1.00 20.58 148 ALA C N 1
ATOM 5219 C CA . ALA C 1 167 ? 38.353 21.285 119.604 1.00 20.68 148 ALA C CA 1
ATOM 5220 C C . ALA C 1 167 ? 37.550 22.551 119.847 1.00 21.88 148 ALA C C 1
ATOM 5221 O O . ALA C 1 167 ? 37.541 23.051 120.971 1.00 22.18 148 ALA C O 1
ATOM 5231 N N . GLU C 1 169 ? 34.469 22.972 120.283 1.00 26.81 150 GLU C N 1
ATOM 5232 C CA . GLU C 1 169 ? 33.411 22.763 121.299 1.00 28.11 150 GLU C CA 1
ATOM 5233 C C . GLU C 1 169 ? 33.947 22.237 122.627 1.00 27.83 150 GLU C C 1
ATOM 5234 O O . GLU C 1 169 ? 33.181 22.013 123.558 1.00 28.10 150 GLU C O 1
ATOM 5240 N N . ASP C 1 170 ? 35.269 22.040 122.722 1.00 26.13 151 ASP C N 1
ATOM 5241 C CA . ASP C 1 170 ? 35.871 21.408 123.873 1.00 25.78 151 ASP C CA 1
ATOM 5242 C C . ASP C 1 170 ? 36.224 22.464 124.903 1.00 26.89 151 ASP C C 1
ATOM 5243 O O . ASP C 1 170 ? 36.991 23.351 124.586 1.00 25.77 151 ASP C O 1
ATOM 5248 N N . PRO C 1 171 ? 35.681 22.367 126.147 1.00 28.41 152 PRO C N 1
ATOM 5249 C CA . PRO C 1 171 ? 36.078 23.343 127.188 1.00 30.13 152 PRO C CA 1
ATOM 5250 C C . PRO C 1 171 ? 37.574 23.372 127.535 1.00 29.94 152 PRO C C 1
ATOM 5251 O O . PRO C 1 171 ? 38.077 24.413 127.952 1.00 31.16 152 PRO C O 1
ATOM 5255 N N . LYS C 1 172 ? 38.296 22.284 127.248 1.00 29.07 153 LYS C N 1
ATOM 5256 C CA . LYS C 1 172 ? 39.727 22.219 127.502 1.00 29.96 153 LYS C CA 1
ATOM 5257 C C . LYS C 1 172 ? 40.540 23.023 126.492 1.00 28.23 153 LYS C C 1
ATOM 5258 O O . LYS C 1 172 ? 41.726 23.250 126.716 1.00 27.89 153 LYS C O 1
ATOM 5264 N N . LEU C 1 173 ? 39.907 23.495 125.402 1.00 26.56 154 LEU C N 1
ATOM 5265 C CA . LEU C 1 173 ? 40.608 24.339 124.419 1.00 25.21 154 LEU C CA 1
ATOM 5266 C C . LEU C 1 173 ? 41.141 25.602 125.075 1.00 25.63 154 LEU C C 1
ATOM 5267 O O . LEU C 1 173 ? 40.363 26.355 125.674 1.00 26.59 154 LEU C O 1
ATOM 5272 N N . ASN C 1 174 ? 42.448 25.829 124.954 1.00 25.60 155 ASN C N 1
ATOM 5273 C CA . ASN C 1 174 ? 43.056 27.066 125.432 1.00 26.45 155 ASN C CA 1
ATOM 5274 C C . ASN C 1 174 ? 42.781 28.141 124.368 1.00 26.30 155 ASN C C 1
ATOM 5275 O O . ASN C 1 174 ? 43.481 28.215 123.392 1.00 24.92 155 ASN C O 1
ATOM 5280 N N . LYS C 1 175 ? 41.757 28.957 124.591 1.00 27.64 156 LYS C N 1
ATOM 5281 C CA . LYS C 1 175 ? 41.384 30.037 123.650 1.00 29.21 156 LYS C CA 1
ATOM 5282 C C . LYS C 1 175 ? 42.306 31.255 123.681 1.00 30.64 156 LYS C C 1
ATOM 5283 O O . LYS C 1 175 ? 42.229 32.090 122.774 1.00 31.39 156 LYS C O 1
ATOM 5289 N N . GLU C 1 176 ? 43.153 31.375 124.705 1.00 30.49 157 GLU C N 1
ATOM 5290 C CA . GLU C 1 176 ? 44.077 32.498 124.840 1.00 31.78 157 GLU C CA 1
ATOM 5291 C C . GLU C 1 176 ? 45.372 32.256 124.075 1.00 30.89 157 GLU C C 1
ATOM 5292 O O . GLU C 1 176 ? 46.106 33.208 123.818 1.00 33.62 157 GLU C O 1
ATOM 5298 N N . SER C 1 177 ? 45.670 31.002 123.728 1.00 27.64 158 SER C N 1
ATOM 5299 C CA . SER C 1 177 ? 46.878 30.663 122.992 1.00 26.38 158 SER C CA 1
ATOM 5300 C C . SER C 1 177 ? 46.597 30.776 121.521 1.00 24.72 158 SER C C 1
ATOM 5301 O O . SER C 1 177 ? 45.500 30.441 121.065 1.00 23.73 158 SER C O 1
ATOM 5304 N N . VAL C 1 178 ? 47.617 31.184 120.764 1.00 24.64 159 VAL C N 1
ATOM 5305 C CA A VAL C 1 178 ? 47.463 31.289 119.296 0.50 23.79 159 VAL C CA 1
ATOM 5306 C CA B VAL C 1 178 ? 47.516 31.284 119.299 0.50 24.15 159 VAL C CA 1
ATOM 5307 C C . VAL C 1 178 ? 47.168 29.913 118.657 1.00 23.04 159 VAL C C 1
ATOM 5308 O O . VAL C 1 178 ? 46.635 29.840 117.553 1.00 21.85 159 VAL C O 1
ATOM 5315 N N . THR C 1 179 ? 47.496 28.817 119.360 1.00 21.54 160 THR C N 1
ATOM 5316 C CA . THR C 1 179 ? 47.183 27.464 118.914 1.00 21.58 160 THR C CA 1
ATOM 5317 C C . THR C 1 179 ? 45.667 27.234 118.704 1.00 20.35 160 THR C C 1
ATOM 5318 O O . THR C 1 179 ? 45.291 26.406 117.894 1.00 19.55 160 THR C O 1
ATOM 5322 N N . SER C 1 180 ? 44.790 27.988 119.391 1.00 20.11 161 SER C N 1
ATOM 5323 C CA . SER C 1 180 ? 43.359 27.893 119.089 1.00 21.29 161 SER C CA 1
ATOM 5324 C C . SER C 1 180 ? 43.044 28.155 117.574 1.00 21.09 161 SER C C 1
ATOM 5325 O O . SER C 1 180 ? 42.151 27.554 117.025 1.00 20.51 161 SER C O 1
ATOM 5328 N N . LYS C 1 181 ? 43.818 29.023 116.935 1.00 20.89 162 LYS C N 1
ATOM 5329 C CA . LYS C 1 181 ? 43.683 29.320 115.500 1.00 21.84 162 LYS C CA 1
ATOM 5330 C C . LYS C 1 181 ? 44.036 28.163 114.584 1.00 20.70 162 LYS C C 1
ATOM 5331 O O . LYS C 1 181 ? 43.562 28.121 113.439 1.00 20.39 162 LYS C O 1
ATOM 5337 N N . TRP C 1 182 ? 44.838 27.202 115.073 1.00 19.22 163 TRP C N 1
ATOM 5338 C CA . TRP C 1 182 ? 45.200 26.024 114.313 1.00 18.08 163 TRP C CA 1
ATOM 5339 C C . TRP C 1 182 ? 43.962 25.128 114.206 1.00 17.72 163 TRP C C 1
ATOM 5340 O O . TRP C 1 182 ? 43.573 24.686 113.120 1.00 17.61 163 TRP C O 1
ATOM 5351 N N . PHE C 1 183 ? 43.312 24.915 115.346 1.00 18.06 164 PHE C N 1
ATOM 5352 C CA . PHE C 1 183 ? 42.072 24.136 115.381 1.00 18.72 164 PHE C CA 1
ATOM 5353 C C . PHE C 1 183 ? 40.968 24.829 114.593 1.00 18.65 164 PHE C C 1
ATOM 5354 O O . PHE C 1 183 ? 40.239 24.184 113.841 1.00 19.77 164 PHE C O 1
ATOM 5362 N N . GLN C 1 184 ? 40.885 26.151 114.734 1.00 19.28 165 GLN C N 1
ATOM 5363 C CA . GLN C 1 184 ? 39.862 26.922 114.003 1.00 20.11 165 GLN C CA 1
ATOM 5364 C C . GLN C 1 184 ? 40.023 26.758 112.486 1.00 20.01 165 GLN C C 1
ATOM 5365 O O . GLN C 1 184 ? 39.044 26.522 111.773 1.00 20.76 165 GLN C O 1
ATOM 5371 N N . PHE C 1 185 ? 41.264 26.852 112.017 1.00 18.84 166 PHE C N 1
ATOM 5372 C CA . PHE C 1 185 ? 41.599 26.661 110.600 1.00 19.22 166 PHE C CA 1
ATOM 5373 C C . PHE C 1 185 ? 41.086 25.319 110.095 1.00 19.09 166 PHE C C 1
ATOM 5374 O O . PHE C 1 185 ? 40.327 25.271 109.139 1.00 19.31 166 PHE C O 1
ATOM 5382 N N . TYR C 1 186 ? 41.490 24.243 110.759 1.00 18.54 167 TYR C N 1
ATOM 5383 C CA . TYR C 1 186 ? 41.107 22.896 110.360 1.00 18.33 167 TYR C CA 1
ATOM 5384 C C . TYR C 1 186 ? 39.629 22.588 110.519 1.00 18.63 167 TYR C C 1
ATOM 5385 O O . TYR C 1 186 ? 39.124 21.708 109.812 1.00 19.01 167 TYR C O 1
ATOM 5394 N N . SER C 1 187 ? 38.932 23.333 111.368 1.00 19.20 168 SER C N 1
ATOM 5395 C CA . SER C 1 187 ? 37.496 23.085 111.603 1.00 20.01 168 SER C CA 1
ATOM 5396 C C . SER C 1 187 ? 36.665 23.376 110.346 1.00 20.43 168 SER C C 1
ATOM 5397 O O . SER C 1 187 ? 35.568 22.847 110.240 1.00 22.45 168 SER C O 1
ATOM 5400 N N . THR C 1 188 ? 37.150 24.242 109.447 1.00 20.67 169 THR C N 1
ATOM 5401 C CA . THR C 1 188 ? 36.433 24.533 108.199 1.00 22.24 169 THR C CA 1
ATOM 5402 C C . THR C 1 188 ? 37.211 24.380 106.893 1.00 21.29 169 THR C C 1
ATOM 5403 O O . THR C 1 188 ? 36.583 24.193 105.856 1.00 21.50 169 THR C O 1
ATOM 5407 N N . GLU C 1 189 ? 38.540 24.398 106.920 1.00 19.86 170 GLU C N 1
ATOM 5408 C CA . GLU C 1 189 ? 39.316 24.447 105.673 1.00 20.19 170 GLU C CA 1
ATOM 5409 C C . GLU C 1 189 ? 39.535 23.147 104.931 1.00 19.50 170 GLU C C 1
ATOM 5410 O O . GLU C 1 189 ? 40.044 23.180 103.805 1.00 20.14 170 GLU C O 1
ATOM 5424 N N . ASP C 1 191 ? 36.863 20.760 104.676 1.00 18.97 172 ASP C N 1
ATOM 5425 C CA . ASP C 1 191 ? 35.554 20.200 104.286 1.00 20.57 172 ASP C CA 1
ATOM 5426 C C . ASP C 1 191 ? 35.343 20.030 102.796 1.00 20.34 172 ASP C C 1
ATOM 5427 O O . ASP C 1 191 ? 34.738 19.013 102.356 1.00 19.43 172 ASP C O 1
ATOM 5432 N N . GLU C 1 192 ? 35.861 20.963 102.020 1.00 21.26 173 GLU C N 1
ATOM 5433 C CA . GLU C 1 192 ? 35.690 20.896 100.560 1.00 23.08 173 GLU C CA 1
ATOM 5434 C C . GLU C 1 192 ? 36.514 19.745 99.985 1.00 21.21 173 GLU C C 1
ATOM 5435 O O . GLU C 1 192 ? 36.026 18.973 99.175 1.00 20.56 173 GLU C O 1
ATOM 5441 N N . LEU C 1 193 ? 37.743 19.583 100.450 1.00 20.50 174 LEU C N 1
ATOM 5442 C CA . LEU C 1 193 ? 38.565 18.468 100.015 1.00 19.32 174 LEU C CA 1
ATOM 5443 C C . LEU C 1 193 ? 37.938 17.140 100.447 1.00 18.73 174 LEU C C 1
ATOM 5444 O O . LEU C 1 193 ? 37.949 16.159 99.673 1.00 17.64 174 LEU C O 1
ATOM 5449 N N . VAL C 1 194 ? 37.411 17.082 101.678 1.00 17.92 175 VAL C N 1
ATOM 5450 C CA . VAL C 1 194 ? 36.743 15.845 102.145 1.00 17.24 175 VAL C CA 1
ATOM 5451 C C . VAL C 1 194 ? 35.627 15.466 101.150 1.00 17.57 175 VAL C C 1
ATOM 5452 O O . VAL C 1 194 ? 35.495 14.313 100.744 1.00 18.27 175 VAL C O 1
ATOM 5456 N N . ASP C 1 195 ? 34.833 16.463 100.762 1.00 17.67 176 ASP C N 1
ATOM 5457 C CA . ASP C 1 195 ? 33.753 16.221 99.799 1.00 18.63 176 ASP C CA 1
ATOM 5458 C C . ASP C 1 195 ? 34.239 15.778 98.433 1.00 19.31 176 ASP C C 1
ATOM 5459 O O . ASP C 1 195 ? 33.668 14.871 97.870 1.00 19.75 176 ASP C O 1
ATOM 5464 N N . VAL C 1 196 ? 35.289 16.412 97.910 1.00 19.70 177 VAL C N 1
ATOM 5465 C CA . VAL C 1 196 ? 35.862 16.028 96.640 1.00 20.06 177 VAL C CA 1
ATOM 5466 C C . VAL C 1 196 ? 36.336 14.572 96.677 1.00 19.43 177 VAL C C 1
ATOM 5467 O O . VAL C 1 196 ? 36.012 13.776 95.780 1.00 20.22 177 VAL C O 1
ATOM 5471 N N . PHE C 1 197 ? 37.072 14.205 97.727 1.00 17.82 178 PHE C N 1
ATOM 5472 C CA . PHE C 1 197 ? 37.497 12.819 97.879 1.00 17.97 178 PHE C CA 1
ATOM 5473 C C . PHE C 1 197 ? 36.311 11.856 98.007 1.00 18.53 178 PHE C C 1
ATOM 5474 O O . PHE C 1 197 ? 36.355 10.747 97.448 1.00 18.41 178 PHE C O 1
ATOM 5482 N N . ASP C 1 198 ? 35.245 12.271 98.690 1.00 18.70 179 ASP C N 1
ATOM 5483 C CA . ASP C 1 198 ? 34.041 11.429 98.808 1.00 19.80 179 ASP C CA 1
ATOM 5484 C C . ASP C 1 198 ? 33.490 11.087 97.447 1.00 20.99 179 ASP C C 1
ATOM 5485 O O . ASP C 1 198 ? 33.234 9.919 97.157 1.00 21.06 179 ASP C O 1
ATOM 5490 N N . GLN C 1 199 ? 33.331 12.115 96.608 1.00 21.76 180 GLN C N 1
ATOM 5491 C CA . GLN C 1 199 ? 32.692 11.939 95.331 1.00 22.87 180 GLN C CA 1
ATOM 5492 C C . GLN C 1 199 ? 33.572 11.124 94.403 1.00 22.24 180 GLN C C 1
ATOM 5493 O O . GLN C 1 199 ? 33.068 10.257 93.689 1.00 22.16 180 GLN C O 1
ATOM 5499 N N . LEU C 1 200 ? 34.879 11.330 94.500 1.00 20.97 181 LEU C N 1
ATOM 5500 C CA . LEU C 1 200 ? 35.836 10.586 93.697 1.00 21.82 181 LEU C CA 1
ATOM 5501 C C . LEU C 1 200 ? 35.804 9.095 94.090 1.00 20.78 181 LEU C C 1
ATOM 5502 O O . LEU C 1 200 ? 35.651 8.218 93.210 1.00 21.43 181 LEU C O 1
ATOM 5515 N N . ASP C 1 202 ? 33.363 7.448 95.668 1.00 20.56 183 ASP C N 1
ATOM 5516 C CA . ASP C 1 202 ? 32.049 6.891 95.301 1.00 20.82 183 ASP C CA 1
ATOM 5517 C C . ASP C 1 202 ? 31.946 6.558 93.814 1.00 21.87 183 ASP C C 1
ATOM 5518 O O . ASP C 1 202 ? 31.420 5.482 93.452 1.00 23.73 183 ASP C O 1
ATOM 5523 N N . ARG C 1 203 ? 32.444 7.452 92.958 1.00 21.90 184 ARG C N 1
ATOM 5524 C CA A ARG C 1 203 ? 32.414 7.231 91.496 0.50 22.57 184 ARG C CA 1
ATOM 5525 C CA B ARG C 1 203 ? 32.382 7.212 91.502 0.50 22.46 184 ARG C CA 1
ATOM 5526 C C . ARG C 1 203 ? 33.355 6.118 91.057 1.00 22.51 184 ARG C C 1
ATOM 5527 O O . ARG C 1 203 ? 32.969 5.217 90.276 1.00 22.83 184 ARG C O 1
ATOM 5542 N N . LEU C 1 204 ? 34.597 6.206 91.507 1.00 21.74 185 LEU C N 1
ATOM 5543 C CA . LEU C 1 204 ? 35.617 5.195 91.119 1.00 22.58 185 LEU C CA 1
ATOM 5544 C C . LEU C 1 204 ? 35.361 3.783 91.626 1.00 23.06 185 LEU C C 1
ATOM 5545 O O . LEU C 1 204 ? 35.859 2.818 91.014 1.00 24.05 185 LEU C O 1
ATOM 5550 N N . THR C 1 205 ? 34.589 3.629 92.707 1.00 23.03 186 THR C N 1
ATOM 5551 C CA . THR C 1 205 ? 34.267 2.294 93.241 1.00 24.61 186 THR C CA 1
ATOM 5552 C C . THR C 1 205 ? 32.889 1.777 92.846 1.00 26.84 186 THR C C 1
ATOM 5553 O O . THR C 1 205 ? 32.490 0.695 93.319 1.00 27.08 186 THR C O 1
ATOM 5557 N N . LYS C 1 206 ? 32.174 2.489 91.969 1.00 28.94 187 LYS C N 1
ATOM 5558 C CA . LYS C 1 206 ? 30.779 2.093 91.673 1.00 32.21 187 LYS C CA 1
ATOM 5559 C C . LYS C 1 206 ? 30.623 0.674 91.102 1.00 32.94 187 LYS C C 1
ATOM 5560 O O . LYS C 1 206 ? 29.611 0.032 91.388 1.00 33.75 187 LYS C O 1
ATOM 5566 N N . HIS C 1 207 ? 31.630 0.190 90.364 1.00 33.21 188 HIS C N 1
ATOM 5567 C CA . HIS C 1 207 ? 31.628 -1.176 89.788 1.00 35.23 188 HIS C CA 1
ATOM 5568 C C . HIS C 1 207 ? 32.672 -2.111 90.413 1.00 33.63 188 HIS C C 1
ATOM 5569 O O . HIS C 1 207 ? 33.019 -3.157 89.825 1.00 34.92 188 HIS C O 1
ATOM 5576 N N . CYS C 1 208 ? 33.162 -1.758 91.606 1.00 32.16 189 CYS C N 1
ATOM 5577 C CA . CYS C 1 208 ? 34.149 -2.583 92.309 1.00 30.36 189 CYS C CA 1
ATOM 5578 C C . CYS C 1 208 ? 33.453 -3.765 92.969 1.00 30.44 189 CYS C C 1
ATOM 5579 O O . CYS C 1 208 ? 32.295 -3.670 93.380 1.00 29.95 189 CYS C O 1
ATOM 5582 N N . SER C 1 209 ? 34.183 -4.870 93.061 1.00 29.94 190 SER C N 1
ATOM 5583 C CA . SER C 1 209 ? 33.710 -6.064 93.751 1.00 30.83 190 SER C CA 1
ATOM 5584 C C . SER C 1 209 ? 33.743 -5.824 95.266 1.00 30.71 190 SER C C 1
ATOM 5585 O O . SER C 1 209 ? 34.376 -4.868 95.750 1.00 28.72 190 SER C O 1
ATOM 5588 N N . GLU C 1 210 ? 33.086 -6.716 96.012 1.00 31.69 191 GLU C N 1
ATOM 5589 C CA A GLU C 1 210 ? 33.092 -6.593 97.470 0.50 31.67 191 GLU C CA 1
ATOM 5590 C CA B GLU C 1 210 ? 33.081 -6.680 97.484 0.50 31.87 191 GLU C CA 1
ATOM 5591 C C . GLU C 1 210 ? 34.514 -6.800 98.029 1.00 30.90 191 GLU C C 1
ATOM 5592 O O . GLU C 1 210 ? 34.886 -6.132 98.991 1.00 29.22 191 GLU C O 1
ATOM 5603 N N . THR C 1 211 ? 35.309 -7.672 97.405 1.00 31.12 192 THR C N 1
ATOM 5604 C CA . THR C 1 211 ? 36.703 -7.895 97.796 1.00 30.59 192 THR C CA 1
ATOM 5605 C C . THR C 1 211 ? 37.519 -6.602 97.626 1.00 28.78 192 THR C C 1
ATOM 5606 O O . THR C 1 211 ? 38.254 -6.225 98.533 1.00 28.51 192 THR C O 1
ATOM 5610 N N . GLU C 1 212 ? 37.368 -5.949 96.474 1.00 26.54 193 GLU C N 1
ATOM 5611 C CA . GLU C 1 212 ? 38.019 -4.676 96.196 1.00 26.03 193 GLU C CA 1
ATOM 5612 C C . GLU C 1 212 ? 37.616 -3.606 97.198 1.00 25.02 193 GLU C C 1
ATOM 5613 O O . GLU C 1 212 ? 38.468 -2.942 97.771 1.00 23.45 193 GLU C O 1
ATOM 5619 N N . LYS C 1 213 ? 36.320 -3.491 97.459 1.00 25.14 194 LYS C N 1
ATOM 5620 C CA . LYS C 1 213 ? 35.851 -2.487 98.442 1.00 25.50 194 LYS C CA 1
ATOM 5621 C C . LYS C 1 213 ? 36.415 -2.703 99.851 1.00 24.18 194 LYS C C 1
ATOM 5622 O O . LYS C 1 213 ? 36.786 -1.731 100.512 1.00 23.26 194 LYS C O 1
ATOM 5628 N N . LYS C 1 214 ? 36.502 -3.964 100.281 1.00 24.24 195 LYS C N 1
ATOM 5629 C CA . LYS C 1 214 ? 37.106 -4.310 101.583 1.00 23.71 195 LYS C CA 1
ATOM 5630 C C . LYS C 1 214 ? 38.566 -3.833 101.645 1.00 22.37 195 LYS C C 1
ATOM 5631 O O . LYS C 1 214 ? 38.968 -3.218 102.632 1.00 22.42 195 LYS C O 1
ATOM 5633 N N . GLU C 1 215 ? 39.321 -4.048 100.567 1.00 22.24 196 GLU C N 1
ATOM 5634 C CA A GLU C 1 215 ? 40.727 -3.611 100.497 0.50 21.84 196 GLU C CA 1
ATOM 5635 C CA B GLU C 1 215 ? 40.735 -3.601 100.481 0.50 21.91 196 GLU C CA 1
ATOM 5636 C C . GLU C 1 215 ? 40.835 -2.082 100.504 1.00 20.11 196 GLU C C 1
ATOM 5637 O O . GLU C 1 215 ? 41.698 -1.505 101.169 1.00 20.51 196 GLU C O 1
ATOM 5648 N N . ILE C 1 216 ? 39.940 -1.421 99.772 1.00 19.18 197 ILE C N 1
ATOM 5649 C CA . ILE C 1 216 ? 39.916 0.046 99.725 1.00 18.02 197 ILE C CA 1
ATOM 5650 C C . ILE C 1 216 ? 39.572 0.606 101.109 1.00 17.85 197 ILE C C 1
ATOM 5651 O O . ILE C 1 216 ? 40.238 1.514 101.592 1.00 18.56 197 ILE C O 1
ATOM 5656 N N . LYS C 1 217 ? 38.572 0.016 101.780 1.00 18.92 198 LYS C N 1
ATOM 5657 C CA . LYS C 1 217 ? 38.223 0.426 103.140 1.00 19.53 198 LYS C CA 1
ATOM 5658 C C . LYS C 1 217 ? 39.408 0.257 104.111 1.00 20.20 198 LYS C C 1
ATOM 5659 O O . LYS C 1 217 ? 39.694 1.148 104.941 1.00 20.09 198 LYS C O 1
ATOM 5665 N N . GLU C 1 218 ? 40.059 -0.907 104.047 1.00 20.38 199 GLU C N 1
ATOM 5666 C CA A GLU C 1 218 ? 41.261 -1.194 104.845 0.50 20.50 199 GLU C CA 1
ATOM 5667 C CA B GLU C 1 218 ? 41.249 -1.158 104.891 0.50 20.80 199 GLU C CA 1
ATOM 5668 C C . GLU C 1 218 ? 42.338 -0.108 104.604 1.00 18.65 199 GLU C C 1
ATOM 5669 O O . GLU C 1 218 ? 42.973 0.376 105.545 1.00 18.82 199 GLU C O 1
ATOM 5680 N N . ASN C 1 219 ? 42.548 0.275 103.335 1.00 18.27 200 ASN C N 1
ATOM 5681 C CA . ASN C 1 219 ? 43.540 1.337 103.013 1.00 17.85 200 ASN C CA 1
ATOM 5682 C C . ASN C 1 219 ? 43.218 2.647 103.738 1.00 17.46 200 ASN C C 1
ATOM 5683 O O . ASN C 1 219 ? 44.111 3.342 104.242 1.00 15.67 200 ASN C O 1
ATOM 5688 N N . PHE C 1 220 ? 41.921 2.972 103.781 1.00 17.14 201 PHE C N 1
ATOM 5689 C CA . PHE C 1 220 ? 41.439 4.191 104.455 1.00 16.90 201 PHE C CA 1
ATOM 5690 C C . PHE C 1 220 ? 41.664 4.106 105.978 1.00 16.91 201 PHE C C 1
ATOM 5691 O O . PHE C 1 220 ? 42.197 5.033 106.607 1.00 15.92 201 PHE C O 1
ATOM 5699 N N . LEU C 1 221 ? 41.244 3.004 106.572 1.00 16.94 202 LEU C N 1
ATOM 5700 C CA . LEU C 1 221 ? 41.450 2.829 108.023 1.00 17.39 202 LEU C CA 1
ATOM 5701 C C . LEU C 1 221 ? 42.937 2.829 108.412 1.00 18.01 202 LEU C C 1
ATOM 5702 O O . LEU C 1 221 ? 43.342 3.483 109.390 1.00 17.84 202 LEU C O 1
ATOM 5707 N N . GLN C 1 222 ? 43.761 2.152 107.609 1.00 18.16 203 GLN C N 1
ATOM 5708 C CA . GLN C 1 222 ? 45.226 2.148 107.832 1.00 16.81 203 GLN C CA 1
ATOM 5709 C C . GLN C 1 222 ? 45.801 3.528 107.748 1.00 16.35 203 GLN C C 1
ATOM 5710 O O . GLN C 1 222 ? 46.560 3.936 108.630 1.00 16.58 203 GLN C O 1
ATOM 5716 N N . SER C 1 223 ? 45.381 4.306 106.752 1.00 16.06 204 SER C N 1
ATOM 5717 C CA . SER C 1 223 ? 45.863 5.694 106.639 1.00 15.55 204 SER C CA 1
ATOM 5718 C C . SER C 1 223 ? 45.402 6.603 107.797 1.00 15.76 204 SER C C 1
ATOM 5719 O O . SER C 1 223 ? 46.125 7.553 108.160 1.00 16.15 204 SER C O 1
ATOM 5722 N N . THR C 1 224 ? 44.241 6.307 108.370 1.00 15.95 205 THR C N 1
ATOM 5723 C CA . THR C 1 224 ? 43.759 7.052 109.529 1.00 15.75 205 THR C CA 1
ATOM 5724 C C . THR C 1 224 ? 44.746 6.766 110.688 1.00 16.56 205 THR C C 1
ATOM 5725 O O . THR C 1 224 ? 45.140 7.679 111.400 1.00 16.85 205 THR C O 1
ATOM 5729 N N . ILE C 1 225 ? 45.131 5.499 110.858 1.00 17.25 206 ILE C N 1
ATOM 5730 C CA . ILE C 1 225 ? 46.156 5.116 111.849 1.00 16.63 206 ILE C CA 1
ATOM 5731 C C . ILE C 1 225 ? 47.509 5.743 111.503 1.00 16.63 206 ILE C C 1
ATOM 5732 O O . ILE C 1 225 ? 48.213 6.233 112.395 1.00 16.51 206 ILE C O 1
ATOM 5737 N N . HIS C 1 226 ? 47.860 5.801 110.221 1.00 16.05 207 HIS C N 1
ATOM 5738 C CA . HIS C 1 226 ? 49.099 6.461 109.826 1.00 15.85 207 HIS C CA 1
ATOM 5739 C C . HIS C 1 226 ? 49.077 7.956 110.252 1.00 16.94 207 HIS C C 1
ATOM 5740 O O . HIS C 1 226 ? 50.095 8.478 110.681 1.00 16.76 207 HIS C O 1
ATOM 5747 N N . GLU C 1 227 ? 47.921 8.616 110.128 1.00 16.64 208 GLU C N 1
ATOM 5748 C CA . GLU C 1 227 ? 47.780 10.005 110.610 1.00 16.79 208 GLU C CA 1
ATOM 5749 C C . GLU C 1 227 ? 47.980 10.081 112.134 1.00 16.83 208 GLU C C 1
ATOM 5750 O O . GLU C 1 227 ? 48.635 10.982 112.615 1.00 16.09 208 GLU C O 1
ATOM 5756 N N . ARG C 1 228 ? 47.469 9.105 112.868 1.00 16.19 209 ARG C N 1
ATOM 5757 C CA . ARG C 1 228 ? 47.733 9.024 114.330 1.00 17.20 209 ARG C CA 1
ATOM 5758 C C . ARG C 1 228 ? 49.243 9.003 114.606 1.00 17.15 209 ARG C C 1
ATOM 5759 O O . ARG C 1 228 ? 49.771 9.778 115.447 1.00 18.02 209 ARG C O 1
ATOM 5767 N N . HIS C 1 229 ? 49.935 8.127 113.860 1.00 18.27 210 HIS C N 1
ATOM 5768 C CA . HIS C 1 229 ? 51.401 7.988 113.996 1.00 18.85 210 HIS C CA 1
ATOM 5769 C C . HIS C 1 229 ? 52.183 9.182 113.445 1.00 18.67 210 HIS C C 1
ATOM 5770 O O . HIS C 1 229 ? 53.276 9.450 113.920 1.00 18.94 210 HIS C O 1
ATOM 5777 N N . PHE C 1 230 ? 51.614 9.918 112.494 1.00 17.45 211 PHE C N 1
ATOM 5778 C CA . PHE C 1 230 ? 52.269 11.132 111.937 1.00 17.45 211 PHE C CA 1
ATOM 5779 C C . PHE C 1 230 ? 52.354 12.197 113.066 1.00 17.53 211 PHE C C 1
ATOM 5780 O O . PHE C 1 230 ? 53.383 12.809 113.267 1.00 18.28 211 PHE C O 1
ATOM 5788 N N . PHE C 1 231 ? 51.270 12.413 113.802 1.00 16.85 212 PHE C N 1
ATOM 5789 C CA . PHE C 1 231 ? 51.330 13.282 114.958 1.00 17.15 212 PHE C CA 1
ATOM 5790 C C . PHE C 1 231 ? 52.248 12.710 116.051 1.00 17.00 212 PHE C C 1
ATOM 5791 O O . PHE C 1 231 ? 53.095 13.422 116.607 1.00 17.33 212 PHE C O 1
ATOM 5799 N N . ASN C 1 232 ? 52.084 11.423 116.363 1.00 16.71 213 ASN C N 1
ATOM 5800 C CA . ASN C 1 232 ? 52.857 10.849 117.451 1.00 18.84 213 ASN C CA 1
ATOM 5801 C C . ASN C 1 232 ? 54.358 10.778 117.159 1.00 19.27 213 ASN C C 1
ATOM 5802 O O . ASN C 1 232 ? 55.164 10.928 118.083 1.00 19.30 213 ASN C O 1
ATOM 5815 N N . ALA C 1 234 ? 56.211 12.938 115.746 1.00 17.26 215 ALA C N 1
ATOM 5816 C CA . ALA C 1 234 ? 56.724 14.256 116.143 1.00 17.58 215 ALA C CA 1
ATOM 5817 C C . ALA C 1 234 ? 56.763 14.356 117.662 1.00 18.97 215 ALA C C 1
ATOM 5818 O O . ALA C 1 234 ? 57.757 14.820 118.211 1.00 20.55 215 ALA C O 1
ATOM 5820 N N . TYR C 1 235 ? 55.677 13.907 118.312 1.00 20.13 216 TYR C N 1
ATOM 5821 C CA . TYR C 1 235 ? 55.513 13.955 119.753 1.00 20.85 216 TYR C CA 1
ATOM 5822 C C . TYR C 1 235 ? 56.629 13.231 120.499 1.00 21.30 216 TYR C C 1
ATOM 5823 O O . TYR C 1 235 ? 57.138 13.748 121.503 1.00 22.11 216 TYR C O 1
ATOM 5832 N N . ILE C 1 236 ? 57.047 12.066 119.983 1.00 21.16 217 ILE C N 1
ATOM 5833 C CA . ILE C 1 236 ? 58.077 11.260 120.653 1.00 21.98 217 ILE C CA 1
ATOM 5834 C C . ILE C 1 236 ? 59.463 11.356 119.990 1.00 23.34 217 ILE C C 1
ATOM 5835 O O . ILE C 1 236 ? 60.383 10.681 120.461 1.00 23.99 217 ILE C O 1
ATOM 5840 N N . ASN C 1 237 ? 59.602 12.154 118.926 1.00 22.60 218 ASN C N 1
ATOM 5841 C CA . ASN C 1 237 ? 60.863 12.288 118.176 1.00 24.28 218 ASN C CA 1
ATOM 5842 C C . ASN C 1 237 ? 61.359 10.915 117.679 1.00 23.75 218 ASN C C 1
ATOM 5843 O O . ASN C 1 237 ? 62.522 10.503 117.888 1.00 24.87 218 ASN C O 1
ATOM 5848 N N . GLU C 1 238 ? 60.440 10.192 117.038 1.00 23.41 219 GLU C N 1
ATOM 5849 C CA . GLU C 1 238 ? 60.708 8.831 116.564 1.00 24.12 219 GLU C CA 1
ATOM 5850 C C . GLU C 1 238 ? 61.850 8.846 115.546 1.00 24.46 219 GLU C C 1
ATOM 5851 O O . GLU C 1 238 ? 61.891 9.693 114.664 1.00 24.60 219 GLU C O 1
ATOM 5857 N N . LYS C 1 239 ? 62.737 7.879 115.683 1.00 27.05 220 LYS C N 1
ATOM 5858 C CA . LYS C 1 239 ? 63.907 7.744 114.813 1.00 28.96 220 LYS C CA 1
ATOM 5859 C C . LYS C 1 239 ? 64.193 6.318 114.483 1.00 28.78 220 LYS C C 1
ATOM 5860 O O . LYS C 1 239 ? 63.811 5.415 115.216 1.00 28.13 220 LYS C O 1
ATOM 5866 N N . TRP C 1 240 ? 64.833 6.140 113.323 1.00 29.60 221 TRP C N 1
ATOM 5867 C CA . TRP C 1 240 ? 65.386 4.874 112.936 1.00 30.84 221 TRP C CA 1
ATOM 5868 C C . TRP C 1 240 ? 66.659 4.837 113.786 1.00 33.82 221 TRP C C 1
ATOM 5869 O O . TRP C 1 240 ? 67.520 5.733 113.672 1.00 34.34 221 TRP C O 1
ATOM 5880 N N . GLU C 1 241 ? 66.707 3.872 114.674 1.00 35.53 222 GLU C N 1
ATOM 5881 C CA . GLU C 1 241 ? 67.835 3.680 115.573 1.00 38.96 222 GLU C CA 1
ATOM 5882 C C . GLU C 1 241 ? 68.639 2.506 115.010 1.00 40.74 222 GLU C C 1
ATOM 5883 O O . GLU C 1 241 ? 68.320 1.343 115.230 1.00 40.21 222 GLU C O 1
ATOM 5889 N N . TYR C 1 242 ? 69.657 2.858 114.232 1.00 43.27 223 TYR C N 1
ATOM 5890 C CA . TYR C 1 242 ? 70.502 1.887 113.572 1.00 45.83 223 TYR C CA 1
ATOM 5891 C C . TYR C 1 242 ? 71.631 1.322 114.437 1.00 49.21 223 TYR C C 1
ATOM 5892 O O . TYR C 1 242 ? 72.243 0.329 114.033 1.00 50.01 223 TYR C O 1
ATOM 5901 N N . GLY C 1 243 ? 71.904 1.923 115.602 1.00 52.08 224 GLY C N 1
ATOM 5902 C CA . GLY C 1 243 ? 72.952 1.458 116.523 1.00 55.35 224 GLY C CA 1
ATOM 5903 C C . GLY C 1 243 ? 72.406 0.612 117.663 1.00 57.86 224 GLY C C 1
ATOM 5904 O O . GLY C 1 243 ? 71.280 0.090 117.600 1.00 57.76 224 GLY C O 1
ATOM 5905 N N . GLY C 1 244 ? 73.212 0.481 118.711 1.00 61.23 225 GLY C N 1
ATOM 5906 C CA . GLY C 1 244 ? 72.846 -0.302 119.903 1.00 63.79 225 GLY C CA 1
ATOM 5907 C C . GLY C 1 244 ? 71.802 0.346 120.823 1.00 64.89 225 GLY C C 1
ATOM 5908 O O . GLY C 1 244 ? 72.073 1.392 121.429 1.00 65.70 225 GLY C O 1
ATOM 5909 N N . ASN C 1 245 ? 70.619 -0.287 120.927 1.00 65.84 226 ASN C N 1
ATOM 5910 C CA . ASN C 1 245 ? 69.489 0.099 121.821 1.00 66.04 226 ASN C CA 1
ATOM 5911 C C . ASN C 1 245 ? 68.697 1.295 121.293 1.00 65.04 226 ASN C C 1
ATOM 5912 O O . ASN C 1 245 ? 67.720 1.131 120.552 1.00 64.73 226 ASN C O 1
ATOM 5925 N N . THR D 1 21 ? 84.189 -5.850 101.612 1.00 45.99 2 THR D N 1
ATOM 5926 C CA . THR D 1 21 ? 83.231 -5.759 100.495 1.00 43.57 2 THR D CA 1
ATOM 5927 C C . THR D 1 21 ? 81.955 -5.042 100.969 1.00 39.90 2 THR D C 1
ATOM 5928 O O . THR D 1 21 ? 81.702 -4.947 102.179 1.00 38.06 2 THR D O 1
ATOM 5932 N N . PHE D 1 22 ? 81.152 -4.579 100.01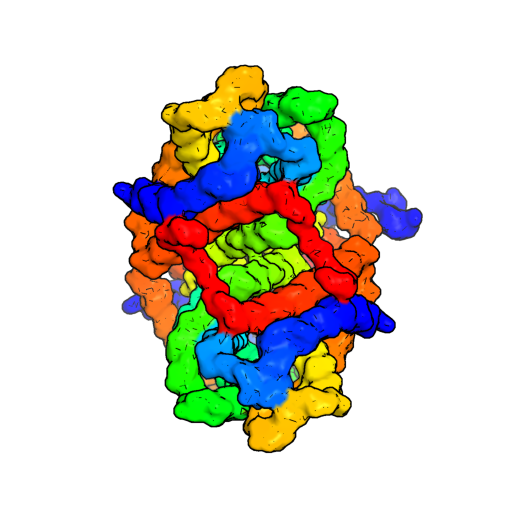3 1.00 37.56 3 PHE D N 1
ATOM 5933 C CA . PHE D 1 22 ? 79.887 -3.911 100.322 1.00 35.48 3 PHE D CA 1
ATOM 5934 C C . PHE D 1 22 ? 78.958 -4.811 101.151 1.00 33.69 3 PHE D C 1
ATOM 5935 O O . PHE D 1 22 ? 78.472 -4.370 102.180 1.00 31.53 3 PHE D O 1
ATOM 5943 N N . SER D 1 23 ? 78.732 -6.049 100.702 1.00 33.08 4 SER D N 1
ATOM 5944 C CA . SER D 1 23 ? 77.859 -6.987 101.428 1.00 31.75 4 SER D CA 1
ATOM 5945 C C . SER D 1 23 ? 78.333 -7.243 102.870 1.00 31.58 4 SER D C 1
ATOM 5946 O O . SER D 1 23 ? 77.496 -7.286 103.787 1.00 29.80 4 SER D O 1
ATOM 5949 N N . LYS D 1 24 ? 79.654 -7.373 103.076 1.00 32.77 5 LYS D N 1
ATOM 5950 C CA . LYS D 1 24 ? 80.211 -7.566 104.433 1.00 33.09 5 LYS D CA 1
ATOM 5951 C C . LYS D 1 24 ? 80.043 -6.311 105.297 1.00 32.31 5 LYS D C 1
ATOM 5952 O O . LYS D 1 24 ? 79.728 -6.422 106.492 1.00 30.94 5 LYS D O 1
ATOM 5958 N N . GLU D 1 25 ? 80.194 -5.134 104.686 1.00 32.10 6 GLU D N 1
ATOM 5959 C CA . GLU D 1 25 ? 79.969 -3.843 105.385 1.00 32.70 6 GLU D CA 1
ATOM 5960 C C . GLU D 1 25 ? 78.538 -3.761 105.890 1.00 30.22 6 GLU D C 1
ATOM 5961 O O . GLU D 1 25 ? 78.300 -3.371 107.040 1.00 30.13 6 GLU D O 1
ATOM 5967 N N . LEU D 1 26 ? 77.586 -4.119 105.025 1.00 28.96 7 LEU D N 1
ATOM 5968 C CA . LEU D 1 26 ? 76.169 -4.145 105.418 1.00 27.10 7 LEU D CA 1
ATOM 5969 C C . LEU D 1 26 ? 75.922 -5.094 106.601 1.00 27.25 7 LEU D C 1
ATOM 5970 O O . LEU D 1 26 ? 75.318 -4.696 107.610 1.00 27.73 7 LEU D O 1
ATOM 5975 N N . ARG D 1 27 ? 76.422 -6.329 106.486 1.00 26.28 8 ARG D N 1
ATOM 5976 C CA . ARG D 1 27 ? 76.201 -7.326 107.549 1.00 26.14 8 ARG D CA 1
ATOM 5977 C C . ARG D 1 27 ? 76.827 -6.906 108.876 1.00 26.42 8 ARG D C 1
ATOM 5978 O O . ARG D 1 27 ? 76.200 -7.018 109.939 1.00 25.90 8 ARG D O 1
ATOM 5986 N N . GLU D 1 28 ? 78.042 -6.389 108.809 1.00 27.83 9 GLU D N 1
ATOM 5987 C CA . GLU D 1 28 ? 78.722 -5.870 109.999 1.00 29.52 9 GLU D CA 1
ATOM 5988 C C . GLU D 1 28 ? 77.919 -4.737 110.659 1.00 28.38 9 GLU D C 1
ATOM 5989 O O . GLU D 1 28 ? 77.702 -4.739 111.875 1.00 27.50 9 GLU D O 1
ATOM 5995 N N . ALA D 1 29 ? 77.401 -3.824 109.844 1.00 28.20 10 ALA D N 1
ATOM 5996 C CA . ALA D 1 29 ? 76.606 -2.705 110.358 1.00 28.52 10 ALA D CA 1
ATOM 5997 C C . ALA D 1 29 ? 75.319 -3.134 111.009 1.00 26.29 10 ALA D C 1
ATOM 5998 O O . ALA D 1 29 ? 74.826 -2.419 111.861 1.00 28.02 10 ALA D O 1
ATOM 6000 N N . SER D 1 30 ? 74.753 -4.262 110.575 1.00 25.03 11 SER D N 1
ATOM 6001 C CA . SER D 1 30 ? 73.524 -4.784 111.128 1.00 23.98 11 SER D CA 1
ATOM 6002 C C . SER D 1 30 ? 73.684 -5.471 112.466 1.00 23.70 11 SER D C 1
ATOM 6003 O O . SER D 1 30 ? 72.677 -5.709 113.123 1.00 23.00 11 SER D O 1
ATOM 6006 N N . ARG D 1 31 ? 74.913 -5.817 112.867 1.00 24.43 12 ARG D N 1
ATOM 6007 C CA . ARG D 1 31 ? 75.134 -6.591 114.097 1.00 24.70 12 ARG D CA 1
ATOM 6008 C C . ARG D 1 31 ? 74.539 -6.018 115.399 1.00 24.48 12 ARG D C 1
ATOM 6009 O O . ARG D 1 31 ? 73.924 -6.753 116.154 1.00 23.93 12 ARG D O 1
ATOM 6017 N N . PRO D 1 32 ? 74.685 -4.709 115.648 1.00 25.66 13 PRO D N 1
ATOM 6018 C CA . PRO D 1 32 ? 74.098 -4.121 116.871 1.00 26.41 13 PRO D CA 1
ATOM 6019 C C . PRO D 1 32 ? 72.567 -4.253 116.954 1.00 25.30 13 PRO D C 1
ATOM 6020 O O . PRO D 1 32 ? 72.038 -4.410 118.045 1.00 24.57 13 PRO D O 1
ATOM 6024 N N . ILE D 1 33 ? 71.886 -4.226 115.799 1.00 24.24 14 ILE D N 1
ATOM 6025 C CA . ILE D 1 33 ? 70.452 -4.450 115.739 1.00 23.23 14 ILE D CA 1
ATOM 6026 C C . ILE D 1 33 ? 70.175 -5.934 116.042 1.00 22.34 14 ILE D C 1
ATOM 6027 O O . ILE D 1 33 ? 69.260 -6.249 116.796 1.00 22.90 14 ILE D O 1
ATOM 6032 N N . ILE D 1 34 ? 70.984 -6.851 115.486 1.00 22.33 15 ILE D N 1
ATOM 6033 C CA . ILE D 1 34 ? 70.800 -8.285 115.744 1.00 21.08 15 ILE D CA 1
ATOM 6034 C C . ILE D 1 34 ? 70.969 -8.580 117.254 1.00 20.87 15 ILE D C 1
ATOM 6035 O O . ILE D 1 34 ? 70.241 -9.399 117.805 1.00 19.82 15 ILE D O 1
ATOM 6040 N N . ASP D 1 35 ? 71.886 -7.888 117.916 1.00 20.76 16 ASP D N 1
ATOM 6041 C CA . ASP D 1 35 ? 72.074 -8.026 119.365 1.00 22.54 16 ASP D CA 1
ATOM 6042 C C . ASP D 1 35 ? 70.796 -7.626 120.108 1.00 22.06 16 ASP D C 1
ATOM 6043 O O . ASP D 1 35 ? 70.386 -8.322 121.050 1.00 21.67 16 ASP D O 1
ATOM 6048 N N . ASP D 1 36 ? 70.168 -6.527 119.677 1.00 22.17 17 ASP D N 1
ATOM 6049 C CA . ASP D 1 36 ? 68.880 -6.114 120.265 1.00 22.63 17 ASP D CA 1
ATOM 6050 C C . ASP D 1 36 ? 67.781 -7.194 120.069 1.00 21.73 17 ASP D C 1
ATOM 6051 O O . ASP D 1 36 ? 67.038 -7.508 121.007 1.00 21.56 17 ASP D O 1
ATOM 6056 N N . ILE D 1 37 ? 67.725 -7.772 118.864 1.00 20.39 18 ILE D N 1
ATOM 6057 C CA . ILE D 1 37 ? 66.771 -8.855 118.549 1.00 19.30 18 ILE D CA 1
ATOM 6058 C C . ILE D 1 37 ? 67.006 -10.049 119.487 1.00 18.15 18 ILE D C 1
ATOM 6059 O O . ILE D 1 37 ? 66.080 -10.581 120.105 1.00 18.42 18 ILE D O 1
ATOM 6064 N N . TYR D 1 38 ? 68.265 -10.428 119.630 1.00 18.52 19 TYR D N 1
ATOM 6065 C CA . TYR D 1 38 ? 68.638 -11.564 120.492 1.00 18.09 19 TYR D CA 1
ATOM 6066 C C . TYR D 1 38 ? 68.211 -11.374 121.955 1.00 18.42 19 TYR D C 1
ATOM 6067 O O . TYR D 1 38 ? 67.776 -12.342 122.623 1.00 19.42 19 TYR D O 1
ATOM 6076 N N . ASN D 1 39 ? 68.321 -10.132 122.430 1.00 19.78 20 ASN D N 1
ATOM 6077 C CA . ASN D 1 39 ? 67.949 -9.773 123.812 1.00 20.61 20 ASN D CA 1
ATOM 6078 C C . ASN D 1 39 ? 66.489 -9.393 124.028 1.00 21.18 20 ASN D C 1
ATOM 6079 O O . ASN D 1 39 ? 66.097 -9.113 125.173 1.00 22.58 20 ASN D O 1
ATOM 6084 N N . ASP D 1 40 ? 65.693 -9.399 122.960 1.00 19.60 21 ASP D N 1
ATOM 6085 C CA . ASP D 1 40 ? 64.249 -9.140 123.056 1.00 20.50 21 ASP D CA 1
ATOM 6086 C C . ASP D 1 40 ? 63.522 -10.366 123.627 1.00 18.95 21 ASP D C 1
ATOM 6087 O O . ASP D 1 40 ? 64.052 -11.482 123.626 1.00 19.39 21 ASP D O 1
ATOM 6092 N N . GLY D 1 41 ? 62.289 -10.152 124.071 1.00 19.73 22 GLY D N 1
ATOM 6093 C CA . GLY D 1 41 ? 61.525 -11.203 124.731 1.00 19.56 22 GLY D CA 1
ATOM 6094 C C . GLY D 1 41 ? 61.269 -12.451 123.879 1.00 18.47 22 GLY D C 1
ATOM 6095 O O . GLY D 1 41 ? 61.346 -13.550 124.400 1.00 19.18 22 GLY D O 1
ATOM 6096 N N . PHE D 1 42 ? 61.050 -12.294 122.567 1.00 17.83 23 PHE D N 1
ATOM 6097 C CA . PHE D 1 42 ? 60.732 -13.460 121.706 1.00 17.63 23 PHE D CA 1
ATOM 6098 C C . PHE D 1 42 ? 61.907 -14.469 121.735 1.00 17.66 23 PHE D C 1
ATOM 6099 O O . PHE D 1 42 ? 61.728 -15.624 122.114 1.00 18.22 23 PHE D O 1
ATOM 6107 N N . ILE D 1 43 ? 63.096 -14.018 121.371 1.00 16.51 24 ILE D N 1
ATOM 6108 C CA . ILE D 1 43 ? 64.268 -14.898 121.305 1.00 16.80 24 ILE D CA 1
ATOM 6109 C C . ILE D 1 43 ? 64.678 -15.325 122.697 1.00 17.48 24 ILE D C 1
ATOM 6110 O O . ILE D 1 43 ? 64.991 -16.470 122.908 1.00 17.60 24 ILE D O 1
ATOM 6115 N N . GLN D 1 44 ? 64.642 -14.402 123.671 1.00 18.44 25 GLN D N 1
ATOM 6116 C CA . GLN D 1 44 ? 65.009 -14.800 125.046 1.00 18.66 25 GLN D CA 1
ATOM 6117 C C . GLN D 1 44 ? 64.110 -15.896 125.616 1.00 18.41 25 GLN D C 1
ATOM 6118 O O . GLN D 1 44 ? 64.607 -16.881 126.197 1.00 17.42 25 GLN D O 1
ATOM 6124 N N . ASP D 1 45 ? 62.810 -15.760 125.447 1.00 17.74 26 ASP D N 1
ATOM 6125 C CA . ASP D 1 45 ? 61.869 -16.773 125.969 1.00 19.06 26 ASP D CA 1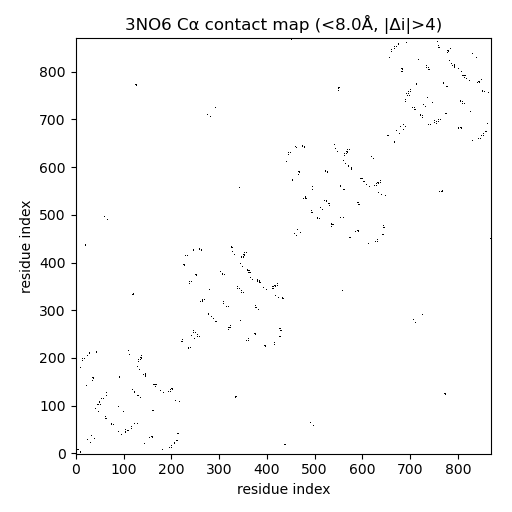
ATOM 6126 C C . ASP D 1 45 ? 62.031 -18.077 125.177 1.00 18.17 26 ASP D C 1
ATOM 6127 O O . ASP D 1 45 ? 61.965 -19.165 125.757 1.00 18.53 26 ASP D O 1
ATOM 6132 N N . LEU D 1 46 ? 62.271 -17.972 123.871 1.00 17.09 27 LEU D N 1
ATOM 6133 C CA . LEU D 1 46 ? 62.471 -19.161 123.024 1.00 17.06 27 LEU D CA 1
ATOM 6134 C C . LEU D 1 46 ? 63.721 -19.903 123.434 1.00 17.38 27 LEU D C 1
ATOM 6135 O O . LEU D 1 46 ? 63.692 -21.141 123.562 1.00 17.55 27 LEU D O 1
ATOM 6140 N N . LEU D 1 47 ? 64.808 -19.185 123.687 1.00 17.48 28 LEU D N 1
ATOM 6141 C CA . LEU D 1 47 ? 66.035 -19.837 124.205 1.00 19.05 28 LEU D CA 1
ATOM 6142 C C . LEU D 1 47 ? 65.746 -20.744 125.388 1.00 18.28 28 LEU D C 1
ATOM 6143 O O . LEU D 1 47 ? 66.177 -21.876 125.452 1.00 18.64 28 LEU D O 1
ATOM 6148 N N . ALA D 1 48 ? 64.933 -20.233 126.308 1.00 19.08 29 ALA D N 1
ATOM 6149 C CA . ALA D 1 48 ? 64.596 -20.946 127.529 1.00 19.59 29 ALA D CA 1
ATOM 6150 C C . ALA D 1 48 ? 63.537 -22.032 127.374 1.00 19.08 29 ALA D C 1
ATOM 6151 O O . ALA D 1 48 ? 63.243 -22.731 128.342 1.00 19.45 29 ALA D O 1
ATOM 6153 N N . GLY D 1 49 ? 62.957 -22.196 126.180 1.00 17.91 30 GLY D N 1
ATOM 6154 C CA . GLY D 1 49 ? 61.819 -23.107 125.971 1.00 18.37 30 GLY D CA 1
ATOM 6155 C C . GLY D 1 49 ? 60.578 -22.622 126.712 1.00 18.71 30 GLY D C 1
ATOM 6156 O O . GLY D 1 49 ? 59.737 -23.455 127.110 1.00 18.09 30 GLY D O 1
ATOM 6157 N N . LYS D 1 50 ? 60.469 -21.299 126.894 1.00 19.01 31 LYS D N 1
ATOM 6158 C CA . LYS D 1 50 ? 59.364 -20.650 127.654 1.00 18.70 31 LYS D CA 1
ATOM 6159 C C . LYS D 1 50 ? 58.490 -19.661 126.867 1.00 19.66 31 LYS D C 1
ATOM 6160 O O . LYS D 1 50 ? 57.579 -19.018 127.433 1.00 20.44 31 LYS D O 1
ATOM 6166 N N . LEU D 1 51 ? 58.716 -19.580 125.555 1.00 18.85 32 LEU D N 1
ATOM 6167 C CA . LEU D 1 51 ? 57.899 -18.744 124.686 1.00 18.86 32 LEU D CA 1
ATOM 6168 C C . LEU D 1 51 ? 56.457 -19.244 124.702 1.00 19.71 32 LEU D C 1
ATOM 6169 O O . LEU D 1 51 ? 56.208 -20.455 124.684 1.00 19.56 32 LEU D O 1
ATOM 6174 N N . SER D 1 52 ? 55.504 -18.324 124.822 1.00 19.74 33 SER D N 1
ATOM 6175 C CA . SER D 1 52 ? 54.091 -18.692 124.904 1.00 21.38 33 SER D CA 1
ATOM 6176 C C . SER D 1 52 ? 53.606 -19.318 123.618 1.00 21.26 33 SER D C 1
ATOM 6177 O O . SER D 1 52 ? 54.107 -18.986 122.521 1.00 20.56 33 SER D O 1
ATOM 6180 N N . ASN D 1 53 ? 52.640 -20.218 123.746 1.00 22.73 34 ASN D N 1
ATOM 6181 C CA . ASN D 1 53 ? 52.048 -20.867 122.572 1.00 22.43 34 ASN D CA 1
ATOM 6182 C C . ASN D 1 53 ? 51.445 -19.828 121.627 1.00 22.26 34 ASN D C 1
ATOM 6183 O O . ASN D 1 53 ? 51.553 -19.986 120.415 1.00 22.84 34 ASN D O 1
ATOM 6188 N N . GLN D 1 54 ? 50.833 -18.777 122.177 1.00 22.20 35 GLN D N 1
ATOM 6189 C CA . GLN D 1 54 ? 50.230 -17.726 121.358 1.00 22.94 35 GLN D CA 1
ATOM 6190 C C . GLN D 1 54 ? 51.275 -17.025 120.513 1.00 21.12 35 GLN D C 1
ATOM 6191 O O . GLN D 1 54 ? 51.045 -16.787 119.334 1.00 20.91 35 GLN D O 1
ATOM 6197 N N . ALA D 1 55 ? 52.390 -16.653 121.129 1.00 20.97 36 ALA D N 1
ATOM 6198 C CA . ALA D 1 55 ? 53.480 -16.007 120.388 1.00 19.42 36 ALA D CA 1
ATOM 6199 C C . ALA D 1 55 ? 53.969 -16.924 119.255 1.00 19.49 36 ALA D C 1
ATOM 6200 O O . ALA D 1 55 ? 54.186 -16.473 118.130 1.00 18.84 36 ALA D O 1
ATOM 6202 N N . VAL D 1 56 ? 54.134 -18.217 119.556 1.00 19.85 37 VAL D N 1
ATOM 6203 C CA . VAL D 1 56 ? 54.596 -19.180 118.533 1.00 19.88 37 VAL D CA 1
ATOM 6204 C C . VAL D 1 56 ? 53.581 -19.250 117.375 1.00 20.74 37 VAL D C 1
ATOM 6205 O O . VAL D 1 56 ? 53.944 -19.194 116.210 1.00 20.55 37 VAL D O 1
ATOM 6209 N N . ARG D 1 57 ? 52.312 -19.363 117.722 1.00 21.43 38 ARG D N 1
ATOM 6210 C CA . ARG D 1 57 ? 51.261 -19.524 116.733 1.00 22.86 38 ARG D CA 1
ATOM 6211 C C . ARG D 1 57 ? 51.155 -18.319 115.816 1.00 22.35 38 ARG D C 1
ATOM 6212 O O . ARG D 1 57 ? 51.088 -18.463 114.593 1.00 23.78 38 ARG D O 1
ATOM 6220 N N . GLN D 1 58 ? 51.201 -17.118 116.395 1.00 21.77 39 GLN D N 1
ATOM 6221 C CA . GLN D 1 58 ? 51.133 -15.899 115.632 1.00 21.82 39 GLN D CA 1
ATOM 6222 C C . GLN D 1 58 ? 52.360 -15.705 114.747 1.00 20.37 39 GLN D C 1
ATOM 6223 O O . GLN D 1 58 ? 52.253 -15.219 113.619 1.00 20.56 39 GLN D O 1
ATOM 6229 N N . TYR D 1 59 ? 53.522 -16.100 115.259 1.00 18.95 40 TYR D N 1
ATOM 6230 C CA . TYR D 1 59 ? 54.742 -16.031 114.471 1.00 19.47 40 TYR D CA 1
ATOM 6231 C C . TYR D 1 59 ? 54.665 -16.970 113.274 1.00 19.42 40 TYR D C 1
ATOM 6232 O O . TYR D 1 59 ? 55.000 -16.560 112.147 1.00 20.98 40 TYR D O 1
ATOM 6241 N N . LEU D 1 60 ? 54.272 -18.214 113.507 1.00 20.14 41 LEU D N 1
ATOM 6242 C CA . LEU D 1 60 ? 54.163 -19.186 112.394 1.00 21.09 41 LEU D CA 1
ATOM 6243 C C . LEU D 1 60 ? 53.131 -18.743 111.355 1.00 21.93 41 LEU D C 1
ATOM 6244 O O . LEU D 1 60 ? 53.379 -18.864 110.141 1.00 21.50 41 LEU D O 1
ATOM 6249 N N . ARG D 1 61 ? 52.002 -18.194 111.818 1.00 21.38 42 ARG D N 1
ATOM 6250 C CA . ARG D 1 61 ? 50.978 -17.691 110.903 1.00 22.69 42 ARG D CA 1
ATOM 6251 C C . ARG D 1 61 ? 51.506 -16.562 110.053 1.00 22.65 42 ARG D C 1
ATOM 6252 O O . ARG D 1 61 ? 51.359 -16.599 108.829 1.00 23.00 42 ARG D O 1
ATOM 6260 N N . ALA D 1 62 ? 52.176 -15.580 110.680 1.00 23.02 43 ALA D N 1
ATOM 6261 C CA . ALA D 1 62 ? 52.750 -14.440 109.924 1.00 22.91 43 ALA D CA 1
ATOM 6262 C C . ALA D 1 62 ? 53.844 -14.901 108.976 1.00 23.05 43 ALA D C 1
ATOM 6263 O O . ALA D 1 62 ? 53.864 -14.489 107.818 1.00 22.54 43 ALA D O 1
ATOM 6265 N N . ASP D 1 63 ? 54.742 -15.752 109.453 1.00 23.26 44 ASP D N 1
ATOM 6266 C CA . ASP D 1 63 ? 55.821 -16.312 108.600 1.00 24.70 44 ASP D CA 1
ATOM 6267 C C . ASP D 1 63 ? 55.220 -16.973 107.346 1.00 25.33 44 ASP D C 1
ATOM 6268 O O . ASP D 1 63 ? 55.647 -16.675 106.244 1.00 26.30 44 ASP D O 1
ATOM 6273 N N . ALA D 1 64 ? 54.187 -17.807 107.505 1.00 25.75 45 ALA D N 1
ATOM 6274 C CA . ALA D 1 64 ? 53.590 -18.536 106.356 1.00 26.65 45 ALA D CA 1
ATOM 6275 C C . ALA D 1 64 ? 52.871 -17.598 105.403 1.00 27.37 45 ALA D C 1
ATOM 6276 O O . ALA D 1 64 ? 52.924 -17.805 104.165 1.00 28.72 45 ALA D O 1
ATOM 6278 N N . SER D 1 65 ? 52.218 -16.576 105.976 1.00 25.74 46 SER D N 1
ATOM 6279 C CA . SER D 1 65 ? 51.471 -15.557 105.243 1.00 27.17 46 SER D CA 1
ATOM 6280 C C . SER D 1 65 ? 52.460 -14.755 104.365 1.00 27.88 46 SER D C 1
ATOM 6281 O O . SER D 1 65 ? 52.255 -14.635 103.171 1.00 29.37 46 SER D O 1
ATOM 6284 N N . TYR D 1 66 ? 53.576 -14.313 104.933 1.00 27.84 47 TYR D N 1
ATOM 6285 C CA . TYR D 1 66 ? 54.546 -13.497 104.164 1.00 28.48 47 TYR D CA 1
ATOM 6286 C C . TYR D 1 66 ? 55.444 -14.289 103.221 1.00 29.58 47 TYR D C 1
ATOM 6287 O O . TYR D 1 66 ? 55.684 -13.812 102.094 1.00 30.00 47 TYR D O 1
ATOM 6296 N N . LEU D 1 67 ? 55.877 -15.492 103.625 1.00 29.95 48 LEU D N 1
ATOM 6297 C CA . LEU D 1 67 ? 56.693 -16.361 102.750 1.00 31.14 48 LEU D CA 1
ATOM 6298 C C . LEU D 1 67 ? 55.992 -16.507 101.393 1.00 31.50 48 LEU D C 1
ATOM 6299 O O . LEU D 1 67 ? 56.596 -16.222 100.339 1.00 31.38 48 LEU D O 1
ATOM 6304 N N . LYS D 1 68 ? 54.700 -16.863 101.437 1.00 31.93 49 LYS D N 1
ATOM 6305 C CA . LYS D 1 68 ? 53.868 -16.937 100.207 1.00 33.09 49 LYS D CA 1
ATOM 6306 C C . LYS D 1 68 ? 53.826 -15.602 99.444 1.00 31.50 49 LYS D C 1
ATOM 6307 O O . LYS D 1 68 ? 53.904 -15.597 98.212 1.00 32.83 49 LYS D O 1
ATOM 6313 N N . GLU D 1 69 ? 53.715 -14.482 100.150 1.00 30.79 50 GLU D N 1
ATOM 6314 C CA . GLU D 1 69 ? 53.656 -13.112 99.487 1.00 29.37 50 GLU D CA 1
ATOM 6315 C C . GLU D 1 69 ? 54.990 -12.698 98.814 1.00 28.65 50 GLU D C 1
ATOM 6316 O O . GLU D 1 69 ? 54.992 -11.958 97.812 1.00 29.11 50 GLU D O 1
ATOM 6322 N N . PHE D 1 70 ? 56.120 -13.133 99.383 1.00 25.53 51 PHE D N 1
ATOM 6323 C CA . PHE D 1 70 ? 57.467 -12.867 98.813 1.00 24.66 51 PHE D CA 1
ATOM 6324 C C . PHE D 1 70 ? 57.646 -13.432 97.408 1.00 23.93 51 PHE D C 1
ATOM 6325 O O . PHE D 1 70 ? 58.520 -12.959 96.651 1.00 23.55 51 PHE D O 1
ATOM 6333 N N . THR D 1 71 ? 56.829 -14.431 97.040 1.00 22.95 52 THR D N 1
ATOM 6334 C CA . THR D 1 71 ? 56.776 -14.960 95.663 1.00 23.58 52 THR D CA 1
ATOM 6335 C C . THR D 1 71 ? 56.740 -13.791 94.671 1.00 23.32 52 THR D C 1
ATOM 6336 O O . THR D 1 71 ? 57.483 -13.783 93.683 1.00 24.21 52 THR D O 1
ATOM 6340 N N . ASN D 1 72 ? 55.885 -12.808 94.952 1.00 22.14 53 ASN D N 1
ATOM 6341 C CA . ASN D 1 72 ? 55.709 -11.645 94.058 1.00 23.38 53 ASN D CA 1
ATOM 6342 C C . ASN D 1 72 ? 56.957 -10.777 93.937 1.00 21.45 53 ASN D C 1
ATOM 6343 O O . ASN D 1 72 ? 57.267 -10.323 92.830 1.00 23.10 53 ASN D O 1
ATOM 6348 N N . ILE D 1 73 ? 57.691 -10.615 95.032 1.00 21.24 54 ILE D N 1
ATOM 6349 C CA . ILE D 1 73 ? 58.885 -9.776 95.059 1.00 21.14 54 ILE D CA 1
ATOM 6350 C C . ILE D 1 73 ? 59.957 -10.404 94.192 1.00 22.28 54 ILE D C 1
ATOM 6351 O O . ILE D 1 73 ? 60.510 -9.758 93.302 1.00 21.69 54 ILE D O 1
ATOM 6356 N N . TYR D 1 74 ? 60.211 -11.691 94.414 1.00 21.87 55 TYR D N 1
ATOM 6357 C CA . TYR D 1 74 ? 61.168 -12.395 93.533 1.00 22.62 55 TYR D CA 1
ATOM 6358 C C . TYR D 1 74 ? 60.780 -12.341 92.068 1.00 22.10 55 TYR D C 1
ATOM 6359 O O . TYR D 1 74 ? 61.645 -12.097 91.242 1.00 24.00 55 TYR D O 1
ATOM 6368 N N . ALA D 1 75 ? 59.503 -12.560 91.737 1.00 22.19 56 ALA D N 1
ATOM 6369 C CA . ALA D 1 75 ? 59.021 -12.519 90.360 1.00 22.16 56 ALA D CA 1
ATOM 6370 C C . ALA D 1 75 ? 59.327 -11.141 89.728 1.00 22.91 56 ALA D C 1
ATOM 6371 O O . ALA D 1 75 ? 59.773 -11.059 88.591 1.00 22.86 56 ALA D O 1
ATOM 6381 N N . LEU D 1 77 ? 61.712 -9.122 90.410 1.00 22.44 58 LEU D N 1
ATOM 6382 C CA . LEU D 1 77 ? 63.133 -8.895 90.163 1.00 22.96 58 LEU D CA 1
ATOM 6383 C C . LEU D 1 77 ? 63.652 -9.616 88.939 1.00 24.54 58 LEU D C 1
ATOM 6384 O O . LEU D 1 77 ? 64.717 -9.232 88.451 1.00 26.17 58 LEU D O 1
ATOM 6389 N N . ILE D 1 78 ? 62.920 -10.605 88.412 1.00 24.40 59 ILE D N 1
ATOM 6390 C CA . ILE D 1 78 ? 63.414 -11.380 87.232 1.00 25.25 59 ILE D CA 1
ATOM 6391 C C . ILE D 1 78 ? 63.776 -10.480 86.040 1.00 26.83 59 ILE D C 1
ATOM 6392 O O . ILE D 1 78 ? 64.878 -10.652 85.461 1.00 27.13 59 ILE D O 1
ATOM 6397 N N . PRO D 1 79 ? 62.899 -9.519 85.675 1.00 25.77 60 PRO D N 1
ATOM 6398 C CA . PRO D 1 79 ? 63.282 -8.627 84.558 1.00 27.38 60 PRO D CA 1
ATOM 6399 C C . PRO D 1 79 ? 64.475 -7.668 84.803 1.00 27.48 60 PRO D C 1
ATOM 6400 O O . PRO D 1 79 ? 65.049 -7.162 83.813 1.00 28.63 60 PRO D O 1
ATOM 6404 N N . LYS D 1 80 ? 64.833 -7.439 86.063 1.00 26.83 61 LYS D N 1
ATOM 6405 C CA . LYS D 1 80 ? 65.952 -6.585 86.430 1.00 28.75 61 LYS D CA 1
ATOM 6406 C C . LYS D 1 80 ? 67.315 -7.283 86.347 1.00 31.20 61 LYS D C 1
ATOM 6407 O O . LYS D 1 80 ? 68.336 -6.607 86.378 1.00 32.97 61 LYS D O 1
ATOM 6421 N N . SER D 1 82 ? 70.305 -9.101 84.556 1.00 40.58 63 SER D N 1
ATOM 6422 C CA . SER D 1 82 ? 70.993 -9.296 83.274 1.00 43.46 63 SER D CA 1
ATOM 6423 C C . SER D 1 82 ? 71.606 -10.713 83.170 1.00 44.55 63 SER D C 1
ATOM 6424 O O . SER D 1 82 ? 71.813 -11.201 82.066 1.00 46.10 63 SER D O 1
ATOM 6427 N N . SER D 1 83 ? 71.896 -11.361 84.303 1.00 44.59 64 SER D N 1
ATOM 6428 C CA . SER D 1 83 ? 72.493 -12.704 84.330 1.00 46.26 64 SER D CA 1
ATOM 6429 C C . SER D 1 83 ? 71.445 -13.814 84.402 1.00 46.05 64 SER D C 1
ATOM 6430 O O . SER D 1 83 ? 70.586 -13.798 85.303 1.00 44.38 64 SER D O 1
ATOM 6446 N N . GLU D 1 85 ? 71.890 -16.823 85.400 1.00 45.17 66 GLU D N 1
ATOM 6447 C CA . GLU D 1 85 ? 72.096 -17.561 86.653 1.00 44.25 66 GLU D CA 1
ATOM 6448 C C . GLU D 1 85 ? 71.388 -16.876 87.837 1.00 40.83 66 GLU D C 1
ATOM 6449 O O . GLU D 1 85 ? 70.860 -17.546 88.752 1.00 39.98 66 GLU D O 1
ATOM 6455 N N . ASP D 1 86 ? 71.345 -15.544 87.802 1.00 39.19 67 ASP D N 1
ATOM 6456 C CA . ASP D 1 86 ? 70.574 -14.775 88.801 1.00 36.49 67 ASP D CA 1
ATOM 6457 C C . ASP D 1 86 ? 69.075 -15.033 88.619 1.00 35.12 67 ASP D C 1
ATOM 6458 O O . ASP D 1 86 ? 68.363 -15.101 89.608 1.00 33.54 67 ASP D O 1
ATOM 6463 N N . VAL D 1 87 ? 68.596 -15.184 87.372 1.00 34.48 68 VAL D N 1
ATOM 6464 C CA . VAL D 1 87 ? 67.176 -15.520 87.142 1.00 33.20 68 VAL D CA 1
ATOM 6465 C C . VAL D 1 87 ? 66.835 -16.907 87.729 1.00 32.40 68 VAL D C 1
ATOM 6466 O O . VAL D 1 87 ? 65.770 -17.082 88.343 1.00 30.78 68 VAL D O 1
ATOM 6470 N N . LYS D 1 88 ? 67.732 -17.882 87.523 1.00 34.66 69 LYS D N 1
ATOM 6471 C CA . LYS D 1 88 ? 67.551 -19.240 88.086 1.00 35.33 69 LYS D CA 1
ATOM 6472 C C . LYS D 1 88 ? 67.454 -19.196 89.606 1.00 33.78 69 LYS D C 1
ATOM 6473 O O . LYS D 1 88 ? 66.567 -19.836 90.171 1.00 33.76 69 LYS D O 1
ATOM 6479 N N . PHE D 1 89 ? 68.320 -18.401 90.241 1.00 33.43 70 PHE D N 1
ATOM 6480 C CA . PHE D 1 89 ? 68.269 -18.166 91.705 1.00 32.48 70 PHE D CA 1
ATOM 6481 C C . PHE D 1 89 ? 66.885 -17.706 92.148 1.00 30.00 70 PHE D C 1
ATOM 6482 O O . PHE D 1 89 ? 66.278 -18.299 93.069 1.00 29.25 70 PHE D O 1
ATOM 6490 N N . LEU D 1 90 ? 66.362 -16.684 91.458 1.00 29.10 71 LEU D N 1
ATOM 6491 C CA . LEU D 1 90 ? 65.047 -16.126 91.775 1.00 26.90 71 LEU D CA 1
ATOM 6492 C C . LEU D 1 90 ? 63.931 -17.161 91.587 1.00 27.35 71 LEU D C 1
ATOM 6493 O O . LEU D 1 90 ? 63.040 -17.243 92.415 1.00 25.93 71 LEU D O 1
ATOM 6498 N N . VAL D 1 91 ? 63.992 -17.950 90.500 1.00 28.74 72 VAL D N 1
ATOM 6499 C CA . VAL D 1 91 ? 62.975 -18.999 90.242 1.00 30.33 72 VAL D CA 1
ATOM 6500 C C . VAL D 1 91 ? 63.025 -20.105 91.318 1.00 29.54 72 VAL D C 1
ATOM 6501 O O . VAL D 1 91 ? 61.990 -20.582 91.801 1.00 28.50 72 VAL D O 1
ATOM 6505 N N . GLU D 1 92 ? 64.218 -20.442 91.743 1.00 29.83 73 GLU D N 1
ATOM 6506 C CA . GLU D 1 92 ? 64.402 -21.417 92.852 1.00 32.25 73 GLU D CA 1
ATOM 6507 C C . GLU D 1 92 ? 63.755 -20.933 94.151 1.00 31.14 73 GLU D C 1
ATOM 6508 O O . GLU D 1 92 ? 63.107 -21.714 94.874 1.00 30.63 73 GLU D O 1
ATOM 6514 N N . GLN D 1 93 ? 63.922 -19.635 94.437 1.00 30.49 74 GLN D N 1
ATOM 6515 C CA . GLN D 1 93 ? 63.347 -19.052 95.649 1.00 28.92 74 GLN D CA 1
ATOM 6516 C C . GLN D 1 93 ? 61.819 -19.029 95.552 1.00 28.65 74 GLN D C 1
ATOM 6517 O O . GLN D 1 93 ? 61.152 -19.315 96.547 1.00 27.57 74 GLN D O 1
ATOM 6523 N N . ILE D 1 94 ? 61.280 -18.717 94.374 1.00 27.05 75 ILE D N 1
ATOM 6524 C CA . ILE D 1 94 ? 59.820 -18.746 94.145 1.00 27.95 75 ILE D CA 1
ATOM 6525 C C . ILE D 1 94 ? 59.277 -20.163 94.452 1.00 30.03 75 ILE D C 1
ATOM 6526 O O . ILE D 1 94 ? 58.262 -20.319 95.142 1.00 30.26 75 ILE D O 1
ATOM 6531 N N . GLU D 1 95 ? 59.964 -21.174 93.939 1.00 32.20 76 GLU D N 1
ATOM 6532 C CA . GLU D 1 95 ? 59.531 -22.563 94.183 1.00 34.83 76 GLU D CA 1
ATOM 6533 C C . GLU D 1 95 ? 59.497 -22.919 95.660 1.00 34.94 76 GLU D C 1
ATOM 6534 O O . GLU D 1 95 ? 58.576 -23.607 96.127 1.00 36.82 76 GLU D O 1
ATOM 6540 N N . PHE D 1 96 ? 60.468 -22.393 96.397 1.00 35.04 77 PHE D N 1
ATOM 6541 C CA . PHE D 1 96 ? 60.551 -22.609 97.833 1.00 34.37 77 PHE D CA 1
ATOM 6542 C C . PHE D 1 96 ? 59.377 -21.881 98.530 1.00 33.39 77 PHE D C 1
ATOM 6543 O O . PHE D 1 96 ? 58.715 -22.452 99.404 1.00 32.56 77 PHE D O 1
ATOM 6559 N N . LEU D 1 98 ? 56.468 -21.255 97.341 1.00 35.31 79 LEU D N 1
ATOM 6560 C CA . LEU D 1 98 ? 55.262 -21.969 96.958 1.00 36.01 79 LEU D CA 1
ATOM 6561 C C . LEU D 1 98 ? 55.092 -23.344 97.613 1.00 36.64 79 LEU D C 1
ATOM 6562 O O . LEU D 1 98 ? 54.027 -23.594 98.184 1.00 36.71 79 LEU D O 1
ATOM 6567 N N . GLU D 1 99 ? 56.126 -24.195 97.550 1.00 36.72 80 GLU D N 1
ATOM 6568 C CA . GLU D 1 99 ? 56.041 -25.591 98.007 1.00 37.97 80 GLU D CA 1
ATOM 6569 C C . GLU D 1 99 ? 57.194 -26.069 98.916 1.00 37.27 80 GLU D C 1
ATOM 6570 O O . GLU D 1 99 ? 57.341 -27.287 99.143 1.00 38.33 80 GLU D O 1
ATOM 6572 N N . GLY D 1 100 ? 57.991 -25.137 99.441 1.00 36.06 81 GLY D N 1
ATOM 6573 C CA . GLY D 1 100 ? 59.130 -25.500 100.291 1.00 35.04 81 GLY D CA 1
ATOM 6574 C C . GLY D 1 100 ? 58.724 -25.774 101.717 1.00 34.25 81 GLY D C 1
ATOM 6575 O O . GLY D 1 100 ? 57.707 -25.258 102.199 1.00 34.29 81 GLY D O 1
ATOM 6576 N N . GLU D 1 101 ? 59.532 -26.580 102.395 1.00 32.94 82 GLU D N 1
ATOM 6577 C CA . GLU D 1 101 ? 59.308 -26.909 103.805 1.00 32.74 82 GLU D CA 1
ATOM 6578 C C . GLU D 1 101 ? 60.548 -26.449 104.593 1.00 31.82 82 GLU D C 1
ATOM 6579 O O . GLU D 1 101 ? 61.682 -26.542 104.089 1.00 32.87 82 GLU D O 1
ATOM 6582 N N . VAL D 1 102 ? 60.318 -25.954 105.817 1.00 29.74 83 VAL D N 1
ATOM 6583 C CA . VAL D 1 102 ? 61.378 -25.510 106.718 1.00 27.80 83 VAL D CA 1
ATOM 6584 C C . VAL D 1 102 ? 61.228 -26.338 107.985 1.00 26.78 83 VAL D C 1
ATOM 6585 O O . VAL D 1 102 ? 60.240 -26.182 108.711 1.00 25.36 83 VAL D O 1
ATOM 6589 N N . GLU D 1 103 ? 62.210 -27.210 108.262 1.00 26.11 84 GLU D N 1
ATOM 6590 C CA . GLU D 1 103 ? 62.168 -28.078 109.449 1.00 25.80 84 GLU D CA 1
ATOM 6591 C C . GLU D 1 103 ? 61.933 -27.284 110.750 1.00 24.60 84 GLU D C 1
ATOM 6592 O O . GLU D 1 103 ? 61.271 -27.801 111.644 1.00 24.06 84 GLU D O 1
ATOM 6595 N N . ALA D 1 104 ? 62.460 -26.055 110.834 1.00 24.41 85 ALA D N 1
ATOM 6596 C CA . ALA D 1 104 ? 62.252 -25.175 112.016 1.00 23.76 85 ALA D CA 1
ATOM 6597 C C . ALA D 1 104 ? 60.758 -24.946 112.307 1.00 24.33 85 ALA D C 1
ATOM 6598 O O . ALA D 1 104 ? 60.371 -24.816 113.471 1.00 23.28 85 ALA D O 1
ATOM 6600 N N . HIS D 1 105 ? 59.927 -24.951 111.263 1.00 24.14 86 HIS D N 1
ATOM 6601 C CA . HIS D 1 105 ? 58.453 -24.853 111.459 1.00 25.41 86 HIS D CA 1
ATOM 6602 C C . HIS D 1 105 ? 57.884 -26.007 112.245 1.00 25.70 86 HIS D C 1
ATOM 6603 O O . HIS D 1 105 ? 57.028 -25.822 113.130 1.00 25.10 86 HIS D O 1
ATOM 6610 N N . GLU D 1 106 ? 58.335 -27.210 111.899 1.00 25.14 87 GLU D N 1
ATOM 6611 C CA . GLU D 1 106 ? 57.892 -28.437 112.563 1.00 26.58 87 GLU D CA 1
ATOM 6612 C C . GLU D 1 106 ? 58.319 -28.464 114.016 1.00 24.99 87 GLU D C 1
ATOM 6613 O O . GLU D 1 106 ? 57.608 -29.003 114.870 1.00 25.18 87 GLU D O 1
ATOM 6619 N N . VAL D 1 107 ? 59.492 -27.895 114.299 1.00 23.87 88 VAL D N 1
ATOM 6620 C CA . VAL D 1 107 ? 60.004 -27.810 115.650 1.00 23.27 88 VAL D CA 1
ATOM 6621 C C . VAL D 1 107 ? 59.052 -26.988 116.526 1.00 22.11 88 VAL D C 1
ATOM 6622 O O . VAL D 1 107 ? 58.681 -27.437 117.602 1.00 23.72 88 VAL D O 1
ATOM 6626 N N . LEU D 1 108 ? 58.689 -25.801 116.058 1.00 21.23 89 LEU D N 1
ATOM 6627 C CA . LEU D 1 108 ? 57.773 -24.927 116.832 1.00 20.58 89 LEU D CA 1
ATOM 6628 C C . LEU D 1 108 ? 56.356 -25.514 116.920 1.00 21.70 89 LEU D C 1
ATOM 6629 O O . LEU D 1 108 ? 55.723 -25.421 117.975 1.00 21.82 89 LEU D O 1
ATOM 6634 N N . ALA D 1 109 ? 55.892 -26.149 115.845 1.00 22.74 90 ALA D N 1
ATOM 6635 C CA . ALA D 1 109 ? 54.593 -26.838 115.868 1.00 23.71 90 ALA D CA 1
ATOM 6636 C C . ALA D 1 109 ? 54.566 -27.936 116.943 1.00 24.92 90 ALA D C 1
ATOM 6637 O O . ALA D 1 109 ? 53.620 -28.001 117.746 1.00 24.98 90 ALA D O 1
ATOM 6639 N N . ASP D 1 110 ? 55.637 -28.739 117.014 1.00 24.73 91 ASP D N 1
ATOM 6640 C CA . ASP D 1 110 ? 55.796 -29.795 118.017 1.00 26.03 91 ASP D CA 1
ATOM 6641 C C . ASP D 1 110 ? 55.849 -29.190 119.431 1.00 24.62 91 ASP D C 1
ATOM 6642 O O . ASP D 1 110 ? 55.280 -29.749 120.373 1.00 25.73 91 ASP D O 1
ATOM 6647 N N . PHE D 1 111 ? 56.497 -28.043 119.556 1.00 23.07 92 PHE D N 1
ATOM 6648 C CA . PHE D 1 111 ? 56.616 -27.352 120.850 1.00 22.38 92 PHE D CA 1
ATOM 6649 C C . PHE D 1 111 ? 55.247 -26.987 121.414 1.00 22.96 92 PHE D C 1
ATOM 6650 O O . PHE D 1 111 ? 55.038 -27.122 122.612 1.00 24.19 92 PHE D O 1
ATOM 6658 N N . ILE D 1 112 ? 54.326 -26.573 120.561 1.00 23.55 93 ILE D N 1
ATOM 6659 C CA . ILE D 1 112 ? 52.952 -26.220 121.009 1.00 25.21 93 ILE D CA 1
ATOM 6660 C C . ILE D 1 112 ? 51.940 -27.361 120.835 1.00 26.69 93 ILE D C 1
ATOM 6661 O O . ILE D 1 112 ? 50.751 -27.153 121.082 1.00 28.65 93 ILE D O 1
ATOM 6666 N N . ASN D 1 113 ? 52.412 -28.536 120.396 1.00 27.54 94 ASN D N 1
ATOM 6667 C CA A ASN D 1 113 ? 51.600 -29.740 120.210 0.50 28.88 94 ASN D CA 1
ATOM 6668 C CA B ASN D 1 113 ? 51.585 -29.740 120.216 0.50 29.12 94 ASN D CA 1
ATOM 6669 C C . ASN D 1 113 ? 50.412 -29.537 119.264 1.00 29.66 94 ASN D C 1
ATOM 6670 O O . ASN D 1 113 ? 49.260 -29.972 119.536 1.00 31.79 94 ASN D O 1
ATOM 6679 N N . GLU D 1 114 ? 50.682 -28.857 118.149 1.00 29.23 95 GLU D N 1
ATOM 6680 C CA . GLU D 1 114 ? 49.669 -28.632 117.121 1.00 29.98 95 GLU D CA 1
ATOM 6681 C C . GLU D 1 114 ? 50.285 -28.926 115.759 1.00 30.09 95 GLU D C 1
ATOM 6682 O O . GLU D 1 114 ? 51.479 -28.647 115.578 1.00 29.04 95 GLU D O 1
ATOM 6688 N N . PRO D 1 115 ? 49.496 -29.499 114.809 1.00 29.93 96 PRO D N 1
ATOM 6689 C CA . PRO D 1 115 ? 50.064 -29.718 113.489 1.00 30.10 96 PRO D CA 1
ATOM 6690 C C . PRO D 1 115 ? 50.361 -28.397 112.774 1.00 28.65 96 PRO D C 1
ATOM 6691 O O . PRO D 1 115 ? 49.546 -27.474 112.801 1.00 28.23 96 PRO D O 1
ATOM 6695 N N . TYR D 1 116 ? 51.519 -28.324 112.133 1.00 28.45 97 TYR D N 1
ATOM 6696 C CA . TYR D 1 116 ? 51.921 -27.121 111.425 1.00 27.84 97 TYR D CA 1
ATOM 6697 C C . TYR D 1 116 ? 50.885 -26.639 110.409 1.00 29.79 97 TYR D C 1
ATOM 6698 O O . TYR D 1 116 ? 50.549 -25.463 110.372 1.00 28.11 97 TYR D O 1
ATOM 6707 N N . GLU D 1 117 ? 50.382 -27.560 109.585 1.00 31.96 98 GLU D N 1
ATOM 6708 C CA . GLU D 1 117 ? 49.397 -27.159 108.567 1.00 33.78 98 GLU D CA 1
ATOM 6709 C C . GLU D 1 117 ? 48.069 -26.630 109.126 1.00 33.03 98 GLU D C 1
ATOM 6710 O O . GLU D 1 117 ? 47.437 -25.805 108.445 1.00 33.79 98 GLU D O 1
ATOM 6716 N N . GLU D 1 118 ? 47.690 -27.038 110.347 1.00 32.03 99 GLU D N 1
ATOM 6717 C CA A GLU D 1 118 ? 46.471 -26.528 110.990 0.50 32.59 99 GLU D CA 1
ATOM 6718 C CA B GLU D 1 118 ? 46.472 -26.516 110.991 0.50 32.67 99 GLU D CA 1
ATOM 6719 C C . GLU D 1 118 ? 46.770 -25.109 111.493 1.00 30.96 99 GLU D C 1
ATOM 6720 O O . GLU D 1 118 ? 46.003 -24.185 111.240 1.00 30.96 99 GLU D O 1
ATOM 6731 N N . ILE D 1 119 ? 47.907 -24.952 112.179 1.00 28.91 100 ILE D N 1
ATOM 6732 C CA . ILE D 1 119 ? 48.328 -23.634 112.717 1.00 27.49 100 ILE D CA 1
ATOM 6733 C C . ILE D 1 119 ? 48.283 -22.532 111.681 1.00 27.07 100 ILE D C 1
ATOM 6734 O O . ILE D 1 119 ? 47.726 -21.471 111.950 1.00 26.29 100 ILE D O 1
ATOM 6739 N N . VAL D 1 120 ? 48.833 -22.793 110.491 1.00 27.49 101 VAL D N 1
ATOM 6740 C CA . VAL D 1 120 ? 48.936 -21.754 109.436 1.00 28.13 101 VAL D CA 1
ATOM 6741 C C . VAL D 1 120 ? 47.727 -21.567 108.520 1.00 29.34 101 VAL D C 1
ATOM 6742 O O . VAL D 1 120 ? 47.806 -20.826 107.536 1.00 28.86 101 VAL D O 1
ATOM 6746 N N . LYS D 1 121 ? 46.601 -22.222 108.825 1.00 31.49 102 LYS D N 1
ATOM 6747 C CA . LYS D 1 121 ? 45.367 -21.973 108.038 1.00 33.82 102 LYS D CA 1
ATOM 6748 C C . LYS D 1 121 ? 44.936 -20.503 108.117 1.00 33.74 102 LYS D C 1
ATOM 6749 O O . LYS D 1 121 ? 44.580 -19.907 107.081 1.00 34.06 102 LYS D O 1
ATOM 6755 N N . GLU D 1 122 ? 45.008 -19.920 109.318 1.00 33.88 103 GLU D N 1
ATOM 6756 C CA A GLU D 1 122 ? 44.649 -18.507 109.475 0.50 34.07 103 GLU D CA 1
ATOM 6757 C CA B GLU D 1 122 ? 44.663 -18.515 109.548 0.50 33.90 103 GLU D CA 1
ATOM 6758 C C . GLU D 1 122 ? 45.813 -17.620 109.083 1.00 32.91 103 GLU D C 1
ATOM 6759 O O . GLU D 1 122 ? 46.924 -17.765 109.588 1.00 32.57 103 GLU D O 1
ATOM 6770 N N . LYS D 1 123 ? 45.546 -16.724 108.134 1.00 32.52 104 LYS D N 1
ATOM 6771 C CA . LYS D 1 123 ? 46.549 -15.761 107.655 1.00 32.27 104 LYS D CA 1
ATOM 6772 C C . LYS D 1 123 ? 46.606 -14.636 108.697 1.00 30.84 104 LYS D C 1
ATOM 6773 O O . LYS D 1 123 ? 45.582 -14.280 109.267 1.00 30.15 104 LYS D O 1
ATOM 6779 N N . VAL D 1 124 ? 47.790 -14.078 108.922 1.00 28.41 105 VAL D N 1
ATOM 6780 C CA . VAL D 1 124 ? 48.027 -12.982 109.901 1.00 27.68 105 VAL D CA 1
ATOM 6781 C C . VAL D 1 124 ? 48.923 -11.928 109.215 1.00 25.63 105 VAL D C 1
ATOM 6782 O O . VAL D 1 124 ? 50.055 -12.266 108.795 1.00 24.54 105 VAL D O 1
ATOM 6786 N N . TRP D 1 125 ? 48.411 -10.688 109.095 1.00 24.53 106 TRP D N 1
ATOM 6787 C CA . TRP D 1 125 ? 49.118 -9.568 108.433 1.00 25.13 106 TRP D CA 1
ATOM 6788 C C . TRP D 1 125 ? 49.187 -8.353 109.403 1.00 23.54 106 TRP D C 1
ATOM 6789 O O . TRP D 1 125 ? 48.396 -7.413 109.278 1.00 22.35 106 TRP D O 1
ATOM 6800 N N . PRO D 1 126 ? 50.130 -8.366 110.377 1.00 21.22 107 PRO D N 1
ATOM 6801 C CA . PRO D 1 126 ? 50.134 -7.275 111.379 1.00 20.36 107 PRO D CA 1
ATOM 6802 C C . PRO D 1 126 ? 50.717 -5.977 110.822 1.00 19.56 107 PRO D C 1
ATOM 6803 O O . PRO D 1 126 ? 51.377 -6.002 109.772 1.00 19.55 107 PRO D O 1
ATOM 6807 N N . PRO D 1 127 ? 50.517 -4.850 111.535 1.00 20.11 108 PRO D N 1
ATOM 6808 C CA . PRO D 1 127 ? 51.048 -3.564 111.073 1.00 20.47 108 PRO D CA 1
ATOM 6809 C C . PRO D 1 127 ? 52.552 -3.583 110.725 1.00 20.31 108 PRO D C 1
ATOM 6810 O O . PRO D 1 127 ? 52.958 -3.036 109.684 1.00 19.63 108 PRO D O 1
ATOM 6814 N N . SER D 1 128 ? 53.365 -4.219 111.575 1.00 19.81 109 SER D N 1
ATOM 6815 C CA . SER D 1 128 ? 54.800 -4.306 111.299 1.00 19.53 109 SER D CA 1
ATOM 6816 C C . SER D 1 128 ? 55.129 -5.120 110.061 1.00 18.94 109 SER D C 1
ATOM 6817 O O . SER D 1 128 ? 56.109 -4.806 109.373 1.00 19.83 109 SER D O 1
ATOM 6820 N N . GLY D 1 129 ? 54.346 -6.162 109.778 1.00 18.63 110 GLY D N 1
ATOM 6821 C CA . GLY D 1 129 ? 54.504 -6.944 108.550 1.00 18.71 110 GLY D CA 1
ATOM 6822 C C . GLY D 1 129 ? 54.123 -6.131 107.295 1.00 17.87 110 GLY D C 1
ATOM 6823 O O . GLY D 1 129 ? 54.775 -6.238 106.256 1.00 19.18 110 GLY D O 1
ATOM 6824 N N . ASP D 1 130 ? 53.045 -5.361 107.400 1.00 18.37 111 ASP D N 1
ATOM 6825 C CA . ASP D 1 130 ? 52.602 -4.452 106.346 1.00 18.66 111 ASP D CA 1
ATOM 6826 C C . ASP D 1 130 ? 53.759 -3.491 105.965 1.00 17.82 111 ASP D C 1
ATOM 6827 O O . ASP D 1 130 ? 54.033 -3.296 104.771 1.00 17.43 111 ASP D O 1
ATOM 6832 N N . HIS D 1 131 ? 54.427 -2.927 106.977 1.00 17.13 112 HIS D N 1
ATOM 6833 C CA . HIS D 1 131 ? 55.518 -1.995 106.743 1.00 17.84 112 HIS D CA 1
ATOM 6834 C C . HIS D 1 131 ? 56.652 -2.727 106.018 1.00 18.13 112 HIS D C 1
ATOM 6835 O O . HIS D 1 131 ? 57.169 -2.256 104.989 1.00 19.11 112 HIS D O 1
ATOM 6842 N N . TYR D 1 132 ? 56.986 -3.920 106.503 1.00 18.37 113 TYR D N 1
ATOM 6843 C CA . TYR D 1 132 ? 58.080 -4.680 105.907 1.00 18.65 113 TYR D CA 1
ATOM 6844 C C . TYR D 1 132 ? 57.847 -5.034 104.441 1.00 16.96 113 TYR D C 1
ATOM 6845 O O . TYR D 1 132 ? 58.715 -4.797 103.600 1.00 17.98 113 TYR D O 1
ATOM 6854 N N . ILE D 1 133 ? 56.687 -5.603 104.138 1.00 17.38 114 ILE D N 1
ATOM 6855 C CA . ILE D 1 133 ? 56.378 -6.001 102.783 1.00 18.32 114 ILE D CA 1
ATOM 6856 C C . ILE D 1 133 ? 56.254 -4.807 101.862 1.00 17.64 114 ILE D C 1
ATOM 6857 O O . ILE D 1 133 ? 56.702 -4.879 100.729 1.00 18.34 114 ILE D O 1
ATOM 6862 N N . LYS D 1 134 ? 55.714 -3.707 102.361 1.00 16.95 115 LYS D N 1
ATOM 6863 C CA . LYS D 1 134 ? 55.629 -2.496 101.518 1.00 17.67 115 LYS D CA 1
ATOM 6864 C C . LYS D 1 134 ? 57.003 -1.850 101.260 1.00 18.21 115 LYS D C 1
ATOM 6865 O O . LYS D 1 134 ? 57.180 -1.175 100.243 1.00 18.91 115 LYS D O 1
ATOM 6871 N N . HIS D 1 135 ? 57.946 -2.045 102.177 1.00 18.30 116 HIS D N 1
ATOM 6872 C CA . HIS D 1 135 ? 59.355 -1.646 101.957 1.00 18.71 116 HIS D CA 1
ATOM 6873 C C . HIS D 1 135 ? 59.945 -2.461 100.809 1.00 19.90 116 HIS D C 1
ATOM 6874 O O . HIS D 1 135 ? 60.583 -1.880 99.919 1.00 19.56 116 HIS D O 1
ATOM 6889 N N . TYR D 1 137 ? 58.175 -4.054 98.348 1.00 18.46 118 TYR D N 1
ATOM 6890 C CA . TYR D 1 137 ? 57.440 -3.663 97.148 1.00 18.58 118 TYR D CA 1
ATOM 6891 C C . TYR D 1 137 ? 57.869 -2.296 96.584 1.00 18.82 118 TYR D C 1
ATOM 6892 O O . TYR D 1 137 ? 57.973 -2.120 95.380 1.00 19.50 118 TYR D O 1
ATOM 6901 N N . PHE D 1 138 ? 58.116 -1.338 97.481 1.00 19.15 119 PHE D N 1
ATOM 6902 C CA . PHE D 1 138 ? 58.528 -0.001 97.032 1.00 18.74 119 PHE D CA 1
ATOM 6903 C C . PHE D 1 138 ? 59.815 -0.121 96.186 1.00 19.12 119 PHE D C 1
ATOM 6904 O O . PHE D 1 138 ? 59.914 0.428 95.090 1.00 18.87 119 PHE D O 1
ATOM 6912 N N . ASN D 1 139 ? 60.792 -0.839 96.725 1.00 17.96 120 ASN D N 1
ATOM 6913 C CA . ASN D 1 139 ? 62.048 -1.032 96.008 1.00 19.27 120 ASN D CA 1
ATOM 6914 C C . ASN D 1 139 ? 61.908 -1.837 94.703 1.00 18.92 120 ASN D C 1
ATOM 6915 O O . ASN D 1 139 ? 62.500 -1.472 93.677 1.00 19.62 120 ASN D O 1
ATOM 6920 N N . ALA D 1 140 ? 61.057 -2.868 94.719 1.00 18.86 121 ALA D N 1
ATOM 6921 C CA . ALA D 1 140 ? 60.836 -3.689 93.523 1.00 18.92 121 ALA D CA 1
ATOM 6922 C C . ALA D 1 140 ? 60.158 -2.880 92.416 1.00 18.88 121 ALA D C 1
ATOM 6923 O O . ALA D 1 140 ? 60.478 -3.026 91.238 1.00 20.32 121 ALA D O 1
ATOM 6925 N N . PHE D 1 141 ? 59.212 -2.016 92.793 1.00 18.97 122 PHE D N 1
ATOM 6926 C CA . PHE D 1 141 ? 58.557 -1.172 91.832 1.00 19.33 122 PHE D CA 1
ATOM 6927 C C . PHE D 1 141 ? 59.411 0.013 91.346 1.00 19.98 122 PHE D C 1
ATOM 6928 O O . PHE D 1 141 ? 59.444 0.323 90.147 1.00 21.57 122 PHE D O 1
ATOM 6936 N N . ALA D 1 142 ? 60.035 0.700 92.294 1.00 19.14 123 ALA D N 1
ATOM 6937 C CA . ALA D 1 142 ? 60.646 2.000 92.044 1.00 20.08 123 ALA D CA 1
ATOM 6938 C C . ALA D 1 142 ? 62.065 2.006 91.577 1.00 21.50 123 ALA D C 1
ATOM 6939 O O . ALA D 1 142 ? 62.454 2.942 90.859 1.00 22.06 123 ALA D O 1
ATOM 6941 N N . ARG D 1 143 ? 62.844 1.003 91.970 1.00 21.09 124 ARG D N 1
ATOM 6942 C CA . ARG D 1 143 ? 64.271 1.006 91.677 1.00 21.69 124 ARG D CA 1
ATOM 6943 C C . ARG D 1 143 ? 64.666 -0.015 90.629 1.00 21.98 124 ARG D C 1
ATOM 6944 O O . ARG D 1 143 ? 64.421 -1.211 90.787 1.00 21.70 124 ARG D O 1
ATOM 6952 N N . GLU D 1 144 ? 65.323 0.473 89.598 1.00 22.34 125 GLU D N 1
ATOM 6953 C CA . GLU D 1 144 ? 65.745 -0.340 88.465 1.00 23.47 125 GLU D CA 1
ATOM 6954 C C . GLU D 1 144 ? 66.757 -1.417 88.820 1.00 24.22 125 GLU D C 1
ATOM 6955 O O . GLU D 1 144 ? 66.656 -2.549 88.350 1.00 25.30 125 GLU D O 1
ATOM 6961 N N . ASN D 1 145 ? 67.736 -1.056 89.635 1.00 23.81 126 ASN D N 1
ATOM 6962 C CA . ASN D 1 145 ? 68.776 -1.951 90.067 1.00 24.80 126 ASN D CA 1
ATOM 6963 C C . ASN D 1 145 ? 68.180 -2.901 91.085 1.00 23.87 126 ASN D C 1
ATOM 6964 O O . ASN D 1 145 ? 67.628 -2.448 92.102 1.00 22.22 126 ASN D O 1
ATOM 6969 N N . ALA D 1 146 ? 68.255 -4.214 90.815 1.00 24.74 127 ALA D N 1
ATOM 6970 C CA . ALA D 1 146 ? 67.691 -5.198 91.758 1.00 23.75 127 ALA D CA 1
ATOM 6971 C C . ALA D 1 146 ? 68.330 -5.132 93.145 1.00 23.41 127 ALA D C 1
ATOM 6972 O O . ALA D 1 146 ? 67.698 -5.578 94.093 1.00 23.25 127 ALA D O 1
ATOM 6974 N N . ALA D 1 147 ? 69.523 -4.530 93.280 1.00 23.21 128 ALA D N 1
ATOM 6975 C CA . ALA D 1 147 ? 70.230 -4.418 94.563 1.00 22.90 128 ALA D CA 1
ATOM 6976 C C . ALA D 1 147 ? 69.407 -3.750 95.649 1.00 21.68 128 ALA D C 1
ATOM 6977 O O . ALA D 1 147 ? 69.459 -4.127 96.816 1.00 21.83 128 ALA D O 1
ATOM 6979 N N . PHE D 1 148 ? 68.612 -2.755 95.260 1.00 21.55 129 PHE D N 1
ATOM 6980 C CA . PHE D 1 148 ? 67.778 -2.056 96.232 1.00 21.24 129 PHE D CA 1
ATOM 6981 C C . PHE D 1 148 ? 66.795 -2.992 96.932 1.00 20.50 129 PHE D C 1
ATOM 6982 O O . PHE D 1 148 ? 66.521 -2.825 98.129 1.00 21.89 129 PHE D O 1
ATOM 6990 N N . THR D 1 149 ? 66.241 -3.944 96.174 1.00 20.81 130 THR D N 1
ATOM 6991 C CA . THR D 1 149 ? 65.272 -4.896 96.700 1.00 20.13 130 THR D CA 1
ATOM 6992 C C . THR D 1 149 ? 65.977 -6.071 97.354 1.00 20.90 130 THR D C 1
ATOM 6993 O O . THR D 1 149 ? 65.538 -6.541 98.405 1.00 21.46 130 THR D O 1
ATOM 6997 N N . ILE D 1 150 ? 67.058 -6.563 96.746 1.00 21.80 131 ILE D N 1
ATOM 6998 C CA . ILE D 1 150 ? 67.840 -7.651 97.353 1.00 22.77 131 ILE D CA 1
ATOM 6999 C C . ILE D 1 150 ? 68.305 -7.230 98.755 1.00 22.34 131 ILE D C 1
ATOM 7000 O O . ILE D 1 150 ? 68.184 -8.021 99.693 1.00 22.18 131 ILE D O 1
ATOM 7005 N N . ALA D 1 151 ? 68.751 -5.974 98.913 1.00 22.74 132 ALA D N 1
ATOM 7006 C CA . ALA D 1 151 ? 69.177 -5.470 100.227 1.00 23.70 132 ALA D CA 1
ATOM 7007 C C . ALA D 1 151 ? 68.030 -5.428 101.262 1.00 23.02 132 ALA D C 1
ATOM 7008 O O . ALA D 1 151 ? 68.266 -5.556 102.454 1.00 23.40 132 ALA D O 1
ATOM 7010 N N . ALA D 1 152 ? 66.806 -5.231 100.792 1.00 22.55 133 ALA D N 1
ATOM 7011 C CA . ALA D 1 152 ? 65.609 -5.278 101.647 1.00 23.29 133 ALA D CA 1
ATOM 7012 C C . ALA D 1 152 ? 65.221 -6.718 102.051 1.00 22.66 133 ALA D C 1
ATOM 7013 O O . ALA D 1 152 ? 64.454 -6.901 103.020 1.00 23.48 133 ALA D O 1
ATOM 7023 N N . ALA D 1 154 ? 67.750 -9.480 102.067 1.00 22.50 135 ALA D N 1
ATOM 7024 C CA . ALA D 1 154 ? 68.932 -10.202 102.579 1.00 23.14 135 ALA D CA 1
ATOM 7025 C C . ALA D 1 154 ? 69.169 -10.298 104.067 1.00 23.04 135 ALA D C 1
ATOM 7026 O O . ALA D 1 154 ? 69.774 -11.296 104.497 1.00 22.94 135 ALA D O 1
ATOM 7028 N N . PRO D 1 155 ? 68.707 -9.326 104.866 1.00 21.85 136 PRO D N 1
ATOM 7029 C CA . PRO D 1 155 ? 69.022 -9.454 106.286 1.00 22.03 136 PRO D CA 1
ATOM 7030 C C . PRO D 1 155 ? 68.470 -10.710 106.947 1.00 22.00 136 PRO D C 1
ATOM 7031 O O . PRO D 1 155 ? 69.167 -11.299 107.770 1.00 23.60 136 PRO D O 1
ATOM 7035 N N . CYS D 1 156 ? 67.277 -11.149 106.554 1.00 21.89 137 CYS D N 1
ATOM 7036 C CA . CYS D 1 156 ? 66.639 -12.318 107.200 1.00 21.96 137 CYS D CA 1
ATOM 7037 C C . CYS D 1 156 ? 67.555 -13.517 107.459 1.00 21.70 137 CYS D C 1
ATOM 7038 O O . CYS D 1 156 ? 67.783 -13.874 108.638 1.00 22.04 137 CYS D O 1
ATOM 7041 N N . PRO D 1 157 ? 68.150 -14.125 106.415 1.00 21.76 138 PRO D N 1
ATOM 7042 C CA . PRO D 1 157 ? 68.991 -15.292 106.716 1.00 21.58 138 PRO D CA 1
ATOM 7043 C C . PRO D 1 157 ? 70.166 -14.969 107.628 1.00 21.43 138 PRO D C 1
ATOM 7044 O O . PRO D 1 157 ? 70.521 -15.810 108.434 1.00 20.90 138 PRO D O 1
ATOM 7048 N N . TYR D 1 158 ? 70.765 -13.785 107.496 1.00 21.15 139 TYR D N 1
ATOM 7049 C CA . TYR D 1 158 ? 71.900 -13.413 108.371 1.00 21.24 139 TYR D CA 1
ATOM 7050 C C . TYR D 1 158 ? 71.461 -13.216 109.840 1.00 19.89 139 TYR D C 1
ATOM 7051 O O . TYR D 1 158 ? 72.128 -13.717 110.774 1.00 19.44 139 TYR D O 1
ATOM 7060 N N . VAL D 1 159 ? 70.337 -12.526 110.029 1.00 19.62 140 VAL D N 1
ATOM 7061 C CA . VAL D 1 159 ? 69.735 -12.345 111.374 1.00 19.45 140 VAL D CA 1
ATOM 7062 C C . VAL D 1 159 ? 69.569 -13.704 112.041 1.00 19.29 140 VAL D C 1
ATOM 7063 O O . VAL D 1 159 ? 70.026 -13.931 113.171 1.00 18.96 140 VAL D O 1
ATOM 7067 N N . TYR D 1 160 ? 68.944 -14.633 111.315 1.00 19.05 141 TYR D N 1
ATOM 7068 C CA . TYR D 1 160 ? 68.699 -15.969 111.850 1.00 18.51 141 TYR D CA 1
ATOM 7069 C C . TYR D 1 160 ? 69.986 -16.796 112.056 1.00 19.18 141 TYR D C 1
ATOM 7070 O O . TYR D 1 160 ? 70.100 -17.539 113.056 1.00 18.64 141 TYR D O 1
ATOM 7079 N N . ALA D 1 161 ? 70.934 -16.693 111.134 1.00 19.59 142 ALA D N 1
ATOM 7080 C CA . ALA D 1 161 ? 72.227 -17.361 111.283 1.00 20.11 142 ALA D CA 1
ATOM 7081 C C . ALA D 1 161 ? 72.962 -16.878 112.531 1.00 20.77 142 ALA D C 1
ATOM 7082 O O . ALA D 1 161 ? 73.463 -17.696 113.293 1.00 21.31 142 ALA D O 1
ATOM 7084 N N . VAL D 1 162 ? 72.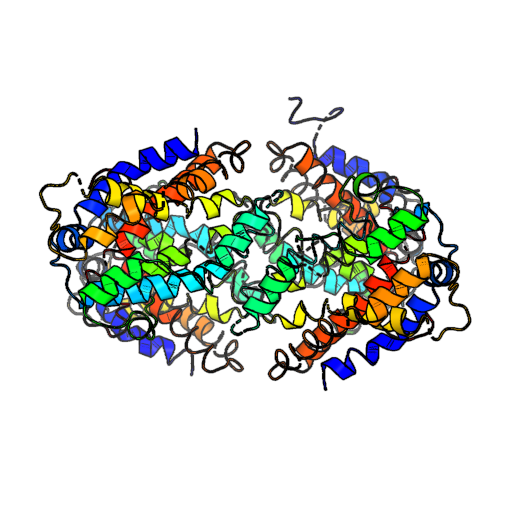984 -15.568 112.743 1.00 20.35 143 VAL D N 1
ATOM 7085 C CA . VAL D 1 162 ? 73.682 -14.994 113.910 1.00 20.71 143 VAL D CA 1
ATOM 7086 C C . VAL D 1 162 ? 73.033 -15.460 115.213 1.00 19.54 143 VAL D C 1
ATOM 7087 O O . VAL D 1 162 ? 73.713 -15.922 116.133 1.00 20.74 143 VAL D O 1
ATOM 7091 N N . ILE D 1 163 ? 71.709 -15.378 115.257 1.00 18.75 144 ILE D N 1
ATOM 7092 C CA . ILE D 1 163 ? 70.959 -15.835 116.405 1.00 18.68 144 ILE D CA 1
ATOM 7093 C C . ILE D 1 163 ? 71.195 -17.316 116.705 1.00 18.86 144 ILE D C 1
ATOM 7094 O O . ILE D 1 163 ? 71.423 -17.686 117.866 1.00 19.50 144 ILE D O 1
ATOM 7099 N N . GLY D 1 164 ? 71.106 -18.161 115.675 1.00 18.58 145 GLY D N 1
ATOM 7100 C CA . GLY D 1 164 ? 71.295 -19.612 115.804 1.00 18.16 145 GLY D CA 1
ATOM 7101 C C . GLY D 1 164 ? 72.662 -19.966 116.368 1.00 18.57 145 GLY D C 1
ATOM 7102 O O . GLY D 1 164 ? 72.763 -20.696 117.372 1.00 20.28 145 GLY D O 1
ATOM 7103 N N . LYS D 1 165 ? 73.694 -19.391 115.761 1.00 21.25 146 LYS D N 1
ATOM 7104 C CA . LYS D 1 165 ? 75.065 -19.638 116.200 1.00 21.99 146 LYS D CA 1
ATOM 7105 C C . LYS D 1 165 ? 75.318 -19.159 117.636 1.00 22.59 146 LYS D C 1
ATOM 7106 O O . LYS D 1 165 ? 75.981 -19.864 118.407 1.00 23.85 146 LYS D O 1
ATOM 7112 N N . ARG D 1 166 ? 74.813 -17.975 117.971 1.00 21.59 147 ARG D N 1
ATOM 7113 C CA . ARG D 1 166 ? 74.989 -17.425 119.323 1.00 22.13 147 ARG D CA 1
ATOM 7114 C C . ARG D 1 166 ? 74.290 -18.297 120.370 1.00 21.23 147 ARG D C 1
ATOM 7115 O O . ARG D 1 166 ? 74.863 -18.582 121.435 1.00 21.46 147 ARG D O 1
ATOM 7123 N N . ALA D 1 167 ? 73.067 -18.727 120.063 1.00 20.15 148 ALA D N 1
ATOM 7124 C CA . ALA D 1 167 ? 72.262 -19.557 120.966 1.00 20.45 148 ALA D CA 1
ATOM 7125 C C . ALA D 1 167 ? 72.946 -20.835 121.348 1.00 22.14 148 ALA D C 1
ATOM 7126 O O . ALA D 1 167 ? 72.811 -21.277 122.494 1.00 20.70 148 ALA D O 1
ATOM 7136 N N . GLU D 1 169 ? 76.014 -21.523 122.016 1.00 26.99 150 GLU D N 1
ATOM 7137 C CA A GLU D 1 169 ? 77.035 -21.295 123.067 0.50 27.58 150 GLU D CA 1
ATOM 7138 C CA B GLU D 1 169 ? 77.013 -21.311 123.085 0.50 28.07 150 GLU D CA 1
ATOM 7139 C C . GLU D 1 169 ? 76.451 -20.546 124.305 1.00 26.61 150 GLU D C 1
ATOM 7140 O O . GLU D 1 169 ? 77.170 -20.252 125.244 1.00 26.71 150 GLU D O 1
ATOM 7151 N N . ASP D 1 170 ? 75.144 -20.266 124.323 1.00 24.56 151 ASP D N 1
ATOM 7152 C CA . ASP D 1 170 ? 74.529 -19.474 125.399 1.00 23.39 151 ASP D CA 1
ATOM 7153 C C . ASP D 1 170 ? 74.136 -20.378 126.581 1.00 22.88 151 ASP D C 1
ATOM 7154 O O . ASP D 1 170 ? 73.464 -21.354 126.359 1.00 22.81 151 ASP D O 1
ATOM 7159 N N . PRO D 1 171 ? 74.516 -20.011 127.828 1.00 24.36 152 PRO D N 1
ATOM 7160 C CA . PRO D 1 171 ? 74.087 -20.805 129.022 1.00 24.84 152 PRO D CA 1
ATOM 7161 C C . PRO D 1 171 ? 72.560 -20.895 129.212 1.00 24.51 152 PRO D C 1
ATOM 7162 O O . PRO D 1 171 ? 72.065 -21.884 129.806 1.00 24.24 152 PRO D O 1
ATOM 7166 N N . LYS D 1 172 ? 71.828 -19.907 128.687 1.00 23.87 153 LYS D N 1
ATOM 7167 C CA . LYS D 1 172 ? 70.360 -19.894 128.774 1.00 24.27 153 LYS D CA 1
ATOM 7168 C C . LYS D 1 172 ? 69.689 -20.875 127.806 1.00 23.32 153 LYS D C 1
ATOM 7169 O O . LYS D 1 172 ? 68.484 -21.139 127.959 1.00 23.74 153 LYS D O 1
ATOM 7175 N N . LEU D 1 173 ? 70.405 -21.415 126.809 1.00 22.66 154 LEU D N 1
ATOM 7176 C CA . LEU D 1 173 ? 69.784 -22.392 125.900 1.00 22.13 154 LEU D CA 1
ATOM 7177 C C . LEU D 1 173 ? 69.284 -23.633 126.644 1.00 23.68 154 LEU D C 1
ATOM 7178 O O . LEU D 1 173 ? 70.090 -24.389 127.225 1.00 23.29 154 LEU D O 1
ATOM 7183 N N . ASN D 1 174 ? 67.976 -23.848 126.600 1.00 22.74 155 ASN D N 1
ATOM 7184 C CA . ASN D 1 174 ? 67.363 -25.028 127.211 1.00 23.73 155 ASN D CA 1
ATOM 7185 C C . ASN D 1 174 ? 67.486 -26.185 126.220 1.00 24.24 155 ASN D C 1
ATOM 7186 O O . ASN D 1 174 ? 66.710 -26.268 125.266 1.00 24.17 155 ASN D O 1
ATOM 7191 N N . LYS D 1 175 ? 68.477 -27.055 126.432 1.00 25.41 156 LYS D N 1
ATOM 7192 C CA . LYS D 1 175 ? 68.700 -28.218 125.568 1.00 27.68 156 LYS D CA 1
ATOM 7193 C C . LYS D 1 175 ? 67.700 -29.362 125.769 1.00 29.09 156 LYS D C 1
ATOM 7194 O O . LYS D 1 175 ? 67.596 -30.232 124.917 1.00 30.95 156 LYS D O 1
ATOM 7200 N N . GLU D 1 176 ? 66.942 -29.324 126.856 1.00 29.75 157 GLU D N 1
ATOM 7201 C CA . GLU D 1 176 ? 65.912 -30.334 127.135 1.00 31.40 157 GLU D CA 1
ATOM 7202 C C . GLU D 1 176 ? 64.593 -30.020 126.390 1.00 30.21 157 GLU D C 1
ATOM 7203 O O . GLU D 1 176 ? 63.703 -30.865 126.344 1.00 32.56 157 GLU D O 1
ATOM 7209 N N . SER D 1 177 ? 64.458 -28.823 125.834 1.00 26.55 158 SER D N 1
ATOM 7210 C CA . SER D 1 177 ? 63.273 -28.437 125.087 1.00 25.65 158 SER D CA 1
ATOM 7211 C C . SER D 1 177 ? 63.535 -28.660 123.617 1.00 24.61 158 SER D C 1
ATOM 7212 O O . SER D 1 177 ? 64.651 -28.413 123.139 1.00 23.73 158 SER D O 1
ATOM 7215 N N . VAL D 1 178 ? 62.491 -29.036 122.873 1.00 24.21 159 VAL D N 1
ATOM 7216 C CA A VAL D 1 178 ? 62.625 -29.235 121.425 0.50 24.33 159 VAL D CA 1
ATOM 7217 C CA B VAL D 1 178 ? 62.565 -29.232 121.430 0.50 24.46 159 VAL D CA 1
ATOM 7218 C C . VAL D 1 178 ? 62.981 -27.925 120.706 1.00 23.74 159 VAL D C 1
ATOM 7219 O O . VAL D 1 178 ? 63.502 -27.941 119.597 1.00 24.35 159 VAL D O 1
ATOM 7226 N N . THR D 1 179 ? 62.706 -26.783 121.342 1.00 22.19 160 THR D N 1
ATOM 7227 C CA . THR D 1 179 ? 63.059 -25.455 120.822 1.00 21.51 160 THR D CA 1
ATOM 7228 C C . THR D 1 179 ? 64.564 -25.288 120.585 1.00 20.77 160 THR D C 1
ATOM 7229 O O . THR D 1 179 ? 64.949 -24.488 119.755 1.00 19.63 160 THR D O 1
ATOM 7233 N N . SER D 1 180 ? 65.415 -26.043 121.281 1.00 21.22 161 SER D N 1
ATOM 7234 C CA . SER D 1 180 ? 66.866 -25.992 120.991 1.00 22.32 161 SER D CA 1
ATOM 7235 C C . SER D 1 180 ? 67.165 -26.396 119.516 1.00 22.39 161 SER D C 1
ATOM 7236 O O . SER D 1 180 ? 68.087 -25.873 118.920 1.00 23.12 161 SER D O 1
ATOM 7239 N N . LYS D 1 181 ? 66.332 -27.251 118.923 1.00 22.58 162 LYS D N 1
ATOM 7240 C CA . LYS D 1 181 ? 66.473 -27.656 117.509 1.00 23.37 162 LYS D CA 1
ATOM 7241 C C . LYS D 1 181 ? 66.193 -26.515 116.508 1.00 22.20 162 LYS D C 1
ATOM 7242 O O . LYS D 1 181 ? 66.720 -26.522 115.382 1.00 22.98 162 LYS D O 1
ATOM 7248 N N . TRP D 1 182 ? 65.365 -25.547 116.909 1.00 20.45 163 TRP D N 1
ATOM 7249 C CA . TRP D 1 182 ? 65.089 -24.358 116.088 1.00 19.72 163 TRP D CA 1
ATOM 7250 C C . TRP D 1 182 ? 66.377 -23.547 115.938 1.00 19.99 163 TRP D C 1
ATOM 7251 O O . TRP D 1 182 ? 66.782 -23.210 114.843 1.00 19.79 163 TRP D O 1
ATOM 7262 N N . PHE D 1 183 ? 67.032 -23.273 117.065 1.00 19.88 164 PHE D N 1
ATOM 7263 C CA . PHE D 1 183 ? 68.340 -22.607 117.044 1.00 19.56 164 PHE D CA 1
ATOM 7264 C C . PHE D 1 183 ? 69.395 -23.409 116.298 1.00 20.77 164 PHE D C 1
ATOM 7265 O O . PHE D 1 183 ? 70.168 -22.828 115.549 1.00 22.23 164 PHE D O 1
ATOM 7273 N N . GLN D 1 184 ? 69.426 -24.716 116.506 1.00 21.97 165 GLN D N 1
ATOM 7274 C CA A GLN D 1 184 ? 70.390 -25.606 115.811 0.50 22.59 165 GLN D CA 1
ATOM 7275 C CA B GLN D 1 184 ? 70.410 -25.571 115.830 0.50 22.86 165 GLN D CA 1
ATOM 7276 C C . GLN D 1 184 ? 70.215 -25.481 114.303 1.00 23.13 165 GLN D C 1
ATOM 7277 O O . GLN D 1 184 ? 71.197 -25.347 113.546 1.00 22.65 165 GLN D O 1
ATOM 7288 N N . PHE D 1 185 ? 68.959 -25.534 113.865 1.00 22.82 166 PHE D N 1
ATOM 7289 C CA . PHE D 1 185 ? 68.619 -25.408 112.445 1.00 22.31 166 PHE D CA 1
ATOM 7290 C C . PHE D 1 185 ? 69.194 -24.122 111.833 1.00 21.93 166 PHE D C 1
ATOM 7291 O O . PHE D 1 185 ? 69.891 -24.150 110.787 1.00 22.75 166 PHE D O 1
ATOM 7299 N N . TYR D 1 186 ? 68.873 -22.992 112.466 1.00 19.75 167 TYR D N 1
ATOM 7300 C CA . TYR D 1 186 ? 69.336 -21.701 111.990 1.00 20.55 167 TYR D CA 1
ATOM 7301 C C . TYR D 1 186 ? 70.848 -21.499 112.117 1.00 21.17 167 TYR D C 1
ATOM 7302 O O . TYR D 1 186 ? 71.380 -20.686 111.375 1.00 21.89 167 TYR D O 1
ATOM 7311 N N . SER D 1 187 ? 71.513 -22.230 113.004 1.00 21.84 168 SER D N 1
ATOM 7312 C CA . SER D 1 187 ? 72.980 -22.117 113.141 1.00 23.57 168 SER D CA 1
ATOM 7313 C C . SER D 1 187 ? 73.755 -22.635 111.921 1.00 25.24 168 SER D C 1
ATOM 7314 O O . SER D 1 187 ? 74.891 -22.218 111.711 1.00 26.72 168 SER D O 1
ATOM 7317 N N . THR D 1 188 ? 73.154 -23.524 111.128 1.00 25.80 169 THR D N 1
ATOM 7318 C CA . THR D 1 188 ? 73.809 -24.076 109.914 1.00 26.38 169 THR D CA 1
ATOM 7319 C C . THR D 1 188 ? 73.097 -23.847 108.582 1.00 26.91 169 THR D C 1
ATOM 7320 O O . THR D 1 188 ? 73.763 -23.734 107.546 1.00 27.34 169 THR D O 1
ATOM 7324 N N . GLU D 1 189 ? 71.762 -23.775 108.589 1.00 25.21 170 GLU D N 1
ATOM 7325 C CA . GLU D 1 189 ? 71.011 -23.843 107.328 1.00 26.53 170 GLU D CA 1
ATOM 7326 C C . GLU D 1 189 ? 70.834 -22.567 106.544 1.00 25.50 170 GLU D C 1
ATOM 7327 O O . GLU D 1 189 ? 70.296 -22.586 105.425 1.00 26.49 170 GLU D O 1
ATOM 7341 N N . ASP D 1 191 ? 73.658 -20.304 106.047 1.00 26.41 172 ASP D N 1
ATOM 7342 C CA . ASP D 1 191 ? 74.963 -19.781 105.574 1.00 27.70 172 ASP D CA 1
ATOM 7343 C C . ASP D 1 191 ? 75.147 -19.686 104.063 1.00 29.05 172 ASP D C 1
ATOM 7344 O O . ASP D 1 191 ? 75.702 -18.680 103.581 1.00 28.32 172 ASP D O 1
ATOM 7349 N N A GLU D 1 192 ? 74.700 -20.707 103.327 0.50 30.01 173 GLU D N 1
ATOM 7350 N N B GLU D 1 192 ? 74.720 -20.708 103.322 0.50 30.22 173 GLU D N 1
ATOM 7351 C CA A GLU D 1 192 ? 74.792 -20.686 101.847 0.50 31.43 173 GLU D CA 1
ATOM 7352 C CA B GLU D 1 192 ? 74.860 -20.659 101.851 0.50 31.87 173 GLU D CA 1
ATOM 7353 C C A GLU D 1 192 ? 73.985 -19.535 101.251 0.50 30.70 173 GLU D C 1
ATOM 7354 C C B GLU D 1 192 ? 73.978 -19.553 101.225 0.50 30.92 173 GLU D C 1
ATOM 7355 O O A GLU D 1 192 ? 74.477 -18.805 100.390 0.50 30.55 173 GLU D O 1
ATOM 7356 O O B GLU D 1 192 ? 74.438 -18.846 100.325 0.50 30.86 173 GLU D O 1
ATOM 7367 N N . LEU D 1 193 ? 72.761 -19.344 101.743 1.00 29.80 174 LEU D N 1
ATOM 7368 C CA . LEU D 1 193 ? 71.889 -18.260 101.235 1.00 29.05 174 LEU D CA 1
ATOM 7369 C C . LEU D 1 193 ? 72.479 -16.873 101.545 1.00 27.84 174 LEU D C 1
ATOM 7370 O O . LEU D 1 193 ? 72.425 -15.989 100.717 1.00 26.91 174 LEU D O 1
ATOM 7375 N N . VAL D 1 194 ? 73.107 -16.726 102.731 1.00 27.25 175 VAL D N 1
ATOM 7376 C CA . VAL D 1 194 ? 73.781 -15.484 103.103 1.00 26.56 175 VAL D CA 1
ATOM 7377 C C . VAL D 1 194 ? 74.893 -15.205 102.096 1.00 27.39 175 VAL D C 1
ATOM 7378 O O . VAL D 1 194 ? 75.027 -14.080 101.641 1.00 27.64 175 VAL D O 1
ATOM 7382 N N . ASP D 1 195 ? 75.662 -16.238 101.757 1.00 28.57 176 ASP D N 1
ATOM 7383 C CA . ASP D 1 195 ? 76.727 -16.100 100.755 1.00 29.90 176 ASP D CA 1
ATOM 7384 C C . ASP D 1 195 ? 76.161 -15.759 99.358 1.00 30.39 176 ASP D C 1
ATOM 7385 O O . ASP D 1 195 ? 76.719 -14.923 98.690 1.00 30.88 176 ASP D O 1
ATOM 7390 N N . VAL D 1 196 ? 75.090 -16.443 98.939 1.00 30.12 177 VAL D N 1
ATOM 7391 C CA . VAL D 1 196 ? 74.438 -16.186 97.628 1.00 30.24 177 VAL D CA 1
ATOM 7392 C C . VAL D 1 196 ? 74.014 -14.715 97.565 1.00 29.55 177 VAL D C 1
ATOM 7393 O O . VAL D 1 196 ? 74.292 -14.042 96.569 1.00 30.29 177 VAL D O 1
ATOM 7397 N N . PHE D 1 197 ? 73.354 -14.202 98.630 1.00 27.89 178 PHE D N 1
ATOM 7398 C CA . PHE D 1 197 ? 72.992 -12.779 98.726 1.00 27.18 178 PHE D CA 1
ATOM 7399 C C . PHE D 1 197 ? 74.204 -11.832 98.744 1.00 27.82 178 PHE D C 1
ATOM 7400 O O . PHE D 1 197 ? 74.160 -10.756 98.141 1.00 27.57 178 PHE D O 1
ATOM 7408 N N . ASP D 1 198 ? 75.281 -12.203 99.431 1.00 27.78 179 ASP D N 1
ATOM 7409 C CA . ASP D 1 198 ? 76.500 -11.376 99.444 1.00 28.44 179 ASP D CA 1
ATOM 7410 C C . ASP D 1 198 ? 77.051 -11.159 98.022 1.00 30.13 179 ASP D C 1
ATOM 7411 O O . ASP D 1 198 ? 77.369 -10.039 97.629 1.00 31.81 179 ASP D O 1
ATOM 7416 N N . GLN D 1 199 ? 77.173 -12.258 97.284 1.00 31.74 180 GLN D N 1
ATOM 7417 C CA . GLN D 1 199 ? 77.749 -12.240 95.925 1.00 32.99 180 GLN D CA 1
ATOM 7418 C C . GLN D 1 199 ? 76.819 -11.477 94.978 1.00 33.65 180 GLN D C 1
ATOM 7419 O O . GLN D 1 199 ? 77.285 -10.718 94.137 1.00 33.80 180 GLN D O 1
ATOM 7425 N N . LEU D 1 200 ? 75.511 -11.672 95.163 1.00 32.54 181 LEU D N 1
ATOM 7426 C CA . LEU D 1 200 ? 74.500 -10.973 94.357 1.00 32.36 181 LEU D CA 1
ATOM 7427 C C . LEU D 1 200 ? 74.587 -9.471 94.621 1.00 31.62 181 LEU D C 1
ATOM 7428 O O . LEU D 1 200 ? 74.718 -8.700 93.656 1.00 32.73 181 LEU D O 1
ATOM 7441 N N . ASP D 1 202 ? 77.196 -7.679 95.950 1.00 32.96 183 ASP D N 1
ATOM 7442 C CA . ASP D 1 202 ? 78.511 -7.168 95.487 1.00 34.43 183 ASP D CA 1
ATOM 7443 C C . ASP D 1 202 ? 78.555 -6.974 93.963 1.00 34.65 183 ASP D C 1
ATOM 7444 O O . ASP D 1 202 ? 79.094 -5.974 93.493 1.00 35.51 183 ASP D O 1
ATOM 7449 N N . ARG D 1 203 ? 78.010 -7.942 93.214 1.00 35.25 184 ARG D N 1
ATOM 7450 C CA A ARG D 1 203 ? 77.999 -7.833 91.744 0.50 36.75 184 ARG D CA 1
ATOM 7451 C CA B ARG D 1 203 ? 77.916 -7.891 91.728 0.50 36.50 184 ARG D CA 1
ATOM 7452 C C . ARG D 1 203 ? 77.032 -6.735 91.276 1.00 36.05 184 ARG D C 1
ATOM 7453 O O . ARG D 1 203 ? 77.424 -5.892 90.438 1.00 35.92 184 ARG D O 1
ATOM 7468 N N . LEU D 1 204 ? 75.811 -6.720 91.818 1.00 34.15 185 LEU D N 1
ATOM 7469 C CA . LEU D 1 204 ? 74.803 -5.691 91.440 1.00 33.59 185 LEU D CA 1
ATOM 7470 C C . LEU D 1 204 ? 75.203 -4.239 91.763 1.00 33.78 185 LEU D C 1
ATOM 7471 O O . LEU D 1 204 ? 74.791 -3.327 91.050 1.00 34.73 185 LEU D O 1
ATOM 7476 N N . THR D 1 205 ? 76.033 -4.044 92.784 1.00 33.28 186 THR D N 1
ATOM 7477 C CA . THR D 1 205 ? 76.463 -2.723 93.234 1.00 33.71 186 THR D CA 1
ATOM 7478 C C . THR D 1 205 ? 77.826 -2.301 92.753 1.00 36.29 186 THR D C 1
ATOM 7479 O O . THR D 1 205 ? 78.245 -1.196 93.101 1.00 36.22 186 THR D O 1
ATOM 7483 N N . LYS D 1 206 ? 78.491 -3.143 91.932 1.00 38.44 187 LYS D N 1
ATOM 7484 C CA . LYS D 1 206 ? 79.845 -2.862 91.420 1.00 41.46 187 LYS D CA 1
ATOM 7485 C C . LYS D 1 206 ? 79.971 -1.455 90.836 1.00 43.06 187 LYS D C 1
ATOM 7486 O O . LYS D 1 206 ? 80.955 -0.774 91.106 1.00 45.07 187 LYS D O 1
ATOM 7488 N N . HIS D 1 207 ? 78.953 -1.001 90.096 1.00 43.10 188 HIS D N 1
ATOM 7489 C CA . HIS D 1 207 ? 78.995 0.333 89.457 1.00 44.57 188 HIS D CA 1
ATOM 7490 C C . HIS D 1 207 ? 78.043 1.371 90.072 1.00 43.01 188 HIS D C 1
ATOM 7491 O O . HIS D 1 207 ? 77.833 2.426 89.478 1.00 42.68 188 HIS D O 1
ATOM 7498 N N . CYS D 1 208 ? 77.519 1.118 91.284 1.00 40.93 189 CYS D N 1
ATOM 7499 C CA . CYS D 1 208 ? 76.619 2.092 91.925 1.00 39.57 189 CYS D CA 1
ATOM 7500 C C . CYS D 1 208 ? 77.366 3.299 92.474 1.00 40.08 189 CYS D C 1
ATOM 7501 O O . CYS D 1 208 ? 78.509 3.186 92.872 1.00 41.16 189 CYS D O 1
ATOM 7504 N N . SER D 1 209 ? 76.679 4.441 92.515 1.00 40.67 190 SER D N 1
ATOM 7505 C CA . SER D 1 209 ? 77.208 5.680 93.111 1.00 41.68 190 SER D CA 1
ATOM 7506 C C . SER D 1 209 ? 77.203 5.583 94.635 1.00 41.60 190 SER D C 1
ATOM 7507 O O . SER D 1 209 ? 76.567 4.678 95.194 1.00 39.44 190 SER D O 1
ATOM 7510 N N . GLU D 1 210 ? 77.852 6.547 95.302 1.00 43.30 191 GLU D N 1
ATOM 7511 C CA . GLU D 1 210 ? 77.862 6.586 96.780 1.00 43.35 191 GLU D CA 1
ATOM 7512 C C . GLU D 1 210 ? 76.482 6.839 97.364 1.00 41.30 191 GLU D C 1
ATOM 7513 O O . GLU D 1 210 ? 76.136 6.229 98.384 1.00 39.66 191 GLU D O 1
ATOM 7519 N N . THR D 1 211 ? 75.720 7.730 96.722 1.00 40.18 192 THR D N 1
ATOM 7520 C CA . THR D 1 211 ? 74.330 8.026 97.095 1.00 38.93 192 THR D CA 1
ATOM 7521 C C . THR D 1 211 ? 73.482 6.741 97.003 1.00 35.92 192 THR D C 1
ATOM 7522 O O . THR D 1 211 ? 72.760 6.436 97.939 1.00 34.67 192 THR D O 1
ATOM 7526 N N . GLU D 1 212 ? 73.630 5.981 95.912 1.00 34.43 193 GLU D N 1
ATOM 7527 C CA . GLU D 1 212 ? 72.924 4.700 95.742 1.00 33.77 193 GLU D CA 1
ATOM 7528 C C . GLU D 1 212 ? 73.308 3.701 96.830 1.00 32.33 193 GLU D C 1
ATOM 7529 O O . GLU D 1 212 ? 72.440 3.063 97.414 1.00 31.40 193 GLU D O 1
ATOM 7535 N N . LYS D 1 213 ? 74.606 3.588 97.091 1.00 32.89 194 LYS D N 1
ATOM 7536 C CA . LYS D 1 213 ? 75.113 2.670 98.137 1.00 33.02 194 LYS D CA 1
ATOM 7537 C C . LYS D 1 213 ? 74.562 3.008 99.521 1.00 31.77 194 LYS D C 1
ATOM 7538 O O . LYS D 1 213 ? 74.190 2.104 100.262 1.00 30.04 194 LYS D O 1
ATOM 7544 N N . LYS D 1 214 ? 74.507 4.296 99.858 1.00 32.44 195 LYS D N 1
ATOM 7545 C CA . LYS D 1 214 ? 73.940 4.738 101.136 1.00 31.85 195 LYS D CA 1
ATOM 7546 C C . LYS D 1 214 ? 72.472 4.305 101.258 1.00 30.16 195 LYS D C 1
ATOM 7547 O O . LYS D 1 214 ? 72.065 3.835 102.320 1.00 27.75 195 LYS D O 1
ATOM 7550 N N . GLU D 1 215 ? 71.696 4.481 100.183 1.00 29.14 196 GLU D N 1
ATOM 7551 C CA . GLU D 1 215 ? 70.277 4.107 100.169 1.00 28.59 196 GLU D CA 1
ATOM 7552 C C . GLU D 1 215 ? 70.091 2.604 100.270 1.00 26.72 196 GLU D C 1
ATOM 7553 O O . GLU D 1 215 ? 69.190 2.135 100.988 1.00 26.34 196 GLU D O 1
ATOM 7559 N N . ILE D 1 216 ? 70.961 1.855 99.576 1.00 26.14 197 ILE D N 1
ATOM 7560 C CA . ILE D 1 216 ? 70.934 0.399 99.607 1.00 25.58 197 ILE D CA 1
ATOM 7561 C C . ILE D 1 216 ? 71.285 -0.087 101.015 1.00 25.38 197 ILE D C 1
ATOM 7562 O O . ILE D 1 216 ? 70.629 -0.999 101.520 1.00 24.39 197 ILE D O 1
ATOM 7567 N N . LYS D 1 217 ? 72.312 0.513 101.626 1.00 25.89 198 LYS D N 1
ATOM 7568 C CA . LYS D 1 217 ? 72.701 0.182 103.018 1.00 25.63 198 LYS D CA 1
ATOM 7569 C C . LYS D 1 217 ? 71.533 0.449 103.986 1.00 24.96 198 LYS D C 1
ATOM 7570 O O . LYS D 1 217 ? 71.243 -0.367 104.899 1.00 23.17 198 LYS D O 1
ATOM 7576 N N . GLU D 1 218 ? 70.859 1.589 103.782 1.00 24.58 199 GLU D N 1
ATOM 7577 C CA . GLU D 1 218 ? 69.704 1.938 104.627 1.00 24.69 199 GLU D CA 1
ATOM 7578 C C . GLU D 1 218 ? 68.601 0.935 104.477 1.00 22.54 199 GLU D C 1
ATOM 7579 O O . GLU D 1 218 ? 68.003 0.583 105.469 1.00 22.46 199 GLU D O 1
ATOM 7582 N N . ASN D 1 219 ? 68.355 0.441 103.257 1.00 21.78 200 ASN D N 1
ATOM 7583 C CA . ASN D 1 219 ? 67.353 -0.606 103.054 1.00 20.97 200 ASN D CA 1
ATOM 7584 C C . ASN D 1 219 ? 67.658 -1.853 103.877 1.00 20.79 200 ASN D C 1
ATOM 7585 O O . ASN D 1 219 ? 66.753 -2.444 104.425 1.00 19.76 200 ASN D O 1
ATOM 7590 N N . PHE D 1 220 ? 68.941 -2.198 103.943 1.00 21.35 201 PHE D N 1
ATOM 7591 C CA . PHE D 1 220 ? 69.438 -3.382 104.667 1.00 21.94 201 PHE D CA 1
ATOM 7592 C C . PHE D 1 220 ? 69.238 -3.202 106.165 1.00 21.48 201 PHE D C 1
ATOM 7593 O O . PHE D 1 220 ? 68.674 -4.083 106.811 1.00 21.76 201 PHE D O 1
ATOM 7601 N N . LEU D 1 221 ? 69.646 -2.049 106.692 1.00 21.90 202 LEU D N 1
ATOM 7602 C CA . LEU D 1 221 ? 69.479 -1.788 108.121 1.00 22.55 202 LEU D CA 1
ATOM 7603 C C . LEU D 1 221 ? 68.011 -1.718 108.520 1.00 20.91 202 LEU D C 1
ATOM 7604 O O . LEU D 1 221 ? 67.578 -2.279 109.557 1.00 21.32 202 LEU D O 1
ATOM 7609 N N . GLN D 1 222 ? 67.206 -1.079 107.678 1.00 21.18 203 GLN D N 1
ATOM 7610 C CA . GLN D 1 222 ? 65.746 -1.038 107.920 1.00 20.60 203 GLN D CA 1
ATOM 7611 C C . GLN D 1 222 ? 65.135 -2.429 107.958 1.00 19.70 203 GLN D C 1
ATOM 7612 O O . GLN D 1 222 ? 64.350 -2.722 108.859 1.00 18.44 203 GLN D O 1
ATOM 7618 N N . SER D 1 223 ? 65.477 -3.280 106.996 1.00 20.06 204 SER D N 1
ATOM 7619 C CA . SER D 1 223 ? 64.968 -4.664 106.971 1.00 19.34 204 SER D CA 1
ATOM 7620 C C . SER D 1 223 ? 65.469 -5.516 108.162 1.00 19.88 204 SER D C 1
ATOM 7621 O O . SER D 1 223 ? 64.735 -6.401 108.620 1.00 19.08 204 SER D O 1
ATOM 7624 N N . THR D 1 224 ? 66.644 -5.193 108.699 1.00 19.25 205 THR D N 1
ATOM 7625 C CA . THR D 1 224 ? 67.135 -5.875 109.935 1.00 18.96 205 THR D CA 1
ATOM 7626 C C . THR D 1 224 ? 66.166 -5.484 111.109 1.00 18.52 205 THR D C 1
ATOM 7627 O O . THR D 1 224 ? 65.711 -6.340 111.914 1.00 18.26 205 THR D O 1
ATOM 7631 N N . ILE D 1 225 ? 65.842 -4.189 111.165 1.00 19.79 206 ILE D N 1
ATOM 7632 C CA . ILE D 1 225 ? 64.823 -3.662 112.124 1.00 20.58 206 ILE D CA 1
ATOM 7633 C C . ILE D 1 225 ? 63.444 -4.276 111.837 1.00 19.52 206 ILE D C 1
ATOM 7634 O O . ILE D 1 225 ? 62.737 -4.661 112.775 1.00 19.13 206 ILE D O 1
ATOM 7639 N N . HIS D 1 226 ? 63.050 -4.412 110.572 1.00 19.11 207 HIS D N 1
ATOM 7640 C CA . HIS D 1 226 ? 61.807 -5.107 110.255 1.00 18.16 207 HIS D CA 1
ATOM 7641 C C . HIS D 1 226 ? 61.807 -6.538 110.795 1.00 18.10 207 HIS D C 1
ATOM 7642 O O . HIS D 1 226 ? 60.775 -7.003 111.287 1.00 18.04 207 HIS D O 1
ATOM 7649 N N . GLU D 1 227 ? 62.962 -7.234 110.701 1.00 18.85 208 GLU D N 1
ATOM 7650 C CA . GLU D 1 227 ? 63.075 -8.588 111.276 1.00 18.41 208 GLU D CA 1
ATOM 7651 C C . GLU D 1 227 ? 62.925 -8.564 112.806 1.00 18.45 208 GLU D C 1
ATOM 7652 O O . GLU D 1 227 ? 62.243 -9.442 113.357 1.00 18.24 208 GLU D O 1
ATOM 7658 N N . ARG D 1 228 ? 63.482 -7.542 113.462 1.00 18.01 209 ARG D N 1
ATOM 7659 C CA . ARG D 1 228 ? 63.262 -7.347 114.907 1.00 18.76 209 ARG D CA 1
ATOM 7660 C C . ARG D 1 228 ? 61.766 -7.234 115.227 1.00 19.03 209 ARG D C 1
ATOM 7661 O O . ARG D 1 228 ? 61.238 -7.868 116.174 1.00 19.22 209 ARG D O 1
ATOM 7669 N N . HIS D 1 229 ? 61.088 -6.404 114.438 1.00 18.68 210 HIS D N 1
ATOM 7670 C CA . HIS D 1 229 ? 59.642 -6.259 114.580 1.00 18.57 210 HIS D CA 1
ATOM 7671 C C . HIS D 1 229 ? 58.836 -7.467 114.170 1.00 18.36 210 HIS D C 1
ATOM 7672 O O . HIS D 1 229 ? 57.705 -7.643 114.669 1.00 20.24 210 HIS D O 1
ATOM 7679 N N . PHE D 1 230 ? 59.364 -8.291 113.267 1.00 18.53 211 PHE D N 1
ATOM 7680 C CA . PHE D 1 230 ? 58.663 -9.510 112.835 1.00 18.34 211 PHE D CA 1
ATOM 7681 C C . PHE D 1 230 ? 58.551 -10.455 114.050 1.00 18.80 211 PHE D C 1
ATOM 7682 O O . PHE D 1 230 ? 57.493 -11.025 114.304 1.00 19.43 211 PHE D O 1
ATOM 7690 N N . PHE D 1 231 ? 59.642 -10.631 114.796 1.00 17.52 212 PHE D N 1
ATOM 7691 C CA . PHE D 1 231 ? 59.557 -11.422 116.019 1.00 18.41 212 PHE D CA 1
ATOM 7692 C C . PHE D 1 231 ? 58.672 -10.743 117.059 1.00 18.56 212 PHE D C 1
ATOM 7693 O O . PHE D 1 231 ? 57.769 -11.375 117.668 1.00 19.40 212 PHE D O 1
ATOM 7701 N N . ASN D 1 232 ? 58.887 -9.453 117.284 1.00 18.67 213 ASN D N 1
ATOM 7702 C CA . ASN D 1 232 ? 58.171 -8.792 118.365 1.00 19.19 213 ASN D CA 1
ATOM 7703 C C . ASN D 1 232 ? 56.669 -8.613 118.124 1.00 19.10 213 ASN D C 1
ATOM 7704 O O . ASN D 1 232 ? 55.901 -8.619 119.093 1.00 19.19 213 ASN D O 1
ATOM 7717 N N . ALA D 1 234 ? 54.728 -10.822 116.878 1.00 19.39 215 ALA D N 1
ATOM 7718 C CA . ALA D 1 234 ? 54.157 -12.083 117.357 1.00 19.18 215 ALA D CA 1
ATOM 7719 C C . ALA D 1 234 ? 54.154 -12.047 118.889 1.00 19.66 215 ALA D C 1
ATOM 7720 O O . ALA D 1 234 ? 53.163 -12.415 119.537 1.00 20.36 215 ALA D O 1
ATOM 7722 N N . TYR D 1 235 ? 55.274 -11.609 119.459 1.00 20.05 216 TYR D N 1
ATOM 7723 C CA . TYR D 1 235 ? 55.458 -11.543 120.919 1.00 19.38 216 TYR D CA 1
ATOM 7724 C C . TYR D 1 235 ? 54.406 -10.702 121.646 1.00 21.17 216 TYR D C 1
ATOM 7725 O O . TYR D 1 235 ? 53.930 -11.079 122.744 1.00 22.14 216 TYR D O 1
ATOM 7734 N N . ILE D 1 236 ? 54.040 -9.562 121.057 1.00 21.32 217 ILE D N 1
ATOM 7735 C CA . ILE D 1 236 ? 53.048 -8.646 121.674 1.00 22.21 217 ILE D CA 1
ATOM 7736 C C . ILE D 1 236 ? 51.6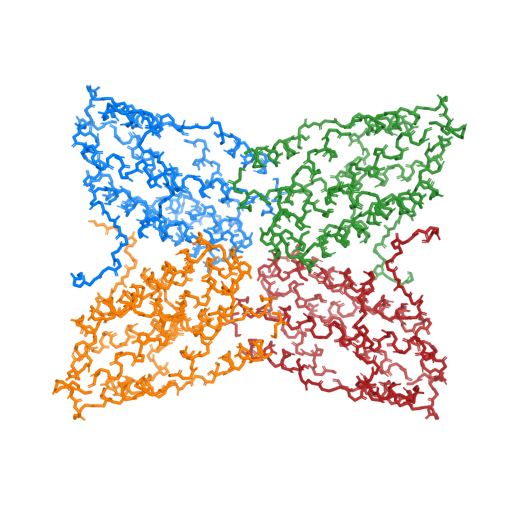60 -8.740 121.041 1.00 22.60 217 ILE D C 1
ATOM 7737 O O . ILE D 1 236 ? 50.777 -7.984 121.441 1.00 23.62 217 ILE D O 1
ATOM 7742 N N . ASN D 1 237 ? 51.464 -9.660 120.082 1.00 20.59 218 ASN D N 1
ATOM 7743 C CA . ASN D 1 237 ? 50.190 -9.832 119.384 1.00 22.50 218 ASN D CA 1
ATOM 7744 C C . ASN D 1 237 ? 49.704 -8.500 118.763 1.00 22.64 218 ASN D C 1
ATOM 7745 O O . ASN D 1 237 ? 48.559 -8.068 118.931 1.00 23.33 218 ASN D O 1
ATOM 7750 N N . GLU D 1 238 ? 50.627 -7.863 118.038 1.00 21.96 219 GLU D N 1
ATOM 7751 C CA . GLU D 1 238 ? 50.385 -6.576 117.398 1.00 22.35 219 GLU D CA 1
ATOM 7752 C C . GLU D 1 238 ? 49.240 -6.670 116.373 1.00 23.78 219 GLU D C 1
ATOM 7753 O O . GLU D 1 238 ? 49.214 -7.592 115.554 1.00 23.05 219 GLU D O 1
ATOM 7759 N N . LYS D 1 239 ? 48.310 -5.729 116.471 1.00 24.65 220 LYS D N 1
ATOM 7760 C CA . LYS D 1 239 ? 47.167 -5.651 115.566 1.00 25.91 220 LYS D CA 1
ATOM 7761 C C . LYS D 1 239 ? 46.920 -4.220 115.122 1.00 25.17 220 LYS D C 1
ATOM 7762 O O . LYS D 1 239 ? 47.330 -3.296 115.794 1.00 23.12 220 LYS D O 1
ATOM 7768 N N . TRP D 1 240 ? 46.288 -4.066 113.952 1.00 25.45 221 TRP D N 1
ATOM 7769 C CA . TRP D 1 240 ? 45.803 -2.770 113.517 1.00 27.09 221 TRP D CA 1
ATOM 7770 C C . TRP D 1 240 ? 44.637 -2.504 114.459 1.00 29.67 221 TRP D C 1
ATOM 7771 O O . TRP D 1 240 ? 43.707 -3.307 114.509 1.00 30.61 221 TRP D O 1
ATOM 7782 N N . GLU D 1 241 ? 44.694 -1.418 115.207 1.00 31.74 222 GLU D N 1
ATOM 7783 C CA . GLU D 1 241 ? 43.650 -1.141 116.205 1.00 35.01 222 GLU D CA 1
ATOM 7784 C C . GLU D 1 241 ? 42.598 -0.263 115.531 1.00 35.44 222 GLU D C 1
ATOM 7785 O O . GLU D 1 241 ? 42.580 0.939 115.723 1.00 36.38 222 GLU D O 1
ATOM 7791 N N . TYR D 1 242 ? 41.756 -0.887 114.716 1.00 36.81 223 TYR D N 1
ATOM 7792 C CA . TYR D 1 242 ? 40.687 -0.174 113.970 1.00 39.22 223 TYR D CA 1
ATOM 7793 C C . TYR D 1 242 ? 39.512 0.261 114.862 1.00 42.72 223 TYR D C 1
ATOM 7794 O O . TYR D 1 242 ? 38.881 1.316 114.646 1.00 42.75 223 TYR D O 1
ATOM 7803 N N . GLY D 1 243 ? 39.205 -0.561 115.860 1.00 45.86 224 GLY D N 1
ATOM 7804 C CA . GLY D 1 243 ? 38.084 -0.311 116.773 1.00 49.77 224 GLY D CA 1
ATOM 7805 C C . GLY D 1 243 ? 38.237 0.737 117.860 1.00 52.85 224 GLY D C 1
ATOM 7806 O O . GLY D 1 243 ? 37.283 0.966 118.599 1.00 54.71 224 GLY D O 1
ATOM 7807 N N . GLY D 1 244 ? 39.412 1.349 118.005 1.00 55.04 225 GLY D N 1
ATOM 7808 C CA . GLY D 1 244 ? 39.586 2.402 119.003 1.00 58.48 225 GLY D CA 1
ATOM 7809 C C . GLY D 1 244 ? 39.712 2.031 120.487 1.00 61.39 225 GLY D C 1
ATOM 7810 O O . GLY D 1 244 ? 39.786 0.839 120.844 1.00 61.59 225 GLY D O 1
ATOM 7811 N N . ASN D 1 245 ? 39.660 3.076 121.340 1.00 64.80 226 ASN D N 1
ATOM 7812 C CA . ASN D 1 245 ? 39.987 3.012 122.791 1.00 67.10 226 ASN D CA 1
ATOM 7813 C C . ASN D 1 245 ? 41.421 2.431 122.920 1.00 66.80 226 ASN D C 1
ATOM 7814 O O . ASN D 1 245 ? 41.645 1.353 123.494 1.00 66.97 226 ASN D O 1
ATOM 7819 N N . ASN D 1 246 ? 42.357 3.195 122.331 1.00 67.26 227 ASN D N 1
ATOM 7820 C CA . ASN D 1 246 ? 43.808 2.903 122.195 1.00 66.73 227 ASN D CA 1
ATOM 7821 C C . ASN D 1 246 ? 44.106 1.576 121.488 1.00 65.66 227 ASN D C 1
ATOM 7822 O O . ASN D 1 246 ? 43.686 1.372 120.346 1.00 65.25 227 ASN D O 1
#

Nearest PDB structures (foldseek):
  2gm7-assembly1_C  TM=7.792E-01  e=2.130E-05  Pyrobaculum aerophilum str. IM2
  1udd-assembly1_D  TM=7.667E-01  e=2.036E-05  Pyrococcus horikoshii OT3
  1z72-assembly1_B  TM=7.551E-01  e=5.938E-04  Streptococcus pneumoniae TIGR4
  9fvs-assembly1_A  TM=5.834E-01  e=8.433E-03  Corynebacterium diphtheriae
  9fw4-assembly2_B  TM=4.982E-01  e=1.105E-02  Corynebacterium diphtheriae

CATH classification: 1.20.910.10

Foldseek 3Di:
DCLQDDPRHLLVVLLVVQVVLLVVLCPDDLNLCLQLLNQDLLLLLLLLQLVVLLVVLVLVLLCCLVLDDVSNVVSVVVNVCVPDDDVLNVLSCVSNVHDSCVSHDDHDQFPLNVVLSVLCCCSPPPSQCLLVLLSLLVLVSLLVSLLVSVDPSGDPVGSSPVSSVCSVPVPPSSVVSSVSSVSCSPPDPVVSVSSSVSNNVSSNSVSVSSVSRVSGGDDPDPDD/DLLVVLLVVQVVLLVVLCPDDLNLCLQLLRADLLLLLLLLQQVVQCLVLVLVLLCCLVLDDVSNVVSVVVSVCVPDPQVLNCLSCVSNVHGSVRSNPDHHCADLNVVLSVLCCCSPPPSQCLLVLLCLLVLSSLLVSLLVSVPPSGPPVGSSNVSSVCSVPVPPVSVVSSVSVVSCPPPDPVVSVSSSVSNNVSSVSVSVSSVSRVSHHDDPVDD/DLLVVLLVVQVVLLVVLCPDDLNLCLQLLHQDPLLLLLLLQAVVQCLVLVLVLLCCLVLDDVSNVVSVVVSCCCPPDQVLLVLSCVSSVHGSVVSNPDHDCFPLNVVLSVLCCCSPPPSQCLLVLLCLLVLSSLLVSLLVSVDPSGPPVGSSPVSSVSSVPVPPSSVVSSVSVVSCVPPDPVVSVSSSVSNNVSSVSVSVSSVSSVSHHDDPDDD/DLLVVLLVVQVVLLVVLCPDPLNLCLQQLRQDLLLLLLLLQACVQVLQVCLVLLVCCVLDDVSNVVSVVSNVCVDPDQVLLVLSCVSNVHDSVVSNPDHHQFPLNVVLVVLCCCSPPPSQCLLVLLSLVVLSSLLVSLLVSVDPSRDPVGSSPVSSVSSVPVPPSSVVSSVSVVSCVPPDPVVSVSSSVSNNVSSVSVSVSSVSVVPGHDPPPDPD

InterPro domains:
  IPR004305 Thiaminase-2/PQQC [PF03070] (11-216)
  IPR016084 Haem oxygenase-like, multi-helical [G3DSA:1.20.910.10] (1-229)
  IPR016084 Haem oxygenase-like, multi-helical [SSF48613] (3-225)
  IPR027574 Thiaminase II [TIGR04306] (12-216)
  IPR050967 Thiamine Salvage Pathway TenA [PTHR43198] (2-222)

B-factor: mean 27.9, std 10.27, range [14.09, 77.81]

Secondary structure (DSSP, 8-state):
-TTT-S---HHHHHHHHHHHHHHHHHHSHHHHHHHTT---HHHHHHHHHHHHHHHHHHHHHH--TT----HHHHHHHHHH------HHHHHHHHHTTS-HHHH--S----HHHHHHHH--HHHHH-SSTHHHHH--HHHHHHHHHHHH---TT--TTSTTHHHHHHHHH--HHHHHHHH---TTTT--HHHHHHHHHHHHHHHHHHHHHH---S------SS--/-HHHHHHHHHHHHHHHHHHSHHHHHHHTT---HHHHHHHHHHHHHHHHHHHHHH--TT----HHHHHHHHHH------HHHHHHHHHTTS-HHHHT-S----HHHHHHHH--HHHHH-SSTHHHHH--HHHHHHHHHHHH---TT--TTSTTHHHHHHHHH--HHHHHHHH---TTTT--HHHHHHHHHHHHHHHHHHHHHH---S-----TT--/-HHHHHHHHHHHHHHHHHHSHHHHHHHTT---HHHHHHHHHHHHHHHHHHHHHH--TT----HHHHHHHHHH------HHHHHHHHHTTS-HHHHTTS----HHHHHHHH--HHHHH-SSTHHHHH--HHHHHHHHHHHH---TT--TTSTTHHHHHHHHH--HHHHHHHH---TTTT--HHHHHHHHHHHHHHHHHHHHHH--TT------S--/-HHHHHHHHHHHHHHHHHHSHHHHHHHTT---HHHHHHHHHHHHHHHHHHHHHH--TT----HHHHHHHHHH------HHHHHHHHHTTS-HHHHTTS----HHHHHHHH--HHHHH-SSTHHHHH--HHHHHHHHHHHH---TT--TTSTTHHHHHHHHH--HHHHHHHH---TTTT--HHHHHHHHHHHHHHHHHHHHHH--TT-----TT---

Organism: Staphylococcus epidermidis (strain ATCC 12228 / FDA PCI 1200) (NCBI:txid176280)

Radius of gyration: 30.55 Å; Cα contacts (8 Å, |Δi|>4): 1163; chains: 4; bounding box: 59×67×80 Å